Protein AF-0000000072581426 (afdb_homodimer)

InterPro domains:
  IPR003474 Gluconate transporter [PF02447] (9-463)
  IPR003474 Gluconate transporter [PTHR30354] (7-465)

Secondary structure (DSSP, 8-state):
--SHHHHHHHHHHHHHHHHHHHTS---HHHHHHHHHHHHHHHHT--SS-EE-TTS-EEE--HHHHHHHHHHHHIIIIIHHHHHHHHHHHHHHHHTHHHHHHHHHHHHH-SS-HHHHHHHHHHHHTTTS-HHHHHHHHHHHHHHHHHHH---HHHHHHHHHHHHHHHHHHSTTSHHHHHHHHHTT-TT-HHHHHHHHHHHHHHHHHHHHHHHHHHHTT---HHHHS---HHHHHHHHHHHHHSSSPPPHHHHHHHHHHHHHHHHHHHHHHHTT--SHHHHHHHHHTSHHHHHHHHHHHHHHHHHHTT-GGGHHHHHHHHHHHHHHHHHHHHHHHHHHHHHHHSTHHHHHHHH-HHHHHHTTHHHHHHHHHHHHHH--HHHHHHHHHHHHGGGHHHHT--SHHHHHHHHHHHHHHHHS---TT-HHHHHHHHHTT--HHHHIIIIIHHHHHHHHHHHHHHHHHHHHH-/--SHHHHHHHHHHHHHHHHHHHTS---HHHHHHHHHHHHHHHHT--SS-EE-TTS-EEE--HHHHHHHHHHHHIIIIIHHHHHHHHHHHHHHHHTHHHHHHHHHHHHH-SS-HHHHHHHHHHHHTTTS-HHHHHHHHHHHHHHHHHHH---HHHHHHHHHHHHHHHHHHSTTSHHHHHHHHHTT-TT-HHHHHHHHHHHHHHHHHHHHHHHHHHHTT---HHHHS-S-HHHHHHHHHHHHHSSSPPPHHHHHHHHHHHHHHHHHHHHHHHTT--SHHHHHHHHHTSHHHHHHHHHHHHHHHHHHTT-GGGHHHHHHHHHHHHHHHHHHHHHHHHHHHHHHHSTHHHHHHHH-HHHHHHTTHHHHHHHHHHHHHH--HHHHHHHHHHHHGGGHHHHT--SHHHHHHHHHHHHHHHHS---TT-HHHHHHHHHTT--HHHHIIIIIHHHHHHHHHHHHHHHHHHHHH-

Solvent-accessible surface area (backbone atoms only — not comparable to full-atom values): 43281 Å² total; per-residue (Å²): 88,67,61,68,65,38,50,51,51,48,52,48,47,52,50,49,43,52,42,36,37,45,73,66,45,39,45,61,44,59,41,37,45,49,48,31,53,54,48,28,51,61,36,56,45,39,70,55,65,38,58,46,100,85,66,47,73,75,42,70,6,47,66,58,45,41,20,50,16,34,11,49,41,33,36,65,41,38,61,38,42,47,32,25,43,38,35,17,47,49,31,59,74,46,35,23,48,56,39,49,41,52,53,44,41,66,69,61,32,77,83,43,53,48,60,32,41,14,53,35,23,27,59,49,6,26,49,24,55,41,64,61,42,47,65,69,42,42,44,55,52,51,35,48,22,50,73,64,64,47,47,52,52,14,35,47,44,14,25,49,48,18,10,48,47,21,30,37,33,20,56,50,22,55,28,31,44,40,20,31,42,49,57,68,33,57,91,40,49,60,57,39,36,52,51,23,55,57,50,38,49,64,24,52,51,54,34,44,55,46,18,57,55,47,19,76,72,49,82,37,68,63,62,67,54,64,79,48,77,58,39,58,44,42,37,49,45,55,59,60,68,36,89,36,74,52,54,58,66,59,46,44,40,34,63,48,46,21,54,51,30,27,49,47,10,51,51,24,56,74,69,61,34,69,54,77,67,27,34,52,37,35,49,41,14,34,62,54,51,12,33,46,50,11,33,54,42,40,50,50,45,28,55,71,35,72,39,56,90,44,46,35,57,51,50,50,53,31,32,24,61,41,22,46,55,54,50,34,36,13,24,15,30,19,34,16,48,39,47,56,72,28,54,56,45,59,45,42,60,73,66,32,67,64,56,32,65,43,34,59,52,48,48,16,49,52,4,24,52,39,6,56,56,49,26,35,44,46,59,12,21,19,46,37,23,9,64,41,36,57,39,27,68,52,35,69,33,75,49,70,70,46,40,42,48,41,42,49,19,19,28,17,12,23,40,22,38,41,42,93,66,10,63,60,41,50,53,54,22,60,77,52,49,42,50,72,68,55,30,51,68,40,53,19,44,43,25,33,51,29,12,53,46,27,38,54,50,52,51,55,52,38,67,75,72,99,87,65,62,69,65,39,50,51,49,51,52,49,46,52,51,48,44,50,42,35,36,46,72,66,45,39,44,63,45,58,40,36,46,50,48,31,54,53,49,27,50,63,35,56,43,39,70,56,65,38,57,48,102,85,65,48,74,76,41,70,5,46,65,58,44,42,21,50,17,36,10,49,41,33,36,67,40,37,60,39,43,49,31,25,43,38,36,17,48,50,31,58,75,46,35,22,48,55,37,49,40,53,53,44,41,66,68,60,31,76,83,44,52,47,59,33,41,15,53,36,23,27,60,50,7,26,50,25,56,40,63,60,43,48,64,68,44,41,43,54,51,51,35,49,22,52,72,62,65,46,48,51,53,15,35,48,45,13,24,49,47,18,11,49,46,22,31,37,33,20,55,49,22,55,29,30,44,40,20,29,41,50,56,67,34,58,90,42,51,61,56,38,35,52,50,22,56,57,50,39,50,64,24,52,52,54,34,45,56,47,18,58,55,48,21,77,73,50,84,36,70,64,64,68,52,64,79,48,75,58,39,56,44,42,36,49,43,55,59,59,69,36,88,38,74,51,54,57,66,57,46,44,40,32,63,49,46,22,54,52,30,27,48,48,11,50,52,25,57,75,66,63,33,69,54,76,68,29,34,51,38,35,48,42,15,33,62,54,50,12,32,48,51,11,33,55,43,40,49,51,44,29,54,71,35,73,38,56,90,44,45,37,57,51,51,50,51,31,33,23,62,41,20,47,57,53,48,33,37,13,24,14,29,18,34,17,46,38,47,54,72,27,53,56,44,58,44,40,61,73,66,33,66,63,57,32,66,42,34,59,52,47,47,17,51,52,3,24,50,39,5,56,57,50,26,36,42,46,58,11,20,20,47,36,24,10,63,41,37,57,39,27,69,53,36,67,33,74,49,70,69,45,40,42,49,42,42,49,18,18,28,16,11,22,39,23,37,40,43,93,66,9,64,62,40,50,53,54,23,60,76,53,50,42,50,71,69,55,30,51,69,40,53,19,44,44,26,33,51,29,11,52,46,29,38,52,49,51,52,57,52,39,68,76,74,98

Organism: Corynebacterium urealyticum (strain ATCC 43042 / DSM 7109) (NCBI:txid504474)

Radius of gyration: 28.59 Å; Cα contacts (8 Å, |Δi|>4): 1758; chains: 2; bounding box: 71×76×63 Å

pLDDT: mean 86.62, std 9.43, range [46.31, 98.06]

Structure (mmCIF, N/CA/C/O backbone):
data_AF-0000000072581426-model_v1
#
loop_
_entity.id
_entity.type
_entity.pdbx_description
1 polymer 'Gluconate permease'
#
loop_
_atom_site.group_PDB
_atom_site.id
_atom_site.type_symbol
_atom_site.label_atom_id
_atom_site.label_alt_id
_atom_site.label_comp_id
_atom_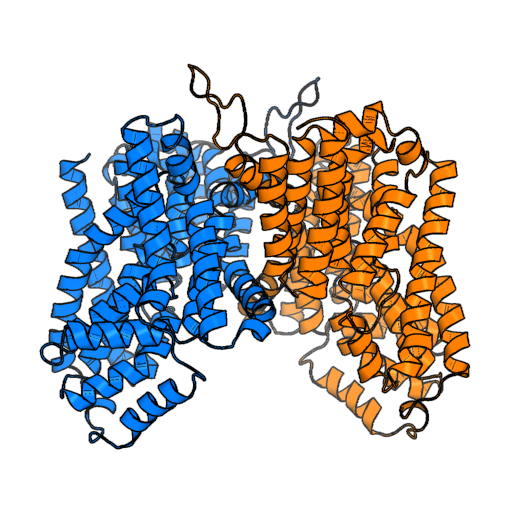site.label_asym_id
_atom_site.label_entity_id
_atom_site.label_seq_id
_atom_site.pdbx_PDB_ins_code
_atom_site.Cartn_x
_atom_site.Cartn_y
_atom_site.Cartn_z
_atom_site.occupancy
_atom_site.B_iso_or_equiv
_atom_site.auth_seq_id
_atom_site.auth_comp_id
_atom_site.auth_asym_id
_atom_site.auth_atom_id
_atom_site.pdbx_PDB_model_num
ATOM 1 N N . MET A 1 1 ? 25.109 -13.867 19 1 67.69 1 MET A N 1
ATOM 2 C CA . MET A 1 1 ? 24.844 -15.281 19.203 1 67.69 1 MET A CA 1
ATOM 3 C C . MET A 1 1 ? 25.125 -16.094 17.938 1 67.69 1 MET A C 1
ATOM 5 O O . MET A 1 1 ? 24.766 -15.672 16.844 1 67.69 1 MET A O 1
ATOM 9 N N . THR A 1 2 ? 26.047 -17.062 18.031 1 71.94 2 THR A N 1
ATOM 10 C CA . THR A 1 2 ? 26.406 -17.828 16.844 1 71.94 2 THR A CA 1
ATOM 11 C C . THR A 1 2 ? 26.25 -19.328 17.109 1 71.94 2 THR A C 1
ATOM 13 O O . THR A 1 2 ? 26.016 -19.734 18.25 1 71.94 2 THR A O 1
ATOM 16 N N . GLY A 1 3 ? 26.062 -20.031 16.031 1 74.56 3 GLY A N 1
ATOM 17 C CA . GLY A 1 3 ? 26.109 -21.484 16.156 1 74.56 3 GLY A CA 1
ATOM 18 C C . GLY A 1 3 ? 24.75 -22.094 16.438 1 74.56 3 GLY A C 1
ATOM 19 O O . GLY A 1 3 ? 23.734 -21.672 15.883 1 74.56 3 GLY A O 1
ATOM 20 N N . LEU A 1 4 ? 24.641 -23.125 17.281 1 78.44 4 LEU A N 1
ATOM 21 C CA . LEU A 1 4 ? 23.453 -23.922 17.562 1 78.44 4 LEU A CA 1
ATOM 22 C C . LEU A 1 4 ? 22.406 -23.094 18.312 1 78.44 4 LEU A C 1
ATOM 24 O O . LEU A 1 4 ? 21.219 -23.219 18.047 1 78.44 4 LEU A O 1
ATOM 28 N N . PRO A 1 5 ? 22.844 -22.297 19.203 1 83.38 5 PRO A N 1
ATOM 29 C CA . PRO A 1 5 ? 21.844 -21.453 19.875 1 83.38 5 PRO A CA 1
ATOM 30 C C . PRO A 1 5 ? 21.094 -20.547 18.891 1 83.38 5 PRO A C 1
ATOM 32 O O . PRO A 1 5 ? 19.891 -20.328 19.047 1 83.38 5 PRO A O 1
ATOM 35 N N . LEU A 1 6 ? 21.859 -20.062 17.969 1 85.19 6 LEU A N 1
ATOM 36 C CA . LEU A 1 6 ? 21.234 -19.188 16.969 1 85.19 6 LEU A CA 1
ATOM 37 C C . LEU A 1 6 ? 20.219 -19.969 16.141 1 85.19 6 LEU A C 1
ATOM 39 O O . LEU A 1 6 ? 19.172 -19.438 15.781 1 85.19 6 LEU A O 1
ATOM 43 N N . MET A 1 7 ? 20.516 -21.156 15.859 1 83.81 7 MET A N 1
ATOM 44 C CA . MET A 1 7 ? 19.578 -22 15.117 1 83.81 7 MET A CA 1
ATOM 45 C C . MET A 1 7 ? 18.328 -22.281 15.93 1 83.81 7 MET A C 1
ATOM 47 O O . MET A 1 7 ? 17.219 -22.328 15.375 1 83.81 7 MET A O 1
ATOM 51 N N . GLY A 1 8 ? 18.562 -22.5 17.172 1 86.56 8 GLY A N 1
ATOM 52 C CA . GLY A 1 8 ? 17.406 -22.656 18.047 1 86.56 8 GLY A CA 1
ATOM 53 C C . GLY A 1 8 ? 16.5 -21.438 18.062 1 86.56 8 GLY A C 1
ATOM 54 O O . GLY A 1 8 ? 15.281 -21.562 18.016 1 86.56 8 GLY A O 1
ATOM 55 N N . VAL A 1 9 ? 17.125 -20.328 18.094 1 89.19 9 VAL A N 1
ATOM 56 C CA . VAL A 1 9 ? 16.375 -19.078 18.094 1 89.19 9 VAL A CA 1
ATOM 57 C C . VAL A 1 9 ? 15.664 -18.922 16.75 1 89.19 9 VAL A C 1
ATOM 59 O O . VAL A 1 9 ? 14.539 -18.406 16.703 1 89.19 9 VAL A O 1
ATOM 62 N N . PHE A 1 10 ? 16.375 -19.312 15.758 1 87.19 10 PHE A N 1
ATOM 63 C CA . PHE A 1 10 ? 15.781 -19.234 14.43 1 87.19 10 PHE A CA 1
ATOM 64 C C . PHE A 1 10 ? 14.523 -20.094 14.344 1 87.19 10 PHE A C 1
ATOM 66 O O . PHE A 1 10 ? 13.484 -19.625 13.883 1 87.19 10 PHE A O 1
ATOM 73 N N . VAL A 1 11 ? 14.586 -21.266 14.781 1 87.38 11 VAL A N 1
ATOM 74 C CA . VAL A 1 11 ? 13.438 -22.172 14.781 1 87.38 11 VAL A CA 1
ATOM 75 C C . VAL A 1 11 ? 12.328 -21.594 15.664 1 87.38 11 VAL A C 1
ATOM 77 O O . VAL A 1 11 ? 11.156 -21.625 15.289 1 87.38 11 VAL A O 1
ATOM 80 N N . LEU A 1 12 ? 12.664 -21.094 16.781 1 91.44 12 LEU A N 1
ATOM 81 C CA . LEU A 1 12 ? 11.695 -20.484 17.688 1 91.44 12 LEU A CA 1
ATOM 82 C C . LEU A 1 12 ? 11.016 -19.281 17.047 1 91.44 12 LEU A C 1
ATOM 84 O O . LEU A 1 12 ? 9.836 -19.016 17.297 1 91.44 12 LEU A O 1
ATOM 88 N N . ALA A 1 13 ? 11.805 -18.562 16.297 1 90.88 13 ALA A N 1
ATOM 89 C CA . ALA A 1 13 ? 11.25 -17.391 15.609 1 90.88 13 ALA A CA 1
ATOM 90 C C . ALA A 1 13 ? 10.188 -17.812 14.594 1 90.88 13 ALA A C 1
ATOM 92 O O . ALA A 1 13 ? 9.141 -17.156 14.484 1 90.88 13 ALA A O 1
ATOM 93 N N . ILE A 1 14 ? 10.492 -18.828 13.898 1 86.56 14 ILE A N 1
ATOM 94 C CA . ILE A 1 14 ? 9.547 -19.328 12.898 1 86.56 14 ILE A CA 1
ATOM 95 C C . ILE A 1 14 ? 8.305 -19.859 13.602 1 86.56 14 ILE A C 1
ATOM 97 O O . ILE A 1 14 ? 7.18 -19.594 13.164 1 86.56 14 ILE A O 1
ATOM 101 N N . VAL A 1 15 ? 8.461 -20.578 14.641 1 90.38 15 VAL A N 1
ATOM 102 C CA . VAL A 1 15 ? 7.34 -21.109 15.406 1 90.38 15 VAL A CA 1
ATOM 103 C C . VAL A 1 15 ? 6.504 -19.969 15.969 1 90.38 15 VAL A C 1
ATOM 105 O O . VAL A 1 15 ? 5.273 -20.016 15.93 1 90.38 15 VAL A O 1
ATOM 108 N N . ALA A 1 16 ? 7.168 -19.016 16.5 1 92.56 16 ALA A N 1
ATOM 109 C CA . ALA A 1 16 ? 6.477 -17.844 17.031 1 92.56 16 ALA A CA 1
ATOM 110 C C . ALA A 1 16 ? 5.664 -17.141 15.938 1 92.56 16 ALA A C 1
ATOM 112 O O . ALA A 1 16 ? 4.547 -16.688 16.188 1 92.56 16 ALA A O 1
ATOM 113 N N . LEU A 1 17 ? 6.301 -17.047 14.805 1 90.38 17 LEU A N 1
ATOM 114 C CA . LEU A 1 17 ? 5.629 -16.422 13.672 1 90.38 17 LEU A CA 1
ATOM 115 C C . LEU A 1 17 ? 4.34 -17.172 13.328 1 90.38 17 LEU A C 1
ATOM 117 O O . LEU A 1 17 ? 3.289 -16.547 13.156 1 90.38 17 LEU A O 1
ATOM 121 N N . ILE A 1 18 ? 4.391 -18.453 13.281 1 87.12 18 ILE A N 1
ATOM 122 C CA . ILE A 1 18 ? 3.24 -19.281 12.953 1 87.12 18 ILE A CA 1
ATOM 123 C C . ILE A 1 18 ? 2.18 -19.156 14.047 1 87.12 18 ILE A C 1
ATOM 125 O O . ILE A 1 18 ? 0.992 -19 13.75 1 87.12 18 ILE A O 1
ATOM 129 N N . LEU A 1 19 ? 2.574 -19.109 15.266 1 90.69 19 LEU A N 1
ATOM 130 C CA . LEU A 1 19 ? 1.644 -19.031 16.391 1 90.69 19 LEU A CA 1
ATOM 131 C C . LEU A 1 19 ? 0.979 -17.656 16.438 1 90.69 19 LEU A C 1
ATOM 133 O O . LEU A 1 19 ? -0.209 -17.547 16.75 1 90.69 19 LEU A O 1
ATOM 137 N N . MET A 1 20 ? 1.736 -16.656 16.125 1 92.06 20 MET A N 1
ATOM 138 C CA . MET A 1 20 ? 1.192 -15.297 16.141 1 92.06 20 MET A CA 1
ATOM 139 C C . MET A 1 20 ? 0.088 -15.141 15.094 1 92.06 20 MET A C 1
ATOM 141 O O . MET A 1 20 ? -0.946 -14.531 15.367 1 92.06 20 MET A O 1
ATOM 145 N N . ILE A 1 21 ? 0.338 -15.711 13.977 1 86.38 21 ILE A N 1
ATOM 146 C CA . ILE A 1 21 ? -0.601 -15.555 12.867 1 86.38 21 ILE A CA 1
ATOM 147 C C . ILE A 1 21 ? -1.782 -16.5 13.062 1 86.38 21 ILE A C 1
ATOM 149 O O . ILE A 1 21 ? -2.939 -16.094 12.922 1 86.38 21 ILE A O 1
ATOM 153 N N . SER A 1 22 ? -1.59 -17.703 13.43 1 84.94 22 SER A N 1
ATOM 154 C CA . SER A 1 22 ? -2.617 -18.75 13.43 1 84.94 22 SER A CA 1
ATOM 155 C C . SER A 1 22 ? -3.377 -18.766 14.75 1 84.94 22 SER A C 1
ATOM 157 O O . SER A 1 22 ? -4.605 -18.891 14.766 1 84.94 22 SER A O 1
ATOM 159 N N . LYS A 1 23 ? -2.717 -18.672 15.875 1 87.38 23 LYS A N 1
ATOM 160 C CA . LYS A 1 23 ? -3.355 -18.812 17.188 1 87.38 23 LYS A CA 1
ATOM 161 C C . LYS A 1 23 ? -3.766 -17.453 17.75 1 87.38 23 LYS A C 1
ATOM 163 O O . LYS A 1 23 ? -4.902 -17.281 18.203 1 87.38 23 LYS A O 1
ATOM 168 N N . LEU A 1 24 ? -2.85 -16.562 17.641 1 89.94 24 LEU A N 1
ATOM 169 C CA . LEU A 1 24 ? -3.135 -15.25 18.219 1 89.94 24 LEU A CA 1
ATOM 170 C C . LEU A 1 24 ? -3.883 -14.367 17.219 1 89.94 24 LEU A C 1
ATOM 172 O O . LEU A 1 24 ? -4.395 -13.312 17.594 1 89.94 24 LEU A O 1
ATOM 176 N N . ARG A 1 25 ? -4.004 -14.766 16.031 1 89.5 25 ARG A N 1
ATOM 177 C CA . ARG A 1 25 ? -4.746 -14.086 14.969 1 89.5 25 ARG A CA 1
ATOM 178 C C . ARG A 1 25 ? -4.23 -12.672 14.758 1 89.5 25 ARG A C 1
ATOM 180 O O . ARG A 1 25 ? -5.02 -11.734 14.586 1 89.5 25 ARG A O 1
ATOM 187 N N . ILE A 1 26 ? -2.934 -12.539 14.922 1 92.38 26 ILE A N 1
ATOM 188 C CA . ILE A 1 26 ? -2.283 -11.281 14.586 1 92.38 26 ILE A CA 1
ATOM 189 C C . ILE A 1 26 ? -2.047 -11.203 13.078 1 92.38 26 ILE A C 1
ATOM 191 O O . ILE A 1 26 ? -1.703 -12.211 12.445 1 92.38 26 ILE A O 1
ATOM 195 N N . HIS A 1 27 ? -2.258 -10.039 12.562 1 92.44 27 HIS A N 1
ATOM 196 C CA . HIS A 1 27 ? -2.09 -9.852 11.125 1 92.44 27 HIS A CA 1
ATOM 197 C C . HIS A 1 27 ? -0.68 -10.219 10.68 1 92.44 27 HIS A C 1
ATOM 199 O O . HIS A 1 27 ? 0.296 -9.906 11.359 1 92.44 27 HIS A O 1
ATOM 205 N N . PRO A 1 28 ? -0.546 -10.93 9.516 1 89.06 28 PRO A N 1
ATOM 206 C CA . PRO A 1 28 ? 0.766 -11.375 9.039 1 89.06 28 PRO A CA 1
ATOM 207 C C . PRO A 1 28 ? 1.754 -10.219 8.875 1 89.06 28 PRO A C 1
ATOM 209 O O . PRO A 1 28 ? 2.943 -10.375 9.164 1 89.06 28 PRO A O 1
ATOM 212 N N . PHE A 1 29 ? 1.274 -9.086 8.422 1 94.12 29 PHE A N 1
ATOM 213 C CA . PHE A 1 29 ? 2.125 -7.918 8.234 1 94.12 29 PHE A CA 1
ATOM 214 C C . PHE A 1 29 ? 2.83 -7.543 9.531 1 94.12 29 PHE A C 1
ATOM 216 O O . PHE A 1 29 ? 4.051 -7.375 9.547 1 94.12 29 PHE A O 1
ATOM 223 N N . LEU A 1 30 ? 2.158 -7.402 10.578 1 95.38 30 LEU A N 1
ATOM 224 C CA . LEU A 1 30 ? 2.699 -7.027 11.883 1 95.38 30 LEU A CA 1
ATOM 225 C C . LEU A 1 30 ? 3.568 -8.141 12.453 1 95.38 30 LEU A C 1
ATOM 227 O O . LEU A 1 30 ? 4.605 -7.879 13.062 1 95.38 30 LEU A O 1
ATOM 231 N N . SER A 1 31 ? 3.1 -9.398 12.305 1 94 31 SER A N 1
ATOM 232 C CA . SER A 1 31 ? 3.834 -10.555 12.812 1 94 31 SER A CA 1
ATOM 233 C C . SER A 1 31 ? 5.219 -10.648 12.18 1 94 31 SER A C 1
ATOM 235 O O . SER A 1 31 ? 6.211 -10.875 12.875 1 94 31 SER A O 1
ATOM 237 N N . LEU A 1 32 ? 5.254 -10.477 10.883 1 91.44 32 LEU A N 1
ATOM 238 C CA . LEU A 1 32 ? 6.516 -10.555 10.156 1 91.44 32 LEU A CA 1
ATOM 239 C C . LEU A 1 32 ? 7.473 -9.461 10.602 1 91.44 32 LEU A C 1
ATOM 241 O O . LEU A 1 32 ? 8.664 -9.711 10.805 1 91.44 32 LEU A O 1
ATOM 245 N N . LEU A 1 33 ? 6.996 -8.242 10.758 1 94.69 33 LEU A N 1
ATOM 246 C CA . LEU A 1 33 ? 7.832 -7.121 11.18 1 94.69 33 LEU A CA 1
ATOM 247 C C . LEU A 1 33 ? 8.344 -7.328 12.602 1 94.69 33 LEU A C 1
ATOM 249 O O . LEU A 1 33 ? 9.516 -7.086 12.883 1 94.69 33 LEU A O 1
ATOM 253 N N . PHE A 1 34 ? 7.449 -7.75 13.461 1 95.75 34 PHE A N 1
ATOM 254 C CA . PHE A 1 34 ? 7.812 -7.949 14.859 1 95.75 34 PHE A CA 1
ATOM 255 C C . PHE A 1 34 ? 8.867 -9.039 15 1 95.75 34 PHE A C 1
ATOM 257 O O . PHE A 1 34 ? 9.867 -8.867 15.695 1 95.75 34 PHE A O 1
ATOM 264 N N . VAL A 1 35 ? 8.625 -10.141 14.391 1 94.12 35 VAL A N 1
ATOM 265 C CA . VAL A 1 35 ? 9.562 -11.258 14.469 1 94.12 35 VAL A CA 1
ATOM 266 C C . VAL A 1 35 ? 10.898 -10.859 13.852 1 94.12 35 VAL A C 1
ATOM 268 O O . VAL A 1 35 ? 11.961 -11.25 14.344 1 94.12 35 VAL A O 1
ATOM 271 N N . SER A 1 36 ? 10.867 -10.094 12.75 1 93.88 36 SER A N 1
ATOM 272 C CA . SER A 1 36 ? 12.102 -9.617 12.133 1 93.88 36 SER A CA 1
ATOM 273 C C . SER A 1 36 ? 12.898 -8.742 13.094 1 93.88 36 SER A C 1
ATOM 275 O O . SER A 1 36 ? 14.117 -8.875 13.195 1 93.88 36 SER A O 1
ATOM 277 N N . LEU A 1 37 ? 12.219 -7.848 13.766 1 95.12 37 LEU A N 1
ATOM 278 C CA . LEU A 1 37 ? 12.875 -6.953 14.719 1 95.12 37 LEU A CA 1
ATOM 279 C C . LEU A 1 37 ? 13.5 -7.742 15.859 1 95.12 37 LEU A C 1
ATOM 281 O O . LEU A 1 37 ? 14.68 -7.559 16.172 1 95.12 37 LEU A O 1
ATOM 285 N N . VAL A 1 38 ? 12.75 -8.648 16.516 1 95.38 38 VAL A N 1
ATOM 286 C CA . VAL A 1 38 ? 13.195 -9.398 17.688 1 95.38 38 VAL A CA 1
ATOM 287 C C . VAL A 1 38 ? 14.297 -10.375 17.281 1 95.38 38 VAL A C 1
ATOM 289 O O . VAL A 1 38 ? 15.32 -10.484 17.969 1 95.38 38 VAL A O 1
ATOM 292 N N . PHE A 1 39 ? 14.109 -11.055 16.203 1 93.06 39 PHE A N 1
ATOM 293 C CA . PHE A 1 39 ? 15.102 -12.016 15.734 1 93.06 39 PHE A CA 1
ATOM 294 C C . PHE A 1 39 ? 16.406 -11.312 15.367 1 93.06 39 PHE A C 1
ATOM 296 O O . PHE A 1 39 ? 17.5 -11.812 15.656 1 93.06 39 PHE A O 1
ATOM 303 N N . GLY A 1 40 ? 16.281 -10.211 14.641 1 93.31 40 GLY A N 1
ATOM 304 C CA . GLY A 1 40 ? 17.469 -9.445 14.297 1 93.31 40 GLY A CA 1
ATOM 305 C C . GLY A 1 40 ? 18.266 -8.992 15.5 1 93.31 40 GLY A C 1
ATOM 306 O O . GLY A 1 40 ? 19.484 -9.078 15.516 1 93.31 40 GLY A O 1
ATOM 307 N N . LEU A 1 41 ? 17.562 -8.555 16.516 1 93.19 41 LEU A N 1
ATOM 308 C CA . LEU A 1 41 ? 18.219 -8.094 17.734 1 93.19 41 LEU A CA 1
ATOM 309 C C . LEU A 1 41 ? 18.906 -9.25 18.453 1 93.19 41 LEU A C 1
ATOM 311 O O . LEU A 1 41 ? 20.062 -9.125 18.891 1 93.19 41 LEU A O 1
ATOM 315 N N . ILE A 1 42 ? 18.25 -10.383 18.516 1 92.88 42 ILE A N 1
ATOM 316 C CA . ILE A 1 42 ? 18.812 -11.547 19.188 1 92.88 42 ILE A CA 1
ATOM 317 C C . ILE A 1 42 ? 19.953 -12.117 18.344 1 92.88 42 ILE A C 1
ATOM 319 O O . ILE A 1 42 ? 20.938 -12.617 18.891 1 92.88 42 ILE A O 1
ATOM 323 N N . GLY A 1 43 ? 19.844 -11.961 17 1 90.75 43 GLY A N 1
ATOM 324 C CA . GLY A 1 43 ? 20.828 -12.492 16.078 1 90.75 43 GLY A CA 1
ATOM 325 C C . GLY A 1 43 ? 22.094 -11.656 15.992 1 90.75 43 GLY A C 1
ATOM 326 O O . GLY A 1 43 ? 23.062 -12.055 15.352 1 90.75 43 GLY A O 1
ATOM 327 N N . GLY A 1 44 ? 22.078 -10.453 16.562 1 89.25 44 GLY A N 1
ATOM 328 C CA . GLY A 1 44 ? 23.312 -9.688 16.656 1 89.25 44 GLY A CA 1
ATOM 329 C C . GLY A 1 44 ? 23.328 -8.461 15.758 1 89.25 44 GLY A C 1
ATOM 330 O O . GLY A 1 44 ? 24.344 -7.801 15.609 1 89.25 44 GLY A O 1
ATOM 331 N N . VAL A 1 45 ? 22.297 -8.164 15.109 1 90.94 45 VAL A N 1
ATOM 332 C CA . VAL A 1 45 ? 22.219 -6.934 14.328 1 90.94 45 VAL A CA 1
ATOM 333 C C . VAL A 1 45 ? 22.312 -5.723 15.25 1 90.94 45 VAL A C 1
ATOM 335 O O . VAL A 1 45 ? 21.609 -5.656 16.266 1 90.94 45 VAL A O 1
ATOM 338 N N . PRO A 1 46 ? 23.188 -4.832 14.906 1 90.62 46 PRO A N 1
ATOM 339 C CA . PRO A 1 46 ? 23.328 -3.674 15.789 1 90.62 46 PRO A CA 1
ATOM 340 C C . PRO A 1 46 ? 22.062 -2.828 15.883 1 90.62 46 PRO A C 1
ATOM 342 O O . PRO A 1 46 ? 21.266 -2.801 14.945 1 90.62 46 PRO A O 1
ATOM 345 N N . LEU A 1 47 ? 21.953 -2.115 17.016 1 89.44 47 LEU A N 1
ATOM 346 C CA . LEU A 1 47 ? 20.797 -1.263 17.25 1 89.44 47 LEU A CA 1
ATOM 347 C C . LEU A 1 47 ? 20.812 -0.056 16.312 1 89.44 47 LEU A C 1
ATOM 349 O O . LEU A 1 47 ? 19.781 0.308 15.742 1 89.44 47 LEU A O 1
ATOM 353 N N . LEU A 1 48 ? 22.016 0.521 16.25 1 87.12 48 LEU A N 1
ATOM 354 C CA . LEU A 1 48 ? 22.188 1.738 15.461 1 87.12 48 LEU A CA 1
ATOM 355 C C . LEU A 1 48 ? 23.188 1.527 14.336 1 87.12 48 LEU A C 1
ATOM 357 O O . LEU A 1 48 ? 24.031 0.628 14.406 1 87.12 48 LEU A O 1
ATOM 361 N N . ASP A 1 49 ? 22.984 2.363 13.305 1 84.5 49 ASP A N 1
ATOM 362 C CA . ASP A 1 49 ? 23.969 2.363 12.234 1 84.5 49 ASP A CA 1
ATOM 363 C C . ASP A 1 49 ? 25.359 2.746 12.758 1 84.5 49 ASP A C 1
ATOM 365 O O . ASP A 1 49 ? 25.484 3.625 13.609 1 84.5 49 ASP A O 1
ATOM 369 N N . ALA A 1 50 ? 26.328 2.037 12.336 1 80.06 50 ALA A N 1
ATOM 370 C CA . ALA A 1 50 ? 27.703 2.418 12.641 1 80.06 50 ALA A CA 1
ATOM 371 C C . ALA A 1 50 ? 28.344 3.141 11.461 1 80.06 50 ALA A C 1
ATOM 373 O O . ALA A 1 50 ? 28.391 2.613 10.344 1 80.06 50 ALA A O 1
ATOM 374 N N . LYS A 1 51 ? 28.672 4.391 11.711 1 73.62 51 LYS A N 1
ATOM 375 C CA . LYS A 1 51 ? 29.234 5.195 10.633 1 73.62 51 LYS A CA 1
ATOM 376 C C . LYS A 1 51 ? 30.734 5.371 10.812 1 73.62 51 LYS A C 1
ATOM 378 O O . LYS A 1 51 ? 31.234 5.395 11.945 1 73.62 51 LYS A O 1
ATOM 383 N N . ASP A 1 52 ? 31.406 5.391 9.688 1 67.06 52 ASP A N 1
ATOM 384 C CA . ASP A 1 52 ? 32.844 5.676 9.766 1 67.06 52 ASP A CA 1
ATOM 385 C C . ASP A 1 52 ? 33.094 7.18 9.867 1 67.06 52 ASP A C 1
ATOM 387 O O . ASP A 1 52 ? 32.156 7.969 9.945 1 67.06 52 ASP A O 1
ATOM 391 N N . ALA A 1 53 ? 34.5 7.523 9.883 1 64.56 53 ALA A N 1
ATOM 392 C CA . ALA A 1 53 ? 34.969 8.898 10.062 1 64.56 53 ALA A CA 1
ATOM 393 C C . ALA A 1 53 ? 34.406 9.805 8.961 1 64.56 53 ALA A C 1
ATOM 395 O O . ALA A 1 53 ? 34.219 11 9.172 1 64.56 53 ALA A O 1
ATOM 396 N N . ASP A 1 54 ? 34 9.188 7.859 1 61.78 54 ASP A N 1
ATOM 397 C CA . ASP A 1 54 ? 33.531 9.953 6.699 1 61.78 54 ASP A CA 1
ATOM 398 C C . ASP A 1 54 ? 32.031 9.977 6.617 1 61.78 54 ASP A C 1
ATOM 400 O O . ASP A 1 54 ? 31.453 10.57 5.699 1 61.78 54 ASP A O 1
ATOM 404 N N . GLY A 1 55 ? 31.344 9.273 7.625 1 65.75 55 GLY A N 1
ATOM 405 C CA . GLY A 1 55 ? 29.891 9.312 7.656 1 65.75 55 GLY A CA 1
ATOM 406 C C . GLY A 1 55 ? 29.25 8.164 6.895 1 65.75 55 GLY A C 1
ATOM 407 O O . GLY A 1 55 ? 28.031 8.125 6.727 1 65.75 55 GLY A O 1
ATOM 408 N N . GLU A 1 56 ? 30.062 7.336 6.336 1 68.31 56 GLU A N 1
ATOM 409 C CA . GLU A 1 56 ? 29.531 6.191 5.598 1 68.31 56 GLU A CA 1
ATOM 410 C C . GLU A 1 56 ? 29.141 5.059 6.547 1 68.31 56 GLU A C 1
ATOM 412 O O . GLU A 1 56 ? 29.844 4.797 7.527 1 68.31 56 GLU A O 1
ATOM 417 N N . VAL A 1 57 ? 28.062 4.484 6.285 1 72.44 57 VAL A N 1
ATOM 418 C CA . VAL A 1 57 ? 27.562 3.414 7.141 1 72.44 57 VAL A CA 1
ATOM 419 C C . VAL A 1 57 ? 28.406 2.16 6.957 1 72.44 57 VAL A C 1
ATOM 421 O O . VAL A 1 57 ? 28.531 1.646 5.844 1 72.44 57 VAL A O 1
ATOM 424 N N . ILE A 1 58 ? 29.094 1.717 7.934 1 71.56 58 ILE A N 1
ATOM 425 C CA . ILE A 1 58 ? 29.906 0.514 7.93 1 71.56 58 ILE A CA 1
ATOM 426 C C . ILE A 1 58 ? 29.047 -0.703 8.266 1 71.56 58 ILE A C 1
ATOM 428 O O . ILE A 1 58 ? 29.141 -1.738 7.598 1 71.56 58 ILE A O 1
ATOM 432 N N . THR A 1 59 ? 28.234 -0.54 9.352 1 82.69 59 THR A N 1
ATOM 433 C CA . THR A 1 59 ? 27.312 -1.597 9.742 1 82.69 59 THR A CA 1
ATOM 434 C C . THR A 1 59 ? 25.891 -1.056 9.859 1 82.69 59 THR A C 1
ATOM 436 O O . THR A 1 59 ? 25.656 -0.014 10.477 1 82.69 59 THR A O 1
ATOM 439 N N . THR A 1 60 ? 25.062 -1.799 9.297 1 88.81 60 THR A N 1
ATOM 440 C CA . THR A 1 60 ? 23.672 -1.35 9.227 1 88.81 60 THR A CA 1
ATOM 441 C C . THR A 1 60 ? 22.906 -1.746 10.484 1 88.81 60 THR A C 1
ATOM 443 O O . THR A 1 60 ? 22.953 -2.902 10.906 1 88.81 60 THR A O 1
ATOM 446 N N . GLY A 1 61 ? 22.312 -0.794 11.086 1 92 61 GLY A N 1
ATOM 447 C CA . GLY A 1 61 ? 21.469 -1.07 12.234 1 92 61 GLY A CA 1
ATOM 448 C C . GLY A 1 61 ? 20.156 -1.742 11.859 1 92 61 GLY A C 1
ATOM 449 O O . GLY A 1 61 ? 19.812 -1.824 10.68 1 92 61 GLY A O 1
ATOM 450 N N . ILE A 1 62 ? 19.422 -2.211 12.875 1 94.06 62 ILE A N 1
ATOM 451 C CA . ILE A 1 62 ? 18.219 -3.025 12.664 1 94.06 62 ILE A CA 1
ATOM 452 C C . ILE A 1 62 ? 17.141 -2.191 11.992 1 94.06 62 ILE A C 1
ATOM 454 O O . ILE A 1 62 ? 16.422 -2.688 11.125 1 94.06 62 ILE A O 1
ATOM 458 N N . THR A 1 63 ? 17 -0.929 12.422 1 89.81 63 THR A N 1
ATOM 459 C CA . THR A 1 63 ? 15.961 -0.09 11.844 1 89.81 63 THR A CA 1
ATOM 460 C C . THR A 1 63 ? 16.25 0.183 10.367 1 89.81 63 THR A C 1
ATOM 462 O O . THR A 1 63 ? 15.328 0.151 9.539 1 89.81 63 THR A O 1
ATOM 465 N N . SER A 1 64 ? 17.484 0.441 10.07 1 88.69 64 SER A N 1
ATOM 466 C CA . SER A 1 64 ? 17.891 0.652 8.68 1 88.69 64 SER A CA 1
ATOM 467 C C . SER A 1 64 ? 17.75 -0.629 7.863 1 88.69 64 SER A C 1
ATOM 469 O O . SER A 1 64 ? 17.344 -0.591 6.699 1 88.69 64 SER A O 1
ATOM 471 N N . LEU A 1 65 ? 18.078 -1.682 8.508 1 91.62 65 LEU A N 1
ATOM 472 C CA . LEU A 1 65 ? 17.953 -2.979 7.852 1 91.62 65 LEU A CA 1
ATOM 473 C C . LEU A 1 65 ? 16.5 -3.283 7.504 1 91.62 65 LEU A C 1
ATOM 475 O O . LEU A 1 65 ? 16.203 -3.787 6.418 1 91.62 65 LEU A O 1
ATOM 479 N N . ILE A 1 66 ? 15.648 -3 8.367 1 93.31 66 ILE A N 1
ATOM 480 C CA . ILE A 1 66 ? 14.227 -3.207 8.156 1 93.31 66 ILE A CA 1
ATOM 481 C C . ILE A 1 66 ? 13.734 -2.309 7.023 1 93.31 66 ILE A C 1
ATOM 483 O O . ILE A 1 66 ? 12.992 -2.754 6.145 1 93.31 66 ILE A O 1
ATOM 487 N N . GLY A 1 67 ? 14.18 -1.104 7.039 1 89.94 67 GLY A N 1
ATOM 488 C CA . GLY A 1 67 ? 13.82 -0.194 5.961 1 89.94 67 GLY A CA 1
ATOM 489 C C . GLY A 1 67 ? 14.305 -0.656 4.602 1 89.94 67 GLY A C 1
ATOM 490 O O . GLY A 1 67 ? 13.578 -0.564 3.611 1 89.94 67 GLY A O 1
ATOM 491 N N . GLU A 1 68 ? 15.523 -1.133 4.566 1 89.44 68 GLU A N 1
ATOM 492 C CA . GLU A 1 68 ? 16.109 -1.638 3.326 1 89.44 68 GLU A CA 1
ATOM 493 C C . GLU A 1 68 ? 15.344 -2.861 2.82 1 89.44 68 GLU A C 1
ATOM 495 O O . GLU A 1 68 ? 15.055 -2.969 1.627 1 89.44 68 GLU A O 1
ATOM 500 N N . GLY A 1 69 ? 15.117 -3.75 3.732 1 89.38 69 GLY A N 1
ATOM 501 C CA . GLY A 1 69 ? 14.344 -4.922 3.352 1 89.38 69 GLY A CA 1
ATOM 502 C C . GLY A 1 69 ? 12.945 -4.586 2.861 1 89.38 69 GLY A C 1
ATOM 503 O O . GLY A 1 69 ? 12.469 -5.164 1.884 1 89.38 69 GLY A O 1
ATOM 504 N N . PHE A 1 70 ? 12.32 -3.666 3.541 1 91.56 70 PHE A N 1
ATOM 505 C CA . PHE A 1 70 ? 10.961 -3.26 3.195 1 91.56 70 PHE A CA 1
ATOM 506 C C . PHE A 1 70 ? 10.93 -2.613 1.815 1 91.56 70 PHE A C 1
ATOM 508 O O . PHE A 1 70 ? 10.039 -2.904 1.014 1 91.56 70 PHE A O 1
ATOM 515 N N . SER A 1 71 ? 11.898 -1.787 1.503 1 89.75 71 SER A N 1
ATOM 516 C CA . SER A 1 71 ? 11.914 -1.021 0.261 1 89.75 71 SER A CA 1
ATOM 517 C C . SER A 1 71 ? 12.328 -1.891 -0.92 1 89.75 71 SER A C 1
ATOM 519 O O . SER A 1 71 ? 11.977 -1.603 -2.064 1 89.75 71 SER A O 1
ATOM 521 N N . SER A 1 72 ? 13.133 -2.9 -0.69 1 85.62 72 SER A N 1
ATOM 522 C CA . SER A 1 72 ? 13.664 -3.738 -1.762 1 85.62 72 SER A CA 1
ATOM 523 C C . SER A 1 72 ? 12.539 -4.363 -2.58 1 85.62 72 SER A C 1
ATOM 525 O O . SER A 1 72 ? 12.648 -4.492 -3.801 1 85.62 72 SER A O 1
ATOM 527 N N . THR A 1 73 ? 11.5 -4.758 -1.969 1 78.06 73 THR A N 1
ATOM 528 C CA . THR A 1 73 ? 10.344 -5.359 -2.629 1 78.06 73 THR A CA 1
ATOM 529 C C . THR A 1 73 ? 9.711 -4.375 -3.609 1 78.06 73 THR A C 1
ATOM 531 O O . THR A 1 73 ? 9.289 -4.762 -4.703 1 78.06 73 THR A O 1
ATOM 534 N N . PHE A 1 74 ? 9.703 -3.145 -3.252 1 86.19 74 PHE A N 1
ATOM 535 C CA . PHE A 1 74 ? 9.031 -2.135 -4.062 1 86.19 74 PHE A CA 1
ATOM 536 C C . PHE A 1 74 ? 9.898 -1.732 -5.254 1 86.19 74 PHE A C 1
ATOM 538 O O . PHE A 1 74 ? 9.375 -1.358 -6.305 1 86.19 74 PHE A O 1
ATOM 545 N N . LYS A 1 75 ? 11.164 -1.837 -5.016 1 82.69 75 LYS A N 1
ATOM 546 C CA . LYS A 1 75 ? 12.07 -1.542 -6.121 1 82.69 75 LYS A CA 1
ATOM 547 C C . LYS A 1 75 ? 11.922 -2.57 -7.238 1 82.69 75 LYS A C 1
ATOM 549 O O . LYS A 1 75 ? 11.898 -2.213 -8.422 1 82.69 75 LYS A O 1
ATOM 554 N N . SER A 1 76 ? 11.773 -3.768 -6.844 1 74 76 SER A N 1
ATOM 555 C CA . SER A 1 76 ? 11.828 -4.867 -7.805 1 74 76 SER A CA 1
ATOM 556 C C . SER A 1 76 ? 10.461 -5.133 -8.414 1 74 76 SER A C 1
ATOM 558 O O . SER A 1 76 ? 10.352 -5.379 -9.617 1 74 76 SER A O 1
ATOM 560 N N . PHE A 1 77 ? 9.391 -5.023 -7.578 1 78.19 77 PHE A N 1
ATOM 561 C CA . PHE A 1 77 ? 8.172 -5.582 -8.148 1 78.19 77 PHE A CA 1
ATOM 562 C C . PHE A 1 77 ? 6.945 -4.832 -7.637 1 78.19 77 PHE A C 1
ATOM 564 O O . PHE A 1 77 ? 5.812 -5.289 -7.816 1 78.19 77 PHE A O 1
ATOM 571 N N . GLY A 1 78 ? 7.156 -3.797 -6.957 1 86.25 78 GLY A N 1
ATOM 572 C CA . GLY A 1 78 ? 6.027 -3.055 -6.426 1 86.25 78 GLY A CA 1
ATOM 573 C C . GLY A 1 78 ? 5.016 -2.664 -7.488 1 86.25 78 GLY A C 1
ATOM 574 O O . GLY A 1 78 ? 3.84 -3.023 -7.395 1 86.25 78 GLY A O 1
ATOM 575 N N . LEU A 1 79 ? 5.531 -2.107 -8.516 1 91.06 79 LEU A N 1
ATOM 576 C CA . LEU A 1 79 ? 4.645 -1.61 -9.562 1 91.06 79 LEU A CA 1
ATOM 577 C C . LEU A 1 79 ? 4.039 -2.764 -10.352 1 91.06 79 LEU A C 1
ATOM 579 O O . LEU A 1 79 ? 2.908 -2.666 -10.836 1 91.06 79 LEU A O 1
ATOM 583 N N . VAL A 1 80 ? 4.77 -3.871 -10.422 1 86.38 80 VAL A N 1
ATOM 584 C CA . VAL A 1 80 ? 4.281 -5.051 -11.133 1 86.38 80 VAL A CA 1
ATOM 585 C C . VAL A 1 80 ? 3.047 -5.602 -10.422 1 86.38 80 VAL A C 1
ATOM 587 O O . VAL A 1 80 ? 2.043 -5.914 -11.07 1 86.38 80 VAL A O 1
ATOM 590 N N . ILE A 1 81 ? 3.092 -5.688 -9.125 1 85.44 81 ILE A N 1
ATOM 591 C CA . ILE A 1 81 ? 1.979 -6.191 -8.328 1 85.44 81 ILE A CA 1
ATOM 592 C C . ILE A 1 81 ? 0.793 -5.234 -8.438 1 85.44 81 ILE A C 1
ATOM 594 O O . ILE A 1 81 ? -0.354 -5.672 -8.555 1 85.44 81 ILE A O 1
ATOM 598 N N . ILE A 1 82 ? 1.068 -3.961 -8.406 1 90.88 82 ILE A N 1
ATOM 599 C CA . ILE A 1 82 ? 0.013 -2.955 -8.453 1 90.88 82 ILE A CA 1
ATOM 600 C C . ILE A 1 82 ? -0.723 -3.033 -9.789 1 90.88 82 ILE A C 1
ATOM 602 O O . ILE A 1 82 ? -1.953 -3.117 -9.82 1 90.88 82 ILE A O 1
ATOM 606 N N . PHE A 1 83 ? 0.001 -3.061 -10.898 1 91.75 83 PHE A N 1
ATOM 607 C CA . PHE A 1 83 ? -0.631 -3.107 -12.211 1 91.75 83 PHE A CA 1
ATOM 608 C C . PHE A 1 83 ? -1.367 -4.43 -12.414 1 91.75 83 PHE A C 1
ATOM 610 O O . PHE A 1 83 ? -2.445 -4.461 -13.008 1 91.75 83 PHE A O 1
ATOM 617 N N . GLY A 1 84 ? -0.762 -5.527 -11.977 1 85.62 84 GLY A N 1
ATOM 618 C CA . GLY A 1 84 ? -1.453 -6.805 -12.055 1 85.62 84 GLY A CA 1
ATOM 619 C C . GLY A 1 84 ? -2.801 -6.797 -11.359 1 85.62 84 GLY A C 1
ATOM 620 O O . GLY A 1 84 ? -3.791 -7.289 -11.898 1 85.62 84 GLY A O 1
ATOM 621 N N . THR A 1 85 ? -2.824 -6.223 -10.211 1 85.75 85 THR A N 1
ATOM 622 C CA . THR A 1 85 ? -4.055 -6.168 -9.43 1 85.75 85 THR A CA 1
ATOM 623 C C . THR A 1 85 ? -5.074 -5.246 -10.086 1 85.75 85 THR A C 1
ATOM 625 O O . THR A 1 85 ? -6.273 -5.543 -10.094 1 85.75 85 THR A O 1
ATOM 628 N N . LEU A 1 86 ? -4.613 -4.113 -10.594 1 92 86 LEU A N 1
ATOM 629 C CA . LEU A 1 86 ? -5.512 -3.18 -11.266 1 92 86 LEU A CA 1
ATOM 630 C C . LEU A 1 86 ? -6.148 -3.82 -12.492 1 92 86 LEU A C 1
ATOM 632 O O . LEU A 1 86 ? -7.336 -3.623 -12.758 1 92 86 LEU A O 1
ATOM 636 N N . ILE A 1 87 ? -5.34 -4.578 -13.242 1 90.62 87 ILE A N 1
ATOM 637 C CA . ILE A 1 87 ? -5.859 -5.297 -14.406 1 90.62 87 ILE A CA 1
ATOM 638 C C . ILE A 1 87 ? -6.969 -6.25 -13.961 1 90.62 87 ILE A C 1
ATOM 640 O O . ILE A 1 87 ? -8.062 -6.238 -14.531 1 90.62 87 ILE A O 1
ATOM 644 N N . GLY A 1 88 ? -6.68 -7.047 -12.969 1 84.94 88 GLY A N 1
ATOM 645 C CA . GLY A 1 88 ? -7.664 -7.992 -12.477 1 84.94 88 GLY A CA 1
ATOM 646 C C . GLY A 1 88 ? -8.953 -7.332 -12.016 1 84.94 88 GLY A C 1
ATOM 647 O O . GLY A 1 88 ? -10.039 -7.832 -12.297 1 84.94 88 GLY A O 1
ATOM 648 N N . TYR A 1 89 ? -8.797 -6.199 -11.344 1 87.62 89 TYR A N 1
ATOM 649 C CA . TYR A 1 89 ? -9.961 -5.492 -10.805 1 87.62 89 TYR A CA 1
ATOM 650 C C . TYR A 1 89 ? -10.836 -4.961 -11.93 1 87.62 89 TYR A C 1
ATOM 652 O O . TYR A 1 89 ? -12.062 -5.066 -11.875 1 87.62 89 TYR A O 1
ATOM 660 N N . VAL A 1 90 ? -10.289 -4.406 -12.961 1 90.31 90 VAL A N 1
ATOM 661 C CA . VAL A 1 90 ? -11.031 -3.852 -14.086 1 90.31 90 VAL A CA 1
ATOM 662 C C . VAL A 1 90 ? -11.727 -4.973 -14.852 1 90.31 90 VAL A C 1
ATOM 664 O O . VAL A 1 90 ? -12.875 -4.824 -15.273 1 90.31 90 VAL A O 1
ATOM 667 N N . LEU A 1 91 ? -11.031 -6.051 -15 1 85.81 91 LEU A N 1
ATOM 668 C CA . LEU A 1 91 ? -11.633 -7.184 -15.703 1 85.81 91 LEU A CA 1
ATOM 669 C C . LEU A 1 91 ? -12.852 -7.707 -14.945 1 85.81 91 LEU A C 1
ATOM 671 O O . LEU A 1 91 ? -13.844 -8.102 -15.555 1 85.81 91 LEU A O 1
ATOM 675 N N . GLU A 1 92 ? -12.711 -7.699 -13.695 1 82.31 92 GLU A N 1
ATOM 676 C CA . GLU A 1 92 ? -13.805 -8.164 -12.852 1 82.31 92 GLU A CA 1
ATOM 677 C C . GLU A 1 92 ? -15.008 -7.223 -12.938 1 82.31 92 GLU A C 1
ATOM 679 O O . GLU A 1 92 ? -16.141 -7.672 -13.125 1 82.31 92 GLU A O 1
ATOM 684 N N . LYS A 1 93 ? -14.758 -5.938 -12.891 1 85.38 93 LYS A N 1
ATOM 685 C CA . LYS A 1 93 ? -15.844 -4.965 -12.789 1 85.38 93 LYS A CA 1
ATOM 686 C C . LYS A 1 93 ? -16.484 -4.711 -14.148 1 85.38 93 LYS A C 1
ATOM 688 O O . LYS A 1 93 ? -17.656 -4.352 -14.234 1 85.38 93 LYS A O 1
ATOM 693 N N . THR A 1 94 ? -15.812 -4.934 -15.227 1 87.62 94 THR A N 1
ATOM 694 C CA . THR A 1 94 ? -16.328 -4.66 -16.562 1 87.62 94 THR A CA 1
ATOM 695 C C . THR A 1 94 ? -17.062 -5.879 -17.109 1 87.62 94 THR A C 1
ATOM 697 O O . THR A 1 94 ? -17.719 -5.797 -18.156 1 87.62 94 THR A O 1
ATOM 700 N N . GLY A 1 95 ? -16.969 -6.992 -16.422 1 82.56 95 GLY A N 1
ATOM 701 C CA . GLY A 1 95 ? -17.578 -8.203 -16.922 1 82.56 95 GLY A CA 1
ATOM 702 C C . GLY A 1 95 ? -16.703 -8.961 -17.906 1 82.56 95 GLY A C 1
ATOM 703 O O . GLY A 1 95 ? -17.109 -9.992 -18.438 1 82.56 95 GLY A O 1
ATOM 704 N N . ALA A 1 96 ? -15.562 -8.453 -18.125 1 83.12 96 ALA A N 1
ATOM 705 C CA . ALA A 1 96 ? -14.625 -9.117 -19.031 1 83.12 96 ALA A CA 1
ATOM 706 C C . ALA A 1 96 ? -14.297 -10.531 -18.547 1 83.12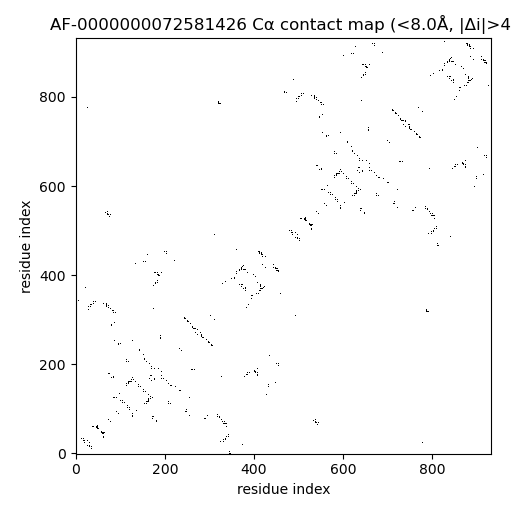 96 ALA A C 1
ATOM 708 O O . ALA A 1 96 ? -14.102 -11.438 -19.359 1 83.12 96 ALA A O 1
ATOM 709 N N . ALA A 1 97 ? -14.195 -10.703 -17.328 1 74.19 97 ALA A N 1
ATOM 710 C CA . ALA A 1 97 ? -13.945 -12.031 -16.781 1 74.19 97 ALA A CA 1
ATOM 711 C C . ALA A 1 97 ? -15.055 -13 -17.172 1 74.19 97 ALA A C 1
ATOM 713 O O . ALA A 1 97 ? -14.781 -14.156 -17.5 1 74.19 97 ALA A O 1
ATOM 714 N N . PHE A 1 98 ? -16.219 -12.523 -17.141 1 73.94 98 PHE A N 1
ATOM 715 C CA . PHE A 1 98 ? -17.391 -13.32 -17.531 1 73.94 98 PHE A CA 1
ATOM 716 C C . PHE A 1 98 ? -17.328 -13.648 -19.016 1 73.94 98 PHE A C 1
ATOM 718 O O . PHE A 1 98 ? -17.641 -14.766 -19.422 1 73.94 98 PHE A O 1
ATOM 725 N N . GLN A 1 99 ? -17 -12.656 -19.781 1 79.75 99 GLN A N 1
ATOM 726 C CA . GLN A 1 99 ? -16.906 -12.852 -21.219 1 79.75 99 GLN A CA 1
ATOM 727 C C . GLN A 1 99 ? -15.859 -13.906 -21.562 1 79.75 99 GLN A C 1
ATOM 729 O O . GLN A 1 99 ? -16.047 -14.688 -22.5 1 79.75 99 GLN A O 1
ATOM 734 N N . LEU A 1 100 ? -14.805 -13.844 -20.891 1 77.75 100 LEU A N 1
ATOM 735 C CA . LEU A 1 100 ? -13.75 -14.828 -21.109 1 77.75 100 LEU A CA 1
ATOM 736 C C . LEU A 1 100 ? -14.242 -16.234 -20.781 1 77.75 100 LEU A C 1
ATOM 738 O O . LEU A 1 100 ? -13.938 -17.188 -21.5 1 77.75 100 LEU A O 1
ATOM 742 N N . ALA A 1 101 ? -14.977 -16.344 -19.734 1 72.75 101 ALA A N 1
ATOM 743 C CA . ALA A 1 101 ? -15.547 -17.625 -19.328 1 72.75 101 ALA A CA 1
ATOM 744 C C . ALA A 1 101 ? -16.516 -18.156 -20.391 1 72.75 101 ALA A C 1
ATOM 746 O O . ALA A 1 101 ? -16.484 -19.344 -20.719 1 72.75 101 ALA A O 1
ATOM 747 N N . ASP A 1 102 ? -17.297 -17.25 -20.844 1 72.62 102 ASP A N 1
ATOM 748 C CA . ASP A 1 102 ? -18.297 -17.609 -21.844 1 72.62 102 ASP A CA 1
ATOM 749 C C . ASP A 1 102 ? -17.641 -18.078 -23.141 1 72.62 102 ASP A C 1
ATOM 751 O O . ASP A 1 102 ? -18.094 -19.047 -23.766 1 72.62 102 ASP A O 1
ATOM 755 N N . ALA A 1 103 ? -16.641 -17.422 -23.547 1 76.81 103 ALA A N 1
ATOM 756 C CA . ALA A 1 103 ? -15.898 -17.781 -24.75 1 76.81 103 ALA A CA 1
ATOM 757 C C . ALA A 1 103 ? -15.289 -19.172 -24.609 1 76.81 103 ALA A C 1
ATOM 759 O O . ALA A 1 103 ? -15.258 -19.953 -25.562 1 76.81 103 ALA A O 1
ATOM 760 N N . LEU A 1 104 ? -14.844 -19.5 -23.453 1 73.81 104 LEU A N 1
ATOM 761 C CA . LEU A 1 104 ? -14.211 -20.797 -23.219 1 73.81 104 LEU A CA 1
ATOM 762 C C . LEU A 1 104 ? -15.234 -21.922 -23.25 1 73.81 104 LEU A C 1
ATOM 764 O O . LEU A 1 104 ? -14.938 -23.031 -23.703 1 73.81 104 LEU A O 1
ATOM 768 N N . VAL A 1 105 ? -16.375 -21.641 -22.703 1 71.44 105 VAL A N 1
ATOM 769 C CA . VAL A 1 105 ? -17.453 -22.625 -22.75 1 71.44 105 VAL A CA 1
ATOM 770 C C . VAL A 1 105 ? -17.797 -22.953 -24.203 1 71.44 105 VAL A C 1
ATOM 772 O O . VAL A 1 105 ? -18.078 -24.109 -24.531 1 71.44 105 VAL A O 1
ATOM 775 N N . ARG A 1 106 ? -17.766 -21.969 -25 1 73.25 106 ARG A N 1
ATOM 776 C CA . ARG A 1 106 ? -18.078 -22.172 -26.422 1 73.25 106 ARG A CA 1
ATOM 777 C C . ARG A 1 106 ? -17.016 -23.016 -27.109 1 73.25 106 ARG A C 1
ATOM 779 O O . ARG A 1 106 ? -17.312 -23.766 -28.031 1 73.25 106 ARG A O 1
ATOM 786 N N . LEU A 1 107 ? -15.828 -22.812 -26.594 1 75.75 107 LEU A N 1
ATOM 787 C CA . LEU A 1 107 ? -14.711 -23.516 -27.219 1 75.75 107 LEU A CA 1
ATOM 788 C C . LEU A 1 107 ? -14.656 -24.969 -26.766 1 75.75 107 LEU A C 1
ATOM 790 O O . LEU A 1 107 ? -14.398 -25.859 -27.578 1 75.75 107 LEU A O 1
ATOM 794 N N . ILE A 1 108 ? -14.719 -25.234 -25.5 1 72.44 108 ILE A N 1
ATOM 795 C CA . ILE A 1 108 ? -14.555 -26.578 -24.938 1 72.44 108 ILE A CA 1
ATOM 796 C C . ILE A 1 108 ? -15.859 -27.359 -25.078 1 72.44 108 ILE A C 1
ATOM 798 O O . ILE A 1 108 ? -15.852 -28.578 -25.234 1 72.44 108 ILE A O 1
ATOM 802 N N . GLY A 1 109 ? -16.875 -26.641 -25.266 1 61.72 109 GLY A N 1
ATOM 803 C CA . GLY A 1 109 ? -18.156 -27.25 -25.578 1 61.72 109 GLY A CA 1
ATOM 804 C C . GLY A 1 109 ? -18.875 -27.797 -24.359 1 61.72 109 GLY A C 1
ATOM 805 O O . GLY A 1 109 ? -18.391 -27.656 -23.234 1 61.72 109 GLY A O 1
ATOM 806 N N . LYS A 1 110 ? -20.031 -28.266 -24.516 1 67.38 110 LYS A N 1
ATOM 807 C CA . LYS A 1 110 ? -20.984 -28.812 -23.547 1 67.38 110 LYS A CA 1
ATOM 808 C C . LYS A 1 110 ? -20.672 -30.281 -23.266 1 67.38 110 LYS A C 1
ATOM 810 O O . LYS A 1 110 ? -21.188 -30.859 -22.297 1 67.38 110 LYS A O 1
ATOM 815 N N . ARG A 1 111 ? -19.641 -30.828 -23.922 1 78.38 111 ARG A N 1
ATOM 816 C CA . ARG A 1 111 ? -19.406 -32.25 -23.828 1 78.38 111 ARG A CA 1
ATOM 817 C C . ARG A 1 111 ? -18.609 -32.594 -22.562 1 78.38 111 ARG A C 1
ATOM 819 O O . ARG A 1 111 ? -18.828 -33.656 -21.953 1 78.38 111 ARG A O 1
ATOM 826 N N . HIS A 1 112 ? -17.766 -31.828 -22.125 1 87.31 112 HIS A N 1
ATOM 827 C CA . HIS A 1 112 ? -16.984 -32.031 -20.906 1 87.31 112 HIS A CA 1
ATOM 828 C C . HIS A 1 112 ? -17.109 -30.828 -19.969 1 87.31 112 HIS A C 1
ATOM 830 O O . HIS A 1 112 ? -16.141 -30.094 -19.75 1 87.31 112 HIS A O 1
ATOM 836 N N . PRO A 1 113 ? -18.234 -30.766 -19.359 1 85.62 113 PRO A N 1
ATOM 837 C CA . PRO A 1 113 ? -18.547 -29.562 -18.578 1 85.62 113 PRO A CA 1
ATOM 838 C C . PRO A 1 113 ? -17.609 -29.375 -17.391 1 85.62 113 PRO A C 1
ATOM 840 O O . PRO A 1 113 ? -17.234 -28.25 -17.062 1 85.62 113 PRO A O 1
ATOM 843 N N . VAL A 1 114 ? -17.203 -30.453 -16.781 1 92.25 114 VAL A N 1
ATOM 844 C CA . VAL A 1 114 ? -16.312 -30.375 -15.625 1 92.25 114 VAL A CA 1
ATOM 845 C C . VAL A 1 114 ? -14.953 -29.828 -16.062 1 92.25 114 VAL A C 1
ATOM 847 O O . VAL A 1 114 ? -14.383 -28.969 -15.383 1 92.25 114 VAL A O 1
ATOM 850 N N . LEU A 1 115 ? -14.477 -30.297 -17.156 1 91.56 115 LEU A N 1
ATOM 851 C CA . LEU A 1 115 ? -13.203 -29.812 -17.703 1 91.56 115 LEU A CA 1
ATOM 852 C C . LEU A 1 115 ? -13.32 -28.344 -18.125 1 91.56 115 LEU A C 1
ATOM 854 O O . LEU A 1 115 ? -12.391 -27.562 -17.922 1 91.56 115 LEU A O 1
ATOM 858 N N . ALA A 1 116 ? -14.414 -28.047 -18.672 1 88 116 ALA A N 1
ATOM 859 C CA . ALA A 1 116 ? -14.633 -26.688 -19.156 1 88 116 ALA A CA 1
ATOM 860 C C . ALA A 1 116 ? -14.57 -25.688 -18 1 88 116 ALA A C 1
ATOM 862 O O . ALA A 1 116 ? -13.898 -24.656 -18.094 1 88 116 ALA A O 1
ATOM 863 N N . ILE A 1 117 ? -15.234 -26.031 -16.969 1 89.44 117 ILE A N 1
ATOM 864 C CA . ILE A 1 117 ? -15.312 -25.094 -15.852 1 89.44 117 ILE A CA 1
ATOM 865 C C . ILE A 1 117 ? -13.945 -25.016 -15.164 1 89.44 117 ILE A C 1
ATOM 867 O O . ILE A 1 117 ? -13.57 -23.953 -14.648 1 89.44 117 ILE A O 1
ATOM 871 N N . GLN A 1 118 ? -13.219 -26.094 -15.102 1 94.44 118 GLN A N 1
ATOM 872 C CA . GLN A 1 118 ? -11.883 -26.094 -14.516 1 94.44 118 GLN A CA 1
ATOM 873 C C . GLN A 1 118 ? -10.945 -25.172 -15.297 1 94.44 118 GLN A C 1
ATOM 875 O O . GLN A 1 118 ? -10.234 -24.344 -14.703 1 94.44 118 GLN A O 1
ATOM 880 N N . LEU A 1 119 ? -10.961 -25.312 -16.562 1 91.69 119 LEU A N 1
ATOM 881 C CA . LEU A 1 119 ? -10.078 -24.516 -17.406 1 91.69 119 LEU A CA 1
ATOM 882 C C . LEU A 1 119 ? -10.492 -23.047 -17.406 1 91.69 119 LEU A C 1
ATOM 884 O O . LEU A 1 119 ? -9.648 -22.156 -17.484 1 91.69 119 LEU A O 1
ATOM 888 N N . MET A 1 120 ? -11.727 -22.891 -17.234 1 87.56 120 MET A N 1
ATOM 889 C CA . MET A 1 120 ? -12.219 -21.531 -17.078 1 87.56 120 MET A CA 1
ATOM 890 C C . MET A 1 120 ? -11.648 -20.875 -15.82 1 87.56 120 MET A C 1
ATOM 892 O O . MET A 1 120 ? -11.211 -19.734 -15.852 1 87.56 120 MET A O 1
ATOM 896 N N . GLY A 1 121 ? -11.773 -21.609 -14.812 1 91 121 GLY A N 1
ATOM 897 C CA . GLY A 1 121 ? -11.195 -21.109 -13.578 1 91 121 GLY A CA 1
ATOM 898 C C . GLY A 1 121 ? -9.711 -20.812 -13.688 1 91 121 GLY A C 1
ATOM 899 O O . GLY A 1 121 ? -9.25 -19.766 -13.234 1 91 121 GLY A O 1
ATOM 900 N N . TRP A 1 122 ? -9.031 -21.703 -14.352 1 93.12 122 TRP A N 1
ATOM 901 C CA . TRP A 1 122 ? -7.582 -21.562 -14.5 1 93.12 122 TRP A CA 1
ATOM 902 C C . TRP A 1 122 ? -7.23 -20.297 -15.273 1 93.12 122 TRP A C 1
ATOM 904 O O . TRP A 1 122 ? -6.309 -19.578 -14.906 1 93.12 122 TRP A O 1
ATOM 914 N N . ILE A 1 123 ? -7.922 -19.953 -16.266 1 87.12 123 ILE A N 1
ATOM 915 C CA . ILE A 1 123 ? -7.633 -18.828 -17.125 1 87.12 123 ILE A CA 1
ATOM 916 C C . ILE A 1 123 ? -8.055 -17.531 -16.438 1 87.12 123 ILE A C 1
ATOM 918 O O . ILE A 1 123 ? -7.309 -16.547 -16.422 1 87.12 123 ILE A O 1
ATOM 922 N N . VAL A 1 124 ? -9.18 -17.531 -15.836 1 82.56 124 VAL A N 1
ATOM 923 C CA . VAL A 1 124 ? -9.766 -16.328 -15.258 1 82.56 124 VAL A CA 1
ATOM 924 C C . VAL A 1 124 ? -8.961 -15.891 -14.039 1 82.56 124 VAL A C 1
ATOM 926 O O . VAL A 1 124 ? -8.844 -14.695 -13.758 1 82.56 124 VAL A O 1
ATOM 929 N N . CYS A 1 125 ? -8.336 -16.844 -13.438 1 88.69 125 CYS A N 1
ATOM 930 C CA . CYS A 1 125 ? -7.66 -16.516 -12.188 1 88.69 125 CYS A CA 1
ATOM 931 C C . CYS A 1 125 ? -6.266 -15.961 -12.445 1 88.69 125 CYS A C 1
ATOM 933 O O . CYS A 1 125 ? -5.633 -15.414 -11.539 1 88.69 125 CYS A O 1
ATOM 935 N N . ILE A 1 126 ? -5.84 -15.953 -13.57 1 82.56 126 ILE A N 1
ATOM 936 C CA . ILE A 1 126 ? -4.535 -15.375 -13.891 1 82.56 126 ILE A CA 1
ATOM 937 C C . ILE A 1 126 ? -4.531 -13.891 -13.555 1 82.56 126 ILE A C 1
ATOM 939 O O . ILE A 1 126 ? -3.611 -13.398 -12.891 1 82.56 126 ILE A O 1
ATOM 943 N N . PRO A 1 127 ? -5.57 -13.289 -13.891 1 76.31 127 PRO A N 1
ATOM 944 C CA . PRO A 1 127 ? -5.625 -11.867 -13.539 1 76.31 127 PRO A CA 1
ATOM 945 C C . PRO A 1 127 ? -6.445 -11.602 -12.281 1 76.31 127 PRO A C 1
ATOM 947 O O . PRO A 1 127 ? -6.227 -10.602 -11.594 1 76.31 127 PRO A O 1
ATOM 950 N N . VAL A 1 128 ? -7.406 -12.445 -11.992 1 75.06 128 VAL A N 1
ATOM 951 C CA . VAL A 1 128 ? -8.367 -12.227 -10.922 1 75.06 128 VAL A CA 1
ATOM 952 C C . VAL A 1 128 ? -8.055 -13.148 -9.742 1 75.06 128 VAL A C 1
ATOM 954 O O . VAL A 1 128 ? -7.574 -14.266 -9.938 1 75.06 128 VAL A O 1
ATOM 957 N N . PHE A 1 129 ? -8.391 -12.688 -8.578 1 78.81 129 PHE A N 1
ATOM 958 C CA . PHE A 1 129 ? -8.125 -13.492 -7.391 1 78.81 129 PHE A CA 1
ATOM 959 C C . PHE A 1 129 ? -9.07 -14.688 -7.324 1 78.81 129 PHE A C 1
ATOM 961 O O . PHE A 1 129 ? -10.211 -14.609 -7.797 1 78.81 129 PHE A O 1
ATOM 968 N N . SER A 1 130 ? -8.594 -15.672 -6.688 1 87.69 130 SER A N 1
ATOM 969 C CA . SER A 1 130 ? -9.289 -16.953 -6.699 1 87.69 130 SER A CA 1
ATOM 970 C C . SER A 1 130 ? -10.664 -16.828 -6.051 1 87.69 130 SER A C 1
ATOM 972 O O . SER A 1 130 ? -11.656 -17.344 -6.578 1 87.69 130 SER A O 1
ATOM 974 N N . ASP A 1 131 ? -10.852 -16.172 -4.922 1 83.88 131 ASP A N 1
ATOM 975 C CA . ASP A 1 131 ? -12.133 -16.047 -4.23 1 83.88 131 ASP A CA 1
ATOM 976 C C . ASP A 1 131 ? -13.141 -15.266 -5.082 1 83.88 131 ASP A C 1
ATOM 978 O O . ASP A 1 131 ? -14.273 -15.703 -5.254 1 83.88 131 ASP A O 1
ATOM 982 N N . SER A 1 132 ? -12.695 -14.203 -5.617 1 80.19 132 SER A N 1
ATOM 983 C CA . SER A 1 132 ? -13.57 -13.406 -6.469 1 80.19 132 SER A CA 1
ATOM 984 C C . SER A 1 132 ? -13.93 -14.156 -7.746 1 80.19 132 SER A C 1
ATOM 986 O O . SER A 1 132 ? -15.055 -14.047 -8.242 1 80.19 132 SER A O 1
ATOM 988 N N . GLY A 1 133 ? -12.906 -14.852 -8.227 1 85.81 133 GLY A N 1
ATOM 989 C CA . GLY A 1 133 ? -13.156 -15.641 -9.422 1 85.81 133 GLY A CA 1
ATOM 990 C C . GLY A 1 133 ? -14.258 -16.672 -9.227 1 85.81 133 GLY A C 1
ATOM 991 O O . GLY A 1 133 ? -15.102 -16.859 -10.102 1 85.81 133 GLY A O 1
ATOM 992 N N . PHE A 1 134 ? -14.281 -17.281 -8.062 1 89.88 134 PHE A N 1
ATOM 993 C CA . PHE A 1 134 ? -15.297 -18.281 -7.789 1 89.88 134 PHE A CA 1
ATOM 994 C C . PHE A 1 134 ? -16.688 -17.656 -7.727 1 89.88 134 PHE A C 1
ATOM 996 O O . PHE A 1 134 ? -17.641 -18.203 -8.273 1 89.88 134 PHE A O 1
ATOM 1003 N N . VAL A 1 135 ? -16.797 -16.578 -7.094 1 80.69 135 VAL A N 1
ATOM 1004 C CA . VAL A 1 135 ? -18.078 -15.883 -6.93 1 80.69 135 VAL A CA 1
ATOM 1005 C C . VAL A 1 135 ? -18.594 -15.438 -8.289 1 80.69 135 VAL A C 1
ATOM 1007 O O . VAL A 1 135 ? -19.797 -15.57 -8.578 1 80.69 135 VAL A O 1
ATOM 1010 N N . ILE A 1 136 ? -17.688 -14.977 -9.109 1 76.94 136 ILE A N 1
ATOM 1011 C CA . ILE A 1 136 ? -18.062 -14.445 -10.414 1 76.94 136 ILE A CA 1
ATOM 1012 C C . ILE A 1 136 ? -18.5 -15.586 -11.328 1 76.94 136 ILE A C 1
ATOM 1014 O O . ILE A 1 136 ? -19.422 -15.422 -12.125 1 76.94 136 ILE A O 1
ATOM 1018 N N . LEU A 1 137 ? -17.891 -16.734 -11.172 1 84.62 137 LEU A N 1
ATOM 1019 C CA . LEU A 1 137 ? -18.125 -17.828 -12.117 1 84.62 137 LEU A CA 1
ATOM 1020 C C . LEU A 1 137 ? -19.156 -18.812 -11.586 1 84.62 137 LEU A C 1
ATOM 1022 O O . LEU A 1 137 ? -19.578 -19.719 -12.297 1 84.62 137 LEU A O 1
ATOM 1026 N N . ASN A 1 138 ? -19.578 -18.562 -10.367 1 83.69 138 ASN A N 1
ATOM 1027 C CA . ASN A 1 138 ? -20.516 -19.484 -9.734 1 83.69 138 ASN A CA 1
ATOM 1028 C C . ASN A 1 138 ? -21.828 -19.578 -10.516 1 83.69 138 ASN A C 1
ATOM 1030 O O . ASN A 1 138 ? -22.359 -20.656 -10.703 1 83.69 138 ASN A O 1
ATOM 1034 N N . PRO A 1 139 ? -22.406 -18.484 -10.883 1 75.06 139 PRO A N 1
ATOM 1035 C CA . PRO A 1 139 ? -23.641 -18.594 -11.68 1 75.06 139 PRO A CA 1
ATOM 1036 C C . PRO A 1 139 ? -23.422 -19.359 -12.992 1 75.06 139 PRO A C 1
ATOM 1038 O O . PRO A 1 139 ? -24.328 -20.062 -13.445 1 75.06 139 PRO A O 1
ATOM 1041 N N . VAL A 1 140 ? -22.266 -19.172 -13.602 1 77.06 140 VAL A N 1
ATOM 1042 C CA . VAL A 1 140 ? -21.938 -19.891 -14.828 1 77.06 140 VAL A CA 1
ATOM 1043 C C . VAL A 1 140 ? -21.844 -21.375 -14.539 1 77.06 140 VAL A C 1
ATOM 1045 O O . VAL A 1 140 ? -22.359 -22.203 -15.297 1 77.06 140 VAL A O 1
ATOM 1048 N N . ARG A 1 141 ? -21.141 -21.656 -13.484 1 85.38 141 ARG A N 1
ATOM 1049 C CA . ARG A 1 141 ? -21 -23.047 -13.047 1 85.38 141 ARG A CA 1
ATOM 1050 C C . ARG A 1 141 ? -22.359 -23.703 -12.836 1 85.38 141 ARG A C 1
ATOM 1052 O O . ARG A 1 141 ? -22.594 -24.828 -13.289 1 85.38 141 ARG A O 1
ATOM 1059 N N . ARG A 1 142 ? -23.234 -23.047 -12.195 1 82.44 142 ARG A N 1
ATOM 1060 C CA . ARG A 1 142 ? -24.562 -23.578 -11.906 1 82.44 142 ARG A CA 1
ATOM 1061 C C . ARG A 1 142 ? -25.375 -23.766 -13.188 1 82.44 142 ARG A C 1
ATOM 1063 O O . ARG A 1 142 ? -26.062 -24.766 -13.344 1 82.44 142 ARG A O 1
ATOM 1070 N N . ALA A 1 143 ? -25.328 -22.828 -13.977 1 74.31 143 ALA A N 1
ATOM 1071 C CA . ALA A 1 143 ? -26.031 -22.906 -15.25 1 74.31 143 ALA A CA 1
ATOM 1072 C C . ALA A 1 143 ? -25.531 -24.094 -16.078 1 74.31 143 ALA A C 1
ATOM 1074 O O . ALA A 1 143 ? -26.312 -24.812 -16.703 1 74.31 143 ALA A O 1
ATOM 1075 N N . LEU A 1 144 ? -24.266 -24.234 -16.109 1 79.31 144 LEU A N 1
ATOM 1076 C CA . LEU A 1 144 ? -23.672 -25.328 -16.875 1 79.31 144 LEU A CA 1
ATOM 1077 C C . LEU A 1 144 ? -24.047 -26.672 -16.281 1 79.31 144 LEU A C 1
ATOM 1079 O O . LEU A 1 144 ? -24.266 -27.641 -17 1 79.31 144 LEU A O 1
ATOM 1083 N N . ALA A 1 145 ? -23.969 -26.719 -14.984 1 83.44 145 ALA A N 1
ATOM 1084 C CA . ALA A 1 145 ? -24.359 -27.953 -14.312 1 83.44 145 ALA A CA 1
ATOM 1085 C C . ALA A 1 145 ? -25.797 -28.328 -14.656 1 83.44 145 ALA A C 1
ATOM 1087 O O . ALA A 1 145 ? -26.094 -29.5 -14.883 1 83.44 145 ALA A O 1
ATOM 1088 N N . GLN A 1 146 ? -26.609 -27.438 -14.68 1 76.38 146 GLN A N 1
ATOM 1089 C CA . GLN A 1 146 ? -28.016 -27.688 -14.969 1 76.38 146 GLN A CA 1
ATOM 1090 C C . GLN A 1 146 ? -28.219 -28.094 -16.422 1 76.38 146 GLN A C 1
ATOM 1092 O O . GLN A 1 146 ? -29.016 -28.984 -16.719 1 76.38 146 GLN A O 1
ATOM 1097 N N . ARG A 1 147 ? -27.531 -27.469 -17.219 1 73.5 147 ARG A N 1
ATOM 1098 C CA . ARG A 1 147 ? -27.719 -27.703 -18.656 1 73.5 147 ARG A CA 1
ATOM 1099 C C . ARG A 1 147 ? -27.125 -29.047 -19.062 1 73.5 147 ARG A C 1
ATOM 1101 O O . ARG A 1 147 ? -27.609 -29.688 -19.984 1 73.5 147 ARG A O 1
ATOM 1108 N N . THR A 1 148 ? -26.125 -29.391 -18.453 1 79.62 148 THR A N 1
ATOM 1109 C CA . THR A 1 148 ? -25.406 -30.594 -18.906 1 79.62 148 THR A CA 1
ATOM 1110 C C . THR A 1 148 ? -25.734 -31.781 -18.016 1 79.62 148 THR A C 1
ATOM 1112 O O . THR A 1 148 ? -25.469 -32.938 -18.375 1 79.62 148 THR A O 1
ATOM 1115 N N . GLY A 1 149 ? -26.25 -31.453 -16.859 1 79.62 149 GLY A N 1
ATOM 1116 C CA . GLY A 1 149 ? -26.547 -32.531 -15.906 1 79.62 149 GLY A CA 1
ATOM 1117 C C . GLY A 1 149 ? -25.328 -33 -15.164 1 79.62 149 GLY A C 1
ATOM 1118 O O . GLY A 1 149 ? -25.375 -34.062 -14.5 1 79.62 149 GLY A O 1
ATOM 1119 N N . ALA A 1 150 ? -24.312 -32.281 -15.289 1 87.19 150 ALA A N 1
ATOM 1120 C CA . ALA A 1 150 ? -23.078 -32.656 -14.594 1 87.19 150 ALA A CA 1
ATOM 1121 C C . ALA A 1 150 ? -23.219 -32.438 -13.094 1 87.19 150 ALA A C 1
ATOM 1123 O O . ALA A 1 150 ? -24.031 -31.625 -12.648 1 87.19 150 ALA A O 1
ATOM 1124 N N . SER A 1 151 ? -22.438 -33.156 -12.305 1 91.44 151 SER A N 1
ATOM 1125 C CA . SER A 1 151 ? -22.469 -33.062 -10.844 1 91.44 151 SER A CA 1
ATOM 1126 C C . SER A 1 151 ? -22.078 -31.656 -10.398 1 91.44 151 SER A C 1
ATOM 1128 O O . SER A 1 151 ? -21 -31.156 -10.75 1 91.44 151 SER A O 1
ATOM 1130 N N . PRO A 1 152 ? -22.969 -31.078 -9.594 1 90.69 152 PRO A N 1
ATOM 1131 C CA . PRO A 1 152 ? -22.641 -29.75 -9.094 1 90.69 152 PRO A CA 1
ATOM 1132 C C . PRO A 1 152 ? -21.375 -29.75 -8.219 1 90.69 152 PRO A C 1
ATOM 1134 O O . PRO A 1 152 ? -20.609 -28.781 -8.25 1 90.69 152 PRO A O 1
ATOM 1137 N N . VAL A 1 153 ? -21.219 -30.797 -7.547 1 94.19 153 VAL A N 1
ATOM 1138 C CA . VAL A 1 153 ? -20.062 -30.906 -6.672 1 94.19 153 VAL A CA 1
ATOM 1139 C C . VAL A 1 153 ? -18.781 -31.031 -7.508 1 94.19 153 VAL A C 1
ATOM 1141 O O . VAL A 1 153 ? -17.781 -30.375 -7.234 1 94.19 153 VAL A O 1
ATOM 1144 N N . ALA A 1 154 ? -18.859 -31.859 -8.492 1 95.31 154 ALA A N 1
ATOM 1145 C CA . ALA A 1 154 ? -17.703 -32 -9.383 1 95.31 154 ALA A CA 1
ATOM 1146 C C . ALA A 1 154 ? -17.328 -30.672 -10.023 1 95.31 154 ALA A C 1
ATOM 1148 O O . ALA A 1 154 ? -16.141 -30.344 -10.133 1 95.31 154 ALA A O 1
ATOM 1149 N N . MET A 1 155 ? -18.312 -29.984 -10.367 1 93.19 155 MET A N 1
ATOM 1150 C CA . MET A 1 155 ? -18.094 -28.703 -11.031 1 93.19 155 MET A CA 1
ATOM 1151 C C . MET A 1 155 ? -17.516 -27.672 -10.055 1 93.19 155 MET A C 1
ATOM 1153 O O . MET A 1 155 ? -16.641 -26.875 -10.43 1 93.19 155 MET A O 1
ATOM 1157 N N . ALA A 1 156 ? -17.984 -27.688 -8.898 1 94.62 156 ALA A N 1
ATOM 1158 C CA . ALA A 1 156 ? -17.5 -26.75 -7.887 1 94.62 156 ALA A CA 1
ATOM 1159 C C . ALA A 1 156 ? -16.047 -27.016 -7.551 1 94.62 156 ALA A C 1
ATOM 1161 O O . ALA A 1 156 ? -15.242 -26.094 -7.457 1 94.62 156 ALA A O 1
ATOM 1162 N N . ILE A 1 157 ? -15.711 -28.266 -7.367 1 96.62 157 ILE A N 1
ATOM 1163 C CA . ILE A 1 157 ? -14.352 -28.656 -7.004 1 96.62 157 ILE A CA 1
ATOM 1164 C C . ILE A 1 157 ? -13.406 -28.406 -8.18 1 96.62 157 ILE A C 1
ATOM 1166 O O . ILE A 1 157 ? -12.281 -27.938 -7.992 1 96.62 157 ILE A O 1
ATOM 1170 N N . ALA A 1 158 ? -13.875 -28.672 -9.328 1 96.06 158 ALA A N 1
ATOM 1171 C CA . ALA A 1 158 ? -13.086 -28.438 -10.531 1 96.06 158 ALA A CA 1
ATOM 1172 C C . ALA A 1 158 ? -12.828 -26.938 -10.727 1 96.06 158 ALA A C 1
ATOM 1174 O O . ALA A 1 158 ? -11.719 -26.531 -11.078 1 96.06 158 ALA A O 1
ATOM 1175 N N . LEU A 1 159 ? -13.852 -26.172 -10.523 1 94.31 159 LEU A N 1
ATOM 1176 C CA . LEU A 1 159 ? -13.711 -24.734 -10.633 1 94.31 159 LEU A CA 1
ATOM 1177 C C . LEU A 1 159 ? -12.711 -24.203 -9.602 1 94.31 159 LEU A C 1
ATOM 1179 O O . LEU A 1 159 ? -11.82 -23.422 -9.945 1 94.31 159 LEU A O 1
ATOM 1183 N N . SER A 1 160 ? -12.844 -24.641 -8.438 1 96.12 160 SER A N 1
ATOM 1184 C CA . SER A 1 160 ? -11.938 -24.25 -7.367 1 96.12 160 SER A CA 1
ATOM 1185 C C . SER A 1 160 ? -10.5 -24.641 -7.691 1 96.12 160 SER A C 1
ATOM 1187 O O . SER A 1 160 ? -9.578 -23.859 -7.484 1 96.12 160 SER A O 1
ATOM 1189 N N . ALA A 1 161 ? -10.359 -25.844 -8.156 1 96.94 161 ALA A N 1
ATOM 1190 C CA . ALA A 1 161 ? -9.023 -26.344 -8.477 1 96.94 161 ALA A CA 1
ATOM 1191 C C . ALA A 1 161 ? -8.383 -25.531 -9.594 1 96.94 161 ALA A C 1
ATOM 1193 O O . ALA A 1 161 ? -7.188 -25.234 -9.539 1 96.94 161 ALA A O 1
ATOM 1194 N N . GLY A 1 162 ? -9.125 -25.266 -10.594 1 95.62 162 GLY A N 1
ATOM 1195 C CA . GLY A 1 162 ? -8.609 -24.422 -11.664 1 95.62 162 GLY A CA 1
ATOM 1196 C C . GLY A 1 162 ? -8.18 -23.047 -11.195 1 95.62 162 GLY A C 1
ATOM 1197 O O . GLY A 1 162 ? -7.078 -22.594 -11.516 1 95.62 162 GLY A O 1
ATOM 1198 N N . LEU A 1 163 ? -9.047 -22.453 -10.445 1 93.62 163 LEU A N 1
ATOM 1199 C CA . LEU A 1 163 ? -8.773 -21.125 -9.906 1 93.62 163 LEU A CA 1
ATOM 1200 C C . LEU A 1 163 ? -7.523 -21.125 -9.031 1 93.62 163 LEU A C 1
ATOM 1202 O O . LEU A 1 163 ? -6.629 -20.297 -9.203 1 93.62 163 LEU A O 1
ATOM 1206 N N . PHE A 1 164 ? -7.445 -22.047 -8.211 1 94.75 164 PHE A N 1
ATOM 1207 C CA . PHE A 1 164 ? -6.383 -22.109 -7.211 1 94.75 164 PHE A CA 1
ATOM 1208 C C . PHE A 1 164 ? -5.039 -22.391 -7.871 1 94.75 164 PHE A C 1
ATOM 1210 O O . PHE A 1 164 ? -4.004 -21.906 -7.41 1 94.75 164 PHE A O 1
ATOM 1217 N N . THR A 1 165 ? -5.082 -23.172 -8.898 1 96.06 165 THR A N 1
ATOM 1218 C CA . THR A 1 165 ? -3.857 -23.531 -9.602 1 96.06 165 THR A CA 1
ATOM 1219 C C . THR A 1 165 ? -3.189 -22.281 -10.188 1 96.06 165 THR A C 1
ATOM 1221 O O . THR A 1 165 ? -2.012 -22.031 -9.93 1 96.06 165 THR A O 1
ATOM 1224 N N . SER A 1 166 ? -3.895 -21.547 -10.938 1 94 166 SER A N 1
ATOM 1225 C CA . SER A 1 166 ? -3.291 -20.375 -11.555 1 94 166 SER A CA 1
ATOM 1226 C C . SER A 1 166 ? -3.012 -19.297 -10.516 1 94 166 SER A C 1
ATOM 1228 O O . SER A 1 166 ? -2.059 -18.531 -10.664 1 94 166 SER A O 1
ATOM 1230 N N . HIS A 1 167 ? -3.752 -19.266 -9.492 1 92.44 167 HIS A N 1
ATOM 1231 C CA . HIS A 1 167 ? -3.559 -18.312 -8.406 1 92.44 167 HIS A CA 1
ATOM 1232 C C . HIS A 1 167 ? -2.172 -18.453 -7.789 1 92.44 167 HIS A C 1
ATOM 1234 O O . HIS A 1 167 ? -1.536 -17.469 -7.438 1 92.44 167 HIS A O 1
ATOM 1240 N N . VAL A 1 168 ? -1.72 -19.656 -7.691 1 95.31 168 VAL A N 1
ATOM 1241 C CA . VAL A 1 168 ? -0.502 -19.859 -6.914 1 95.31 168 VAL A CA 1
ATOM 1242 C C . VAL A 1 168 ? 0.691 -20.016 -7.855 1 95.31 168 VAL A C 1
ATOM 1244 O O . VAL A 1 168 ? 1.837 -19.797 -7.457 1 95.31 168 VAL A O 1
ATOM 1247 N N . PHE A 1 169 ? 0.442 -20.297 -9.148 1 96.06 169 PHE A N 1
ATOM 1248 C CA . PHE A 1 169 ? 1.577 -20.656 -9.984 1 96.06 169 PHE A CA 1
ATOM 1249 C C . PHE A 1 169 ? 1.879 -19.562 -11 1 96.06 169 PHE A C 1
ATOM 1251 O O . PHE A 1 169 ? 3.012 -19.438 -11.469 1 96.06 169 PHE A O 1
ATOM 1258 N N . ILE A 1 170 ? 0.899 -18.75 -11.305 1 92.56 170 ILE A N 1
ATOM 1259 C CA . ILE A 1 170 ? 1.078 -17.984 -12.531 1 92.56 170 ILE A CA 1
ATOM 1260 C C . ILE A 1 170 ? 0.954 -16.5 -12.227 1 92.56 170 ILE A C 1
ATOM 1262 O O . ILE A 1 170 ? -0.138 -16 -11.93 1 92.56 170 ILE A O 1
ATOM 1266 N N . PRO A 1 171 ? 2.049 -15.742 -12.383 1 87.38 171 PRO A N 1
ATOM 1267 C CA . PRO A 1 171 ? 1.916 -14.281 -12.406 1 87.38 171 PRO A CA 1
ATOM 1268 C C . PRO A 1 171 ? 0.934 -13.797 -13.469 1 87.38 171 PRO A C 1
ATOM 1270 O O . PRO A 1 171 ? 0.723 -14.469 -14.477 1 87.38 171 PRO A O 1
ATOM 1273 N N . PRO A 1 172 ? 0.178 -12.68 -13.18 1 82.56 172 PRO A N 1
ATOM 1274 C CA . PRO A 1 172 ? 0.593 -11.602 -12.273 1 82.56 172 PRO A CA 1
ATOM 1275 C C . PRO A 1 172 ? -0.088 -11.688 -10.914 1 82.56 172 PRO A C 1
ATOM 1277 O O . PRO A 1 172 ? -0.201 -10.672 -10.211 1 82.56 172 PRO A O 1
ATOM 1280 N N . THR A 1 173 ? -0.631 -12.852 -10.555 1 85.94 173 THR A N 1
ATOM 1281 C CA . THR A 1 173 ? -1.134 -12.984 -9.188 1 85.94 173 THR A CA 1
ATOM 1282 C C . THR A 1 173 ? -0.045 -12.633 -8.172 1 85.94 173 THR A C 1
ATOM 1284 O O . THR A 1 173 ? 1.123 -12.977 -8.367 1 85.94 173 THR A O 1
ATOM 1287 N N . PRO A 1 174 ? -0.344 -12.047 -7.156 1 83.69 174 PRO A N 1
ATOM 1288 C CA . PRO A 1 174 ? 0.644 -11.461 -6.246 1 83.69 174 PRO A CA 1
ATOM 1289 C C . PRO A 1 174 ? 1.551 -12.516 -5.609 1 83.69 174 PRO A C 1
ATOM 1291 O O . PRO A 1 174 ? 2.748 -12.273 -5.43 1 83.69 174 PRO A O 1
ATOM 1294 N N . GLY A 1 175 ? 1.051 -13.672 -5.246 1 89.5 175 GLY A N 1
ATOM 1295 C CA . GLY A 1 175 ? 1.845 -14.695 -4.59 1 89.5 175 GLY A CA 1
ATOM 1296 C C . GLY A 1 175 ? 3.086 -15.078 -5.371 1 89.5 175 GLY A C 1
ATOM 1297 O O . GLY A 1 175 ? 4.207 -14.906 -4.891 1 89.5 175 GLY A O 1
ATOM 1298 N N . PRO A 1 176 ? 2.834 -15.477 -6.59 1 91.62 176 PRO A N 1
ATOM 1299 C CA . PRO A 1 176 ? 3.975 -15.867 -7.422 1 91.62 176 PRO A CA 1
ATOM 1300 C C . PRO A 1 176 ? 4.922 -14.711 -7.711 1 91.62 176 PRO A C 1
ATOM 1302 O O . PRO A 1 176 ? 6.141 -14.891 -7.738 1 91.62 176 PRO A O 1
ATOM 1305 N N . ILE A 1 177 ? 4.367 -13.57 -7.914 1 87.62 177 ILE A N 1
ATOM 1306 C CA . ILE A 1 177 ? 5.219 -12.406 -8.164 1 87.62 177 ILE A CA 1
ATOM 1307 C C . ILE A 1 177 ? 6.078 -12.125 -6.938 1 87.62 177 ILE A C 1
ATOM 1309 O O . ILE A 1 177 ? 7.281 -11.867 -7.059 1 87.62 177 ILE A O 1
ATOM 1313 N N . ALA A 1 178 ? 5.477 -12.18 -5.852 1 87.75 178 ALA A N 1
ATOM 1314 C CA . ALA A 1 178 ? 6.184 -11.914 -4.602 1 87.75 178 ALA A CA 1
ATOM 1315 C C . ALA A 1 178 ? 7.289 -12.938 -4.363 1 87.75 178 ALA A C 1
ATOM 1317 O O . ALA A 1 178 ? 8.398 -12.578 -3.969 1 87.75 178 ALA A O 1
ATOM 1318 N N . SER A 1 179 ? 6.969 -14.172 -4.57 1 93.06 179 SER A N 1
ATOM 1319 C CA . SER A 1 179 ? 7.961 -15.234 -4.387 1 93.06 179 SER A CA 1
ATOM 1320 C C . SER A 1 179 ? 9.125 -15.07 -5.355 1 93.06 179 SER A C 1
ATOM 1322 O O . SER A 1 179 ? 10.289 -15.195 -4.965 1 93.06 179 SER A O 1
ATOM 1324 N N . ALA A 1 180 ? 8.766 -14.805 -6.582 1 91.94 180 ALA A N 1
ATOM 1325 C CA . ALA A 1 180 ? 9.789 -14.602 -7.598 1 91.94 180 ALA A CA 1
ATOM 1326 C C . ALA A 1 180 ? 10.68 -13.406 -7.246 1 91.94 180 ALA A C 1
ATOM 1328 O O . ALA A 1 180 ? 11.906 -13.477 -7.402 1 91.94 180 ALA A O 1
ATOM 1329 N N . SER A 1 181 ? 10.094 -12.453 -6.762 1 86.12 181 SER A N 1
ATOM 1330 C CA . SER A 1 181 ? 10.828 -11.242 -6.391 1 86.12 181 SER A CA 1
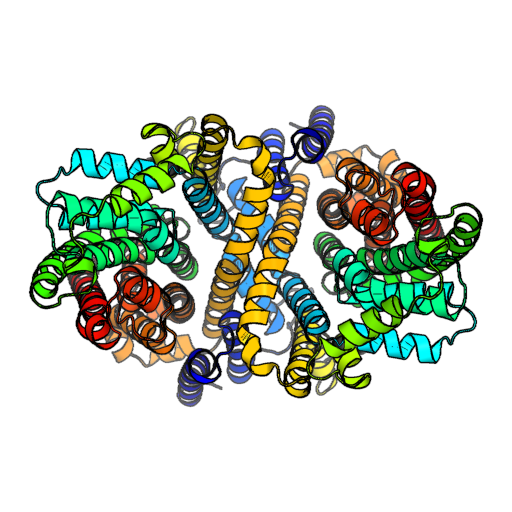ATOM 1331 C C . SER A 1 181 ? 11.758 -11.5 -5.211 1 86.12 181 SER A C 1
ATOM 1333 O O . SER A 1 181 ? 12.938 -11.141 -5.258 1 86.12 181 SER A O 1
ATOM 1335 N N . ASN A 1 182 ? 11.227 -12.031 -4.215 1 88.06 182 ASN A N 1
ATOM 1336 C CA . ASN A 1 182 ? 12.016 -12.289 -3.018 1 88.06 182 ASN A CA 1
ATOM 1337 C C . ASN A 1 182 ? 13.219 -13.188 -3.32 1 88.06 182 ASN A C 1
ATOM 1339 O O . ASN A 1 182 ? 14.273 -13.055 -2.701 1 88.06 182 ASN A O 1
ATOM 1343 N N . LEU A 1 183 ? 13.031 -14.062 -4.324 1 93.19 183 LEU A N 1
ATOM 1344 C CA . LEU A 1 183 ? 14.086 -15.031 -4.598 1 93.19 183 LEU A CA 1
ATOM 1345 C C . LEU A 1 183 ? 15.008 -14.531 -5.703 1 93.19 183 LEU A C 1
ATOM 1347 O O . LEU A 1 183 ? 15.906 -15.258 -6.148 1 93.19 183 LEU A O 1
ATOM 1351 N N . GLY A 1 184 ? 14.719 -13.336 -6.223 1 87.25 184 GLY A N 1
ATOM 1352 C CA . GLY A 1 184 ? 15.656 -12.688 -7.129 1 87.25 184 GLY A CA 1
ATOM 1353 C C . GLY A 1 184 ? 15.359 -12.961 -8.594 1 87.25 184 GLY A C 1
ATOM 1354 O O . GLY A 1 184 ? 16.266 -12.914 -9.43 1 87.25 184 GLY A O 1
ATOM 1355 N N . LEU A 1 185 ? 14.156 -13.289 -8.898 1 87.75 185 LEU A N 1
ATOM 1356 C CA . LEU A 1 185 ? 13.797 -13.57 -10.281 1 87.75 185 LEU A CA 1
ATOM 1357 C C . LEU A 1 185 ? 12.977 -12.43 -10.875 1 87.75 185 LEU A C 1
ATOM 1359 O O . LEU A 1 185 ? 12.07 -12.664 -11.68 1 87.75 185 LEU A O 1
ATOM 1363 N N . GLU A 1 186 ? 13.234 -11.289 -10.461 1 77.88 186 GLU A N 1
ATOM 1364 C CA . GLU A 1 186 ? 12.469 -10.133 -10.906 1 77.88 186 GLU A CA 1
ATOM 1365 C C . GLU A 1 186 ? 12.586 -9.938 -12.414 1 77.88 186 GLU A C 1
ATOM 1367 O O . GLU A 1 186 ? 11.625 -9.508 -13.062 1 77.88 186 GLU A O 1
ATOM 1372 N N . ASP A 1 187 ? 13.742 -10.273 -12.992 1 75.44 187 ASP A N 1
ATOM 1373 C CA . ASP A 1 187 ? 13.969 -10.062 -14.414 1 75.44 187 ASP A CA 1
ATOM 1374 C C . ASP A 1 187 ? 13.633 -11.312 -15.219 1 75.44 187 ASP A C 1
ATOM 1376 O O . ASP A 1 187 ? 13.766 -11.328 -16.453 1 75.44 187 ASP A O 1
ATOM 1380 N N . ASN A 1 188 ? 13.164 -12.312 -14.516 1 85.88 188 ASN A N 1
ATOM 1381 C CA . ASN A 1 188 ? 12.883 -13.578 -15.18 1 85.88 188 ASN A CA 1
ATOM 1382 C C . ASN A 1 188 ? 11.438 -14.023 -14.945 1 85.88 188 ASN A C 1
ATOM 1384 O O . ASN A 1 188 ? 11.188 -15.203 -14.672 1 85.88 188 ASN A O 1
ATOM 1388 N N . LEU A 1 189 ? 10.578 -13.078 -15.016 1 86.5 189 LEU A N 1
ATOM 1389 C CA . LEU A 1 189 ? 9.188 -13.391 -14.727 1 86.5 189 LEU A CA 1
ATOM 1390 C C . LEU A 1 189 ? 8.602 -14.32 -15.789 1 86.5 189 LEU A C 1
ATOM 1392 O O . LEU A 1 189 ? 7.719 -15.125 -15.492 1 86.5 189 LEU A O 1
ATOM 1396 N N . LEU A 1 190 ? 9.102 -14.18 -17.016 1 88.38 190 LEU A N 1
ATOM 1397 C CA . LEU A 1 190 ? 8.625 -15.07 -18.078 1 88.38 190 LEU A CA 1
ATOM 1398 C C . LEU A 1 190 ? 8.953 -16.516 -17.75 1 88.38 190 LEU A C 1
ATOM 1400 O O . LEU A 1 190 ? 8.148 -17.422 -18.031 1 88.38 190 LEU A O 1
ATOM 1404 N N . LEU A 1 191 ? 10.125 -16.703 -17.219 1 90.94 191 LEU A N 1
ATOM 1405 C CA . LEU A 1 191 ? 10.516 -18.047 -16.781 1 90.94 191 LEU A CA 1
ATOM 1406 C C . LEU A 1 191 ? 9.547 -18.594 -15.734 1 90.94 191 LEU A C 1
ATOM 1408 O O . LEU A 1 191 ? 9.141 -19.75 -15.797 1 90.94 191 LEU A O 1
ATOM 1412 N N . VAL A 1 192 ? 9.172 -17.75 -14.836 1 93.31 192 VAL A N 1
ATOM 1413 C CA . VAL A 1 192 ? 8.266 -18.141 -13.766 1 93.31 192 VAL A CA 1
ATOM 1414 C C . VAL A 1 192 ? 6.891 -18.469 -14.344 1 93.31 192 VAL A C 1
ATOM 1416 O O . VAL A 1 192 ? 6.254 -19.453 -13.938 1 93.31 192 VAL A O 1
ATOM 1419 N N . ILE A 1 193 ? 6.426 -17.656 -15.258 1 92.75 193 ILE A N 1
ATOM 1420 C CA . ILE A 1 193 ? 5.145 -17.891 -15.914 1 92.75 193 ILE A CA 1
ATOM 1421 C C . ILE A 1 193 ? 5.191 -19.234 -16.656 1 92.75 193 ILE A C 1
ATOM 1423 O O . ILE A 1 193 ? 4.27 -20.047 -16.547 1 92.75 193 ILE A O 1
ATOM 1427 N N . GLY A 1 194 ? 6.281 -19.438 -17.406 1 93.81 194 GLY A N 1
ATOM 1428 C CA . GLY A 1 194 ? 6.43 -20.672 -18.156 1 93.81 194 GLY A CA 1
ATOM 1429 C C . GLY A 1 194 ? 6.449 -21.922 -17.281 1 93.81 194 GLY A C 1
ATOM 1430 O O . GLY A 1 194 ? 5.766 -22.906 -17.562 1 93.81 194 GLY A O 1
ATOM 1431 N N . LEU A 1 195 ? 7.215 -21.875 -16.219 1 95.31 195 LEU A N 1
ATOM 1432 C CA . LEU A 1 195 ? 7.285 -22.984 -15.281 1 95.31 195 LEU A CA 1
ATOM 1433 C C . LEU A 1 195 ? 5.934 -23.203 -14.609 1 95.31 195 LEU A C 1
ATOM 1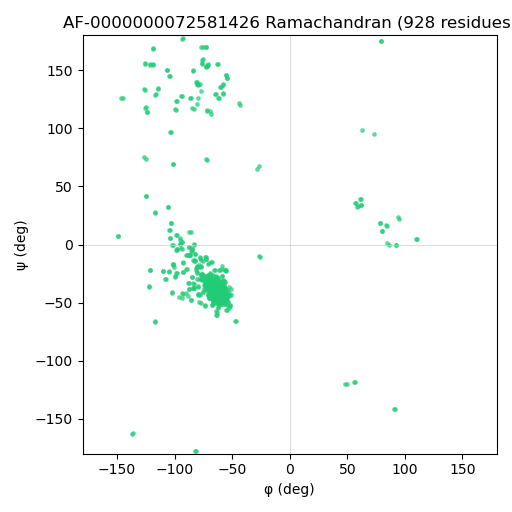435 O O . LEU A 1 195 ? 5.527 -24.344 -14.391 1 95.31 195 LEU A O 1
ATOM 1439 N N . GLY A 1 196 ? 5.305 -22.078 -14.25 1 96.31 196 GLY A N 1
ATOM 1440 C CA . GLY A 1 196 ? 3.992 -22.188 -13.633 1 96.31 196 GLY A CA 1
ATOM 1441 C C . GLY A 1 196 ? 2.971 -22.875 -14.523 1 96.31 196 GLY A C 1
ATOM 1442 O O . GLY A 1 196 ? 2.168 -23.672 -14.055 1 96.31 196 GLY A O 1
ATOM 1443 N N . MET A 1 197 ? 3.006 -22.531 -15.781 1 95.56 197 MET A N 1
ATOM 1444 C CA . MET A 1 197 ? 2.109 -23.172 -16.75 1 95.56 197 MET A CA 1
ATOM 1445 C C . MET A 1 197 ? 2.416 -24.656 -16.875 1 95.56 197 MET A C 1
ATOM 1447 O O . MET A 1 197 ? 1.502 -25.469 -16.938 1 95.56 197 MET A O 1
ATOM 1451 N N . LEU A 1 198 ? 3.656 -24.922 -16.891 1 96.38 198 LEU A N 1
ATOM 1452 C CA . LEU A 1 198 ? 4.074 -26.312 -17.031 1 96.38 198 LEU A CA 1
ATOM 1453 C C . LEU A 1 198 ? 3.641 -27.141 -15.828 1 96.38 198 LEU A C 1
ATOM 1455 O O . LEU A 1 198 ? 3.094 -28.234 -15.984 1 96.38 198 LEU A O 1
ATOM 1459 N N . VAL A 1 199 ? 3.881 -26.672 -14.656 1 97.38 199 VAL A N 1
ATOM 1460 C CA . VAL A 1 199 ? 3.561 -27.406 -13.438 1 97.38 199 VAL A CA 1
ATOM 1461 C C . VAL A 1 199 ? 2.047 -27.484 -13.266 1 97.38 199 VAL A C 1
ATOM 1463 O O . VAL A 1 199 ? 1.54 -28.406 -12.617 1 97.38 199 VAL A O 1
ATOM 1466 N N . SER A 1 200 ? 1.358 -26.547 -13.844 1 97.44 200 SER A N 1
ATOM 1467 C CA . SER A 1 200 ? -0.098 -26.531 -13.758 1 97.44 200 SER A CA 1
ATOM 1468 C C . SER A 1 200 ? -0.705 -27.75 -14.422 1 97.44 200 SER A C 1
ATOM 1470 O O . SER A 1 200 ? -1.777 -28.219 -14.031 1 97.44 200 SER A O 1
ATOM 1472 N N . ILE A 1 201 ? -0.094 -28.328 -15.391 1 97.25 201 ILE A N 1
ATOM 1473 C CA . ILE A 1 201 ? -0.662 -29.359 -16.234 1 97.25 201 ILE A CA 1
ATOM 1474 C C . ILE A 1 201 ? -0.978 -30.594 -15.406 1 97.25 201 ILE A C 1
ATOM 1476 O O . ILE A 1 201 ? -2.137 -31.016 -15.305 1 97.25 201 ILE A O 1
ATOM 1480 N N . PRO A 1 202 ? 0.051 -31.219 -14.758 1 97.75 202 PRO A N 1
ATOM 1481 C CA . PRO A 1 202 ? -0.296 -32.375 -13.953 1 97.75 202 PRO A CA 1
ATOM 1482 C C . PRO A 1 202 ? -1.255 -32.062 -12.812 1 97.75 202 PRO A C 1
ATOM 1484 O O . PRO A 1 202 ? -2.07 -32.906 -12.422 1 97.75 202 PRO A O 1
ATOM 1487 N N . VAL A 1 203 ? -1.193 -30.875 -12.258 1 97.94 203 VAL A N 1
ATOM 1488 C CA . VAL A 1 203 ? -2.057 -30.453 -11.164 1 97.94 203 VAL A CA 1
ATOM 1489 C C . VAL A 1 203 ? -3.508 -30.422 -11.633 1 97.94 203 VAL A C 1
ATOM 1491 O O . VAL A 1 203 ? -4.406 -30.906 -10.938 1 97.94 203 VAL A O 1
ATOM 1494 N N . LEU A 1 204 ? -3.715 -29.844 -12.828 1 97.69 204 LEU A N 1
ATOM 1495 C CA . LEU A 1 204 ? -5.059 -29.766 -13.391 1 97.69 204 LEU A CA 1
ATOM 1496 C C . LEU A 1 204 ? -5.586 -31.156 -13.734 1 97.69 204 LEU A C 1
ATOM 1498 O O . LEU A 1 204 ? -6.773 -31.422 -13.555 1 97.69 204 LEU A O 1
ATOM 1502 N N . ILE A 1 205 ? -4.73 -32.031 -14.188 1 97.75 205 ILE A N 1
ATOM 1503 C CA . ILE A 1 205 ? -5.137 -33.375 -14.578 1 97.75 205 ILE A CA 1
ATOM 1504 C C . ILE A 1 205 ? -5.602 -34.156 -13.352 1 97.75 205 ILE A C 1
ATOM 1506 O O . ILE A 1 205 ? -6.699 -34.719 -13.336 1 97.75 205 ILE A O 1
ATOM 1510 N N . VAL A 1 206 ? -4.777 -34.125 -12.312 1 97.94 206 VAL A N 1
ATOM 1511 C CA . VAL A 1 206 ? -5.109 -34.875 -11.109 1 97.94 206 VAL A CA 1
ATOM 1512 C C . VAL A 1 206 ? -6.367 -34.281 -10.469 1 97.94 206 VAL A C 1
ATOM 1514 O O . VAL A 1 206 ? -7.223 -35.031 -9.984 1 97.94 206 VAL A O 1
ATOM 1517 N N . SER A 1 207 ? -6.465 -32.969 -10.445 1 97.75 207 SER A N 1
ATOM 1518 C CA . SER A 1 207 ? -7.625 -32.344 -9.828 1 97.75 207 SER A CA 1
ATOM 1519 C C . SER A 1 207 ? -8.891 -32.625 -10.633 1 97.75 207 SER A C 1
ATOM 1521 O O . SER A 1 207 ? -9.984 -32.75 -10.062 1 97.75 207 SER A O 1
ATOM 1523 N N . TYR A 1 208 ? -8.75 -32.719 -11.961 1 96.5 208 TYR A N 1
ATOM 1524 C CA . TYR A 1 208 ? -9.898 -33.062 -12.805 1 96.5 208 TYR A CA 1
ATOM 1525 C C . TYR A 1 208 ? -10.438 -34.438 -12.461 1 96.5 208 TYR A C 1
ATOM 1527 O O . TYR A 1 208 ? -11.641 -34.594 -12.219 1 96.5 208 TYR A O 1
ATOM 1535 N N . PHE A 1 209 ? -9.547 -35.406 -12.43 1 97.56 209 PHE A N 1
ATOM 1536 C CA . PHE A 1 209 ? -9.977 -36.781 -12.172 1 97.56 209 PHE A CA 1
ATOM 1537 C C . PHE A 1 209 ? -10.531 -36.906 -10.766 1 97.56 209 PHE A C 1
ATOM 1539 O O . PHE A 1 209 ? -11.5 -37.656 -10.539 1 97.56 209 PHE A O 1
ATOM 1546 N N . PHE A 1 210 ? -9.953 -36.219 -9.852 1 98 210 PHE A N 1
ATOM 1547 C CA . PHE A 1 210 ? -10.484 -36.281 -8.492 1 98 210 PHE A CA 1
ATOM 1548 C C . PHE A 1 210 ? -11.859 -35.625 -8.43 1 98 210 PHE A C 1
ATOM 1550 O O . PHE A 1 210 ? -12.742 -36.094 -7.723 1 98 210 PHE A O 1
ATOM 1557 N N . SER A 1 211 ? -11.984 -34.469 -9.094 1 97.31 211 SER A N 1
ATOM 1558 C CA . SER A 1 211 ? -13.273 -33.781 -9.094 1 97.31 211 SER A CA 1
ATOM 1559 C C . SER A 1 211 ? -14.383 -34.688 -9.625 1 97.31 211 SER A C 1
ATOM 1561 O O . SER A 1 211 ? -15.477 -34.719 -9.055 1 97.31 211 SER A O 1
ATOM 1563 N N . VAL A 1 212 ? -14.086 -35.406 -10.719 1 95.31 212 VAL A N 1
ATOM 1564 C CA . VAL A 1 212 ? -15.07 -36.312 -11.312 1 95.31 212 VAL A CA 1
ATOM 1565 C C . VAL A 1 212 ? -15.367 -37.438 -10.344 1 95.31 212 VAL A C 1
ATOM 1567 O O . VAL A 1 212 ? -16.516 -37.844 -10.188 1 95.31 212 VAL A O 1
ATOM 1570 N N . TYR A 1 213 ? -14.352 -37.938 -9.688 1 96.88 213 TYR A N 1
ATOM 1571 C CA . TYR A 1 213 ? -14.484 -39.062 -8.742 1 96.88 213 TYR A CA 1
ATOM 1572 C C . TYR A 1 213 ? -15.344 -38.656 -7.547 1 96.88 213 TYR A C 1
ATOM 1574 O O . TYR A 1 213 ? -16.297 -39.344 -7.195 1 96.88 213 TYR A O 1
ATOM 1582 N N . ILE A 1 214 ? -15.039 -37.5 -6.953 1 96.25 214 ILE A N 1
ATOM 1583 C CA . ILE A 1 214 ? -15.703 -37.094 -5.715 1 96.25 214 ILE A CA 1
ATOM 1584 C C . ILE A 1 214 ? -17.109 -36.625 -6.023 1 96.25 214 ILE A C 1
ATOM 1586 O O . ILE A 1 214 ? -18 -36.688 -5.168 1 96.25 214 ILE A O 1
ATOM 1590 N N . GLY A 1 215 ? -17.25 -36.062 -7.238 1 94.69 215 GLY A N 1
ATOM 1591 C CA . GLY A 1 215 ? -18.562 -35.594 -7.664 1 94.69 215 GLY A CA 1
ATOM 1592 C C . GLY A 1 215 ? -19.609 -36.688 -7.672 1 94.69 215 GLY A C 1
ATOM 1593 O O . GLY A 1 215 ? -20.797 -36.438 -7.477 1 94.69 215 GLY A O 1
ATOM 1594 N N . LYS A 1 216 ? -19.203 -37.906 -7.848 1 93.25 216 LYS A N 1
ATOM 1595 C CA . LYS A 1 216 ? -20.109 -39.062 -7.871 1 93.25 216 LYS A CA 1
ATOM 1596 C C . LYS A 1 216 ? -20.438 -39.531 -6.457 1 93.25 216 LYS A C 1
ATOM 1598 O O . LYS A 1 216 ? -21.438 -40.219 -6.246 1 93.25 216 LYS A O 1
ATOM 1603 N N . LYS A 1 217 ? -19.703 -39.062 -5.508 1 94.38 217 LYS A N 1
ATOM 1604 C CA . LYS A 1 217 ? -19.812 -39.594 -4.156 1 94.38 217 LYS A CA 1
ATOM 1605 C C . LYS A 1 217 ? -20.562 -38.625 -3.24 1 94.38 217 LYS A C 1
ATOM 1607 O O . LYS A 1 217 ? -21.078 -39.031 -2.201 1 94.38 217 LYS A O 1
ATOM 1612 N N . ILE A 1 218 ? -20.547 -37.406 -3.59 1 93.88 218 ILE A N 1
ATOM 1613 C CA . ILE A 1 218 ? -21.141 -36.406 -2.723 1 93.88 218 ILE A CA 1
ATOM 1614 C C . ILE A 1 218 ? -22.328 -35.75 -3.426 1 93.88 218 ILE A C 1
ATOM 1616 O O . ILE A 1 218 ? -22.234 -35.375 -4.598 1 93.88 218 ILE A O 1
ATOM 1620 N N . THR A 1 219 ? -23.469 -35.688 -2.754 1 89.5 219 THR A N 1
ATOM 1621 C CA . THR A 1 219 ? -24.656 -35 -3.242 1 89.5 219 THR A CA 1
ATOM 1622 C C . THR A 1 219 ? -24.984 -33.812 -2.35 1 89.5 219 THR A C 1
ATOM 1624 O O . THR A 1 219 ? -24.875 -33.906 -1.123 1 89.5 219 THR A O 1
ATOM 1627 N N . THR A 1 220 ? -25.25 -32.75 -3.004 1 88.56 220 THR A N 1
ATOM 1628 C CA . THR A 1 220 ? -25.625 -31.531 -2.291 1 88.56 220 THR A CA 1
ATOM 1629 C C . THR A 1 220 ? -27.031 -31.078 -2.676 1 88.56 220 THR A C 1
ATOM 1631 O O . THR A 1 220 ? -27.625 -31.625 -3.605 1 88.56 220 THR A O 1
ATOM 1634 N N . PRO A 1 221 ? -27.562 -30.094 -1.896 1 77.69 221 PRO A N 1
ATOM 1635 C CA . PRO A 1 221 ? -28.875 -29.578 -2.264 1 77.69 221 PRO A CA 1
ATOM 1636 C C . PRO A 1 221 ? -28.922 -29.047 -3.693 1 77.69 221 PRO A C 1
ATOM 1638 O O . PRO A 1 221 ? -30 -29 -4.301 1 77.69 221 PRO A O 1
ATOM 1641 N N . GLU A 1 222 ? -27.875 -28.719 -4.219 1 80.12 222 GLU A N 1
ATOM 1642 C CA . GLU A 1 222 ? -27.812 -28.234 -5.594 1 80.12 222 GLU A CA 1
ATOM 1643 C C . GLU A 1 222 ? -28.062 -29.359 -6.594 1 80.12 222 GLU A C 1
ATOM 1645 O O . GLU A 1 222 ? -28.5 -29.109 -7.723 1 80.12 222 GLU A O 1
ATOM 1650 N N . SER A 1 223 ? -27.75 -30.438 -6.168 1 71.75 223 SER A N 1
ATOM 1651 C CA . SER A 1 223 ? -27.906 -31.609 -7.035 1 71.75 223 SER A CA 1
ATOM 1652 C C . SER A 1 223 ? -29.375 -31.953 -7.23 1 71.75 223 SER A C 1
ATOM 1654 O O . SER A 1 223 ? -29.75 -32.562 -8.227 1 71.75 223 SER A O 1
ATOM 1656 N N . GLU A 1 224 ? -30.109 -31.531 -6.215 1 62.34 224 GLU A N 1
ATOM 1657 C CA . GLU A 1 224 ? -31.516 -31.922 -6.223 1 62.34 224 GLU A CA 1
ATOM 1658 C C . GLU A 1 224 ? -32.375 -30.859 -6.883 1 62.34 224 GLU A C 1
ATOM 1660 O O . GLU A 1 224 ? -33.594 -31.062 -7.086 1 62.34 224 GLU A O 1
ATOM 1665 N N . VAL A 1 225 ? -31.797 -29.703 -7.008 1 54.84 225 VAL A N 1
ATOM 1666 C CA . VAL A 1 225 ? -32.625 -28.625 -7.531 1 54.84 225 VAL A CA 1
ATOM 1667 C C . VAL A 1 225 ? -32.969 -28.891 -9 1 54.84 225 VAL A C 1
ATOM 1669 O O . VAL A 1 225 ? -32.062 -29.234 -9.789 1 54.84 225 VAL A O 1
ATOM 1672 N N . ILE A 1 226 ? -34.188 -29.156 -9.305 1 49.03 226 ILE A N 1
ATOM 1673 C CA . ILE A 1 226 ? -34.781 -29.219 -10.641 1 49.03 226 ILE A CA 1
ATOM 1674 C C . ILE A 1 226 ? -34.281 -28.047 -11.484 1 49.03 226 ILE A C 1
ATOM 1676 O O . ILE A 1 226 ? -34.156 -26.938 -10.984 1 49.03 226 ILE A O 1
ATOM 1680 N N . PRO A 1 227 ? -33.594 -28.328 -12.633 1 50.44 227 PRO A N 1
ATOM 1681 C CA . PRO A 1 227 ? -33.125 -27.297 -13.555 1 50.44 227 PRO A CA 1
ATOM 1682 C C . PRO A 1 227 ? -34 -26.047 -13.531 1 50.44 227 PRO A C 1
ATOM 1684 O O . PRO A 1 227 ? -35.219 -26.141 -13.828 1 50.44 227 PRO A O 1
ATOM 1687 N N . ASP A 1 228 ? -34.094 -25.328 -12.508 1 46.31 228 ASP A N 1
ATOM 1688 C CA . ASP A 1 228 ? -35.094 -24.266 -12.359 1 46.31 228 ASP A CA 1
ATOM 1689 C C . ASP A 1 228 ? -34.688 -23.016 -13.125 1 46.31 228 ASP A C 1
ATOM 1691 O O . ASP A 1 228 ? -33.5 -22.781 -13.352 1 46.31 228 ASP A O 1
ATOM 1695 N N . GLN A 1 229 ? -35.625 -22.312 -13.836 1 51.22 229 GLN A N 1
ATOM 1696 C CA . GLN A 1 229 ? -35.719 -20.969 -14.391 1 51.22 229 GLN A CA 1
ATOM 1697 C C . GLN A 1 229 ? -34.844 -19.984 -13.594 1 51.22 229 GLN A C 1
ATOM 1699 O O . GLN A 1 229 ? -34.344 -19 -14.148 1 51.22 229 GLN A O 1
ATOM 1704 N N . ASP A 1 230 ? -34.344 -20.422 -12.5 1 52.69 230 ASP A N 1
ATOM 1705 C CA . ASP A 1 230 ? -33.688 -19.469 -11.602 1 52.69 230 ASP A CA 1
ATOM 1706 C C . ASP A 1 230 ? -32.219 -19.312 -11.945 1 52.69 230 ASP A C 1
ATOM 1708 O O . ASP A 1 230 ? -31.672 -18.219 -11.875 1 52.69 230 ASP A O 1
ATOM 1712 N N . VAL A 1 231 ? -31.562 -20.406 -12.43 1 55.97 231 VAL A N 1
ATOM 1713 C CA . VAL A 1 231 ? -30.141 -20.312 -12.75 1 55.97 231 VAL A CA 1
ATOM 1714 C C . VAL A 1 231 ? -29.953 -19.5 -14.031 1 55.97 231 VAL A C 1
ATOM 1716 O O . VAL A 1 231 ? -29.062 -18.656 -14.117 1 55.97 231 VAL A O 1
ATOM 1719 N N . GLU A 1 232 ? -30.688 -19.969 -15 1 57 232 GLU A N 1
ATOM 1720 C CA . GLU A 1 232 ? -30.656 -19.156 -16.219 1 57 232 GLU A CA 1
ATOM 1721 C C . GLU A 1 232 ? -30.953 -17.703 -15.898 1 57 232 GLU A C 1
ATOM 1723 O O . GLU A 1 232 ? -30.344 -16.797 -16.469 1 57 232 GLU A O 1
ATOM 1728 N N . ALA A 1 233 ? -31.859 -17.641 -15 1 57.34 233 ALA A N 1
ATOM 1729 C CA . ALA A 1 233 ? -32.219 -16.281 -14.602 1 57.34 233 ALA A CA 1
ATOM 1730 C C . ALA A 1 233 ? -31.031 -15.586 -13.914 1 57.34 233 ALA A C 1
ATOM 1732 O O . ALA A 1 233 ? -30.75 -14.414 -14.172 1 57.34 233 ALA A O 1
ATOM 1733 N N . ALA A 1 234 ? -30.375 -16.375 -13.188 1 58.12 234 ALA A N 1
ATOM 1734 C CA . ALA A 1 234 ? -29.234 -15.812 -12.477 1 58.12 234 ALA A CA 1
ATOM 1735 C C . ALA A 1 234 ? -28.094 -15.484 -13.445 1 58.12 234 ALA A C 1
ATOM 1737 O O . ALA A 1 234 ? -27.422 -14.469 -13.297 1 58.12 234 ALA A O 1
ATOM 1738 N N . TYR A 1 235 ? -27.875 -16.422 -14.367 1 64.38 235 TYR A N 1
ATOM 1739 C CA . TYR A 1 235 ? -26.891 -16.156 -15.414 1 64.38 235 TYR A CA 1
ATOM 1740 C C . TYR A 1 235 ? -27.266 -14.906 -16.203 1 64.38 235 TYR A C 1
ATOM 1742 O O . TYR A 1 235 ? -26.422 -14.039 -16.438 1 64.38 235 TYR A O 1
ATOM 1750 N N . GLU A 1 236 ? -28.484 -14.891 -16.547 1 66.25 236 GLU A N 1
ATOM 1751 C CA . GLU A 1 236 ? -28.984 -13.734 -17.297 1 66.25 236 GLU A CA 1
ATOM 1752 C C . GLU A 1 236 ? -28.953 -12.477 -16.438 1 66.25 236 GLU A C 1
ATOM 1754 O O . GLU A 1 236 ? -28.672 -11.383 -16.938 1 66.25 236 GLU A O 1
ATOM 1759 N N . GLU A 1 237 ? -29.219 -12.711 -15.273 1 62.91 237 GLU A N 1
ATOM 1760 C CA . GLU A 1 237 ? -29.188 -11.578 -14.359 1 62.91 237 GLU A CA 1
ATOM 1761 C C . GLU A 1 237 ? -27.766 -11.031 -14.203 1 62.91 237 GLU A C 1
ATOM 1763 O O . GLU A 1 237 ? -27.562 -9.82 -14.172 1 62.91 237 GLU A O 1
ATOM 1768 N N . LEU A 1 238 ? -26.906 -11.961 -14.07 1 62.09 238 LEU A N 1
ATOM 1769 C CA . LEU A 1 238 ? -25.516 -11.531 -13.969 1 62.09 238 LEU A CA 1
ATOM 1770 C C . LEU A 1 238 ? -25.078 -10.828 -15.25 1 62.09 238 LEU A C 1
ATOM 1772 O O . LEU A 1 238 ? -24.438 -9.766 -15.195 1 62.09 238 LEU A O 1
ATOM 1776 N N . ARG A 1 239 ? -25.391 -11.438 -16.312 1 69.5 239 ARG A N 1
ATOM 1777 C CA . ARG A 1 239 ? -25.078 -10.836 -17.609 1 69.5 239 ARG A CA 1
ATOM 1778 C C . ARG A 1 239 ? -25.719 -9.453 -17.734 1 69.5 239 ARG A C 1
ATOM 1780 O O . ARG A 1 239 ? -25.078 -8.516 -18.234 1 69.5 239 ARG A O 1
ATOM 1787 N N . ASN A 1 240 ? -26.891 -9.352 -17.219 1 67.81 240 ASN A N 1
ATOM 1788 C CA . ASN A 1 240 ? -27.625 -8.102 -17.328 1 67.81 240 ASN A CA 1
ATOM 1789 C C . ASN A 1 240 ? -27.156 -7.07 -16.328 1 67.81 240 ASN A C 1
ATOM 1791 O O . ASN A 1 240 ? -27.438 -5.879 -16.453 1 67.81 240 ASN A O 1
ATOM 1795 N N . SER A 1 241 ? -26.484 -7.621 -15.359 1 68.5 241 SER A N 1
ATOM 1796 C CA . SER A 1 241 ? -25.984 -6.676 -14.359 1 68.5 241 SER A CA 1
ATOM 1797 C C . SER A 1 241 ? -24.859 -5.824 -14.922 1 68.5 241 SER A C 1
ATOM 1799 O O . SER A 1 241 ? -24.562 -4.75 -14.391 1 68.5 241 SER A O 1
ATOM 1801 N N . TYR A 1 242 ? -24.422 -6.375 -15.969 1 72.62 242 TYR A N 1
ATOM 1802 C CA . TYR A 1 242 ? -23.406 -5.578 -16.641 1 72.62 242 TYR A CA 1
ATOM 1803 C C . TYR A 1 242 ? -24.016 -4.703 -17.719 1 72.62 242 TYR A C 1
ATOM 1805 O O . TYR A 1 242 ? -24.922 -5.129 -18.438 1 72.62 242 TYR A O 1
ATOM 1813 N N . THR A 1 243 ? -23.781 -3.469 -17.75 1 66.5 243 THR A N 1
ATOM 1814 C CA . THR A 1 243 ? -24.344 -2.549 -18.734 1 66.5 243 THR A CA 1
ATOM 1815 C C . THR A 1 243 ? -24.094 -3.037 -20.156 1 66.5 243 THR A C 1
ATOM 1817 O O . THR A 1 243 ? -25 -3.08 -20.984 1 66.5 243 THR A O 1
ATOM 1820 N N . ARG A 1 244 ? -22.875 -3.301 -20.547 1 79.5 244 ARG A N 1
ATOM 1821 C CA . ARG A 1 244 ? -22.422 -3.83 -21.828 1 79.5 244 ARG A CA 1
ATOM 1822 C C . ARG A 1 244 ? -21.219 -4.746 -21.656 1 79.5 244 ARG A C 1
ATOM 1824 O O . ARG A 1 244 ? -20.266 -4.387 -20.969 1 79.5 244 ARG A O 1
ATOM 1831 N N . LEU A 1 245 ? -21.391 -5.957 -22.203 1 83.44 245 LEU A N 1
ATOM 1832 C CA . LEU A 1 245 ? -20.25 -6.871 -22.125 1 83.44 245 LEU A CA 1
ATOM 1833 C C . LEU A 1 245 ? -19.234 -6.543 -23.203 1 83.44 245 LEU A C 1
ATOM 1835 O O . LEU A 1 245 ? -19.594 -6.199 -24.328 1 83.44 245 LEU A O 1
ATOM 1839 N N . PRO A 1 246 ? -18 -6.586 -22.828 1 89.06 246 PRO A N 1
ATOM 1840 C CA . PRO A 1 246 ? -16.969 -6.312 -23.828 1 89.06 246 PRO A CA 1
ATOM 1841 C C . PRO A 1 246 ? -16.734 -7.484 -24.766 1 89.06 246 PRO A C 1
ATOM 1843 O O . PRO A 1 246 ? -17.328 -8.555 -24.594 1 89.06 246 PRO A O 1
ATOM 1846 N N . SER A 1 247 ? -15.953 -7.207 -25.812 1 87.75 247 SER A N 1
ATOM 1847 C CA . SER A 1 247 ? -15.586 -8.258 -26.766 1 87.75 247 SER A CA 1
ATOM 1848 C C . SER A 1 247 ? -14.57 -9.219 -26.156 1 87.75 247 SER A C 1
ATOM 1850 O O . SER A 1 247 ? -13.859 -8.867 -25.219 1 87.75 247 SER A O 1
ATOM 1852 N N . THR A 1 248 ? -14.578 -10.422 -26.641 1 85.31 248 THR A N 1
ATOM 1853 C CA . THR A 1 248 ? -13.641 -11.43 -26.172 1 85.31 248 THR A CA 1
ATOM 1854 C C . THR A 1 248 ? -12.203 -10.977 -26.406 1 85.31 248 THR A C 1
ATOM 1856 O O . THR A 1 248 ? -11.328 -11.172 -25.562 1 85.31 248 THR A O 1
ATOM 1859 N N . LEU A 1 249 ? -11.961 -10.398 -27.453 1 87.75 249 LEU A N 1
ATOM 1860 C CA . LEU A 1 249 ? -10.617 -9.945 -27.797 1 87.75 249 LEU A CA 1
ATOM 1861 C C . LEU A 1 249 ? -10.133 -8.883 -26.828 1 87.75 249 LEU A C 1
ATOM 1863 O O . LEU A 1 249 ? -9.008 -8.961 -26.312 1 87.75 249 LEU A O 1
ATOM 1867 N N . THR A 1 250 ? -10.977 -7.961 -26.562 1 89.31 250 THR A N 1
ATOM 1868 C CA . THR A 1 250 ? -10.594 -6.879 -25.672 1 89.31 250 THR A CA 1
ATOM 1869 C C . THR A 1 250 ? -10.469 -7.387 -24.234 1 89.31 250 THR A C 1
ATOM 1871 O O . THR A 1 250 ? -9.734 -6.812 -23.422 1 89.31 250 THR A O 1
ATOM 1874 N N . SER A 1 251 ? -11.211 -8.445 -23.969 1 87.69 251 SER A N 1
ATOM 1875 C CA . SER A 1 251 ? -11.156 -9.016 -22.641 1 87.69 251 SER A CA 1
ATOM 1876 C C . SER A 1 251 ? -9.859 -9.797 -22.422 1 87.69 251 SER A C 1
ATOM 1878 O O . SER A 1 251 ? -9.367 -9.875 -21.297 1 87.69 251 SER A O 1
ATOM 1880 N N . VAL A 1 252 ? -9.273 -10.305 -23.438 1 87.12 252 VAL A N 1
ATOM 1881 C CA . VAL A 1 252 ? -8.094 -11.156 -23.328 1 87.12 252 VAL A CA 1
ATOM 1882 C C . VAL A 1 252 ? -6.828 -10.312 -23.453 1 87.12 252 VAL A C 1
ATOM 1884 O O . VAL A 1 252 ? -5.781 -10.672 -22.906 1 87.12 252 VAL A O 1
ATOM 1887 N N . LEU A 1 253 ? -6.883 -9.25 -24.031 1 91.06 253 LEU A N 1
ATOM 1888 C CA . LEU A 1 253 ? -5.723 -8.461 -24.406 1 91.06 253 LEU A CA 1
ATOM 1889 C C . LEU A 1 253 ? -4.945 -8.008 -23.172 1 91.06 253 LEU A C 1
ATOM 1891 O O . LEU A 1 253 ? -3.713 -8.055 -23.156 1 91.06 253 LEU A O 1
ATOM 1895 N N . PRO A 1 254 ? -5.645 -7.547 -22.156 1 90.81 254 PRO A N 1
ATOM 1896 C CA . PRO A 1 254 ? -4.895 -7.082 -20.984 1 90.81 254 PRO A CA 1
ATOM 1897 C C . PRO A 1 254 ? -4.055 -8.18 -20.344 1 90.81 254 PRO A C 1
ATOM 1899 O O . PRO A 1 254 ? -3.07 -7.891 -19.656 1 90.81 254 PRO A O 1
ATOM 1902 N N . ILE A 1 255 ? -4.383 -9.398 -20.562 1 85.69 255 ILE A N 1
ATOM 1903 C CA . ILE A 1 255 ? -3.688 -10.539 -19.969 1 85.69 255 ILE A CA 1
ATOM 1904 C C . ILE A 1 255 ? -2.602 -11.031 -20.906 1 85.69 255 ILE A C 1
ATOM 1906 O O . ILE A 1 255 ? -1.459 -11.25 -20.5 1 85.69 255 ILE A O 1
ATOM 1910 N N . ILE A 1 256 ? -2.838 -11.125 -22.172 1 88.75 256 ILE A N 1
ATOM 1911 C CA . ILE A 1 256 ? -1.966 -11.766 -23.156 1 88.75 256 ILE A CA 1
ATOM 1912 C C . ILE A 1 256 ? -0.891 -10.781 -23.609 1 88.75 256 ILE A C 1
ATOM 1914 O O . ILE A 1 256 ? 0.25 -11.172 -23.859 1 88.75 256 ILE A O 1
ATOM 1918 N N . ALA A 1 257 ? -1.284 -9.57 -23.734 1 92.38 257 ALA A N 1
ATOM 1919 C CA . ALA A 1 257 ? -0.347 -8.57 -24.234 1 92.38 257 ALA A CA 1
ATOM 1920 C C . ALA A 1 257 ? 0.911 -8.516 -23.375 1 92.38 257 ALA A C 1
ATOM 1922 O O . ALA A 1 257 ? 2.029 -8.562 -23.891 1 92.38 257 ALA A O 1
ATOM 1923 N N . PRO A 1 258 ? 0.797 -8.422 -22.062 1 89.81 258 PRO A N 1
ATOM 1924 C CA . PRO A 1 258 ? 2.01 -8.414 -21.234 1 89.81 258 PRO A CA 1
ATOM 1925 C C . PRO A 1 258 ? 2.861 -9.664 -21.422 1 89.81 258 PRO A C 1
ATOM 1927 O O . PRO A 1 258 ? 4.094 -9.586 -21.438 1 89.81 258 PRO A O 1
ATOM 1930 N N . ILE A 1 259 ? 2.238 -10.766 -21.547 1 84.94 259 ILE A N 1
ATOM 1931 C CA . ILE A 1 259 ? 2.953 -12.023 -21.719 1 84.94 259 ILE A CA 1
ATOM 1932 C C . ILE A 1 259 ? 3.732 -12 -23.031 1 84.94 259 ILE A C 1
ATOM 1934 O O . ILE A 1 259 ? 4.906 -12.375 -23.062 1 84.94 259 ILE A O 1
ATOM 1938 N N . ILE A 1 260 ? 3.121 -11.531 -24.094 1 91.12 260 ILE A N 1
ATOM 1939 C CA . ILE A 1 260 ? 3.756 -11.445 -25.406 1 91.12 260 ILE A CA 1
ATOM 1940 C C . ILE A 1 260 ? 4.914 -10.453 -25.359 1 91.12 260 ILE A C 1
ATOM 1942 O O . ILE A 1 260 ? 5.984 -10.703 -25.922 1 91.12 260 ILE A O 1
ATOM 1946 N N . LEU A 1 261 ? 4.676 -9.359 -24.734 1 91.25 261 LEU A N 1
ATOM 1947 C CA . LEU A 1 261 ? 5.723 -8.344 -24.625 1 91.25 261 LEU A CA 1
ATOM 1948 C C . LEU A 1 261 ? 6.914 -8.875 -23.844 1 91.25 261 LEU A C 1
ATOM 1950 O O . LEU A 1 261 ? 8.062 -8.688 -24.25 1 91.25 261 LEU A O 1
ATOM 1954 N N . MET A 1 262 ? 6.656 -9.531 -22.75 1 85.94 262 MET A N 1
ATOM 1955 C CA . MET A 1 262 ? 7.73 -10.102 -21.938 1 85.94 262 MET A CA 1
ATOM 1956 C C . MET A 1 262 ? 8.484 -11.18 -22.719 1 85.94 262 MET A C 1
ATOM 1958 O O . MET A 1 262 ? 9.703 -11.273 -22.641 1 85.94 262 MET A O 1
ATOM 1962 N N . ALA A 1 263 ? 7.793 -11.953 -23.422 1 86.44 263 ALA A N 1
ATOM 1963 C CA . ALA A 1 263 ? 8.414 -12.977 -24.266 1 86.44 263 ALA A CA 1
ATOM 1964 C C . ALA A 1 263 ? 9.289 -12.344 -25.344 1 86.44 263 ALA A C 1
ATOM 1966 O O . ALA A 1 263 ? 10.406 -12.812 -25.594 1 86.44 263 ALA A O 1
ATOM 1967 N N . GLY A 1 264 ? 8.734 -11.422 -25.984 1 88 264 GLY A N 1
ATOM 1968 C CA . GLY A 1 264 ? 9.523 -10.711 -26.984 1 88 264 GLY A CA 1
ATOM 1969 C C . GLY A 1 264 ? 10.797 -10.102 -26.406 1 88 264 GLY A C 1
ATOM 1970 O O . GLY A 1 264 ? 11.859 -10.18 -27.031 1 88 264 GLY A O 1
ATOM 1971 N N . GLY A 1 265 ? 10.688 -9.445 -25.25 1 86.88 265 GLY A N 1
ATOM 1972 C CA . GLY A 1 265 ? 11.859 -8.898 -24.578 1 86.88 265 GLY A CA 1
ATOM 1973 C C . GLY A 1 265 ? 12.898 -9.945 -24.25 1 86.88 265 GLY A C 1
ATOM 1974 O O . GLY A 1 265 ? 14.102 -9.719 -24.422 1 86.88 265 GLY A O 1
ATOM 1975 N N . SER A 1 266 ? 12.438 -11.039 -23.797 1 79.75 266 SER A N 1
ATOM 1976 C CA . SER A 1 266 ? 13.336 -12.133 -23.453 1 79.75 266 SER A CA 1
ATOM 1977 C C . SER A 1 266 ? 14.047 -12.68 -24.688 1 79.75 266 SER A C 1
ATOM 1979 O O . SER A 1 266 ? 15.242 -12.984 -24.641 1 79.75 266 SER A O 1
ATOM 1981 N N . ILE A 1 267 ? 13.32 -12.82 -25.719 1 82.56 267 ILE A N 1
ATOM 1982 C CA . ILE A 1 267 ? 13.891 -13.312 -26.969 1 82.56 267 ILE A CA 1
ATOM 1983 C C . ILE A 1 267 ? 14.914 -12.312 -27.5 1 82.56 267 ILE A C 1
ATOM 1985 O O . ILE A 1 267 ? 16 -12.703 -27.938 1 82.56 267 ILE A O 1
ATOM 1989 N N . ALA A 1 268 ? 14.547 -11.109 -27.422 1 85.94 268 ALA A N 1
ATOM 1990 C CA . ALA A 1 268 ? 15.461 -10.07 -27.891 1 85.94 268 ALA A CA 1
ATOM 1991 C C . ALA A 1 268 ? 16.734 -10.047 -27.062 1 85.94 268 ALA A C 1
ATOM 1993 O O . ALA A 1 268 ? 17.828 -9.844 -27.594 1 85.94 268 ALA A O 1
ATOM 1994 N N . ASN A 1 269 ? 16.625 -10.211 -25.812 1 80.06 269 ASN A N 1
ATOM 1995 C CA . ASN A 1 269 ? 17.797 -10.25 -24.938 1 80.06 269 ASN A CA 1
ATOM 1996 C C . ASN A 1 269 ? 18.672 -11.469 -25.219 1 80.06 269 ASN A C 1
ATOM 1998 O O . ASN A 1 269 ? 19.891 -11.391 -25.141 1 80.06 269 ASN A O 1
ATOM 2002 N N . MET A 1 270 ? 18.047 -12.508 -25.484 1 76.88 270 MET A N 1
ATOM 2003 C CA . MET A 1 270 ? 18.766 -13.758 -25.734 1 76.88 270 MET A CA 1
ATOM 2004 C C . MET A 1 270 ? 19.578 -13.656 -27.016 1 76.88 270 MET A C 1
ATOM 2006 O O . MET A 1 270 ? 20.703 -14.164 -27.078 1 76.88 270 MET A O 1
ATOM 2010 N N . PHE A 1 271 ? 18.984 -12.914 -27.906 1 80.88 271 PHE A N 1
ATOM 2011 C CA . PHE A 1 271 ? 19.672 -12.781 -29.188 1 80.88 271 PHE A CA 1
ATOM 2012 C C . PHE A 1 271 ? 20.516 -11.508 -29.219 1 80.88 271 PHE A C 1
ATOM 2014 O O . PHE A 1 271 ? 21.062 -11.141 -30.266 1 80.88 271 PHE A O 1
ATOM 2021 N N . LYS A 1 272 ? 20.594 -10.781 -28.078 1 79.62 272 LYS A N 1
ATOM 2022 C CA . LYS A 1 272 ? 21.406 -9.578 -27.891 1 79.62 272 LYS A CA 1
ATOM 2023 C C . LYS A 1 272 ? 21.031 -8.5 -28.891 1 79.62 272 LYS A C 1
ATOM 2025 O O . LYS A 1 272 ? 21.906 -7.855 -29.484 1 79.62 272 LYS A O 1
ATOM 2030 N N . TRP A 1 273 ? 19.719 -8.547 -29.203 1 78.81 273 TRP A N 1
ATOM 2031 C CA . TRP A 1 273 ? 19.219 -7.461 -30.031 1 78.81 273 TRP A CA 1
ATOM 2032 C C . TRP A 1 273 ? 19.125 -6.168 -29.234 1 78.81 273 TRP A C 1
ATOM 2034 O O . TRP A 1 273 ? 18.047 -5.797 -28.766 1 78.81 273 TRP A O 1
ATOM 2044 N N . THR A 1 274 ? 20.172 -5.547 -28.938 1 71.31 274 THR A N 1
ATOM 2045 C CA . THR A 1 274 ? 20.125 -4.441 -28 1 71.31 274 THR A CA 1
ATOM 2046 C C . THR A 1 274 ? 20.234 -3.102 -28.719 1 71.31 274 THR A C 1
ATOM 2048 O O . THR A 1 274 ? 20.484 -2.07 -28.094 1 71.31 274 THR A O 1
ATOM 2051 N N . GLU A 1 275 ? 20.078 -3.164 -30.062 1 79.69 275 GLU A N 1
ATOM 2052 C CA . GLU A 1 275 ? 20.125 -1.912 -30.812 1 79.69 275 GLU A CA 1
ATOM 2053 C C . GLU A 1 275 ? 18.844 -1.686 -31.594 1 79.69 275 GLU A C 1
ATOM 2055 O O . GLU A 1 275 ? 18.062 -2.617 -31.812 1 79.69 275 GLU A O 1
ATOM 2060 N N . GLY A 1 276 ? 18.562 -0.446 -31.859 1 82.31 276 GLY A N 1
ATOM 2061 C CA . GLY A 1 276 ? 17.422 -0.054 -32.688 1 82.31 276 GLY A CA 1
ATOM 2062 C C . GLY A 1 276 ? 16.109 -0.586 -32.156 1 82.31 276 GLY A C 1
ATOM 2063 O O . GLY A 1 276 ? 15.742 -0.337 -31 1 82.31 276 GLY A O 1
ATOM 2064 N N . LEU A 1 277 ? 15.492 -1.394 -32.969 1 85.62 277 LEU A N 1
ATOM 2065 C CA . LEU A 1 277 ? 14.18 -1.947 -32.656 1 85.62 277 LEU A CA 1
ATOM 2066 C C . LEU A 1 277 ? 14.273 -2.969 -31.531 1 85.62 277 LEU A C 1
ATOM 2068 O O . LEU A 1 277 ? 13.328 -3.125 -30.75 1 85.62 277 LEU A O 1
ATOM 2072 N N . GLY A 1 278 ? 15.43 -3.678 -31.562 1 85.62 278 GLY A N 1
ATOM 2073 C CA . GLY A 1 278 ? 15.641 -4.645 -30.484 1 85.62 278 GLY A CA 1
ATOM 2074 C C . GLY A 1 278 ? 15.648 -4.016 -29.109 1 85.62 278 GLY A C 1
ATOM 2075 O O . GLY A 1 278 ? 15.125 -4.598 -28.156 1 85.62 278 GLY A O 1
ATOM 2076 N N . ARG A 1 279 ? 16.156 -2.801 -29.125 1 87.94 279 ARG A N 1
ATOM 2077 C CA . ARG A 1 279 ? 16.203 -2.061 -27.859 1 87.94 279 ARG A CA 1
ATOM 2078 C C . ARG A 1 279 ? 14.805 -1.729 -27.375 1 87.94 279 ARG A C 1
ATOM 2080 O O . ARG A 1 279 ? 14.531 -1.79 -26.172 1 87.94 279 ARG A O 1
ATOM 2087 N N . LEU A 1 280 ? 13.984 -1.416 -28.234 1 91.31 280 LEU A N 1
ATOM 2088 C CA . LEU A 1 280 ? 12.602 -1.082 -27.891 1 91.31 280 LEU A CA 1
ATOM 2089 C C . LEU A 1 280 ? 11.844 -2.318 -27.422 1 91.31 280 LEU A C 1
ATOM 2091 O O . LEU A 1 280 ? 11.016 -2.232 -26.516 1 91.31 280 LEU A O 1
ATOM 2095 N N . ILE A 1 281 ? 12.141 -3.398 -28.047 1 90.12 281 ILE A N 1
ATOM 2096 C CA . ILE A 1 281 ? 11.477 -4.645 -27.703 1 90.12 281 ILE A CA 1
ATOM 2097 C C . ILE A 1 281 ? 11.891 -5.078 -26.297 1 90.12 281 ILE A C 1
ATOM 2099 O O . ILE A 1 281 ? 11.055 -5.527 -25.516 1 90.12 281 ILE A O 1
ATOM 2103 N N . VAL A 1 282 ? 13.133 -4.898 -26.062 1 87.12 282 VAL A N 1
ATOM 2104 C CA . VAL A 1 282 ? 13.633 -5.238 -24.734 1 87.12 282 VAL A CA 1
ATOM 2105 C C . VAL A 1 282 ? 13.016 -4.305 -23.688 1 87.12 282 VAL A C 1
ATOM 2107 O O . VAL A 1 282 ? 12.633 -4.738 -22.609 1 87.12 282 VAL A O 1
ATOM 2110 N N . PHE A 1 283 ? 12.883 -3.039 -24.047 1 91.06 283 PHE A N 1
ATOM 2111 C CA . PHE A 1 283 ? 12.305 -2.027 -23.172 1 91.06 283 PHE A CA 1
ATOM 2112 C C . PHE A 1 283 ? 10.844 -2.346 -22.859 1 91.06 283 PHE A C 1
ATOM 2114 O O . PHE A 1 283 ? 10.43 -2.34 -21.703 1 91.06 283 PHE A O 1
ATOM 2121 N N . LEU A 1 284 ? 10.172 -2.748 -23.875 1 91.44 284 LEU A N 1
ATOM 2122 C CA . LEU A 1 284 ? 8.75 -3.037 -23.734 1 91.44 284 LEU A CA 1
ATOM 2123 C C . LEU A 1 284 ? 8.539 -4.379 -23.047 1 91.44 284 LEU A C 1
ATOM 2125 O O . LEU A 1 284 ? 7.453 -4.648 -22.516 1 91.44 284 LEU A O 1
ATOM 2129 N N . GLY A 1 285 ? 9.57 -5.172 -23.078 1 87.31 285 GLY A N 1
ATOM 2130 C CA . GLY A 1 285 ? 9.484 -6.488 -22.453 1 87.31 285 GLY A CA 1
ATOM 2131 C C . GLY A 1 285 ? 9.711 -6.465 -20.953 1 87.31 285 GLY A C 1
ATOM 2132 O O . GLY A 1 285 ? 9.477 -7.461 -20.281 1 87.31 285 GLY A O 1
ATOM 2133 N N . ASN A 1 286 ? 10.125 -5.27 -20.453 1 87.81 286 ASN A N 1
ATOM 2134 C CA . ASN A 1 286 ? 10.227 -5.113 -19 1 87.81 286 ASN A CA 1
ATOM 2135 C C . ASN A 1 286 ? 8.898 -5.391 -18.312 1 87.81 286 ASN A C 1
ATOM 2137 O O . ASN A 1 286 ? 7.855 -4.895 -18.734 1 87.81 286 ASN A O 1
ATOM 2141 N N . PRO A 1 287 ? 8.977 -6.223 -17.312 1 85 287 PRO A N 1
ATOM 2142 C CA . PRO A 1 287 ? 7.723 -6.633 -16.672 1 85 287 PRO A CA 1
ATOM 2143 C C . PRO A 1 287 ? 6.871 -5.445 -16.219 1 85 287 PRO A C 1
ATOM 2145 O O . PRO A 1 287 ? 5.648 -5.469 -16.375 1 85 287 PRO A O 1
ATOM 2148 N N . MET A 1 288 ? 7.469 -4.469 -15.633 1 88.25 288 MET A N 1
ATOM 2149 C CA . MET A 1 288 ? 6.73 -3.299 -15.164 1 88.25 288 MET A CA 1
ATOM 2150 C C . MET A 1 288 ? 6.02 -2.607 -16.328 1 88.25 288 MET A C 1
ATOM 2152 O O . MET A 1 288 ? 4.828 -2.307 -16.234 1 88.25 288 MET A O 1
ATOM 2156 N N . LEU A 1 289 ? 6.695 -2.4 -17.406 1 91.56 289 LEU A N 1
ATOM 2157 C CA . LEU A 1 289 ? 6.121 -1.728 -18.562 1 91.56 289 LEU A CA 1
ATOM 2158 C C . LEU A 1 289 ? 5.086 -2.611 -19.25 1 91.56 289 LEU A C 1
ATOM 2160 O O . LEU A 1 289 ? 4.055 -2.119 -19.719 1 91.56 289 LEU A O 1
ATOM 2164 N N . ALA A 1 290 ? 5.457 -3.863 -19.375 1 90.06 290 ALA A N 1
ATOM 2165 C CA . ALA A 1 290 ? 4.531 -4.809 -19.984 1 90.06 290 ALA A CA 1
ATOM 2166 C C . ALA A 1 290 ? 3.182 -4.801 -19.281 1 90.06 290 ALA A C 1
ATOM 2168 O O . ALA A 1 290 ? 2.133 -4.758 -19.922 1 90.06 290 ALA A O 1
ATOM 2169 N N . LEU A 1 291 ? 3.232 -4.816 -18.016 1 88.94 291 LEU A N 1
ATOM 2170 C CA . LEU A 1 291 ? 1.984 -4.84 -17.266 1 88.94 291 LEU A CA 1
ATOM 2171 C C . LEU A 1 291 ? 1.303 -3.477 -17.297 1 88.94 291 LEU A C 1
ATOM 2173 O O . LEU A 1 291 ? 0.072 -3.393 -17.266 1 88.94 291 LEU A O 1
ATOM 2177 N N . ALA A 1 292 ? 2.09 -2.402 -17.297 1 93.88 292 ALA A N 1
ATOM 2178 C CA . ALA A 1 292 ? 1.5 -1.078 -17.484 1 93.88 292 ALA A CA 1
ATOM 2179 C C . ALA A 1 292 ? 0.714 -1.001 -18.781 1 93.88 292 ALA A C 1
ATOM 2181 O O . ALA A 1 292 ? -0.38 -0.433 -18.828 1 93.88 292 ALA A O 1
ATOM 2182 N N . ILE A 1 293 ? 1.303 -1.564 -19.812 1 94.75 293 ILE A N 1
ATOM 2183 C CA . ILE A 1 293 ? 0.625 -1.606 -21.109 1 94.75 293 ILE A CA 1
ATOM 2184 C C . ILE A 1 293 ? -0.625 -2.477 -21 1 94.75 293 ILE A C 1
ATOM 2186 O O . ILE A 1 293 ? -1.673 -2.137 -21.562 1 94.75 293 ILE A O 1
ATOM 2190 N N . GLY A 1 294 ? -0.427 -3.629 -20.328 1 92.88 294 GLY A N 1
ATOM 2191 C CA . GLY A 1 294 ? -1.611 -4.43 -20.062 1 92.88 294 GLY A CA 1
ATOM 2192 C C . GLY A 1 294 ? -2.729 -3.646 -19.406 1 92.88 294 GLY A C 1
ATOM 2193 O O . GLY A 1 294 ? -3.895 -3.783 -19.781 1 92.88 294 GLY A O 1
ATOM 2194 N N . PHE A 1 295 ? -2.441 -2.797 -18.422 1 94 295 PHE A N 1
ATOM 2195 C CA . PHE A 1 295 ? -3.424 -1.979 -17.719 1 94 295 PHE A CA 1
ATOM 2196 C C . PHE A 1 295 ? -4.039 -0.945 -18.656 1 94 295 PHE A C 1
ATOM 2198 O O . PHE A 1 295 ? -5.238 -0.667 -18.578 1 94 295 PHE A O 1
ATOM 2205 N N . LEU A 1 296 ? -3.248 -0.363 -19.547 1 95.38 296 LEU A N 1
ATOM 2206 C CA . LEU A 1 296 ? -3.771 0.589 -20.516 1 95.38 296 LEU A CA 1
ATOM 2207 C C . LEU A 1 296 ? -4.797 -0.075 -21.422 1 95.38 296 LEU A C 1
ATOM 2209 O O . LE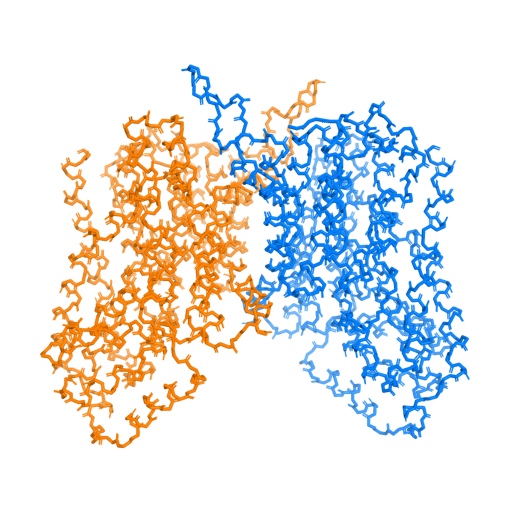U A 1 296 ? -5.801 0.542 -21.797 1 95.38 296 LEU A O 1
ATOM 2213 N N . LEU A 1 297 ? -4.512 -1.272 -21.766 1 94.12 297 LEU A N 1
ATOM 2214 C CA . LEU A 1 297 ? -5.465 -2.018 -22.578 1 94.12 297 LEU A CA 1
ATOM 2215 C C . LEU A 1 297 ? -6.738 -2.312 -21.797 1 94.12 297 LEU A C 1
ATOM 2217 O O . LEU A 1 297 ? -7.828 -2.359 -22.375 1 94.12 297 LEU A O 1
ATOM 2221 N N . ALA A 1 298 ? -6.578 -2.504 -20.5 1 92.31 298 ALA A N 1
ATOM 2222 C CA . ALA A 1 298 ? -7.75 -2.699 -19.656 1 92.31 298 ALA A CA 1
ATOM 2223 C C . ALA A 1 298 ? -8.609 -1.438 -19.609 1 92.31 298 ALA A C 1
ATOM 2225 O O . ALA A 1 298 ? -9.828 -1.516 -19.484 1 92.31 298 ALA A O 1
ATOM 2226 N N . VAL A 1 299 ? -7.957 -0.288 -19.719 1 93.19 299 VAL A N 1
ATOM 2227 C CA . VAL A 1 299 ? -8.688 0.976 -19.734 1 93.19 299 VAL A CA 1
ATOM 2228 C C . VAL A 1 299 ? -9.57 1.056 -20.969 1 93.19 299 VAL A C 1
ATOM 2230 O O . VAL A 1 299 ? -10.664 1.622 -20.922 1 93.19 299 VAL A O 1
ATOM 2233 N N . ILE A 1 300 ? -9.094 0.466 -22.062 1 92.25 300 ILE A N 1
ATOM 2234 C CA . ILE A 1 300 ? -9.898 0.422 -23.281 1 92.25 300 ILE A CA 1
ATOM 2235 C C . ILE A 1 300 ? -11.188 -0.354 -23.016 1 92.25 300 ILE A C 1
ATOM 2237 O O . ILE A 1 300 ? -12.242 -0.012 -23.547 1 92.25 300 ILE A O 1
ATOM 2241 N N . LEU A 1 301 ? -11.133 -1.314 -22.188 1 90.38 301 LEU A N 1
ATOM 2242 C CA . LEU A 1 301 ? -12.32 -2.07 -21.797 1 90.38 301 LEU A CA 1
ATOM 2243 C C . LEU A 1 301 ? -13.328 -1.171 -21.078 1 90.38 301 LEU A C 1
ATOM 2245 O O . LEU A 1 301 ? -14.539 -1.326 -21.266 1 90.38 301 LEU A O 1
ATOM 2249 N N . LEU A 1 302 ? -12.805 -0.293 -20.312 1 91.56 302 LEU A N 1
ATOM 2250 C CA . LEU A 1 302 ? -13.68 0.647 -19.625 1 91.56 302 LEU A CA 1
ATOM 2251 C C . LEU A 1 302 ? -14.414 1.537 -20.625 1 91.56 302 LEU A C 1
ATOM 2253 O O . LEU A 1 302 ? -15.594 1.834 -20.453 1 91.56 302 LEU A O 1
ATOM 2257 N N . ALA A 1 303 ? -13.672 1.913 -21.609 1 90.94 303 ALA A N 1
ATOM 2258 C CA . ALA A 1 303 ? -14.281 2.734 -22.656 1 90.94 303 ALA A CA 1
ATOM 2259 C C . ALA A 1 303 ? -15.344 1.952 -23.422 1 90.94 303 ALA A C 1
ATOM 2261 O O . ALA A 1 303 ? -16.438 2.467 -23.688 1 90.94 303 ALA A O 1
ATOM 2262 N N . GLU A 1 304 ? -15.047 0.753 -23.703 1 90.62 304 GLU A N 1
ATOM 2263 C CA . GLU A 1 304 ? -15.953 -0.099 -24.469 1 90.62 304 GLU A CA 1
ATOM 2264 C C . GLU A 1 304 ? -17.234 -0.385 -23.672 1 90.62 304 GLU A C 1
ATOM 2266 O O . GLU A 1 304 ? -18.312 -0.522 -24.266 1 90.62 304 GLU A O 1
ATOM 2271 N N . THR A 1 305 ? -17.125 -0.459 -22.359 1 91.06 305 THR A N 1
ATOM 2272 C CA . THR A 1 305 ? -18.266 -0.811 -21.531 1 91.06 305 THR A CA 1
ATOM 2273 C C . THR A 1 305 ? -18.922 0.442 -20.953 1 91.06 305 THR A C 1
ATOM 2275 O O . THR A 1 305 ? -19.781 0.352 -20.062 1 91.06 305 THR A O 1
ATOM 2278 N N . HIS A 1 306 ? -18.5 1.659 -21.391 1 90.62 306 HIS A N 1
ATOM 2279 C CA . HIS A 1 306 ? -19.047 2.955 -21 1 90.62 306 HIS A CA 1
ATOM 2280 C C . HIS A 1 306 ? -18.906 3.186 -19.5 1 90.62 306 HIS A C 1
ATOM 2282 O O . HIS A 1 306 ? -19.859 3.611 -18.844 1 90.62 306 HIS A O 1
ATOM 2288 N N . MET A 1 307 ? -17.734 2.742 -19.016 1 91.56 307 MET A N 1
ATOM 2289 C CA . MET A 1 307 ? -17.5 2.9 -17.594 1 91.56 307 MET A CA 1
ATOM 2290 C C . MET A 1 307 ? -16.312 3.824 -17.328 1 91.56 307 MET A C 1
ATOM 2292 O O . MET A 1 307 ? -15.695 3.758 -16.266 1 91.56 307 MET A O 1
ATOM 2296 N N . MET A 1 308 ? -16.062 4.695 -18.203 1 91.19 308 MET A N 1
ATOM 2297 C CA . MET A 1 308 ? -14.914 5.594 -18.062 1 91.19 308 MET A CA 1
ATOM 2298 C C . MET A 1 308 ? -15.109 6.547 -16.891 1 91.19 308 MET A C 1
ATOM 2300 O O . MET A 1 308 ? -14.141 6.988 -16.281 1 91.19 308 MET A O 1
ATOM 2304 N N . ASP A 1 309 ? -16.312 6.824 -16.578 1 90.25 309 ASP A N 1
ATOM 2305 C CA . ASP A 1 309 ? -16.625 7.727 -15.469 1 90.25 309 ASP A CA 1
ATOM 2306 C C . ASP A 1 309 ? -16.234 7.105 -14.133 1 90.25 309 ASP A C 1
ATOM 2308 O O . ASP A 1 309 ? -16.109 7.816 -13.133 1 90.25 309 ASP A O 1
ATOM 2312 N N . ARG A 1 310 ? -16 5.84 -14.148 1 92 310 ARG A N 1
ATOM 2313 C CA . ARG A 1 310 ? -15.672 5.133 -12.922 1 92 310 ARG A CA 1
ATOM 2314 C C . ARG A 1 310 ? -14.18 4.824 -12.852 1 92 310 ARG A C 1
ATOM 2316 O O . ARG A 1 310 ? -13.703 4.223 -11.883 1 92 310 ARG A O 1
ATOM 2323 N N . PHE A 1 311 ? -13.508 5.336 -13.82 1 94 311 PHE A N 1
ATOM 2324 C CA . PHE A 1 311 ? -12.086 5.023 -13.945 1 94 311 PHE A CA 1
ATOM 2325 C C . PHE A 1 311 ? -11.328 5.434 -12.688 1 94 311 PHE A C 1
ATOM 2327 O O . PHE A 1 311 ? -10.555 4.645 -12.133 1 94 311 PHE A O 1
ATOM 2334 N N . HIS A 1 312 ? -11.508 6.582 -12.18 1 91.69 312 HIS A N 1
ATOM 2335 C CA . HIS A 1 312 ? -10.844 7.086 -10.977 1 91.69 312 HIS A CA 1
ATOM 2336 C C . HIS A 1 312 ? -11.164 6.215 -9.766 1 91.69 312 HIS A C 1
ATOM 2338 O O . HIS A 1 312 ? -10.266 5.824 -9.023 1 91.69 312 HIS A O 1
ATOM 2344 N N . ARG A 1 313 ? -12.367 5.914 -9.609 1 91.31 313 ARG A N 1
ATOM 2345 C CA . ARG A 1 313 ? -12.828 5.113 -8.477 1 91.31 313 ARG A CA 1
ATOM 2346 C C . ARG A 1 313 ? -12.273 3.695 -8.555 1 91.31 313 ARG A C 1
ATOM 2348 O O . ARG A 1 313 ? -11.883 3.121 -7.535 1 91.31 313 ARG A O 1
ATOM 2355 N N . PHE A 1 314 ? -12.281 3.137 -9.75 1 92.06 314 PHE A N 1
ATOM 2356 C CA . PHE A 1 314 ? -11.742 1.791 -9.922 1 92.06 314 PHE A CA 1
ATOM 2357 C C . PHE A 1 314 ? -10.266 1.743 -9.555 1 92.06 314 PHE A C 1
ATOM 2359 O O . PHE A 1 314 ? -9.805 0.79 -8.922 1 92.06 314 PHE A O 1
ATOM 2366 N N . THR A 1 315 ? -9.609 2.76 -9.945 1 94.44 315 THR A N 1
ATOM 2367 C CA . THR A 1 315 ? -8.188 2.822 -9.609 1 94.44 315 THR A CA 1
ATOM 2368 C C . THR A 1 315 ? -8 2.949 -8.094 1 94.44 315 THR A C 1
ATOM 2370 O O . THR A 1 315 ? -7.164 2.262 -7.512 1 94.44 315 THR A O 1
ATOM 2373 N N . GLU A 1 316 ? -8.703 3.766 -7.496 1 91.44 316 GLU A N 1
ATOM 2374 C CA . GLU A 1 316 ? -8.648 3.955 -6.047 1 91.44 316 GLU A CA 1
ATOM 2375 C C . GLU A 1 316 ? -8.93 2.652 -5.309 1 91.44 316 GLU A C 1
ATOM 2377 O O . GLU A 1 316 ? -8.195 2.277 -4.395 1 91.44 316 GLU A O 1
ATOM 2382 N N . GLU A 1 317 ? -9.953 1.98 -5.699 1 91.31 317 GLU A N 1
ATOM 2383 C CA . GLU A 1 317 ? -10.336 0.723 -5.062 1 91.31 317 GLU A CA 1
ATOM 2384 C C . GLU A 1 317 ? -9.281 -0.357 -5.301 1 91.31 317 GLU A C 1
ATOM 2386 O O . GLU A 1 317 ? -8.992 -1.158 -4.41 1 91.31 317 GLU A O 1
ATOM 2391 N N . GLY A 1 318 ? -8.828 -0.387 -6.531 1 91.06 318 GLY A N 1
ATOM 2392 C CA . GLY A 1 318 ? -7.75 -1.32 -6.82 1 91.06 318 GLY A CA 1
ATOM 2393 C C . GLY A 1 318 ? -6.535 -1.118 -5.934 1 91.06 318 GLY A C 1
ATOM 2394 O O . GLY A 1 318 ? -5.938 -2.088 -5.457 1 91.06 318 GLY A O 1
ATOM 2395 N N . LEU A 1 319 ? -6.176 0.111 -5.699 1 92.69 319 LEU A N 1
ATOM 2396 C CA . LEU A 1 319 ? -5.031 0.431 -4.855 1 92.69 319 LEU A CA 1
ATOM 2397 C C . LEU A 1 319 ? -5.309 0.064 -3.4 1 92.69 319 LEU A C 1
ATOM 2399 O O . LEU A 1 319 ? -4.395 -0.323 -2.67 1 92.69 319 LEU A O 1
ATOM 2403 N N . ARG A 1 320 ? -6.488 0.15 -2.965 1 92 320 ARG A N 1
ATOM 2404 C CA . ARG A 1 320 ? -6.879 -0.267 -1.622 1 92 320 ARG A CA 1
ATOM 2405 C C . ARG A 1 320 ? -6.73 -1.775 -1.452 1 92 320 ARG A C 1
ATOM 2407 O O . ARG A 1 320 ? -6.336 -2.25 -0.385 1 92 320 ARG A O 1
ATOM 2414 N N . ILE A 1 321 ? -6.992 -2.477 -2.529 1 86.88 321 ILE A N 1
ATOM 2415 C CA . ILE A 1 321 ? -6.934 -3.936 -2.502 1 86.88 321 ILE A CA 1
ATOM 2416 C C . ILE A 1 321 ? -5.48 -4.395 -2.459 1 86.88 321 ILE A C 1
ATOM 2418 O O . ILE A 1 321 ? -5.145 -5.352 -1.761 1 86.88 321 ILE A O 1
ATOM 2422 N N . VAL A 1 322 ? -4.672 -3.721 -3.139 1 89.12 322 VAL A N 1
ATOM 2423 C CA . VAL A 1 322 ? -3.283 -4.145 -3.279 1 89.12 322 VAL A CA 1
ATOM 2424 C C . VAL A 1 322 ? -2.51 -3.816 -2.006 1 89.12 322 VAL A C 1
ATOM 2426 O O . VAL A 1 322 ? -1.526 -4.484 -1.679 1 89.12 322 VAL A O 1
ATOM 2429 N N . GLY A 1 323 ? -2.914 -2.834 -1.247 1 91.62 323 GLY A N 1
ATOM 2430 C CA . GLY A 1 323 ? -2.203 -2.357 -0.071 1 91.62 323 GLY A CA 1
ATOM 2431 C C . GLY A 1 323 ? -1.757 -3.475 0.852 1 91.62 323 GLY A C 1
ATOM 2432 O O . GLY A 1 323 ? -0.562 -3.752 0.967 1 91.62 323 GLY A O 1
ATOM 2433 N N . PRO A 1 324 ? -2.688 -4.176 1.448 1 89.25 324 PRO A N 1
ATOM 2434 C CA . PRO A 1 324 ? -2.32 -5.246 2.379 1 89.25 324 PRO A CA 1
ATOM 2435 C C . PRO A 1 324 ? -1.429 -6.309 1.735 1 89.25 324 PRO A C 1
ATOM 2437 O O . PRO A 1 324 ? -0.499 -6.809 2.375 1 89.25 324 PRO A O 1
ATOM 2440 N N . ILE A 1 325 ? -1.646 -6.629 0.458 1 82 325 ILE A N 1
ATOM 2441 C CA . ILE A 1 325 ? -0.929 -7.688 -0.243 1 82 325 ILE A CA 1
ATOM 2442 C C . ILE A 1 325 ? 0.543 -7.309 -0.384 1 82 325 ILE A C 1
ATOM 2444 O O . ILE A 1 325 ? 1.429 -8.086 -0.025 1 82 325 ILE A O 1
ATOM 2448 N N . ILE A 1 326 ? 0.763 -6.148 -0.859 1 88.38 326 ILE A N 1
ATOM 2449 C CA . ILE A 1 326 ? 2.135 -5.746 -1.148 1 88.38 326 ILE A CA 1
ATOM 2450 C C . ILE A 1 326 ? 2.875 -5.457 0.156 1 88.38 326 ILE A C 1
ATOM 2452 O O . ILE A 1 326 ? 4.082 -5.68 0.253 1 88.38 326 ILE A O 1
ATOM 2456 N N . PHE A 1 327 ? 2.18 -4.996 1.196 1 91.81 327 PHE A N 1
ATOM 2457 C CA . PHE A 1 327 ? 2.83 -4.715 2.471 1 91.81 327 PHE A CA 1
ATOM 2458 C C . PHE A 1 327 ? 3.264 -6.004 3.154 1 91.81 327 PHE A C 1
ATOM 2460 O O . PHE A 1 327 ? 4.34 -6.066 3.756 1 91.81 327 PHE A O 1
ATOM 2467 N N . ILE A 1 328 ? 2.439 -7.047 3.074 1 88.31 328 ILE A N 1
ATOM 2468 C CA . ILE A 1 328 ? 2.832 -8.344 3.613 1 88.31 328 ILE A CA 1
ATOM 2469 C C . ILE A 1 328 ? 4.043 -8.875 2.85 1 88.31 328 ILE A C 1
ATOM 2471 O O . ILE A 1 328 ? 4.969 -9.43 3.447 1 88.31 328 ILE A O 1
ATOM 2475 N N . THR A 1 329 ? 4.004 -8.688 1.52 1 84.75 329 THR A N 1
ATOM 2476 C CA . THR A 1 329 ? 5.117 -9.125 0.682 1 84.75 329 THR A CA 1
ATOM 2477 C C . THR A 1 329 ? 6.406 -8.414 1.08 1 84.75 329 THR A C 1
ATOM 2479 O O . THR A 1 329 ? 7.457 -9.039 1.204 1 84.75 329 THR A O 1
ATOM 2482 N N . ALA A 1 330 ? 6.285 -7.133 1.236 1 90.31 330 ALA A N 1
ATOM 2483 C CA . ALA A 1 330 ? 7.441 -6.34 1.641 1 90.31 330 ALA A CA 1
ATOM 2484 C C . ALA A 1 330 ? 7.957 -6.777 3.01 1 90.31 330 ALA A C 1
ATOM 2486 O O . ALA A 1 330 ? 9.164 -6.805 3.246 1 90.31 330 ALA A O 1
ATOM 2487 N N . ALA A 1 331 ? 7.059 -7.07 3.951 1 92.12 331 ALA A N 1
ATOM 2488 C CA . ALA A 1 331 ? 7.449 -7.543 5.277 1 92.12 331 ALA A CA 1
ATOM 2489 C C . ALA A 1 331 ? 8.195 -8.875 5.188 1 92.12 331 ALA A C 1
ATOM 2491 O O . ALA A 1 331 ? 9.102 -9.141 5.98 1 92.12 331 ALA A O 1
ATOM 2492 N N . GLY A 1 332 ? 7.773 -9.75 4.266 1 85.62 332 GLY A N 1
ATOM 2493 C CA . GLY A 1 332 ? 8.531 -10.961 4 1 85.62 332 GLY A CA 1
ATOM 2494 C C . GLY A 1 332 ? 9.961 -10.68 3.562 1 85.62 332 GLY A C 1
ATOM 2495 O O . GLY A 1 332 ? 10.883 -11.398 3.959 1 85.62 332 GLY A O 1
ATOM 2496 N N . GLY A 1 333 ? 10.125 -9.711 2.707 1 86.38 333 GLY A N 1
ATOM 2497 C CA . GLY A 1 333 ? 11.453 -9.281 2.307 1 86.38 333 GLY A CA 1
ATOM 2498 C C . GLY A 1 333 ? 12.305 -8.812 3.471 1 86.38 333 GLY A C 1
ATOM 2499 O O . GLY A 1 333 ? 13.516 -9.047 3.494 1 86.38 333 GLY A O 1
ATOM 2500 N N . VAL A 1 334 ? 11.672 -8.117 4.426 1 92.5 334 VAL A N 1
ATOM 2501 C CA . VAL A 1 334 ? 12.375 -7.664 5.621 1 92.5 334 VAL A CA 1
ATOM 2502 C C . VAL A 1 334 ? 12.938 -8.867 6.379 1 92.5 334 VAL A C 1
ATOM 2504 O O . VAL A 1 334 ? 14.102 -8.867 6.777 1 92.5 334 VAL A O 1
ATOM 2507 N N . LEU A 1 335 ? 12.086 -9.836 6.586 1 90.25 335 LEU A N 1
ATOM 2508 C CA . LEU A 1 335 ? 12.523 -11.031 7.305 1 90.25 335 LEU A CA 1
ATOM 2509 C C . LEU A 1 335 ? 13.695 -11.695 6.586 1 90.25 335 LEU A C 1
ATOM 2511 O O . LEU A 1 335 ? 14.672 -12.086 7.223 1 90.25 335 LEU A O 1
ATOM 2515 N N . GLY A 1 336 ? 13.617 -11.852 5.297 1 86.62 336 GLY A N 1
ATOM 2516 C CA . GLY A 1 336 ? 14.711 -12.406 4.52 1 86.62 336 GLY A CA 1
ATOM 2517 C C . GLY A 1 336 ? 16 -11.641 4.68 1 86.62 336 GLY A C 1
ATOM 2518 O O . GLY A 1 336 ? 17.078 -12.242 4.844 1 86.62 336 GLY A O 1
ATOM 2519 N N . LYS A 1 337 ? 15.938 -10.336 4.605 1 88.75 337 LYS A N 1
ATOM 2520 C CA . LYS A 1 337 ? 17.109 -9.484 4.742 1 88.75 337 LYS A CA 1
ATOM 2521 C C . LYS A 1 337 ? 17.734 -9.609 6.133 1 88.75 337 LYS A C 1
ATOM 2523 O O . LYS A 1 337 ? 18.953 -9.609 6.281 1 88.75 337 LYS A O 1
ATOM 2528 N N . VAL A 1 338 ? 16.891 -9.688 7.141 1 91.75 338 VAL A N 1
ATOM 2529 C CA . VAL A 1 338 ? 17.359 -9.797 8.516 1 91.75 338 VAL A CA 1
ATOM 2530 C C . VAL A 1 338 ? 18.031 -11.148 8.719 1 91.75 338 VAL A C 1
ATOM 2532 O O . VAL A 1 338 ? 19.094 -11.227 9.344 1 91.75 338 VAL A O 1
ATOM 2535 N N . ILE A 1 339 ? 17.469 -12.203 8.219 1 87.81 339 ILE A N 1
ATOM 2536 C CA . ILE A 1 339 ? 18.062 -13.523 8.328 1 87.81 339 ILE A CA 1
ATOM 2537 C C . ILE A 1 339 ? 19.438 -13.523 7.645 1 87.81 339 ILE A C 1
ATOM 2539 O O . ILE A 1 339 ? 20.406 -14.055 8.188 1 87.81 339 ILE A O 1
ATOM 2543 N N . ALA A 1 340 ? 19.531 -12.883 6.496 1 86.56 340 ALA A N 1
ATOM 2544 C CA . ALA A 1 340 ? 20.766 -12.844 5.707 1 86.56 340 ALA A CA 1
ATOM 2545 C C . ALA A 1 340 ? 21.875 -12.117 6.457 1 86.56 340 ALA A C 1
ATOM 2547 O O . ALA A 1 340 ? 23.047 -12.391 6.242 1 86.56 340 ALA A O 1
ATOM 2548 N N . GLU A 1 341 ? 21.453 -11.234 7.293 1 87.88 341 GLU A N 1
ATOM 2549 C CA . GLU A 1 341 ? 22.438 -10.43 8.016 1 87.88 341 GLU A CA 1
ATOM 2550 C C . GLU A 1 341 ? 22.875 -11.125 9.297 1 87.88 341 GLU A C 1
ATOM 2552 O O . GLU A 1 341 ? 23.828 -10.68 9.953 1 87.88 341 GLU A O 1
ATOM 2557 N N . THR A 1 342 ? 22.25 -12.18 9.672 1 87.56 342 THR A N 1
ATOM 2558 C CA . THR A 1 342 ? 22.656 -12.969 10.828 1 87.56 342 THR A CA 1
ATOM 2559 C C . THR A 1 342 ? 23.578 -14.109 10.406 1 87.56 342 THR A C 1
ATOM 2561 O O . THR A 1 342 ? 23.812 -14.32 9.211 1 87.56 342 THR A O 1
ATOM 2564 N N . ASP A 1 343 ? 24.031 -14.805 11.398 1 82.56 343 ASP A N 1
ATOM 2565 C CA . ASP A 1 343 ? 24.969 -15.891 11.109 1 82.56 343 ASP A CA 1
ATOM 2566 C C . ASP A 1 343 ? 24.219 -17.172 10.766 1 82.56 343 ASP A C 1
ATOM 2568 O O . ASP A 1 343 ? 24.812 -18.25 10.711 1 82.56 343 ASP A O 1
ATOM 2572 N N . VAL A 1 344 ? 23 -17.078 10.57 1 81.19 344 VAL A N 1
ATOM 2573 C CA . VAL A 1 344 ? 22.172 -18.266 10.32 1 81.19 344 VAL A CA 1
ATOM 2574 C C . VAL A 1 344 ? 22.594 -18.922 9.016 1 81.19 344 VAL A C 1
ATOM 2576 O O . VAL A 1 344 ? 22.781 -20.141 8.969 1 81.19 344 VAL A O 1
ATOM 2579 N N . VAL A 1 345 ? 22.766 -18.188 8.023 1 76.5 345 VAL A N 1
ATOM 2580 C CA . VAL A 1 345 ? 23.094 -18.719 6.703 1 76.5 345 VAL A CA 1
ATOM 2581 C C . VAL A 1 345 ? 24.453 -19.406 6.738 1 76.5 345 VAL A C 1
ATOM 2583 O O . VAL A 1 345 ? 24.625 -20.5 6.199 1 76.5 345 VAL A O 1
ATOM 2586 N N . ASP A 1 346 ? 25.375 -18.703 7.305 1 79 346 ASP A N 1
ATOM 2587 C CA . ASP A 1 346 ? 26.719 -19.25 7.418 1 79 346 ASP A CA 1
ATOM 2588 C C . ASP A 1 346 ? 26.703 -20.562 8.211 1 79 346 ASP A C 1
ATOM 2590 O O . ASP A 1 346 ? 27.406 -21.516 7.855 1 79 346 ASP A O 1
ATOM 2594 N N . PHE A 1 347 ? 26 -20.5 9.25 1 78.88 347 PHE A N 1
ATOM 2595 C CA . PHE A 1 347 ? 25.938 -21.688 10.086 1 78.88 347 PHE A CA 1
ATOM 2596 C C . PHE A 1 347 ? 25.328 -22.859 9.312 1 78.88 347 PHE A C 1
ATOM 2598 O O . PHE A 1 347 ? 25.844 -23.984 9.367 1 78.88 347 PHE A O 1
ATOM 2605 N N . ILE A 1 348 ? 24.281 -22.578 8.633 1 75.56 348 ILE A N 1
ATOM 2606 C CA . ILE A 1 348 ? 23.625 -23.641 7.883 1 75.56 348 ILE A CA 1
ATOM 2607 C C . ILE A 1 348 ? 24.531 -24.125 6.758 1 75.56 348 ILE A C 1
ATOM 2609 O O . ILE A 1 348 ? 24.656 -25.328 6.516 1 75.56 348 ILE A O 1
ATOM 2613 N N . SER A 1 349 ? 25.156 -23.25 6.105 1 73.19 349 SER A N 1
ATOM 2614 C CA . SER A 1 349 ? 26.062 -23.578 5.008 1 73.19 349 SER A CA 1
ATOM 2615 C C . SER A 1 349 ? 27.203 -24.469 5.484 1 73.19 349 SER A C 1
ATOM 2617 O O . SER A 1 349 ? 27.656 -25.344 4.75 1 73.19 349 SER A O 1
ATOM 2619 N N . ASN A 1 350 ? 27.594 -24.25 6.652 1 76.38 350 ASN A N 1
ATOM 2620 C CA . ASN A 1 350 ? 28.766 -24.953 7.16 1 76.38 350 ASN A CA 1
ATOM 2621 C C . ASN A 1 350 ? 28.391 -26.281 7.805 1 76.38 350 ASN A C 1
ATOM 2623 O O . ASN A 1 350 ? 29.25 -27.141 8.023 1 76.38 350 ASN A O 1
ATOM 2627 N N . ASN A 1 351 ? 27.156 -26.453 8.211 1 67.81 351 ASN A N 1
ATOM 2628 C CA . ASN A 1 351 ? 26.812 -27.641 9 1 67.81 351 ASN A CA 1
ATOM 2629 C C . ASN A 1 351 ? 25.734 -28.469 8.328 1 67.81 351 ASN A C 1
ATOM 2631 O O . ASN A 1 351 ? 25.281 -29.469 8.883 1 67.81 351 ASN A O 1
ATOM 2635 N N . ALA A 1 352 ? 25 -27.844 7.477 1 59.38 352 ALA A N 1
ATOM 2636 C CA . ALA A 1 352 ? 23.75 -28.516 7.145 1 59.38 352 ALA A CA 1
ATOM 2637 C C . ALA A 1 352 ? 23.859 -29.234 5.797 1 59.38 352 ALA A C 1
ATOM 2639 O O . ALA A 1 352 ? 23.25 -28.797 4.812 1 59.38 352 ALA A O 1
ATOM 2640 N N . THR A 1 353 ? 24.688 -30.266 5.91 1 63.06 353 THR A N 1
ATOM 2641 C CA . THR A 1 353 ? 24.688 -31.172 4.773 1 63.06 353 THR A CA 1
ATOM 2642 C C . THR A 1 353 ? 23.281 -31.734 4.527 1 63.06 353 THR A C 1
ATOM 2644 O O . THR A 1 353 ? 22.859 -31.875 3.377 1 63.06 353 THR A O 1
ATOM 2647 N N . GLU A 1 354 ? 22.531 -31.875 5.621 1 61.59 354 GLU A N 1
ATOM 2648 C CA . GLU A 1 354 ? 21.203 -32.469 5.5 1 61.59 354 GLU A CA 1
ATOM 2649 C C . GLU A 1 354 ? 20.203 -31.5 4.871 1 61.59 354 GLU A C 1
ATOM 2651 O O . GLU A 1 354 ? 19.359 -31.906 4.074 1 61.59 354 GLU A O 1
ATOM 2656 N N . LEU A 1 355 ? 20.312 -30.281 5.211 1 63.91 355 LEU A N 1
ATOM 2657 C CA . LEU A 1 355 ? 19.391 -29.312 4.598 1 63.91 355 LEU A CA 1
ATOM 2658 C C . LEU A 1 355 ? 19.641 -29.219 3.098 1 63.91 355 LEU A C 1
ATOM 2660 O O . LEU A 1 355 ? 18.703 -29.078 2.318 1 63.91 355 LEU A O 1
ATOM 2664 N N . ALA A 1 356 ? 20.906 -29.281 2.875 1 65.38 356 ALA A N 1
ATOM 2665 C CA . ALA A 1 356 ? 21.25 -29.328 1.459 1 65.38 356 ALA A CA 1
ATOM 2666 C C . ALA A 1 356 ? 20.594 -30.5 0.754 1 65.38 356 ALA A C 1
ATOM 2668 O O . ALA A 1 356 ? 20.203 -30.391 -0.412 1 65.38 356 ALA A O 1
ATOM 2669 N N . GLY A 1 357 ? 20.453 -31.469 1.528 1 72.62 357 GLY A N 1
ATOM 2670 C CA . GLY A 1 357 ? 19.828 -32.656 0.979 1 72.62 357 GLY A CA 1
ATOM 2671 C C . GLY A 1 357 ? 18.344 -32.5 0.746 1 72.62 357 GLY A C 1
ATOM 2672 O O . GLY A 1 357 ? 17.781 -33.156 -0.145 1 72.62 357 GLY A O 1
ATOM 2673 N N . LEU A 1 358 ? 17.703 -31.672 1.516 1 79.69 358 LEU A N 1
ATOM 2674 C CA . LEU A 1 358 ? 16.266 -31.453 1.344 1 79.69 358 LEU A CA 1
ATOM 2675 C C . LEU A 1 358 ? 15.977 -30.734 0.029 1 79.69 358 LEU A C 1
ATOM 2677 O O . LEU A 1 358 ? 14.922 -30.938 -0.578 1 79.69 358 LEU A O 1
ATOM 2681 N N . GLY A 1 359 ? 16.938 -29.953 -0.375 1 86.12 359 GLY A N 1
ATOM 2682 C CA . GLY A 1 359 ? 16.781 -29.266 -1.647 1 86.12 359 GLY A CA 1
ATOM 2683 C C . GLY A 1 359 ? 15.453 -28.547 -1.79 1 86.12 359 GLY A C 1
ATOM 2684 O O . GLY A 1 359 ? 15.055 -27.781 -0.911 1 86.12 359 GLY A O 1
ATOM 2685 N N . LEU A 1 360 ? 14.703 -28.922 -2.764 1 92.81 360 LEU A N 1
ATOM 2686 C CA . LEU A 1 360 ? 13.453 -28.25 -3.117 1 92.81 360 LEU A CA 1
ATOM 2687 C C . LEU A 1 360 ? 12.344 -28.641 -2.148 1 92.81 360 LEU A C 1
ATOM 2689 O O . LEU A 1 360 ? 11.305 -27.969 -2.084 1 92.81 360 LEU A O 1
ATOM 2693 N N . PHE A 1 361 ? 12.508 -29.625 -1.357 1 92.62 361 PHE A N 1
ATOM 2694 C CA . PHE A 1 361 ? 11.484 -30.062 -0.42 1 92.62 361 PHE A CA 1
ATOM 2695 C C . PHE A 1 361 ? 11.398 -29.125 0.777 1 92.62 361 PHE A C 1
ATOM 2697 O O . PHE A 1 361 ? 10.352 -29 1.41 1 92.62 361 PHE A O 1
ATOM 2704 N N . PHE A 1 362 ? 12.5 -28.469 1.031 1 91 362 PHE A N 1
ATOM 2705 C CA . PHE A 1 362 ? 12.5 -27.547 2.162 1 91 362 PHE A CA 1
ATOM 2706 C C . PHE A 1 362 ? 11.516 -26.406 1.935 1 91 362 PHE A C 1
ATOM 2708 O O . PHE A 1 362 ? 10.602 -26.188 2.74 1 91 362 PHE A O 1
ATOM 2715 N N . PRO A 1 363 ? 11.688 -25.656 0.806 1 94.62 363 PRO A N 1
ATOM 2716 C CA . PRO A 1 363 ? 10.703 -24.594 0.579 1 94.62 363 PRO A CA 1
ATOM 2717 C C . PRO A 1 363 ? 9.273 -25.109 0.502 1 94.62 363 PRO A C 1
ATOM 2719 O O . PRO A 1 363 ? 8.336 -24.453 0.954 1 94.62 363 PRO A O 1
ATOM 2722 N N . PHE A 1 364 ? 9.07 -26.266 0.003 1 96.31 364 PHE A N 1
ATOM 2723 C CA . PHE A 1 364 ? 7.746 -26.875 -0.079 1 96.31 364 PHE A CA 1
ATOM 2724 C C . PHE A 1 364 ? 7.168 -27.094 1.312 1 96.31 364 PHE A C 1
ATOM 2726 O O . PHE A 1 364 ? 6.027 -26.719 1.586 1 96.31 364 PHE A O 1
ATOM 2733 N N . LEU A 1 365 ? 7.918 -27.672 2.158 1 92.5 365 LEU A N 1
ATOM 2734 C CA . LEU A 1 365 ? 7.449 -28.047 3.49 1 92.5 365 LEU A CA 1
ATOM 2735 C C . LEU A 1 365 ? 7.16 -26.812 4.328 1 92.5 365 LEU A C 1
ATOM 2737 O O . LEU A 1 365 ? 6.172 -26.766 5.066 1 92.5 365 LEU A O 1
ATOM 2741 N N . VAL A 1 366 ? 7.992 -25.844 4.195 1 90.75 366 VAL A N 1
ATOM 2742 C CA . VAL A 1 366 ? 7.793 -24.609 4.945 1 90.75 366 VAL A CA 1
ATOM 2743 C C . VAL A 1 366 ? 6.504 -23.938 4.488 1 90.75 366 VAL A C 1
ATOM 2745 O O . VAL A 1 366 ? 5.695 -23.516 5.316 1 90.75 366 VAL A O 1
ATOM 2748 N N . ALA A 1 367 ? 6.348 -23.844 3.193 1 95.25 367 ALA A N 1
ATOM 2749 C CA . ALA A 1 367 ? 5.145 -23.219 2.648 1 95.25 367 ALA A CA 1
ATOM 2750 C C . ALA A 1 367 ? 3.895 -24 3.053 1 95.25 367 ALA A C 1
ATOM 2752 O O . ALA A 1 367 ? 2.865 -23.406 3.383 1 95.25 367 ALA A O 1
ATOM 2753 N N . ALA A 1 368 ? 4.012 -25.297 3.018 1 94.44 368 ALA A N 1
ATOM 2754 C CA . ALA A 1 368 ? 2.887 -26.156 3.393 1 94.44 368 ALA A CA 1
ATOM 2755 C C . ALA A 1 368 ? 2.508 -25.953 4.855 1 94.44 368 ALA A C 1
ATOM 2757 O O . ALA A 1 368 ? 1.325 -25.953 5.207 1 94.44 368 ALA A O 1
ATOM 2758 N N . LEU A 1 369 ? 3.477 -25.828 5.633 1 89.75 369 LEU A N 1
ATOM 2759 C CA . LEU A 1 369 ? 3.246 -25.609 7.059 1 89.75 369 LEU A CA 1
ATOM 2760 C C . LEU A 1 369 ? 2.523 -24.281 7.297 1 89.75 369 LEU A C 1
ATOM 2762 O O . LEU A 1 369 ? 1.564 -24.234 8.07 1 89.75 369 LEU A O 1
ATOM 2766 N N . PHE A 1 370 ? 2.955 -23.281 6.648 1 88.81 370 PHE A N 1
ATOM 2767 C CA . PHE A 1 370 ? 2.33 -21.969 6.797 1 88.81 370 PHE A CA 1
ATOM 2768 C C . PHE A 1 370 ? 0.905 -21.984 6.258 1 88.81 370 PHE A C 1
ATOM 2770 O O . PHE A 1 370 ? -0.004 -21.422 6.875 1 88.81 370 PHE A O 1
ATOM 2777 N N . LYS A 1 371 ? 0.756 -22.594 5.133 1 92.94 371 LYS A N 1
ATOM 2778 C CA . LYS A 1 371 ? -0.568 -22.672 4.523 1 92.94 371 LYS A CA 1
ATOM 2779 C C . LYS A 1 371 ? -1.549 -23.406 5.422 1 92.94 371 LYS A C 1
ATOM 2781 O O . LYS A 1 371 ? -2.672 -22.953 5.641 1 92.94 371 LYS A O 1
ATOM 2786 N N . THR A 1 372 ? -1.133 -24.5 5.938 1 88.88 372 THR A N 1
ATOM 2787 C CA . THR A 1 372 ? -1.989 -25.312 6.789 1 88.88 372 THR A CA 1
ATOM 2788 C C . THR A 1 372 ? -2.32 -24.578 8.086 1 88.88 372 THR A C 1
ATOM 2790 O O . THR A 1 372 ? -3.447 -24.656 8.578 1 88.88 372 THR A O 1
ATOM 2793 N N . ALA A 1 373 ? -1.432 -23.859 8.508 1 83.62 373 ALA A N 1
ATOM 2794 C CA . ALA A 1 373 ? -1.598 -23.203 9.805 1 83.62 373 ALA A CA 1
ATOM 2795 C C . ALA A 1 373 ? -2.402 -21.922 9.664 1 83.62 373 ALA A C 1
ATOM 2797 O O . ALA A 1 373 ? -3.201 -21.578 10.539 1 83.62 373 ALA A O 1
ATOM 2798 N N . GLN A 1 374 ? -2.186 -21.203 8.594 1 81.25 374 GLN A N 1
ATOM 2799 C CA . GLN A 1 374 ? -2.725 -19.844 8.523 1 81.25 374 GLN A CA 1
ATOM 2800 C C . GLN A 1 374 ? -3.895 -19.781 7.543 1 81.25 374 GLN A C 1
ATOM 2802 O O . GLN A 1 374 ? -4.773 -18.922 7.68 1 81.25 374 GLN A O 1
ATOM 2807 N N . GLY A 1 375 ? -3.877 -20.641 6.535 1 85.38 375 GLY A N 1
ATOM 2808 C CA . GLY A 1 375 ? -5.016 -20.75 5.641 1 85.38 375 GLY A CA 1
ATOM 2809 C C . GLY A 1 375 ? -4.992 -19.719 4.516 1 85.38 375 GLY A C 1
ATOM 2810 O O . GLY A 1 375 ? -6.031 -19.406 3.938 1 85.38 375 GLY A O 1
ATOM 2811 N N . SER A 1 376 ? -3.846 -19.078 4.266 1 87.75 376 SER A N 1
ATOM 2812 C CA . SER A 1 376 ? -3.68 -18.141 3.158 1 87.75 376 SER A CA 1
ATOM 2813 C C . SER A 1 376 ? -2.504 -18.531 2.271 1 87.75 376 SER A C 1
ATOM 2815 O O . SER A 1 376 ? -1.354 -18.516 2.711 1 87.75 376 SER A O 1
ATOM 2817 N N . ALA A 1 377 ? -2.83 -18.812 1.018 1 92.81 377 ALA A N 1
ATOM 2818 C CA . ALA A 1 377 ? -1.788 -19.234 0.08 1 92.81 377 ALA A CA 1
ATOM 2819 C C . ALA A 1 377 ? -0.809 -18.094 -0.189 1 92.81 377 ALA A C 1
ATOM 2821 O O . ALA A 1 377 ? 0.406 -18.312 -0.221 1 92.81 377 ALA A O 1
ATOM 2822 N N . THR A 1 378 ? -1.286 -16.938 -0.289 1 88.25 378 THR A N 1
ATOM 2823 C CA . THR A 1 378 ? -0.444 -15.789 -0.581 1 88.25 378 THR A CA 1
ATOM 2824 C C . THR A 1 378 ? 0.52 -15.516 0.571 1 88.25 378 THR A C 1
ATOM 2826 O O . THR A 1 378 ? 1.717 -15.32 0.351 1 88.25 378 THR A O 1
ATOM 2829 N N . VAL A 1 379 ? 0.013 -15.523 1.734 1 87.25 379 VAL A N 1
ATOM 2830 C CA . VAL A 1 379 ? 0.849 -15.266 2.902 1 87.25 379 VAL A CA 1
ATOM 2831 C C . VAL A 1 379 ? 1.897 -16.375 3.039 1 87.25 379 VAL A C 1
ATOM 2833 O O . VAL A 1 379 ? 3.057 -16.094 3.357 1 87.25 379 VAL A O 1
ATOM 2836 N N . ALA A 1 380 ? 1.479 -17.578 2.797 1 92.56 380 ALA A N 1
ATOM 2837 C CA . ALA A 1 380 ? 2.404 -18.719 2.869 1 92.56 380 ALA A CA 1
ATOM 2838 C C . ALA A 1 380 ? 3.549 -18.547 1.87 1 92.56 380 ALA A C 1
ATOM 2840 O O . ALA A 1 380 ? 4.711 -18.781 2.207 1 92.56 380 ALA A O 1
ATOM 2841 N N . MET A 1 381 ? 3.215 -18.172 0.721 1 94.69 381 MET A N 1
ATOM 2842 C CA . MET A 1 381 ? 4.219 -18 -0.328 1 94.69 381 MET A CA 1
ATOM 2843 C C . MET A 1 381 ? 5.172 -16.859 0.001 1 94.69 381 MET A C 1
ATOM 2845 O O . MET A 1 381 ? 6.391 -17.016 -0.105 1 94.69 381 MET A O 1
ATOM 2849 N N . VAL A 1 382 ? 4.672 -15.781 0.44 1 89.5 382 VAL A N 1
ATOM 2850 C CA . VAL A 1 382 ? 5.465 -14.594 0.71 1 89.5 382 VAL A CA 1
ATOM 2851 C C . VAL A 1 382 ? 6.398 -14.852 1.892 1 89.5 382 VAL A C 1
ATOM 2853 O O . VAL A 1 382 ? 7.594 -14.555 1.821 1 89.5 382 VAL A O 1
ATOM 2856 N N . THR A 1 383 ? 5.871 -15.398 2.934 1 88.06 383 THR A N 1
ATOM 2857 C CA . THR A 1 383 ? 6.664 -15.656 4.133 1 88.06 383 THR A CA 1
ATOM 2858 C C . THR A 1 383 ? 7.754 -16.688 3.848 1 88.06 383 THR A C 1
ATOM 2860 O O . THR A 1 383 ? 8.914 -16.484 4.227 1 88.06 383 THR A O 1
ATOM 2863 N N . THR A 1 384 ? 7.359 -17.688 3.152 1 93.5 384 THR A N 1
ATOM 2864 C CA . THR A 1 384 ? 8.32 -18.75 2.855 1 93.5 384 THR A CA 1
ATOM 2865 C C . THR A 1 384 ? 9.422 -18.234 1.939 1 93.5 384 THR A C 1
ATOM 2867 O O . THR A 1 384 ? 10.602 -18.562 2.129 1 93.5 384 THR A O 1
ATOM 2870 N N . SER A 1 385 ? 9.039 -17.484 0.96 1 94.44 385 SER A N 1
ATOM 2871 C CA . SER A 1 385 ? 10.047 -16.969 0.04 1 94.44 385 SER A CA 1
ATOM 2872 C C . SER A 1 385 ? 11.031 -16.047 0.759 1 94.44 385 SER A C 1
ATOM 2874 O O . SER A 1 385 ? 12.227 -16.031 0.434 1 94.44 385 SER A O 1
ATOM 2876 N N . GLY A 1 386 ? 10.57 -15.312 1.694 1 89.44 386 GLY A N 1
ATOM 2877 C CA . GLY A 1 386 ? 11.461 -14.5 2.506 1 89.44 386 GLY A CA 1
ATOM 2878 C C . GLY A 1 386 ? 12.461 -15.32 3.297 1 89.44 386 GLY A C 1
ATOM 2879 O O . GLY A 1 386 ? 13.625 -14.922 3.432 1 89.44 386 GLY A O 1
ATOM 2880 N N . ILE A 1 387 ? 12.016 -16.438 3.814 1 87.75 387 ILE A N 1
ATOM 2881 C CA . ILE A 1 387 ? 12.844 -17.328 4.629 1 87.75 387 ILE A CA 1
ATOM 2882 C C . ILE A 1 387 ? 13.844 -18.062 3.734 1 87.75 387 ILE A C 1
ATOM 2884 O O . ILE A 1 387 ? 15 -18.25 4.113 1 87.75 387 ILE A O 1
ATOM 2888 N N . VAL A 1 388 ? 13.461 -18.391 2.537 1 91.75 388 VAL A N 1
ATOM 2889 C CA . VAL A 1 388 ? 14.234 -19.25 1.66 1 91.75 388 VAL A CA 1
ATOM 2890 C C . VAL A 1 388 ? 15.273 -18.438 0.899 1 91.75 388 VAL A C 1
ATOM 2892 O O . VAL A 1 388 ? 16.344 -18.938 0.568 1 91.75 388 VAL A O 1
ATOM 2895 N N . ALA A 1 389 ? 14.984 -17.219 0.689 1 91.38 389 ALA A N 1
ATOM 2896 C CA . ALA A 1 389 ? 15.805 -16.359 -0.159 1 91.38 389 ALA A CA 1
ATOM 2897 C C . ALA A 1 389 ? 17.266 -16.406 0.26 1 91.38 389 ALA A C 1
ATOM 2899 O O . ALA A 1 389 ? 18.141 -16.703 -0.555 1 91.38 389 ALA A O 1
ATOM 2900 N N . PRO A 1 390 ? 17.609 -16.172 1.521 1 88.56 390 PRO A N 1
ATOM 2901 C CA . PRO A 1 390 ? 19.016 -16.188 1.925 1 88.56 390 PRO A CA 1
ATOM 2902 C C . PRO A 1 390 ? 19.594 -17.609 1.979 1 88.56 390 PRO A C 1
ATOM 2904 O O . PRO A 1 390 ? 20.812 -17.781 2.076 1 88.56 390 PRO A O 1
ATOM 2907 N N . LEU A 1 391 ? 18.766 -18.641 1.877 1 88 391 LEU A N 1
ATOM 2908 C CA . LEU A 1 391 ? 19.203 -20.016 2.018 1 88 391 LEU A CA 1
ATOM 2909 C C . LEU A 1 391 ? 19.422 -20.656 0.651 1 88 391 LEU A C 1
ATOM 2911 O O . LEU A 1 391 ? 19.875 -21.812 0.563 1 88 391 LEU A O 1
ATOM 2915 N N . LEU A 1 392 ? 19.125 -19.969 -0.402 1 90.31 392 LEU A N 1
ATOM 2916 C CA . LEU A 1 392 ? 19.188 -20.531 -1.751 1 90.31 392 LEU A CA 1
ATOM 2917 C C . LEU A 1 392 ? 20.562 -21.125 -2.041 1 90.31 392 LEU A C 1
ATOM 2919 O O . LEU A 1 392 ? 20.656 -22.25 -2.531 1 90.31 392 LEU A O 1
ATOM 2923 N N . PRO A 1 393 ? 21.656 -20.406 -1.755 1 84.81 393 PRO A N 1
ATOM 2924 C CA . PRO A 1 393 ? 22.969 -20.984 -2.055 1 84.81 393 PRO A CA 1
ATOM 2925 C C . PRO A 1 393 ? 23.234 -22.281 -1.285 1 84.81 393 PRO A C 1
ATOM 2927 O O . PRO A 1 393 ? 23.844 -23.219 -1.824 1 84.81 393 PRO A O 1
ATOM 2930 N N . VAL A 1 394 ? 22.766 -22.297 -0.089 1 83.81 394 VAL A N 1
ATOM 2931 C CA . VAL A 1 394 ? 22.984 -23.469 0.752 1 83.81 394 VAL A CA 1
ATOM 2932 C C . VAL A 1 394 ? 22.172 -24.656 0.218 1 83.81 394 VAL A C 1
ATOM 2934 O O . VAL A 1 394 ? 22.594 -25.812 0.338 1 83.81 394 VAL A O 1
ATOM 2937 N N . LEU A 1 395 ? 21.047 -24.312 -0.417 1 87.06 395 LEU A N 1
ATOM 2938 C CA . LEU A 1 395 ? 20.188 -25.359 -0.966 1 87.06 395 LEU A CA 1
ATOM 2939 C C . LEU A 1 395 ? 20.656 -25.781 -2.355 1 87.06 395 LEU A C 1
ATOM 2941 O O . LEU A 1 395 ? 20.078 -26.688 -2.957 1 87.06 395 LEU A O 1
ATOM 2945 N N . GLY A 1 396 ? 21.641 -25.109 -2.801 1 82.69 396 GLY A N 1
ATOM 2946 C CA . GLY A 1 396 ? 22.203 -25.438 -4.098 1 82.69 396 GLY A CA 1
ATOM 2947 C C . GLY A 1 396 ? 21.391 -24.906 -5.258 1 82.69 396 GLY A C 1
ATOM 2948 O O . GLY A 1 396 ? 21.406 -25.469 -6.355 1 82.69 396 GLY A O 1
ATOM 2949 N N . LEU A 1 397 ? 20.594 -24 -4.992 1 89.44 397 LEU A N 1
ATOM 2950 C CA . LEU A 1 397 ? 19.734 -23.391 -6.004 1 89.44 397 LEU A CA 1
ATOM 2951 C C . LEU A 1 397 ? 20.25 -22.031 -6.426 1 89.44 397 LEU A C 1
ATOM 2953 O O . LEU A 1 397 ? 19.922 -21.016 -5.805 1 89.44 397 LEU A O 1
ATOM 2957 N N . GLU A 1 398 ? 21 -21.984 -7.551 1 87.88 398 GLU A N 1
ATOM 2958 C CA . GLU A 1 398 ? 21.719 -20.766 -7.871 1 87.88 398 GLU A CA 1
ATOM 2959 C C . GLU A 1 398 ? 21.312 -20.219 -9.242 1 87.88 398 GLU A C 1
ATOM 2961 O O . GLU A 1 398 ? 21.172 -19 -9.422 1 87.88 398 GLU A O 1
ATOM 2966 N N . THR A 1 399 ? 21.062 -21.125 -10.18 1 91.38 399 THR A N 1
ATOM 2967 C CA . THR A 1 399 ? 20.703 -20.672 -11.516 1 91.38 399 THR A CA 1
ATOM 2968 C C . THR A 1 399 ? 19.25 -20.188 -11.555 1 91.38 399 THR A C 1
ATOM 2970 O O . THR A 1 399 ? 18.422 -20.625 -10.742 1 91.38 399 THR A O 1
ATOM 2973 N N . PRO A 1 400 ? 18.906 -19.328 -12.469 1 92.12 400 PRO A N 1
ATOM 2974 C CA . PRO A 1 400 ? 17.531 -18.859 -12.578 1 92.12 400 PRO A CA 1
ATOM 2975 C C . PRO A 1 400 ? 16.516 -19.984 -12.695 1 92.12 400 PRO A C 1
ATOM 2977 O O . PRO A 1 400 ? 15.438 -19.922 -12.109 1 92.12 400 PRO A O 1
ATOM 2980 N N . LEU A 1 401 ? 16.906 -20.953 -13.438 1 93.62 401 LEU A N 1
ATOM 2981 C CA . LEU A 1 401 ? 16.016 -22.094 -13.602 1 93.62 401 LEU A CA 1
ATOM 2982 C C . LEU A 1 401 ? 15.828 -22.828 -12.281 1 93.62 401 LEU A C 1
ATOM 2984 O O . LEU A 1 401 ? 14.711 -23.234 -11.938 1 93.62 401 LEU A O 1
ATOM 2988 N N . GLN A 1 402 ? 16.906 -22.984 -11.508 1 93.69 402 GLN A N 1
ATOM 2989 C CA . GLN A 1 402 ? 16.844 -23.656 -10.211 1 93.69 402 GLN A CA 1
ATOM 2990 C C . GLN A 1 402 ? 16.031 -22.828 -9.211 1 93.69 402 GLN A C 1
ATOM 2992 O O . GLN A 1 402 ? 15.234 -23.375 -8.453 1 93.69 402 GLN A O 1
ATOM 2997 N N . VAL A 1 403 ? 16.234 -21.578 -9.227 1 95 403 VAL A N 1
ATOM 2998 C CA . VAL A 1 403 ? 15.492 -20.688 -8.352 1 95 403 VAL A CA 1
ATOM 2999 C C . VAL A 1 403 ? 14.016 -20.672 -8.758 1 95 403 VAL A C 1
ATOM 3001 O O . VAL A 1 403 ? 13.133 -20.578 -7.902 1 95 403 VAL A O 1
ATOM 3004 N N . GLY A 1 404 ? 13.805 -20.719 -10.102 1 96.06 404 GLY A N 1
ATOM 3005 C CA . GLY A 1 404 ? 12.438 -20.844 -10.578 1 96.06 404 GLY A CA 1
ATOM 3006 C C . GLY A 1 404 ? 11.727 -22.078 -10.039 1 96.06 404 GLY A C 1
ATOM 3007 O O . GLY A 1 404 ? 10.547 -22.016 -9.695 1 96.06 404 GLY A O 1
ATOM 3008 N N . LEU A 1 405 ? 12.438 -23.156 -9.938 1 96.12 405 LEU A N 1
ATOM 3009 C CA . LEU A 1 405 ? 11.875 -24.375 -9.375 1 96.12 405 LEU A CA 1
ATOM 3010 C C . LEU A 1 405 ? 11.578 -24.203 -7.887 1 96.12 405 LEU A C 1
ATOM 3012 O O . LEU A 1 405 ? 10.617 -24.781 -7.371 1 96.12 405 LEU A O 1
ATOM 3016 N N . ALA A 1 406 ? 12.398 -23.453 -7.246 1 95.81 406 ALA A N 1
ATOM 3017 C CA . ALA A 1 406 ? 12.133 -23.141 -5.844 1 95.81 406 ALA A CA 1
ATOM 3018 C C . ALA A 1 406 ? 10.82 -22.375 -5.688 1 95.81 406 ALA A C 1
ATOM 3020 O O . ALA A 1 406 ? 10.047 -22.641 -4.762 1 95.81 406 ALA A O 1
ATOM 3021 N N . VAL A 1 407 ? 10.602 -21.453 -6.586 1 96.75 407 VAL A N 1
ATOM 3022 C CA . VAL A 1 407 ? 9.344 -20.703 -6.582 1 96.75 407 VAL A CA 1
ATOM 3023 C C . VAL A 1 407 ? 8.18 -21.672 -6.754 1 96.75 407 VAL A C 1
ATOM 3025 O O . VAL A 1 407 ? 7.164 -21.562 -6.055 1 96.75 407 VAL A O 1
ATOM 3028 N N . MET A 1 408 ? 8.367 -22.625 -7.656 1 97.69 408 MET A N 1
ATOM 3029 C CA . MET A 1 408 ? 7.312 -23.609 -7.906 1 97.69 408 MET A CA 1
ATOM 3030 C C . MET A 1 408 ? 7.102 -24.5 -6.688 1 97.69 408 MET A C 1
ATOM 3032 O O . MET A 1 408 ? 5.969 -24.891 -6.383 1 97.69 408 MET A O 1
ATOM 3036 N N . ALA A 1 409 ? 8.156 -24.828 -6.031 1 97.31 409 ALA A N 1
ATOM 3037 C CA . ALA A 1 409 ? 8.047 -25.641 -4.82 1 97.31 409 ALA A CA 1
ATOM 3038 C C . ALA A 1 409 ? 7.277 -24.891 -3.732 1 97.31 409 ALA A C 1
ATOM 3040 O O . ALA A 1 409 ? 6.453 -25.484 -3.029 1 97.31 409 ALA A O 1
ATOM 3041 N N . ILE A 1 410 ? 7.586 -23.672 -3.586 1 97.19 410 ILE A N 1
ATOM 3042 C CA . ILE A 1 410 ? 6.875 -22.812 -2.633 1 97.19 410 ILE A CA 1
ATOM 3043 C C . ILE A 1 410 ? 5.395 -22.766 -3 1 97.19 410 ILE A C 1
ATOM 3045 O O . ILE A 1 410 ? 4.527 -22.922 -2.133 1 97.19 410 ILE A O 1
ATOM 3049 N N . SER A 1 411 ? 5.137 -22.531 -4.25 1 97.69 411 SER A N 1
ATOM 3050 C CA . SER A 1 411 ? 3.764 -22.5 -4.742 1 97.69 411 SER A CA 1
ATOM 3051 C C . SER A 1 411 ? 3.041 -23.812 -4.457 1 97.69 411 SER A C 1
ATOM 3053 O O . SER A 1 411 ? 1.887 -23.812 -4.023 1 97.69 411 SER A O 1
ATOM 3055 N N . ALA A 1 412 ? 3.732 -24.875 -4.727 1 97.62 412 ALA A N 1
ATOM 3056 C CA . ALA A 1 412 ? 3.164 -26.203 -4.477 1 97.62 412 ALA A CA 1
ATOM 3057 C C . ALA A 1 412 ? 2.785 -26.375 -3.008 1 97.62 412 ALA A C 1
ATOM 3059 O O . ALA A 1 412 ? 1.717 -26.891 -2.691 1 97.62 412 ALA A O 1
ATOM 3060 N N . GLY A 1 413 ? 3.629 -25.953 -2.182 1 96.44 413 GLY A N 1
ATOM 3061 C CA . GLY A 1 413 ? 3.338 -26.016 -0.759 1 96.44 413 GLY A CA 1
ATOM 3062 C C . GLY A 1 413 ? 2.139 -25.172 -0.36 1 96.44 413 GLY A C 1
ATOM 3063 O O . GLY A 1 413 ? 1.366 -25.562 0.518 1 96.44 413 GLY A O 1
ATOM 3064 N N . SER A 1 414 ? 2.012 -24.062 -1.011 1 95.38 414 SER A N 1
ATOM 3065 C CA . SER A 1 414 ? 0.93 -23.156 -0.678 1 95.38 414 SER A CA 1
ATOM 3066 C C . SER A 1 414 ? -0.417 -23.688 -1.156 1 95.38 414 SER A C 1
ATOM 3068 O O . SER A 1 414 ? -1.468 -23.203 -0.728 1 95.38 414 SER A O 1
ATOM 3070 N N . LEU A 1 415 ? -0.327 -24.703 -1.992 1 93.38 415 LEU A N 1
ATOM 3071 C CA . LEU A 1 415 ? -1.539 -25.344 -2.482 1 93.38 415 LEU A CA 1
ATOM 3072 C C . LEU A 1 415 ? -2.07 -26.344 -1.463 1 93.38 415 LEU A C 1
ATOM 3074 O O . LEU A 1 415 ? -3.248 -26.719 -1.504 1 93.38 415 LEU A O 1
ATOM 3078 N N . THR A 1 416 ? -1.062 -26.703 -0.588 1 85.31 416 THR A N 1
ATOM 3079 C CA . THR A 1 416 ? -1.41 -27.875 0.215 1 85.31 416 THR A CA 1
ATOM 3080 C C . THR A 1 416 ? -2.318 -27.484 1.376 1 85.31 416 THR A C 1
ATOM 3082 O O . THR A 1 416 ? -1.985 -26.594 2.154 1 85.31 416 THR A O 1
ATOM 3085 N N . VAL A 1 417 ? -3.33 -28.062 1.486 1 81.31 417 VAL A N 1
ATOM 3086 C CA . VAL A 1 417 ? -4.477 -28.422 2.312 1 81.31 417 VAL A CA 1
ATOM 3087 C C . VAL A 1 417 ? -5.27 -27.172 2.68 1 81.31 417 VAL A C 1
ATOM 3089 O O . VAL A 1 417 ? -4.809 -26.344 3.467 1 81.31 417 VAL A O 1
ATOM 3092 N N . SER A 1 418 ? -6.27 -26.875 2.039 1 88.31 418 SER A N 1
ATOM 3093 C CA . SER A 1 418 ? -7.258 -25.844 2.348 1 88.31 418 SER A CA 1
ATOM 3094 C C . SER A 1 418 ? -8.32 -26.359 3.305 1 88.31 418 SER A C 1
ATOM 3096 O O . SER A 1 418 ? -8.992 -27.359 3.008 1 88.31 418 SER A O 1
ATOM 3098 N N . HIS A 1 419 ? -8.43 -25.797 4.492 1 89.5 419 HIS A N 1
ATOM 3099 C CA . HIS A 1 419 ? -9.406 -26.219 5.484 1 89.5 419 HIS A CA 1
ATOM 3100 C C . HIS A 1 419 ? -10.07 -25.016 6.152 1 89.5 419 HIS A C 1
ATOM 3102 O O . HIS A 1 419 ? -10.117 -23.922 5.578 1 89.5 419 HIS A O 1
ATOM 3108 N N . ALA A 1 420 ? -10.688 -25.25 7.27 1 83.69 420 ALA A N 1
ATOM 3109 C CA . ALA A 1 420 ? -11.625 -24.312 7.883 1 83.69 420 ALA A CA 1
ATOM 3110 C C . ALA A 1 420 ? -10.984 -22.953 8.086 1 83.69 420 ALA A C 1
ATOM 3112 O O . ALA A 1 420 ? -11.68 -21.922 8.117 1 83.69 420 ALA A O 1
ATOM 3113 N N . ASN A 1 421 ? -9.703 -22.859 8.156 1 83.5 421 ASN A N 1
ATOM 3114 C CA . ASN A 1 421 ? -9.062 -21.578 8.391 1 83.5 421 ASN A CA 1
ATOM 3115 C C . ASN A 1 421 ? -8.812 -20.828 7.078 1 83.5 421 ASN A C 1
ATOM 3117 O O . ASN A 1 421 ? -8.328 -19.703 7.09 1 83.5 421 ASN A O 1
ATOM 3121 N N . ASP A 1 422 ? -9.133 -21.406 6 1 86.25 422 ASP A N 1
ATOM 3122 C CA . ASP A 1 422 ? -8.938 -20.844 4.664 1 86.25 422 ASP A CA 1
ATOM 3123 C C . ASP A 1 422 ? -10.219 -20.203 4.141 1 86.25 422 ASP A C 1
ATOM 3125 O O . ASP A 1 422 ? -11.266 -20.859 4.078 1 86.25 422 ASP A O 1
ATOM 3129 N N . SER A 1 423 ? -10.117 -18.969 3.801 1 84.25 423 SER A N 1
ATOM 3130 C CA . SER A 1 423 ? -11.289 -18.281 3.273 1 84.25 423 SER A CA 1
ATOM 3131 C C . SER A 1 423 ? -11.805 -18.953 2.008 1 84.25 423 SER A C 1
ATOM 3133 O O . SER A 1 423 ? -13.016 -19.016 1.783 1 84.25 423 SER A O 1
ATOM 3135 N N . HIS A 1 424 ? -10.859 -19.422 1.174 1 88.94 424 HIS A N 1
ATOM 3136 C CA . HIS A 1 424 ? -11.258 -20.078 -0.07 1 88.94 424 HIS A CA 1
ATOM 3137 C C . HIS A 1 424 ? -12.055 -21.344 0.204 1 88.94 424 HIS A C 1
ATOM 3139 O O . HIS A 1 424 ? -12.969 -21.688 -0.556 1 88.94 424 HIS A O 1
ATOM 3145 N N . PHE A 1 425 ? -11.781 -22.047 1.267 1 90.94 425 PHE A N 1
ATOM 3146 C CA . PHE A 1 425 ? -12.523 -23.219 1.704 1 90.94 425 PHE A CA 1
ATOM 3147 C C . PHE A 1 425 ? -13.992 -22.875 1.925 1 90.94 425 PHE A C 1
ATOM 3149 O O . PHE A 1 425 ? -14.883 -23.594 1.459 1 90.94 425 PHE A O 1
ATOM 3156 N N . TRP A 1 426 ? -14.297 -21.812 2.477 1 86.19 426 TRP A N 1
ATOM 3157 C CA . TRP A 1 426 ? -15.664 -21.422 2.811 1 86.19 426 TRP A CA 1
ATOM 3158 C C . TRP A 1 426 ? -16.391 -20.875 1.583 1 86.19 426 TRP A C 1
ATOM 3160 O O . TRP A 1 426 ? -17.609 -21.062 1.441 1 86.19 426 TRP A O 1
ATOM 3170 N N . VAL A 1 427 ? -15.633 -20.172 0.763 1 88.81 427 VAL A N 1
ATOM 3171 C CA . VAL A 1 427 ? -16.234 -19.703 -0.476 1 88.81 427 VAL A CA 1
ATOM 3172 C C . VAL A 1 427 ? -16.766 -20.891 -1.278 1 88.81 427 VAL A C 1
ATOM 3174 O O . VAL A 1 427 ? -17.922 -20.891 -1.703 1 88.81 427 VAL A O 1
ATOM 3177 N N . VAL A 1 428 ? -15.953 -21.859 -1.427 1 92.44 428 VAL A N 1
ATOM 3178 C CA . VAL A 1 428 ? -16.328 -23.047 -2.197 1 92.44 428 VAL A CA 1
ATOM 3179 C C . VAL A 1 428 ? -17.453 -23.797 -1.485 1 92.44 428 VAL A C 1
ATOM 3181 O O . VAL A 1 428 ? -18.438 -24.172 -2.111 1 92.44 428 VAL A O 1
ATOM 3184 N N . THR A 1 429 ? -17.344 -23.969 -0.195 1 90 429 THR A N 1
ATOM 3185 C CA . THR A 1 429 ? -18.312 -24.734 0.606 1 90 429 THR A CA 1
ATOM 3186 C C . THR A 1 429 ? -19.672 -24.062 0.587 1 90 429 THR A C 1
ATOM 3188 O O . THR A 1 429 ? -20.688 -24.703 0.313 1 90 429 THR A O 1
ATOM 3191 N N . ASN A 1 430 ? -19.719 -22.797 0.756 1 87.19 430 ASN A N 1
ATOM 3192 C CA . ASN A 1 430 ? -20.969 -22.078 0.877 1 87.19 430 ASN A CA 1
ATOM 3193 C C . ASN A 1 430 ? -21.672 -21.922 -0.473 1 87.19 430 ASN A C 1
ATOM 3195 O O . ASN A 1 430 ? -22.875 -22.141 -0.58 1 87.19 430 ASN A O 1
ATOM 3199 N N . PHE A 1 431 ? -20.969 -21.656 -1.43 1 86.25 431 PHE A N 1
ATOM 3200 C CA . PHE A 1 431 ? -21.578 -21.406 -2.729 1 86.25 431 PHE A CA 1
ATOM 3201 C C . PHE A 1 431 ? -22 -22.719 -3.375 1 86.25 431 PHE A C 1
ATOM 3203 O O . PHE A 1 431 ? -22.922 -22.75 -4.203 1 86.25 431 PHE A O 1
ATOM 3210 N N . SER A 1 432 ? -21.391 -23.797 -3.041 1 89.94 432 SER A N 1
ATOM 3211 C CA . SER A 1 432 ? -21.766 -25.094 -3.59 1 89.94 432 SER A CA 1
ATOM 3212 C C . SER A 1 432 ? -22.734 -25.812 -2.672 1 89.94 432 SER A C 1
ATOM 3214 O O . SER A 1 432 ? -23.141 -26.953 -2.953 1 89.94 432 SER A O 1
ATOM 3216 N N . LYS A 1 433 ? -23.016 -25.188 -1.547 1 86.88 433 LYS A N 1
ATOM 3217 C CA . LYS A 1 433 ? -23.969 -25.719 -0.572 1 86.88 433 LYS A CA 1
ATOM 3218 C C . LYS A 1 433 ? -23.5 -27.062 -0.031 1 86.88 433 LYS A C 1
ATOM 3220 O O . LYS A 1 433 ? -24.312 -27.984 0.123 1 86.88 433 LYS A O 1
ATOM 3225 N N . MET A 1 434 ? -22.25 -27.219 0.087 1 91.06 434 MET A N 1
ATOM 3226 C CA . MET A 1 434 ? -21.688 -28.391 0.744 1 91.06 434 MET A CA 1
ATOM 3227 C C . MET A 1 434 ? -21.656 -28.203 2.258 1 91.06 434 MET A C 1
ATOM 3229 O O . MET A 1 434 ? -21.531 -27.078 2.744 1 91.06 434 MET A O 1
ATOM 3233 N N . THR A 1 435 ? -21.766 -29.266 2.988 1 89.31 435 THR A N 1
ATOM 3234 C CA . THR A 1 435 ? -21.469 -29.234 4.414 1 89.31 435 THR A CA 1
ATOM 3235 C C . THR A 1 435 ? -19.969 -29.203 4.648 1 89.31 435 THR A C 1
ATOM 3237 O O . THR A 1 435 ? -19.188 -29.562 3.762 1 89.31 435 THR A O 1
ATOM 3240 N N . PRO A 1 436 ? -19.562 -28.734 5.828 1 90.56 436 PRO A N 1
ATOM 3241 C CA . PRO A 1 436 ? -18.125 -28.734 6.121 1 90.56 436 PRO A CA 1
ATOM 3242 C C . PRO A 1 436 ? -17.5 -30.125 5.988 1 90.56 436 PRO A C 1
ATOM 3244 O O . PRO A 1 436 ? -16.375 -30.25 5.5 1 90.56 436 PRO A O 1
ATOM 3247 N N . GLN A 1 437 ? -18.25 -31.125 6.398 1 90.62 437 GLN A N 1
ATOM 3248 C CA . GLN A 1 437 ? -17.734 -32.469 6.309 1 90.62 437 GLN A CA 1
ATOM 3249 C C . GLN A 1 437 ? -17.531 -32.906 4.852 1 90.62 437 GLN A C 1
ATOM 3251 O O . GLN A 1 437 ? -16.547 -33.562 4.52 1 90.62 437 GLN A O 1
ATOM 3256 N N . GLN A 1 438 ? -18.453 -32.562 4.07 1 92.94 438 GLN A N 1
ATOM 3257 C CA . GLN A 1 438 ? -18.359 -32.844 2.643 1 92.94 438 GLN A CA 1
ATOM 3258 C C . GLN A 1 438 ? -17.203 -32.062 2.016 1 92.94 438 GLN A C 1
ATOM 3260 O O . GLN A 1 438 ? -16.5 -32.594 1.145 1 92.94 438 GLN A O 1
ATOM 3265 N N . ALA A 1 439 ? -17.016 -30.859 2.451 1 93.75 439 ALA A N 1
ATOM 3266 C CA . ALA A 1 439 ? -15.945 -30.016 1.924 1 93.75 439 ALA A CA 1
ATOM 3267 C C . ALA A 1 439 ? -14.578 -30.578 2.322 1 93.75 439 ALA A C 1
ATOM 3269 O O . ALA A 1 439 ? -13.625 -30.5 1.547 1 93.75 439 ALA A O 1
ATOM 3270 N N . TYR A 1 440 ? -14.469 -31.109 3.541 1 93.94 440 TYR A N 1
ATOM 3271 C CA . TYR A 1 440 ? -13.211 -31.719 3.975 1 93.94 440 TYR A CA 1
ATOM 3272 C C . TYR A 1 440 ? -12.852 -32.906 3.096 1 93.94 440 TYR A C 1
ATOM 3274 O O . TYR A 1 440 ? -11.672 -33.125 2.781 1 93.94 440 TYR A O 1
ATOM 3282 N N . ARG A 1 441 ? -13.805 -33.594 2.637 1 94.81 441 ARG A N 1
ATOM 3283 C CA . ARG A 1 441 ? -13.602 -34.781 1.821 1 94.81 441 ARG A CA 1
ATOM 3284 C C . ARG A 1 441 ? -13.383 -34.406 0.358 1 94.81 441 ARG A C 1
ATOM 3286 O O . ARG A 1 441 ? -12.938 -35.25 -0.438 1 94.81 441 ARG A O 1
ATOM 3293 N N . SER A 1 442 ? -13.672 -33.25 0.023 1 95.81 442 SER A N 1
ATOM 3294 C CA . SER A 1 442 ? -13.57 -32.844 -1.376 1 95.81 442 SER A CA 1
ATOM 3295 C C . SER A 1 442 ? -12.539 -31.734 -1.56 1 95.81 442 SER A C 1
ATOM 3297 O O . SER A 1 442 ? -11.406 -32 -1.977 1 95.81 442 SER A O 1
ATOM 3299 N N . GLN A 1 443 ? -12.836 -30.531 -0.982 1 95.06 443 GLN A N 1
ATOM 3300 C CA . GLN A 1 443 ? -11.992 -29.359 -1.171 1 95.06 443 GLN A CA 1
ATOM 3301 C C . GLN A 1 443 ? -10.625 -29.562 -0.511 1 95.06 443 GLN A C 1
ATOM 3303 O O . GLN A 1 443 ? -9.594 -29.25 -1.108 1 95.06 443 GLN A O 1
ATOM 3308 N N . THR A 1 444 ? -10.625 -30.031 0.707 1 95.25 444 THR A N 1
ATOM 3309 C CA . THR A 1 444 ? -9.375 -30.234 1.431 1 95.25 444 THR A CA 1
ATOM 3310 C C . THR A 1 444 ? -8.531 -31.328 0.761 1 95.25 444 THR A C 1
ATOM 3312 O O . THR A 1 444 ? -7.324 -31.156 0.586 1 95.25 444 THR A O 1
ATOM 3315 N N . VAL A 1 445 ? -9.156 -32.344 0.353 1 96.19 445 VAL A N 1
ATOM 3316 C CA . VAL A 1 445 ? -8.453 -33.469 -0.247 1 96.19 445 VAL A CA 1
ATOM 3317 C C . VAL A 1 445 ? -7.898 -33.062 -1.612 1 96.19 445 VAL A C 1
ATOM 3319 O O . VAL A 1 445 ? -6.75 -33.375 -1.94 1 96.19 445 VAL A O 1
ATOM 3322 N N . VAL A 1 446 ? -8.703 -32.375 -2.379 1 97.19 446 VAL A N 1
ATOM 3323 C CA . VAL A 1 446 ? -8.242 -32.031 -3.719 1 97.19 446 VAL A CA 1
ATOM 3324 C C . VAL A 1 446 ? -7.035 -31.094 -3.627 1 97.19 446 VAL A C 1
ATOM 3326 O O . VAL A 1 446 ? -6.086 -31.234 -4.402 1 97.19 446 VAL A O 1
ATOM 3329 N N . THR A 1 447 ? -7.062 -30.125 -2.74 1 96.69 447 THR A N 1
ATOM 3330 C CA . THR A 1 447 ? -5.941 -29.203 -2.615 1 96.69 447 THR A CA 1
ATOM 3331 C C . THR A 1 447 ? -4.691 -29.922 -2.127 1 96.69 447 THR A C 1
ATOM 3333 O O . THR A 1 447 ? -3.574 -29.578 -2.52 1 96.69 447 THR A O 1
ATOM 3336 N N . GLY A 1 448 ? -4.902 -30.906 -1.215 1 96.25 448 GLY A N 1
ATOM 3337 C CA . GLY A 1 448 ? -3.783 -31.75 -0.826 1 96.25 448 GLY A CA 1
ATOM 3338 C C . GLY A 1 448 ? -3.176 -32.5 -1.99 1 96.25 448 GLY A C 1
ATOM 3339 O O . GLY A 1 448 ? -1.953 -32.562 -2.141 1 96.25 448 GLY A O 1
ATOM 3340 N N . LEU A 1 449 ? -4.023 -33.094 -2.775 1 97.31 449 LEU A N 1
ATOM 3341 C CA . LEU A 1 449 ? -3.57 -33.844 -3.947 1 97.31 449 LEU A CA 1
ATOM 3342 C C . LEU A 1 449 ? -2.852 -32.938 -4.93 1 97.31 449 LEU A C 1
ATOM 3344 O O . LEU A 1 449 ? -1.842 -33.312 -5.523 1 97.31 449 LEU A O 1
ATOM 3348 N N . MET A 1 450 ? -3.408 -31.781 -5.102 1 97.75 450 MET A N 1
ATOM 3349 C CA . MET A 1 450 ? -2.814 -30.797 -6.004 1 97.75 450 MET A CA 1
ATOM 3350 C C . MET A 1 450 ? -1.412 -30.422 -5.547 1 97.75 450 MET A C 1
ATOM 3352 O O . MET A 1 450 ? -0.476 -30.391 -6.348 1 97.75 450 MET A O 1
ATOM 3356 N N . GLY A 1 451 ? -1.279 -30.109 -4.277 1 97.75 451 GLY A N 1
ATOM 3357 C CA . GLY A 1 451 ? 0.014 -29.719 -3.732 1 97.75 451 GLY A CA 1
ATOM 3358 C C . GLY A 1 451 ? 1.064 -30.812 -3.873 1 97.75 451 GLY A C 1
ATOM 3359 O O . GLY A 1 451 ? 2.186 -30.547 -4.309 1 97.75 451 GLY A O 1
ATOM 3360 N N . VAL A 1 452 ? 0.688 -32.031 -3.537 1 97.06 452 VAL A N 1
ATOM 3361 C CA . VAL A 1 452 ? 1.616 -33.156 -3.598 1 97.06 452 VAL A CA 1
ATOM 3362 C C . VAL A 1 452 ? 1.996 -33.438 -5.051 1 97.06 452 VAL A C 1
ATOM 3364 O O . VAL A 1 452 ? 3.162 -33.719 -5.352 1 97.06 452 VAL A O 1
ATOM 3367 N N . THR A 1 453 ? 1.003 -33.406 -5.914 1 97.75 453 THR A N 1
ATOM 3368 C CA . THR A 1 453 ? 1.258 -33.625 -7.332 1 97.75 453 THR A CA 1
ATOM 3369 C C . THR A 1 453 ? 2.221 -32.594 -7.887 1 97.75 453 THR A C 1
ATOM 3371 O O . THR A 1 453 ? 3.143 -32.906 -8.633 1 97.75 453 THR A O 1
ATOM 3374 N N . ALA A 1 454 ? 1.926 -31.375 -7.551 1 98.06 454 ALA A N 1
ATOM 3375 C CA . ALA A 1 454 ? 2.793 -30.297 -8.008 1 98.06 454 ALA A CA 1
ATOM 3376 C C . ALA A 1 454 ? 4.227 -30.5 -7.531 1 98.06 454 ALA A C 1
ATOM 3378 O O . ALA A 1 454 ? 5.176 -30.359 -8.305 1 98.06 454 ALA A O 1
ATOM 3379 N N . MET A 1 455 ? 4.391 -30.844 -6.262 1 97.56 455 MET A N 1
ATOM 3380 C CA . MET A 1 455 ? 5.727 -31.016 -5.699 1 97.56 455 MET A CA 1
ATOM 3381 C C . MET A 1 455 ? 6.449 -32.188 -6.355 1 97.56 455 MET A C 1
ATOM 3383 O O . MET A 1 455 ? 7.648 -32.094 -6.625 1 97.56 455 MET A O 1
ATOM 3387 N N . LEU A 1 456 ? 5.742 -33.281 -6.559 1 97.19 456 LEU A N 1
ATOM 3388 C CA . LEU A 1 456 ? 6.336 -34.438 -7.211 1 97.19 456 LEU A CA 1
ATOM 3389 C C . LEU A 1 456 ? 6.801 -34.094 -8.625 1 97.19 456 LEU A C 1
ATOM 3391 O O . LEU A 1 456 ? 7.875 -34.5 -9.047 1 97.19 456 LEU A O 1
ATOM 3395 N N . PHE A 1 457 ? 5.992 -33.344 -9.281 1 97.25 457 PHE A N 1
ATOM 3396 C CA . PHE A 1 457 ? 6.363 -32.969 -10.633 1 97.25 457 PHE A CA 1
ATOM 3397 C C . PHE A 1 457 ? 7.574 -32.031 -10.609 1 97.25 457 PHE A C 1
ATOM 3399 O O . PHE A 1 457 ? 8.477 -32.156 -11.438 1 97.25 457 PHE A O 1
ATOM 3406 N N . VAL A 1 458 ? 7.574 -31.078 -9.719 1 97.06 458 VAL A N 1
ATOM 3407 C CA . VAL A 1 458 ? 8.703 -30.172 -9.578 1 97.06 458 VAL A CA 1
ATOM 3408 C C . VAL A 1 458 ? 9.969 -30.969 -9.258 1 97.06 458 VAL A C 1
ATOM 3410 O O . VAL A 1 458 ? 11.047 -30.656 -9.789 1 97.06 458 VAL A O 1
ATOM 3413 N N . TRP A 1 459 ? 9.852 -31.938 -8.414 1 95 459 TRP A N 1
ATOM 3414 C CA . TRP A 1 459 ? 10.984 -32.781 -8.062 1 95 459 TRP A CA 1
ATOM 3415 C C . TRP A 1 459 ? 11.508 -33.531 -9.281 1 95 459 TRP A C 1
ATOM 3417 O O . TRP A 1 459 ? 12.719 -33.625 -9.5 1 95 459 TRP A O 1
ATOM 3427 N N . VAL A 1 460 ? 10.625 -34.094 -10.07 1 95.56 460 VAL A N 1
ATOM 3428 C CA . VAL A 1 460 ? 11.008 -34.812 -11.273 1 95.56 460 VAL A CA 1
ATOM 3429 C C . VAL A 1 460 ? 11.719 -33.875 -12.242 1 95.56 460 VAL A C 1
ATOM 3431 O O . VAL A 1 460 ? 12.727 -34.25 -12.844 1 95.56 460 VAL A O 1
ATOM 3434 N N . LEU A 1 461 ? 11.172 -32.688 -12.383 1 94.44 461 LEU A N 1
ATOM 3435 C CA . LEU A 1 461 ? 11.805 -31.703 -13.258 1 94.44 461 LEU A CA 1
ATOM 3436 C C . LEU A 1 461 ? 13.211 -31.375 -12.773 1 94.44 461 LEU A C 1
ATOM 3438 O O . LEU A 1 461 ? 14.109 -31.141 -13.594 1 94.44 461 LEU A O 1
ATOM 3442 N N . SER A 1 462 ? 13.352 -31.281 -11.508 1 93.06 462 SER A N 1
ATOM 3443 C CA . SER A 1 462 ? 14.633 -30.906 -10.93 1 93.06 462 SER A CA 1
ATOM 3444 C C . SER A 1 462 ? 15.695 -31.969 -11.203 1 93.06 462 SER A C 1
ATOM 3446 O O . SER A 1 462 ? 16.891 -31.656 -11.266 1 93.06 462 SER A O 1
ATOM 3448 N N . LEU A 1 463 ? 15.336 -33.219 -11.352 1 90.31 463 LEU A N 1
ATOM 3449 C CA . LEU A 1 463 ? 16.281 -34.281 -11.641 1 90.31 463 LEU A CA 1
ATOM 3450 C C . LEU A 1 463 ? 16.906 -34.094 -13.016 1 90.31 463 LEU A C 1
ATOM 3452 O O . LEU A 1 463 ? 18.016 -34.562 -13.266 1 90.31 463 LEU A O 1
ATOM 3456 N N . PHE A 1 464 ? 16.219 -33.344 -13.852 1 87.56 464 PHE A N 1
ATOM 3457 C CA . PHE A 1 464 ? 16.719 -33.125 -15.203 1 87.56 464 PHE A CA 1
ATOM 3458 C C . PHE A 1 464 ? 17.453 -31.797 -15.305 1 87.56 464 PHE A C 1
ATOM 3460 O O . PHE A 1 464 ? 18.25 -31.594 -16.234 1 87.56 464 PHE A O 1
ATOM 3467 N N . ILE A 1 465 ? 17.141 -30.906 -14.453 1 78.19 465 ILE A N 1
ATOM 3468 C CA . ILE A 1 465 ? 17.656 -29.547 -14.562 1 78.19 465 ILE A CA 1
ATOM 3469 C C . ILE A 1 465 ? 18.797 -29.359 -13.57 1 78.19 465 ILE A C 1
ATOM 3471 O O . ILE A 1 465 ? 19.75 -28.609 -13.836 1 78.19 465 ILE A O 1
ATOM 3475 N N . VAL A 1 466 ? 18.656 -29.859 -12.375 1 67.25 466 VAL A N 1
ATOM 3476 C CA . VAL A 1 466 ? 19.656 -29.672 -11.336 1 67.25 466 VAL A CA 1
ATOM 3477 C C . VAL A 1 466 ? 20.656 -30.828 -11.383 1 67.25 466 VAL A C 1
ATOM 3479 O O . VAL A 1 466 ? 20.266 -32 -11.539 1 67.25 466 VAL A O 1
ATOM 3482 N N . MET B 1 1 ? 17.75 16.422 -24.734 1 67.94 1 MET B N 1
ATOM 3483 C CA . MET B 1 1 ? 17.25 17.781 -24.875 1 67.94 1 MET B CA 1
ATOM 3484 C C . MET B 1 1 ? 17.719 18.656 -23.719 1 67.94 1 MET B C 1
ATOM 3486 O O . MET B 1 1 ? 17.672 18.219 -22.562 1 67.94 1 MET B O 1
ATOM 3490 N N . THR B 1 2 ? 18.453 19.734 -24 1 71.56 2 THR B N 1
ATOM 3491 C CA . THR B 1 2 ? 18.984 20.578 -22.938 1 71.56 2 THR B CA 1
ATOM 3492 C C . THR B 1 2 ? 18.562 22.031 -23.156 1 71.56 2 THR B C 1
ATOM 3494 O O . THR B 1 2 ? 18.016 22.375 -24.188 1 71.56 2 THR B O 1
ATOM 3497 N N . GLY B 1 3 ? 18.547 22.734 -22.062 1 74.25 3 GLY B N 1
ATOM 3498 C CA . GLY B 1 3 ? 18.375 24.172 -22.188 1 74.25 3 GLY B CA 1
ATOM 3499 C C . GLY B 1 3 ? 16.922 24.609 -22.125 1 74.25 3 GLY B C 1
ATOM 3500 O O . GLY B 1 3 ? 16.141 24.062 -21.328 1 74.25 3 GLY B O 1
ATOM 3501 N N . LEU B 1 4 ? 16.469 25.578 -22.891 1 78 4 LEU B N 1
ATOM 3502 C CA . LEU B 1 4 ? 15.156 26.203 -22.875 1 78 4 LEU B CA 1
ATOM 3503 C C . LEU B 1 4 ? 14.086 25.234 -23.344 1 78 4 LEU B C 1
ATOM 3505 O O . LEU B 1 4 ? 12.984 25.203 -22.797 1 78 4 LEU B O 1
ATOM 3509 N N . PRO B 1 5 ? 14.391 24.484 -24.328 1 83.06 5 PRO B N 1
ATOM 3510 C CA . PRO B 1 5 ? 13.375 23.516 -24.734 1 83.06 5 PRO B CA 1
ATOM 3511 C C . PRO B 1 5 ? 13.016 22.531 -23.625 1 83.06 5 PRO B C 1
ATOM 3513 O O . PRO B 1 5 ? 11.852 22.156 -23.484 1 83.06 5 PRO B O 1
ATOM 3516 N N . LEU B 1 6 ? 14.039 22.172 -22.922 1 84.94 6 LEU B N 1
ATOM 3517 C CA . LEU B 1 6 ? 13.781 21.25 -21.812 1 84.94 6 LEU B CA 1
ATOM 3518 C C . LEU B 1 6 ? 12.914 21.906 -20.75 1 84.94 6 LEU B C 1
ATOM 3520 O O . LEU B 1 6 ? 12.055 21.25 -20.156 1 84.94 6 LEU B O 1
ATOM 3524 N N . MET B 1 7 ? 13.109 23.125 -20.531 1 83.56 7 MET B N 1
ATOM 3525 C CA . MET B 1 7 ? 12.297 23.859 -19.578 1 83.56 7 MET B CA 1
ATOM 3526 C C . MET B 1 7 ? 10.852 23.953 -20.047 1 83.56 7 MET B C 1
ATOM 3528 O O . MET B 1 7 ? 9.922 23.875 -19.25 1 83.56 7 MET B O 1
ATOM 3532 N N . GLY B 1 8 ? 10.734 24.188 -21.312 1 86.31 8 GLY B N 1
ATOM 3533 C CA . GLY B 1 8 ? 9.398 24.172 -21.875 1 86.31 8 GLY B CA 1
ATOM 3534 C C . GLY B 1 8 ? 8.688 22.844 -21.688 1 86.31 8 GLY B C 1
ATOM 3535 O O . GLY B 1 8 ? 7.504 22.812 -21.328 1 86.31 8 GLY B O 1
ATOM 3536 N N . VAL B 1 9 ? 9.422 21.828 -21.891 1 88.94 9 VAL B N 1
ATOM 3537 C CA . VAL B 1 9 ? 8.867 20.5 -21.719 1 88.94 9 VAL B CA 1
ATOM 3538 C C . VAL B 1 9 ? 8.523 20.266 -20.25 1 88.94 9 VAL B C 1
ATOM 3540 O O . VAL B 1 9 ? 7.523 19.609 -19.938 1 88.94 9 VAL B O 1
ATOM 3543 N N . PHE B 1 10 ? 9.398 20.766 -19.453 1 87.06 10 PHE B N 1
ATOM 3544 C CA . PHE B 1 10 ? 9.164 20.625 -18.016 1 87.06 10 PHE B CA 1
ATOM 3545 C C . PHE B 1 10 ? 7.863 21.312 -17.609 1 87.06 10 PHE B C 1
ATOM 3547 O O . PHE B 1 10 ? 7.039 20.719 -16.922 1 87.06 10 PHE B O 1
ATOM 3554 N N . VAL B 1 11 ? 7.664 22.484 -18.031 1 87.25 11 VAL B N 1
ATOM 3555 C CA . VAL B 1 11 ? 6.445 23.234 -17.75 1 87.25 11 VAL B CA 1
ATOM 3556 C C . VAL B 1 11 ? 5.238 22.5 -18.344 1 87.25 11 VAL B C 1
ATOM 3558 O O . VAL B 1 11 ? 4.199 22.391 -17.688 1 87.25 11 VAL B O 1
ATOM 3561 N N . LEU B 1 12 ? 5.359 22.016 -19.516 1 91.38 12 LEU B N 1
ATOM 3562 C CA . LEU B 1 12 ? 4.281 21.281 -20.172 1 91.38 12 LEU B CA 1
ATOM 3563 C C . LEU B 1 12 ? 3.941 20.016 -19.391 1 91.38 12 LEU B C 1
ATOM 3565 O O . LEU B 1 12 ? 2.781 19.594 -19.359 1 91.38 12 LEU B O 1
ATOM 3569 N N . ALA B 1 13 ? 4.969 19.422 -18.859 1 90.88 13 ALA B N 1
ATOM 3570 C CA . ALA B 1 13 ? 4.75 18.203 -18.094 1 90.88 13 ALA B CA 1
ATOM 3571 C C . ALA B 1 13 ? 3.922 18.484 -16.844 1 90.88 13 ALA B C 1
ATOM 3573 O O . ALA B 1 13 ? 3.031 17.719 -16.484 1 90.88 13 ALA B O 1
ATOM 3574 N N . ILE B 1 14 ? 4.258 19.547 -16.219 1 86.56 14 ILE B N 1
ATOM 3575 C CA . ILE B 1 14 ? 3.527 19.938 -15.016 1 86.56 14 ILE B CA 1
ATOM 3576 C C . ILE B 1 14 ? 2.088 20.297 -15.383 1 86.56 14 ILE B C 1
ATOM 3578 O O . ILE B 1 14 ? 1.148 19.891 -14.695 1 86.56 14 ILE B O 1
ATOM 3582 N N . VAL B 1 15 ? 1.903 21.016 -16.422 1 90.38 15 VAL B N 1
ATOM 3583 C CA . VAL B 1 15 ? 0.57 21.391 -16.875 1 90.38 15 VAL B CA 1
ATOM 3584 C C . VAL B 1 15 ? -0.222 20.141 -17.234 1 90.38 15 VAL B C 1
ATOM 3586 O O . VAL B 1 15 ? -1.401 20.016 -16.906 1 90.38 15 VAL B O 1
ATOM 3589 N N . ALA B 1 16 ? 0.414 19.266 -17.922 1 92.5 16 ALA B N 1
ATOM 3590 C CA . ALA B 1 16 ? -0.231 18 -18.281 1 92.5 16 ALA B CA 1
ATOM 3591 C C . ALA B 1 16 ? -0.656 17.234 -17.047 1 92.5 16 ALA B C 1
ATOM 3593 O O . ALA B 1 16 ? -1.729 16.625 -17.016 1 92.5 16 ALA B O 1
ATOM 3594 N N . LEU B 1 17 ? 0.235 17.25 -16.109 1 90.44 17 LEU B N 1
ATOM 3595 C CA . LEU B 1 17 ? -0.055 16.562 -14.859 1 90.44 17 LEU B CA 1
ATOM 3596 C C . LEU B 1 17 ? -1.306 17.125 -14.203 1 90.44 17 LEU B C 1
ATOM 3598 O O . LEU B 1 17 ? -2.195 16.375 -13.789 1 90.44 17 LEU B O 1
ATOM 3602 N N . ILE B 1 18 ? -1.407 18.406 -14.148 1 87.19 18 ILE B N 1
ATOM 3603 C CA . ILE B 1 18 ? -2.543 19.094 -13.531 1 87.19 18 ILE B CA 1
ATOM 3604 C C . ILE B 1 18 ? -3.811 18.812 -14.336 1 87.19 18 ILE B C 1
ATOM 3606 O O . ILE B 1 18 ? -4.859 18.516 -13.758 1 87.19 18 ILE B O 1
ATOM 3610 N N . LEU B 1 19 ? -3.723 18.797 -15.617 1 90.69 19 LEU B N 1
ATOM 3611 C CA . LEU B 1 19 ? -4.883 18.578 -16.469 1 90.69 19 LEU B CA 1
ATOM 3612 C C . LEU B 1 19 ? -5.355 17.125 -16.391 1 90.69 19 LEU B C 1
ATOM 3614 O O . LEU B 1 19 ? -6.562 16.859 -16.406 1 90.69 19 LEU B O 1
ATOM 3618 N N . MET B 1 20 ? -4.426 16.234 -16.281 1 92.12 20 MET B N 1
ATOM 3619 C CA . MET B 1 20 ? -4.777 14.82 -16.172 1 92.12 20 MET B CA 1
ATOM 3620 C C . MET B 1 20 ? -5.566 14.547 -14.906 1 92.12 20 MET B C 1
ATOM 3622 O O . MET B 1 20 ? -6.547 13.797 -14.922 1 92.12 20 MET B O 1
ATOM 3626 N N . ILE B 1 21 ? -5.129 15.164 -13.875 1 86.56 21 ILE B N 1
ATOM 3627 C CA . ILE B 1 21 ? -5.746 14.906 -12.57 1 86.56 21 ILE B CA 1
ATOM 3628 C C . ILE B 1 21 ? -7.047 15.695 -12.453 1 86.56 21 ILE B C 1
ATOM 3630 O O . ILE B 1 21 ? -8.078 15.141 -12.055 1 86.56 21 ILE B O 1
ATOM 3634 N N . SER B 1 22 ? -7.102 16.906 -12.852 1 85 22 SER B N 1
ATOM 3635 C CA . SER B 1 22 ? -8.219 17.812 -12.578 1 85 22 SER B CA 1
ATOM 3636 C C . SER B 1 22 ? -9.273 17.719 -13.68 1 85 22 SER B C 1
ATOM 3638 O O . SER B 1 22 ? -10.477 17.688 -13.391 1 85 22 SER B O 1
ATOM 3640 N N . LYS B 1 23 ? -8.898 17.656 -14.922 1 87.69 23 LYS B N 1
ATOM 3641 C CA . LYS B 1 23 ? -9.852 17.703 -16.031 1 87.69 23 LYS B CA 1
ATOM 3642 C C . LYS B 1 23 ? -10.211 16.312 -16.5 1 87.69 23 LYS B C 1
ATOM 3644 O O . LYS B 1 23 ? -11.383 15.977 -16.672 1 87.69 23 LYS B O 1
ATOM 3649 N N . LEU B 1 24 ? -9.195 15.531 -16.625 1 90.12 24 LEU B N 1
ATOM 3650 C CA . LEU B 1 24 ? -9.438 14.188 -17.141 1 90.12 24 LEU B CA 1
ATOM 3651 C C . LEU B 1 24 ? -9.805 13.227 -16.016 1 90.12 24 LEU B C 1
ATOM 3653 O O . LEU B 1 24 ? -10.242 12.102 -16.266 1 90.12 24 LEU B O 1
ATOM 3657 N N . ARG B 1 25 ? -9.688 13.625 -14.82 1 89.69 25 ARG B N 1
ATOM 3658 C CA . ARG B 1 25 ? -10.055 12.875 -13.625 1 89.69 25 ARG B CA 1
ATOM 3659 C C . ARG B 1 25 ? -9.328 11.539 -13.57 1 89.69 25 ARG B C 1
ATOM 3661 O O . ARG B 1 25 ? -9.914 10.516 -13.219 1 89.69 25 ARG B O 1
ATOM 3668 N N . ILE B 1 26 ? -8.094 11.586 -14.039 1 92.5 26 ILE B N 1
ATOM 3669 C CA . ILE B 1 26 ? -7.219 10.43 -13.891 1 92.5 26 ILE B CA 1
ATOM 3670 C C . ILE B 1 26 ? -6.617 10.414 -12.484 1 92.5 26 ILE B C 1
ATOM 3672 O O . ILE B 1 26 ? -6.262 11.461 -11.945 1 92.5 26 ILE B O 1
ATOM 3676 N N . HIS B 1 27 ? -6.551 9.234 -11.953 1 92.56 27 HIS B N 1
ATOM 3677 C CA . HIS B 1 27 ? -6.02 9.094 -10.602 1 92.56 27 HIS B CA 1
ATOM 3678 C C . HIS B 1 27 ? -4.602 9.648 -10.508 1 92.56 27 HIS B C 1
ATOM 3680 O O . HIS B 1 27 ? -3.789 9.445 -11.414 1 92.56 27 HIS B O 1
ATOM 3686 N N . PRO B 1 28 ? -4.281 10.398 -9.406 1 89.25 28 PRO B N 1
ATOM 3687 C CA . PRO B 1 28 ? -2.961 11.008 -9.25 1 89.25 28 PRO B CA 1
ATOM 3688 C C . PRO B 1 28 ? -1.824 9.992 -9.344 1 89.25 28 PRO B C 1
ATOM 3690 O O . PRO B 1 28 ? -0.768 10.297 -9.906 1 89.25 28 PRO B O 1
ATOM 3693 N N . PHE B 1 29 ? -2.023 8.812 -8.805 1 94.19 29 PHE B N 1
ATOM 3694 C CA . PHE B 1 29 ? -1.01 7.762 -8.844 1 94.19 29 PHE B CA 1
ATOM 3695 C C . PHE B 1 29 ? -0.599 7.461 -10.281 1 94.19 29 PHE B C 1
ATOM 3697 O O . PHE B 1 29 ? 0.591 7.449 -10.602 1 94.19 29 PHE B O 1
ATOM 3704 N N . LEU B 1 30 ? -1.492 7.223 -11.141 1 95.5 30 LEU B N 1
ATOM 3705 C CA . LEU B 1 30 ? -1.241 6.898 -12.539 1 95.5 30 LEU B CA 1
ATOM 3706 C C . LEU B 1 30 ? -0.685 8.109 -13.289 1 95.5 30 LEU B C 1
ATOM 3708 O O . LEU B 1 30 ? 0.195 7.965 -14.141 1 95.5 30 LEU B O 1
ATOM 3712 N N . SER B 1 31 ? -1.256 9.297 -13.016 1 94.12 31 SER B N 1
ATOM 3713 C CA . SER B 1 31 ? -0.82 10.523 -13.664 1 94.12 31 SER B CA 1
ATOM 3714 C C . SER B 1 31 ? 0.654 10.805 -13.391 1 94.12 31 SER B C 1
ATOM 3716 O O . SER B 1 31 ? 1.407 11.148 -14.305 1 94.12 31 SER B O 1
ATOM 3718 N N . LEU B 1 32 ? 1.02 10.656 -12.141 1 91.5 32 LEU B N 1
ATOM 3719 C CA . LEU B 1 32 ? 2.398 10.906 -11.742 1 91.5 32 LEU B CA 1
ATOM 3720 C C . LEU B 1 32 ? 3.352 9.93 -12.422 1 91.5 32 LEU B C 1
ATOM 3722 O O . LEU B 1 32 ? 4.41 10.328 -12.914 1 91.5 32 LEU B O 1
ATOM 3726 N N . LEU B 1 33 ? 3.008 8.664 -12.484 1 94.69 33 LEU B N 1
ATOM 3727 C CA . LEU B 1 33 ? 3.85 7.652 -13.109 1 94.69 33 LEU B CA 1
ATOM 3728 C C . LEU B 1 33 ? 3.969 7.898 -14.609 1 94.69 33 LEU B C 1
ATOM 3730 O O . LEU B 1 33 ? 5.062 7.801 -15.18 1 94.69 33 LEU B O 1
ATOM 3734 N N . PHE B 1 34 ? 2.85 8.188 -15.227 1 95.75 34 PHE B N 1
ATOM 3735 C CA . PHE B 1 34 ? 2.832 8.406 -16.672 1 95.75 34 PHE B CA 1
ATOM 3736 C C . PHE B 1 34 ? 3.672 9.625 -17.031 1 95.75 34 PHE B C 1
ATOM 3738 O O . PHE B 1 34 ? 4.484 9.562 -17.969 1 95.75 34 PHE B O 1
ATOM 3745 N N . VAL B 1 35 ? 3.449 10.688 -16.375 1 94.19 35 VAL B N 1
ATOM 3746 C CA . VAL B 1 35 ? 4.184 11.914 -16.656 1 94.19 35 VAL B CA 1
ATOM 3747 C C . VAL B 1 35 ? 5.672 11.703 -16.406 1 94.19 35 VAL B C 1
ATOM 3749 O O . VAL B 1 35 ? 6.52 12.219 -17.125 1 94.19 35 VAL B O 1
ATOM 3752 N N . SER B 1 36 ? 6.008 10.953 -15.336 1 93.88 36 SER B N 1
ATOM 3753 C CA . SER B 1 36 ? 7.406 10.648 -15.047 1 93.88 36 SER B CA 1
ATOM 3754 C C . SER B 1 36 ? 8.047 9.867 -16.188 1 93.88 36 SER B C 1
ATOM 3756 O O . SER B 1 36 ? 9.18 10.148 -16.578 1 93.88 36 SER B O 1
ATOM 3758 N N . LEU B 1 37 ? 7.348 8.891 -16.688 1 95.12 37 LEU B N 1
ATOM 3759 C CA . LEU B 1 37 ? 7.852 8.07 -17.781 1 95.12 37 LEU B CA 1
ATOM 3760 C C . LEU B 1 37 ? 8.07 8.906 -19.031 1 95.12 37 LEU B C 1
ATOM 3762 O O . LEU B 1 37 ? 9.148 8.867 -19.625 1 95.12 37 LEU B O 1
ATOM 3766 N N . VAL B 1 38 ? 7.082 9.711 -19.469 1 95.31 38 VAL B N 1
ATOM 3767 C CA . VAL B 1 38 ? 7.129 10.492 -20.703 1 95.31 38 VAL B CA 1
ATOM 3768 C C . VAL B 1 38 ? 8.164 11.602 -20.562 1 95.31 38 VAL B C 1
ATOM 3770 O O . VAL B 1 38 ? 8.969 11.828 -21.469 1 95.31 38 VAL B O 1
ATOM 3773 N N . PHE B 1 39 ? 8.164 12.273 -19.453 1 93.06 39 PHE B N 1
ATOM 3774 C CA . PHE B 1 39 ? 9.109 13.352 -19.234 1 93.06 39 PHE B CA 1
ATOM 3775 C C . PHE B 1 39 ? 10.539 12.828 -19.203 1 93.06 39 PHE B C 1
ATOM 3777 O O . PHE B 1 39 ? 11.445 13.461 -19.75 1 93.06 39 PHE B O 1
ATOM 3784 N N . GLY B 1 40 ? 10.734 11.727 -18.5 1 93.31 40 GLY B N 1
ATOM 3785 C CA . GLY B 1 40 ? 12.055 11.125 -18.469 1 93.31 40 GLY B CA 1
ATOM 3786 C C . GLY B 1 40 ? 12.586 10.758 -19.844 1 93.31 40 GLY B C 1
ATOM 3787 O O . GLY B 1 40 ? 13.75 11 -20.141 1 93.31 40 GLY B O 1
ATOM 3788 N N . LEU B 1 41 ? 11.727 10.227 -20.656 1 93.12 41 LEU B N 1
ATOM 3789 C CA . LEU B 1 41 ? 12.117 9.828 -22 1 93.12 41 LEU B CA 1
ATOM 3790 C C . LEU B 1 41 ? 12.461 11.055 -22.844 1 93.12 41 LEU B C 1
ATOM 3792 O O . LEU B 1 41 ? 13.469 11.07 -23.547 1 93.12 41 LEU B O 1
ATOM 3796 N N . ILE B 1 42 ? 11.656 12.078 -22.734 1 92.81 42 ILE B N 1
ATOM 3797 C CA . ILE B 1 42 ? 11.883 13.305 -23.5 1 92.81 42 ILE B CA 1
ATOM 3798 C C . ILE B 1 42 ? 13.117 14.023 -22.953 1 92.81 42 ILE B C 1
ATOM 3800 O O . ILE B 1 42 ? 13.867 14.633 -23.719 1 92.81 42 ILE B O 1
ATOM 3804 N N . GLY B 1 43 ? 13.359 13.875 -21.641 1 90.69 43 GLY B N 1
ATOM 3805 C CA . GLY B 1 43 ? 14.469 14.547 -20.969 1 90.69 43 GLY B CA 1
ATOM 3806 C C . GLY B 1 43 ? 15.805 13.875 -21.219 1 90.69 43 GLY B C 1
ATOM 3807 O O . GLY B 1 43 ? 16.844 14.398 -20.828 1 90.69 43 GLY B O 1
ATOM 3808 N N . GLY B 1 44 ? 15.812 12.688 -21.797 1 89.19 44 GLY B N 1
ATOM 3809 C CA . GLY B 1 44 ? 17.062 12.078 -22.188 1 89.19 44 GLY B CA 1
ATOM 3810 C C . GLY B 1 44 ? 17.453 10.875 -21.344 1 89.19 44 GLY B C 1
ATOM 3811 O O . GLY B 1 44 ? 18.547 10.344 -21.469 1 89.19 44 GLY B O 1
ATOM 3812 N N . VAL B 1 45 ? 16.656 10.453 -20.469 1 90.94 45 VAL B N 1
ATOM 3813 C CA . VAL B 1 45 ? 16.938 9.242 -19.703 1 90.94 45 VAL B CA 1
ATOM 3814 C C . VAL B 1 45 ? 16.938 8.031 -20.641 1 90.94 45 VAL B C 1
ATOM 3816 O O . VAL B 1 45 ? 16.031 7.863 -21.453 1 90.94 45 VAL B O 1
ATOM 3819 N N . PRO B 1 46 ? 17.984 7.27 -20.531 1 90.62 46 PRO B N 1
ATOM 3820 C CA . PRO B 1 46 ? 18.062 6.129 -21.438 1 90.62 46 PRO B CA 1
ATOM 3821 C C . PRO B 1 46 ? 16.922 5.129 -21.234 1 90.62 46 PRO B C 1
ATOM 3823 O O . PRO B 1 46 ? 16.391 5.02 -20.125 1 90.62 46 PRO B O 1
ATOM 3826 N N . LEU B 1 47 ? 16.641 4.375 -22.312 1 89.38 47 LEU B N 1
ATOM 3827 C CA . LEU B 1 47 ? 15.578 3.377 -22.266 1 89.38 47 LEU B CA 1
ATOM 3828 C C . LEU B 1 47 ? 15.977 2.197 -21.375 1 89.38 47 LEU B C 1
ATOM 3830 O O . LEU B 1 47 ? 15.172 1.715 -20.578 1 89.38 47 LEU B O 1
ATOM 3834 N N . LEU B 1 48 ? 17.219 1.779 -21.625 1 87.12 48 LEU B N 1
ATOM 3835 C CA . LEU B 1 48 ? 17.719 0.606 -20.906 1 87.12 48 LEU B CA 1
ATOM 3836 C C . LEU B 1 48 ? 18.938 0.963 -20.062 1 87.12 48 LEU B C 1
ATOM 3838 O O . LEU B 1 48 ? 19.625 1.959 -20.328 1 87.12 48 LEU B O 1
ATOM 3842 N N . ASP B 1 49 ? 19.109 0.131 -19.031 1 84.62 49 ASP B N 1
ATOM 3843 C CA . ASP B 1 49 ? 20.312 0.275 -18.234 1 84.62 49 ASP B CA 1
ATOM 3844 C C . ASP B 1 49 ? 21.562 0.058 -19.078 1 84.62 49 ASP B C 1
ATOM 3846 O O . ASP B 1 49 ? 21.594 -0.813 -19.953 1 84.62 49 ASP B O 1
ATOM 3850 N N . ALA B 1 50 ? 22.516 0.9 -18.906 1 80.06 50 ALA B N 1
ATOM 3851 C CA . ALA B 1 50 ? 23.812 0.689 -19.547 1 80.06 50 ALA B CA 1
ATOM 3852 C C . ALA B 1 50 ? 24.812 0.076 -18.562 1 80.06 50 ALA B C 1
ATOM 3854 O O . ALA B 1 50 ? 25.047 0.626 -17.484 1 80.06 50 ALA B O 1
ATOM 3855 N N . LYS B 1 51 ? 25.203 -1.141 -18.906 1 73.81 51 LYS B N 1
ATOM 3856 C CA . LYS B 1 51 ? 26.125 -1.846 -18 1 73.81 51 LYS B CA 1
ATOM 3857 C C . LYS B 1 51 ? 27.547 -1.845 -18.547 1 73.81 51 LYS B C 1
ATOM 3859 O O . LYS B 1 51 ? 27.734 -1.835 -19.766 1 73.81 51 LYS B O 1
ATOM 3864 N N . ASP B 1 52 ? 28.469 -1.764 -17.625 1 67.19 52 ASP B N 1
ATOM 3865 C CA . ASP B 1 52 ? 29.859 -1.874 -18.062 1 67.19 52 ASP B CA 1
ATOM 3866 C C . ASP B 1 52 ? 30.266 -3.336 -18.234 1 67.19 52 ASP B C 1
ATOM 3868 O O . ASP B 1 52 ? 29.438 -4.238 -18.094 1 67.19 52 ASP B O 1
ATOM 3872 N N . ALA B 1 53 ? 31.656 -3.498 -18.625 1 64.38 53 ALA B N 1
ATOM 3873 C CA . ALA B 1 53 ? 32.219 -4.812 -18.922 1 64.38 53 ALA B CA 1
ATOM 3874 C C . ALA B 1 53 ? 32.094 -5.75 -17.719 1 64.38 53 ALA B C 1
ATOM 3876 O O . ALA B 1 53 ? 31.969 -6.969 -17.891 1 64.38 53 ALA B O 1
ATOM 3877 N N . ASP B 1 54 ? 31.875 -5.176 -16.547 1 62.22 54 ASP B N 1
ATOM 3878 C CA . ASP B 1 54 ? 31.812 -5.961 -15.32 1 62.22 54 ASP B CA 1
ATOM 3879 C C . ASP B 1 54 ? 30.375 -6.168 -14.859 1 62.22 54 ASP B C 1
ATOM 3881 O O . ASP B 1 54 ? 30.125 -6.805 -13.836 1 62.22 54 ASP B O 1
ATOM 3885 N N . GLY B 1 55 ? 29.375 -5.586 -15.656 1 65.88 55 GLY B N 1
ATOM 3886 C CA . GLY B 1 55 ? 27.984 -5.797 -15.328 1 65.88 55 GLY B CA 1
ATOM 3887 C C . GLY B 1 55 ? 27.406 -4.719 -14.422 1 65.88 55 GLY B C 1
ATOM 3888 O O . GLY B 1 55 ? 26.281 -4.832 -13.953 1 65.88 55 GLY B O 1
ATOM 3889 N N . GLU B 1 56 ? 28.219 -3.785 -14.062 1 68.75 56 GLU B N 1
ATOM 3890 C CA . GLU B 1 56 ? 27.75 -2.701 -13.203 1 68.75 56 GLU B CA 1
ATOM 3891 C C . GLU B 1 56 ? 27 -1.644 -14.016 1 68.75 56 GLU B C 1
ATOM 3893 O O . GLU B 1 56 ? 27.406 -1.32 -15.133 1 68.75 56 GLU B O 1
ATOM 3898 N N . VAL B 1 57 ? 25.969 -1.194 -13.492 1 72.31 57 VAL B N 1
ATOM 3899 C CA . VAL B 1 57 ? 25.141 -0.214 -14.18 1 72.31 57 VAL B CA 1
ATOM 3900 C C . VAL B 1 57 ? 25.844 1.141 -14.203 1 72.31 57 VAL B C 1
ATOM 3902 O O . VAL B 1 57 ? 26.172 1.692 -13.148 1 72.31 57 VAL B O 1
ATOM 3905 N N . ILE B 1 58 ? 26.203 1.643 -15.312 1 71.38 58 ILE B N 1
ATOM 3906 C CA . ILE B 1 58 ? 26.844 2.938 -15.5 1 71.38 58 ILE B CA 1
ATOM 3907 C C . ILE B 1 58 ? 25.781 4.031 -15.594 1 71.38 58 ILE B C 1
ATOM 3909 O O . ILE B 1 58 ? 25.922 5.086 -14.961 1 71.38 58 ILE B O 1
ATOM 3913 N N . THR B 1 59 ? 24.75 3.742 -16.453 1 82.75 59 THR B N 1
ATOM 3914 C CA . THR B 1 59 ? 23.625 4.668 -16.594 1 82.75 59 THR B CA 1
ATOM 3915 C C . THR B 1 59 ? 22.297 3.953 -16.359 1 82.75 59 THR B C 1
ATOM 3917 O O . THR B 1 59 ? 22.062 2.885 -16.922 1 82.75 59 THR B O 1
ATOM 3920 N N . THR B 1 60 ? 21.562 4.598 -15.594 1 88.88 60 THR B N 1
ATOM 3921 C CA . THR B 1 60 ? 20.297 3.98 -15.188 1 88.88 60 THR B CA 1
ATOM 3922 C C . THR B 1 60 ? 19.203 4.254 -16.219 1 88.88 60 THR B C 1
ATOM 3924 O O . THR B 1 60 ? 19.016 5.398 -16.641 1 88.88 60 THR B O 1
ATOM 3927 N N . GLY B 1 61 ? 18.609 3.223 -16.656 1 92.06 61 GLY B N 1
ATOM 3928 C CA . GLY B 1 61 ? 17.469 3.367 -17.562 1 92.06 61 GLY B CA 1
ATOM 3929 C C . GLY B 1 61 ? 16.219 3.869 -16.875 1 92.06 61 GLY B C 1
ATOM 3930 O O . GLY B 1 61 ? 16.172 3.93 -15.641 1 92.06 61 GLY B O 1
ATOM 3931 N N . ILE B 1 62 ? 15.203 4.23 -17.656 1 94.06 62 ILE B N 1
ATOM 3932 C CA . ILE B 1 62 ? 14 4.887 -17.156 1 94.06 62 ILE B CA 1
ATOM 3933 C C . ILE B 1 62 ? 13.234 3.932 -16.25 1 94.06 62 ILE B C 1
ATOM 3935 O O . ILE B 1 62 ? 12.688 4.344 -15.219 1 94.06 62 ILE B O 1
ATOM 3939 N N . THR B 1 63 ? 13.156 2.656 -16.656 1 89.94 63 THR B N 1
ATOM 3940 C CA . THR B 1 63 ? 12.398 1.701 -15.852 1 89.94 63 THR B CA 1
ATOM 3941 C C . THR B 1 63 ? 13.07 1.492 -14.492 1 89.94 63 THR B C 1
ATOM 3943 O O . THR B 1 63 ? 12.391 1.415 -13.469 1 89.94 63 THR B O 1
ATOM 3946 N N . SER B 1 64 ? 14.383 1.398 -14.516 1 88.75 64 SER B N 1
ATOM 3947 C CA . SER B 1 64 ? 15.133 1.264 -13.266 1 88.75 64 SER B CA 1
ATOM 3948 C C . SER B 1 64 ? 15.031 2.529 -12.422 1 88.75 64 SER B C 1
ATOM 3950 O O . SER B 1 64 ? 14.93 2.457 -11.195 1 88.75 64 SER B O 1
ATOM 3952 N N . LEU B 1 65 ? 15.039 3.609 -13.109 1 91.62 65 LEU B N 1
ATOM 3953 C CA . LEU B 1 65 ? 14.922 4.891 -12.422 1 91.62 65 LEU B CA 1
ATOM 3954 C C . LEU B 1 65 ? 13.57 5.012 -11.727 1 91.62 65 LEU B C 1
ATOM 3956 O O . LEU B 1 65 ? 13.484 5.492 -10.594 1 91.62 65 LEU B O 1
ATOM 3960 N N . ILE B 1 66 ? 12.578 4.602 -12.367 1 93.31 66 ILE B N 1
ATOM 3961 C CA . ILE B 1 66 ? 11.227 4.621 -11.812 1 93.31 66 ILE B CA 1
ATOM 3962 C C . ILE B 1 66 ? 11.148 3.688 -10.602 1 93.31 66 ILE B C 1
ATOM 3964 O O . ILE B 1 66 ? 10.594 4.051 -9.562 1 93.31 66 ILE B O 1
ATOM 3968 N N . GLY B 1 67 ? 11.734 2.557 -10.742 1 90 67 GLY B N 1
ATOM 3969 C CA . GLY B 1 67 ? 11.766 1.625 -9.625 1 90 67 GLY B CA 1
ATOM 3970 C C . GLY B 1 67 ? 12.508 2.168 -8.422 1 90 67 GLY B C 1
ATOM 3971 O O . GLY B 1 67 ? 12.062 1.997 -7.281 1 90 67 GLY B O 1
ATOM 3972 N N . GLU B 1 68 ? 13.633 2.797 -8.68 1 89.44 68 GLU B N 1
ATOM 3973 C CA . GLU B 1 68 ? 14.422 3.391 -7.609 1 89.44 68 GLU B CA 1
ATOM 3974 C C . GLU B 1 68 ? 13.664 4.512 -6.914 1 89.44 68 GLU B C 1
ATOM 3976 O O . GLU B 1 68 ? 13.656 4.602 -5.684 1 89.44 68 GLU B O 1
ATOM 3981 N N . GLY B 1 69 ? 13.094 5.355 -7.719 1 89.38 69 GLY B N 1
ATOM 3982 C CA . GLY B 1 69 ? 12.297 6.426 -7.145 1 89.38 69 GLY B CA 1
ATOM 3983 C C . GLY B 1 69 ? 11.117 5.918 -6.336 1 89.38 69 GLY B C 1
ATOM 3984 O O . GLY B 1 69 ? 10.82 6.449 -5.262 1 89.38 69 GLY B O 1
ATOM 3985 N N . PHE B 1 70 ? 10.469 4.914 -6.859 1 91.56 70 PHE B N 1
ATOM 3986 C CA . PHE B 1 70 ? 9.297 4.344 -6.203 1 91.56 70 PHE B CA 1
ATOM 3987 C C . PHE B 1 70 ? 9.68 3.717 -4.863 1 91.56 70 PHE B C 1
ATOM 3989 O O . PHE B 1 70 ? 8.984 3.904 -3.865 1 91.56 70 PHE B O 1
ATOM 3996 N N . SER B 1 71 ? 10.797 3.029 -4.809 1 89.75 71 SER B N 1
ATOM 3997 C CA . SER B 1 71 ? 11.211 2.287 -3.623 1 89.75 71 SER B CA 1
ATOM 3998 C C . SER B 1 71 ? 11.781 3.217 -2.561 1 89.75 71 SER B C 1
ATOM 4000 O O . SER B 1 71 ? 11.758 2.9 -1.37 1 89.75 71 SER B O 1
ATOM 4002 N N . SER B 1 72 ? 12.375 4.316 -2.965 1 85.69 72 SER B N 1
ATOM 4003 C CA . SER B 1 72 ? 13.039 5.227 -2.037 1 85.69 72 SER B CA 1
ATOM 4004 C C . SER B 1 72 ? 12.086 5.715 -0.958 1 85.69 72 SER B C 1
ATOM 4006 O O . SER B 1 72 ? 12.469 5.875 0.2 1 85.69 72 SER B O 1
ATOM 4008 N N . THR B 1 73 ? 10.883 5.957 -1.291 1 78.19 73 THR B N 1
ATOM 4009 C CA . THR B 1 73 ? 9.852 6.414 -0.359 1 78.19 73 THR B CA 1
ATOM 4010 C C . THR B 1 73 ? 9.609 5.375 0.731 1 78.19 73 THR B C 1
ATOM 4012 O O . THR B 1 73 ? 9.422 5.727 1.897 1 78.19 73 THR B O 1
ATOM 4015 N N . PHE B 1 74 ? 9.688 4.148 0.367 1 86.12 74 PHE B N 1
ATOM 4016 C CA . PHE B 1 74 ? 9.367 3.074 1.301 1 86.12 74 PHE B CA 1
ATOM 4017 C C . PHE B 1 74 ? 10.539 2.801 2.234 1 86.12 74 PHE B C 1
ATOM 4019 O O . PHE B 1 74 ? 10.344 2.375 3.375 1 86.12 74 PHE B O 1
ATOM 4026 N N . LYS B 1 75 ? 11.688 3.066 1.69 1 82.81 75 LYS B N 1
ATOM 4027 C CA . LYS B 1 75 ? 12.867 2.908 2.537 1 82.81 75 LYS B CA 1
ATOM 4028 C C . LYS B 1 75 ? 12.867 3.926 3.674 1 82.81 75 LYS B C 1
ATOM 4030 O O . LYS B 1 75 ? 13.172 3.586 4.82 1 82.81 75 LYS B O 1
ATOM 4035 N N . SER B 1 76 ? 12.484 5.094 3.354 1 74.19 76 SER B N 1
ATOM 4036 C CA . SER B 1 76 ? 12.633 6.207 4.285 1 74.19 76 SER B CA 1
ATOM 4037 C C . SER B 1 76 ? 11.43 6.312 5.219 1 74.19 76 SER B C 1
ATOM 4039 O O . SER B 1 76 ? 11.586 6.566 6.414 1 74.19 76 SER B O 1
ATOM 4041 N N . PHE B 1 77 ? 10.203 6.051 4.664 1 78.44 77 PHE B N 1
ATOM 4042 C CA . PHE B 1 77 ? 9.102 6.465 5.523 1 78.44 77 PHE B CA 1
ATOM 4043 C C . PHE B 1 77 ? 7.891 5.562 5.316 1 78.44 77 PHE B C 1
ATOM 4045 O O . PHE B 1 77 ? 6.789 5.883 5.77 1 78.44 77 PHE B O 1
ATOM 4052 N N . GLY B 1 78 ? 8.055 4.555 4.578 1 86.31 78 GLY B N 1
ATOM 4053 C CA . GLY B 1 78 ? 6.922 3.672 4.328 1 86.31 78 GLY B CA 1
ATOM 4054 C C . GLY B 1 78 ? 6.262 3.172 5.602 1 86.31 78 GLY B C 1
ATOM 4055 O O . GLY B 1 78 ? 5.066 3.375 5.805 1 86.31 78 GLY B O 1
ATOM 4056 N N . LEU B 1 79 ? 7.082 2.695 6.457 1 91.12 79 LEU B N 1
ATOM 4057 C CA . LEU B 1 79 ? 6.551 2.107 7.684 1 91.12 79 LEU B CA 1
ATOM 4058 C C . LEU B 1 79 ? 6.016 3.188 8.617 1 91.12 79 LEU B C 1
ATOM 4060 O O . LEU B 1 79 ? 5.055 2.953 9.359 1 91.12 79 LEU B O 1
ATOM 4064 N N . VAL B 1 80 ? 6.594 4.383 8.531 1 86.38 80 VAL B N 1
ATOM 4065 C CA . VAL B 1 80 ? 6.148 5.5 9.352 1 86.38 80 VAL B CA 1
ATOM 4066 C C . VAL B 1 80 ? 4.719 5.883 8.977 1 86.38 80 VAL B C 1
ATOM 4068 O O . VAL B 1 80 ? 3.871 6.074 9.852 1 86.38 80 VAL B O 1
ATOM 4071 N N . ILE B 1 81 ? 4.434 5.949 7.707 1 85.56 81 ILE B N 1
ATOM 4072 C CA . ILE B 1 81 ? 3.104 6.293 7.215 1 85.56 81 ILE B CA 1
ATOM 4073 C C . ILE B 1 81 ? 2.111 5.199 7.594 1 85.56 81 ILE B C 1
ATOM 4075 O O . ILE B 1 81 ? 0.981 5.484 7.996 1 85.56 81 ILE B O 1
ATOM 4079 N N . ILE B 1 82 ? 2.533 3.969 7.477 1 90.94 82 ILE B N 1
ATOM 4080 C CA . ILE B 1 82 ? 1.657 2.838 7.762 1 90.94 82 ILE B CA 1
ATOM 4081 C C . ILE B 1 82 ? 1.266 2.844 9.234 1 90.94 82 ILE B C 1
ATOM 4083 O O . ILE B 1 82 ? 0.081 2.773 9.57 1 90.94 82 ILE B O 1
ATOM 4087 N N . PHE B 1 83 ? 2.229 2.979 10.141 1 91.81 83 PHE B N 1
ATOM 4088 C CA . PHE B 1 83 ? 1.937 2.967 11.57 1 91.81 83 PHE B CA 1
ATOM 4089 C C . PHE B 1 83 ? 1.111 4.184 11.961 1 91.81 83 PHE B C 1
ATOM 4091 O O . PHE B 1 83 ? 0.217 4.09 12.805 1 91.81 83 PHE B O 1
ATOM 4098 N N . GLY B 1 84 ? 1.442 5.348 11.414 1 85.69 84 GLY B N 1
ATOM 4099 C CA . GLY B 1 84 ? 0.635 6.527 11.68 1 85.69 84 GLY B CA 1
ATOM 4100 C C . GLY B 1 84 ? -0.829 6.34 11.328 1 85.69 84 GLY B C 1
ATOM 4101 O O . GLY B 1 84 ? -1.712 6.711 12.109 1 85.69 84 GLY B O 1
ATOM 4102 N N . THR B 1 85 ? -1.057 5.754 10.219 1 85.75 85 THR B N 1
ATOM 4103 C CA . THR B 1 85 ? -2.422 5.535 9.75 1 85.75 85 THR B CA 1
ATOM 4104 C C . THR B 1 85 ? -3.129 4.496 10.617 1 85.75 85 THR B C 1
ATOM 4106 O O . THR B 1 85 ? -4.316 4.637 10.922 1 85.75 85 THR B O 1
ATOM 4109 N N . LEU B 1 86 ? -2.418 3.439 10.984 1 92.06 86 LEU B N 1
ATOM 4110 C CA . LEU B 1 86 ? -3.002 2.408 11.836 1 92.06 86 LEU B CA 1
ATOM 4111 C C . LEU B 1 86 ? -3.396 2.98 13.188 1 92.06 86 LEU B C 1
ATOM 4113 O O . LEU B 1 86 ? -4.449 2.639 13.734 1 92.06 86 LEU B O 1
ATOM 4117 N N . ILE B 1 87 ? -2.529 3.846 13.734 1 90.56 87 ILE B N 1
ATOM 4118 C CA . ILE B 1 87 ? -2.838 4.512 15 1 90.56 87 ILE B CA 1
ATOM 4119 C C . ILE B 1 87 ? -4.133 5.309 14.852 1 90.56 87 ILE B C 1
ATOM 4121 O O . ILE B 1 87 ? -5.047 5.172 15.672 1 90.56 87 ILE B O 1
ATOM 4125 N N . GLY B 1 88 ? -4.203 6.117 13.836 1 84.94 88 GLY B N 1
ATOM 4126 C CA . GLY B 1 88 ? -5.391 6.922 13.609 1 84.94 88 GLY B CA 1
ATOM 4127 C C . GLY B 1 88 ? -6.652 6.098 13.469 1 84.94 88 GLY B C 1
ATOM 4128 O O . GLY B 1 88 ? -7.703 6.453 14.008 1 84.94 88 GLY B O 1
ATOM 4129 N N . TYR B 1 89 ? -6.527 4.984 12.758 1 87.69 89 TYR B N 1
ATOM 4130 C CA . TYR B 1 89 ? -7.68 4.125 12.516 1 87.69 89 TYR B CA 1
ATOM 4131 C C . TYR B 1 89 ? -8.188 3.504 13.812 1 87.69 89 TYR B C 1
ATOM 4133 O O . TYR B 1 89 ? -9.391 3.455 14.055 1 87.69 89 TYR B O 1
ATOM 4141 N N . VAL B 1 90 ? -7.328 3.039 14.664 1 90.25 90 VAL B N 1
ATOM 4142 C CA . VAL B 1 90 ? -7.699 2.412 15.922 1 90.25 90 VAL B CA 1
ATOM 4143 C C . VAL B 1 90 ? -8.328 3.451 16.859 1 90.25 90 VAL B C 1
ATOM 4145 O O . VAL B 1 90 ? -9.305 3.162 17.547 1 90.25 90 VAL B O 1
ATOM 4148 N N . LEU B 1 91 ? -7.766 4.609 16.844 1 85.69 91 LEU B N 1
ATOM 4149 C CA . LEU B 1 91 ? -8.312 5.668 17.688 1 85.69 91 LEU B CA 1
ATOM 4150 C C . LEU B 1 91 ? -9.734 6.02 17.266 1 85.69 91 LEU B C 1
ATOM 4152 O O . LEU B 1 91 ? -10.594 6.297 18.109 1 85.69 91 LEU B O 1
ATOM 4156 N N . GLU B 1 92 ? -9.898 6.012 16.016 1 82.25 92 GLU B N 1
ATOM 4157 C CA . GLU B 1 92 ? -11.219 6.316 15.469 1 82.25 92 GLU B CA 1
ATOM 4158 C C . GLU B 1 92 ? -12.234 5.234 15.836 1 82.25 92 GLU B C 1
ATOM 4160 O O . GLU B 1 92 ? -13.336 5.539 16.297 1 82.25 92 GLU B O 1
ATOM 4165 N N . LYS B 1 93 ? -11.852 3.99 15.711 1 85.38 93 LYS B N 1
ATOM 4166 C CA . LYS B 1 93 ? -12.789 2.885 15.859 1 85.38 93 LYS B CA 1
ATOM 4167 C C . LYS B 1 93 ? -13.039 2.574 17.328 1 85.38 93 LYS B C 1
ATOM 4169 O O . LYS B 1 93 ? -14.109 2.074 17.703 1 85.38 93 LYS B O 1
ATOM 4174 N N . THR B 1 94 ? -12.156 2.893 18.219 1 87.5 94 THR B N 1
ATOM 4175 C CA . THR B 1 94 ? -12.297 2.582 19.641 1 87.5 94 THR B CA 1
ATOM 4176 C C . THR B 1 94 ? -13.023 3.707 20.359 1 87.5 94 THR B C 1
ATOM 4178 O O . THR B 1 94 ? -13.391 3.561 21.531 1 87.5 94 THR B O 1
ATOM 4181 N N . GLY B 1 95 ? -13.234 4.816 19.688 1 82.19 95 GLY B N 1
ATOM 4182 C CA . GLY B 1 95 ? -13.867 5.949 20.344 1 82.19 95 GLY B CA 1
ATOM 4183 C C . GLY B 1 95 ? -12.875 6.828 21.078 1 82.19 95 GLY B C 1
ATOM 4184 O O . GLY B 1 95 ? -13.273 7.809 21.719 1 82.19 95 GLY B O 1
ATOM 4185 N N . ALA B 1 96 ? -11.656 6.477 21.031 1 83.12 96 ALA B N 1
ATOM 4186 C CA . ALA B 1 96 ? -10.617 7.266 21.688 1 83.12 96 ALA B CA 1
ATOM 4187 C C . ALA B 1 96 ? -10.602 8.695 21.156 1 83.12 96 ALA B C 1
ATOM 4189 O O . ALA B 1 96 ? -10.336 9.641 21.922 1 83.12 96 ALA B O 1
ATOM 4190 N N . ALA B 1 97 ? -10.828 8.867 19.953 1 74.06 97 ALA B N 1
ATOM 4191 C CA . ALA B 1 97 ? -10.891 10.203 19.375 1 74.06 97 ALA B CA 1
ATOM 4192 C C . ALA B 1 97 ? -11.984 11.039 20.047 1 74.06 97 ALA B C 1
ATOM 4194 O O . ALA B 1 97 ? -11.789 12.227 20.312 1 74.06 97 ALA B O 1
ATOM 4195 N N . PHE B 1 98 ? -13.055 10.406 20.297 1 74.06 98 PHE B N 1
ATOM 4196 C CA . PHE B 1 98 ? -14.164 11.055 20.984 1 74.06 98 PHE B CA 1
ATOM 4197 C C . PHE B 1 98 ? -13.789 11.406 22.422 1 74.06 98 PHE B C 1
ATOM 4199 O O . PHE B 1 98 ? -14.141 12.484 22.906 1 74.06 98 PHE B O 1
ATOM 4206 N N . GLN B 1 99 ? -13.164 10.484 23.047 1 79.62 99 GLN B N 1
ATOM 4207 C CA . GLN B 1 99 ? -12.742 10.711 24.422 1 79.62 99 GLN B CA 1
ATOM 4208 C C . GLN B 1 99 ? -11.781 11.891 24.531 1 79.62 99 GLN B C 1
ATOM 4210 O O . GLN B 1 99 ? -11.836 12.656 25.5 1 79.62 99 GLN B O 1
ATOM 4215 N N . LEU B 1 100 ? -10.93 11.953 23.609 1 77.69 100 LEU B N 1
ATOM 4216 C CA . LEU B 1 100 ? -9.992 13.07 23.578 1 77.69 100 LEU B CA 1
ATOM 4217 C C . LEU B 1 100 ? -10.727 14.391 23.406 1 77.69 100 LEU B C 1
ATOM 4219 O O . LEU B 1 100 ? -10.375 15.383 24.047 1 77.69 100 LEU B O 1
ATOM 4223 N N . ALA B 1 101 ? -11.703 14.406 22.578 1 72.94 101 ALA B N 1
ATOM 4224 C CA . ALA B 1 101 ? -12.516 15.602 22.344 1 72.94 101 ALA B CA 1
ATOM 4225 C C . ALA B 1 101 ? -13.25 16.016 23.609 1 72.94 101 ALA B C 1
ATOM 4227 O O . ALA B 1 101 ? -13.289 17.203 23.953 1 72.94 101 ALA B O 1
ATOM 4228 N N . ASP B 1 102 ? -13.781 15.016 24.234 1 72.75 102 ASP B N 1
ATOM 4229 C CA . ASP B 1 102 ? -14.539 15.266 25.453 1 72.75 102 ASP B CA 1
ATOM 4230 C C . ASP B 1 102 ? -13.641 15.836 26.547 1 72.75 102 ASP B C 1
ATOM 4232 O O . ASP B 1 102 ? -14.047 16.75 27.281 1 72.75 102 ASP B O 1
ATOM 4236 N N . ALA B 1 103 ? -12.5 15.297 26.688 1 76.88 103 ALA B N 1
ATOM 4237 C CA . ALA B 1 103 ? -11.539 15.781 27.688 1 76.88 103 ALA B CA 1
ATOM 4238 C C . ALA B 1 103 ? -11.164 17.234 27.422 1 76.88 103 ALA B C 1
ATOM 4240 O O . ALA B 1 103 ? -10.984 18.016 28.359 1 76.88 103 ALA B O 1
ATOM 4241 N N . LEU B 1 104 ? -11.055 17.594 26.188 1 73.88 104 LEU B N 1
ATOM 4242 C CA . LEU B 1 104 ? -10.664 18.953 25.828 1 73.88 104 LEU B CA 1
ATOM 4243 C C . LEU B 1 104 ? -11.781 19.938 26.125 1 73.88 104 LEU B C 1
ATOM 4245 O O . LEU B 1 104 ? -11.523 21.094 26.5 1 73.88 104 LEU B O 1
ATOM 4249 N N . VAL B 1 105 ? -12.977 19.516 25.891 1 71.44 105 VAL B N 1
ATOM 4250 C CA . VAL B 1 105 ? -14.125 20.344 26.203 1 71.44 105 VAL B CA 1
ATOM 4251 C C . VAL B 1 105 ? -14.141 20.656 27.703 1 71.44 105 VAL B C 1
ATOM 4253 O O . VAL B 1 105 ? -14.477 21.766 28.109 1 71.44 105 VAL B O 1
ATOM 4256 N N . ARG B 1 106 ? -13.781 19.688 28.453 1 73.25 106 ARG B N 1
ATOM 4257 C CA . ARG B 1 106 ? -13.766 19.875 29.906 1 73.25 106 ARG B CA 1
ATOM 4258 C C . ARG B 1 106 ? -12.672 20.859 30.312 1 73.25 106 ARG B C 1
ATOM 4260 O O . ARG B 1 106 ? -12.828 21.594 31.297 1 73.25 106 ARG B O 1
ATOM 4267 N N . LEU B 1 107 ? -11.641 20.797 29.547 1 75.75 107 LEU B N 1
ATOM 4268 C CA . LEU B 1 107 ? -10.5 21.641 29.875 1 75.75 107 LEU B CA 1
ATOM 4269 C C . LEU B 1 107 ? -10.742 23.094 29.453 1 75.75 107 LEU B C 1
ATOM 4271 O O . LEU B 1 107 ? -10.406 24.016 30.188 1 75.75 107 LEU B O 1
ATOM 4275 N N . ILE B 1 108 ? -11.156 23.328 28.234 1 72.25 108 ILE B N 1
ATOM 4276 C CA . ILE B 1 108 ? -11.305 24.672 27.688 1 72.25 108 ILE B CA 1
ATOM 4277 C C . ILE B 1 108 ? -12.617 25.281 28.156 1 72.25 108 ILE B C 1
ATOM 4279 O O . ILE B 1 108 ? -12.727 26.5 28.328 1 72.25 108 ILE B O 1
ATOM 4283 N N . GLY B 1 109 ? -13.461 24.438 28.578 1 61.53 109 GLY B N 1
ATOM 4284 C CA . GLY B 1 109 ? -14.695 24.891 29.203 1 61.53 109 GLY B CA 1
ATOM 4285 C C . GLY B 1 109 ? -15.742 25.328 28.188 1 61.53 109 GLY B C 1
ATOM 4286 O O . GLY B 1 109 ? -15.539 25.219 26.984 1 61.53 109 GLY B O 1
ATOM 4287 N N . LYS B 1 110 ? -16.891 25.656 28.641 1 67.38 110 LYS B N 1
ATOM 4288 C CA . LYS B 1 110 ? -18.094 26.078 27.938 1 67.38 110 LYS B CA 1
ATOM 4289 C C . LYS B 1 110 ? -18.062 27.562 27.609 1 67.38 110 LYS B C 1
ATOM 4291 O O . LYS B 1 110 ? -18.859 28.047 26.812 1 67.38 110 LYS B O 1
ATOM 4296 N N . ARG B 1 111 ? -16.953 28.219 28 1 78.06 111 ARG B N 1
ATOM 4297 C CA . ARG B 1 111 ? -16.938 29.672 27.859 1 78.06 111 ARG B CA 1
ATOM 4298 C C . ARG B 1 111 ? -16.531 30.094 26.453 1 78.06 111 ARG B C 1
ATOM 4300 O O . ARG B 1 111 ? -17.016 31.094 25.938 1 78.06 111 ARG B O 1
ATOM 4307 N N . HIS B 1 112 ? -15.727 29.438 25.812 1 87.25 112 HIS B N 1
ATOM 4308 C CA . HIS B 1 112 ? -15.297 29.703 24.453 1 87.25 112 HIS B CA 1
ATOM 4309 C C . HIS B 1 112 ? -15.5 28.484 23.547 1 87.25 112 HIS B C 1
ATOM 4311 O O . HIS B 1 112 ? -14.531 27.875 23.094 1 87.25 112 HIS B O 1
ATOM 4317 N N . PRO B 1 113 ? -16.719 28.266 23.234 1 85.62 113 PRO B N 1
ATOM 4318 C CA . PRO B 1 113 ? -17.062 27.031 22.531 1 85.62 113 PRO B CA 1
ATOM 4319 C C . PRO B 1 113 ? -16.422 26.938 21.141 1 85.62 113 PRO B C 1
ATOM 4321 O O . PRO B 1 113 ? -16 25.859 20.719 1 85.62 113 PRO B O 1
ATOM 4324 N N . VAL B 1 114 ? -16.312 28.062 20.484 1 92.12 114 VAL B N 1
ATOM 4325 C CA . VAL B 1 114 ? -15.742 28.062 19.141 1 92.12 114 VAL B CA 1
ATOM 4326 C C . VAL B 1 114 ? -14.258 27.719 19.219 1 92.12 114 VAL B C 1
ATOM 4328 O O . VAL B 1 114 ? -13.758 26.922 18.406 1 92.12 114 VAL B O 1
ATOM 4331 N N . LEU B 1 115 ? -13.586 28.25 20.172 1 91.44 115 LEU B N 1
ATOM 4332 C CA . LEU B 1 115 ? -12.172 27.938 20.375 1 91.44 115 LEU B CA 1
ATOM 4333 C C . LEU B 1 115 ? -11.992 26.469 20.797 1 91.44 115 LEU B C 1
ATOM 4335 O O . LEU B 1 115 ? -11.047 25.812 20.359 1 91.44 115 LEU B O 1
ATOM 4339 N N . ALA B 1 116 ? -12.867 26.047 21.594 1 87.94 116 ALA B N 1
ATOM 4340 C CA . ALA B 1 116 ? -12.789 24.672 22.078 1 87.94 116 ALA B CA 1
ATOM 4341 C C . ALA B 1 116 ? -12.891 23.672 20.922 1 87.94 116 ALA B C 1
ATOM 4343 O O . ALA B 1 116 ? -12.094 22.734 20.844 1 87.94 116 ALA B O 1
ATOM 4344 N N . ILE B 1 117 ? -13.828 23.906 20.094 1 89.38 117 ILE B N 1
ATOM 4345 C CA . ILE B 1 117 ? -14.055 22.969 19.016 1 89.38 117 ILE B CA 1
ATOM 4346 C C . ILE B 1 117 ? -12.898 23.047 18.016 1 89.38 117 ILE B C 1
ATOM 4348 O O . ILE B 1 117 ? -12.531 22.047 17.406 1 89.38 117 ILE B O 1
ATOM 4352 N N . GLN B 1 118 ? -12.352 24.203 17.797 1 94.38 118 GLN B N 1
ATOM 4353 C CA . GLN B 1 118 ? -11.211 24.359 16.906 1 94.38 118 GLN B CA 1
ATOM 4354 C C . GLN B 1 118 ? -10 23.578 17.406 1 94.38 118 GLN B C 1
ATOM 4356 O O . GLN B 1 118 ? -9.359 22.859 16.641 1 94.38 118 GLN B O 1
ATOM 4361 N N . LEU B 1 119 ? -9.727 23.734 18.641 1 91.69 119 LEU B N 1
ATOM 4362 C CA . LEU B 1 119 ? -8.57 23.078 19.234 1 91.69 119 LEU B CA 1
ATOM 4363 C C . LEU B 1 119 ? -8.789 21.562 19.297 1 91.69 119 LEU B C 1
ATOM 4365 O O . LEU B 1 119 ? -7.84 20.781 19.172 1 91.69 119 LEU B O 1
ATOM 4369 N N . MET B 1 120 ? -9.992 21.25 19.438 1 87.44 120 MET B N 1
ATOM 4370 C CA . MET B 1 120 ? -10.328 19.828 19.391 1 87.44 120 MET B CA 1
ATOM 4371 C C . MET B 1 120 ? -10.008 19.25 18.016 1 87.44 120 MET B C 1
ATOM 4373 O O . MET B 1 120 ? -9.43 18.156 17.922 1 87.44 120 MET B O 1
ATOM 4377 N N . GLY B 1 121 ? -10.469 19.938 17.078 1 90.94 121 GLY B N 1
ATOM 4378 C CA . GLY B 1 121 ? -10.148 19.5 15.727 1 90.94 121 GLY B CA 1
ATOM 4379 C C . GLY B 1 121 ? -8.656 19.391 15.469 1 90.94 121 GLY B C 1
ATOM 4380 O O . GLY B 1 121 ? -8.188 18.406 14.898 1 90.94 121 GLY B O 1
ATOM 4381 N N . TRP B 1 122 ? -7.953 20.375 15.961 1 93.12 122 TRP B N 1
ATOM 4382 C CA . TRP B 1 122 ? -6.508 20.422 15.75 1 93.12 122 TRP B CA 1
ATOM 4383 C C . TRP B 1 122 ? -5.82 19.234 16.406 1 93.12 122 TRP B C 1
ATOM 4385 O O . TRP B 1 122 ? -4.934 18.625 15.805 1 93.12 122 TRP B O 1
ATOM 4395 N N . ILE B 1 123 ? -6.203 18.812 17.516 1 87.06 123 ILE B N 1
ATOM 4396 C CA . ILE B 1 123 ? -5.57 17.734 18.266 1 87.06 123 ILE B CA 1
ATOM 4397 C C . ILE B 1 123 ? -5.984 16.391 17.688 1 87.06 123 ILE B C 1
ATOM 4399 O O . ILE B 1 123 ? -5.141 15.516 17.484 1 87.06 123 ILE B O 1
ATOM 4403 N N . VAL B 1 124 ? -7.203 16.25 17.375 1 82.44 124 VAL B N 1
ATOM 4404 C CA . VAL B 1 124 ? -7.762 14.969 16.938 1 82.44 124 VAL B CA 1
ATOM 4405 C C . VAL B 1 124 ? -7.23 14.617 15.547 1 82.44 124 VAL B C 1
ATOM 4407 O O . VAL B 1 124 ? -7.027 13.445 15.234 1 82.44 124 VAL B O 1
ATOM 4410 N N . CYS B 1 125 ? -6.891 15.625 14.82 1 88.56 125 CYS B N 1
ATOM 4411 C CA . CYS B 1 125 ? -6.508 15.367 13.438 1 88.56 125 CYS B CA 1
ATOM 4412 C C . CYS B 1 125 ? -5.035 15 13.344 1 88.56 125 CYS B C 1
ATOM 4414 O O . CYS B 1 125 ? -4.574 14.531 12.297 1 88.56 125 CYS B O 1
ATOM 4416 N N . ILE B 1 126 ? -4.348 15.062 14.328 1 82.25 126 ILE B N 1
ATOM 4417 C CA . ILE B 1 126 ? -2.943 14.672 14.312 1 82.25 126 ILE B CA 1
ATOM 4418 C C . ILE B 1 126 ? -2.822 13.195 13.953 1 82.25 126 ILE B C 1
ATOM 4420 O O . ILE B 1 126 ? -2.039 12.828 13.078 1 82.25 126 ILE B O 1
ATOM 4424 N N . PRO B 1 127 ? -3.658 12.477 14.516 1 76.12 127 PRO B N 1
ATOM 4425 C CA . PRO B 1 127 ? -3.615 11.055 14.164 1 76.12 127 PRO B CA 1
ATOM 4426 C C . PRO B 1 127 ? -4.676 10.664 13.141 1 76.12 127 PRO B C 1
ATOM 4428 O O . PRO B 1 127 ? -4.508 9.688 12.406 1 76.12 127 PRO B O 1
ATOM 4431 N N . VAL B 1 128 ? -5.773 11.375 13.109 1 75.06 128 VAL B N 1
ATOM 4432 C CA . VAL B 1 128 ? -6.938 11.023 12.305 1 75.06 128 VAL B CA 1
ATOM 4433 C C . VAL B 1 128 ? -7.039 11.961 11.102 1 75.06 128 VAL B C 1
ATOM 4435 O O . VAL B 1 128 ? -6.672 13.133 11.188 1 75.06 128 VAL B O 1
ATOM 4438 N N . PHE B 1 129 ? -7.586 11.438 10.047 1 78.31 129 PHE B N 1
ATOM 4439 C CA . PHE B 1 129 ? -7.73 12.25 8.844 1 78.31 129 PHE B CA 1
ATOM 4440 C C . PHE B 1 129 ? -8.805 13.312 9.031 1 78.31 129 PHE B C 1
ATOM 4442 O O . PHE B 1 129 ? -9.773 13.102 9.766 1 78.31 129 PHE B O 1
ATOM 4449 N N . SER B 1 130 ? -8.641 14.344 8.312 1 87.38 130 SER B N 1
ATOM 4450 C CA . SER B 1 130 ? -9.469 15.523 8.523 1 87.38 130 SER B CA 1
ATOM 4451 C C . SER B 1 130 ? -10.938 15.227 8.227 1 87.38 130 SER B C 1
ATOM 4453 O O . SER B 1 130 ? -11.82 15.617 8.992 1 87.38 130 SER B O 1
ATOM 4455 N N . ASP B 1 131 ? -11.297 14.516 7.164 1 83.44 131 ASP B N 1
ATOM 4456 C CA . ASP B 1 131 ? -12.68 14.227 6.805 1 83.44 131 ASP B CA 1
ATOM 4457 C C . ASP B 1 131 ? -13.352 13.344 7.859 1 83.44 131 ASP B C 1
ATOM 4459 O O . ASP B 1 131 ? -14.461 13.633 8.312 1 83.44 131 ASP B O 1
ATOM 4463 N N . SER B 1 132 ? -12.656 12.359 8.25 1 80 132 SER B N 1
ATOM 4464 C CA . SER B 1 132 ? -13.188 11.461 9.273 1 80 132 SER B CA 1
ATOM 4465 C C . SER B 1 132 ? -13.32 12.18 10.617 1 80 132 SER B C 1
ATOM 4467 O O . SER B 1 132 ? -14.266 11.938 11.367 1 80 132 SER B O 1
ATOM 4469 N N . GLY B 1 133 ? -12.305 13.008 10.844 1 85.62 133 GLY B N 1
ATOM 4470 C CA . GLY B 1 133 ? -12.359 13.773 12.07 1 85.62 133 GLY B CA 1
ATOM 4471 C C . GLY B 1 133 ? -13.594 14.656 12.172 1 85.62 133 GLY B C 1
ATOM 4472 O O . GLY B 1 133 ? -14.219 14.742 13.234 1 85.62 133 GLY B O 1
ATOM 4473 N N . PHE B 1 134 ? -13.977 15.234 11.062 1 89.75 134 PHE B N 1
ATOM 4474 C CA . PHE B 1 134 ? -15.148 16.094 11.062 1 89.75 134 PHE B CA 1
ATOM 4475 C C . PHE B 1 134 ? -16.422 15.297 11.328 1 89.75 134 PHE B C 1
ATOM 4477 O O . PHE B 1 134 ? -17.281 15.727 12.102 1 89.75 134 PHE B O 1
ATOM 4484 N N . VAL B 1 135 ? -16.547 14.188 10.719 1 80.62 135 VAL B N 1
ATOM 4485 C CA . VAL B 1 135 ? -17.719 13.336 10.859 1 80.62 135 VAL B CA 1
ATOM 4486 C C . VAL B 1 135 ? -17.844 12.844 12.305 1 80.62 135 VAL B C 1
ATOM 4488 O O . VAL B 1 135 ? -18.922 12.828 12.875 1 80.62 135 VAL B O 1
ATOM 4491 N N . ILE B 1 136 ? -16.703 12.523 12.867 1 76.88 136 ILE B N 1
ATOM 4492 C CA . ILE B 1 136 ? -16.672 11.969 14.211 1 76.88 136 ILE B CA 1
ATOM 4493 C C . ILE B 1 136 ? -17.016 13.055 15.234 1 76.88 136 ILE B C 1
ATOM 4495 O O . ILE B 1 136 ? -17.688 12.781 16.234 1 76.88 136 ILE B O 1
ATOM 4499 N N . LEU B 1 137 ? -16.625 14.281 14.953 1 84.62 137 LEU B N 1
ATOM 4500 C CA . LEU B 1 137 ? -16.734 15.336 15.953 1 84.62 137 LEU B CA 1
ATOM 4501 C C . LEU B 1 137 ? -18 16.172 15.703 1 84.62 137 LEU B C 1
ATOM 4503 O O . LEU B 1 137 ? -18.344 17.031 16.516 1 84.62 137 LEU B O 1
ATOM 4507 N N . ASN B 1 138 ? -18.672 15.852 14.617 1 83.69 138 ASN B N 1
ATOM 4508 C CA . ASN B 1 138 ? -19.844 16.641 14.258 1 83.69 138 ASN B CA 1
ATOM 4509 C C . ASN B 1 138 ? -20.922 16.578 15.336 1 83.69 138 ASN B C 1
ATOM 4511 O O . ASN B 1 138 ? -21.531 17.594 15.672 1 83.69 138 ASN B O 1
ATOM 4515 N N . PRO B 1 139 ? -21.266 15.422 15.82 1 75.31 139 PRO B N 1
ATOM 4516 C CA . PRO B 1 139 ? -22.25 15.383 16.891 1 75.31 139 PRO B CA 1
ATOM 4517 C C . PRO B 1 139 ? -21.828 16.188 18.125 1 75.31 139 PRO B C 1
ATOM 4519 O O . PRO B 1 139 ? -22.672 16.781 18.797 1 75.31 139 PRO B O 1
ATOM 4522 N N . VAL B 1 140 ? -20.547 16.156 18.422 1 77.25 140 VAL B N 1
ATOM 4523 C CA . VAL B 1 140 ? -20.016 16.922 19.547 1 77.25 140 VAL B CA 1
ATOM 4524 C C . VAL B 1 140 ? -20.188 18.422 19.266 1 77.25 140 VAL B C 1
ATOM 4526 O O . VAL B 1 140 ? -20.594 19.172 20.141 1 77.25 140 VAL B O 1
ATOM 4529 N N . ARG B 1 141 ? -19.812 18.781 18.078 1 85.38 141 ARG B N 1
ATOM 4530 C CA . ARG B 1 141 ? -19.953 20.156 17.656 1 85.38 141 ARG B CA 1
ATOM 4531 C C . ARG B 1 141 ? -21.391 20.641 17.797 1 85.38 141 ARG B C 1
ATOM 4533 O O . ARG B 1 141 ? -21.641 21.734 18.297 1 85.38 141 ARG B O 1
ATOM 4540 N N . ARG B 1 142 ? -22.312 19.875 17.375 1 82.62 142 ARG B N 1
ATOM 4541 C CA . ARG B 1 142 ? -23.719 20.219 17.422 1 82.62 142 ARG B CA 1
ATOM 4542 C C . ARG B 1 142 ? -24.219 20.328 18.859 1 82.62 142 ARG B C 1
ATOM 4544 O O . ARG B 1 142 ? -24.969 21.234 19.203 1 82.62 142 ARG B O 1
ATOM 4551 N N . ALA B 1 143 ? -23.844 19.406 19.609 1 74.69 143 ALA B N 1
ATOM 4552 C CA . ALA B 1 143 ? -24.234 19.406 21.016 1 74.69 143 ALA B CA 1
ATOM 4553 C C . ALA B 1 143 ? -23.688 20.656 21.719 1 74.69 143 ALA B C 1
ATOM 4555 O O . ALA B 1 143 ? -24.391 21.266 22.531 1 74.69 143 ALA B O 1
ATOM 4556 N N . LEU B 1 144 ? -22.5 20.969 21.453 1 79.62 144 LEU B N 1
ATOM 4557 C CA . LEU B 1 144 ? -21.875 22.125 22.047 1 79.62 144 LEU B CA 1
ATOM 4558 C C . LEU B 1 144 ? -22.547 23.422 21.594 1 79.62 144 LEU B C 1
ATOM 4560 O O . LEU B 1 144 ? -22.703 24.359 22.375 1 79.62 144 LEU B O 1
ATOM 4564 N N . ALA B 1 145 ? -22.797 23.438 20.328 1 83.44 145 ALA B N 1
ATOM 4565 C CA . ALA B 1 145 ? -23.5 24.609 19.797 1 83.44 145 ALA B CA 1
ATOM 4566 C C . ALA B 1 145 ? -24.844 24.812 20.484 1 83.44 145 ALA B C 1
ATOM 4568 O O . ALA B 1 145 ? -25.219 25.938 20.797 1 83.44 145 ALA B O 1
ATOM 4569 N N . GLN B 1 146 ? -25.5 23.828 20.688 1 76.69 146 GLN B N 1
ATOM 4570 C CA . GLN B 1 146 ? -26.812 23.891 21.328 1 76.69 146 GLN B CA 1
ATOM 4571 C C . GLN B 1 146 ? -26.703 24.297 22.797 1 76.69 146 GLN B C 1
ATOM 4573 O O . GLN B 1 146 ? -27.516 25.078 23.281 1 76.69 146 GLN B O 1
ATOM 4578 N N . ARG B 1 147 ? -25.766 23.781 23.391 1 73.81 147 ARG B N 1
ATOM 4579 C CA . ARG B 1 147 ? -25.625 24.016 24.812 1 73.81 147 ARG B CA 1
ATOM 4580 C C . ARG B 1 147 ? -25.125 25.422 25.094 1 73.81 147 ARG B C 1
ATOM 4582 O O . ARG B 1 147 ? -25.453 26.016 26.125 1 73.81 147 ARG B O 1
ATOM 4589 N N . THR B 1 148 ? -24.344 25.891 24.266 1 79.88 148 THR B N 1
ATOM 4590 C CA . THR B 1 148 ? -23.703 27.172 24.531 1 79.88 148 THR B CA 1
ATOM 4591 C C . THR B 1 148 ? -24.391 28.297 23.781 1 79.88 148 THR B C 1
ATOM 4593 O O . THR B 1 148 ? -24.203 29.469 24.094 1 79.88 148 THR B O 1
ATOM 4596 N N . GLY B 1 149 ? -25.125 27.891 22.781 1 79.81 149 GLY B N 1
ATOM 4597 C CA . GLY B 1 149 ? -25.797 28.891 21.969 1 79.81 149 GLY B CA 1
ATOM 4598 C C . GLY B 1 149 ? -24.859 29.531 20.953 1 79.81 149 GLY B C 1
ATOM 4599 O O . GLY B 1 149 ? -25.203 30.547 20.344 1 79.81 149 GLY B O 1
ATOM 4600 N N . ALA B 1 150 ? -23.75 28.953 20.812 1 87.31 150 ALA B N 1
ATOM 4601 C CA . ALA B 1 150 ? -22.781 29.469 19.844 1 87.31 150 ALA B CA 1
ATOM 4602 C C . ALA B 1 150 ? -23.25 29.219 18.406 1 87.31 150 ALA B C 1
ATOM 4604 O O . ALA B 1 150 ? -24.031 28.297 18.172 1 87.31 150 ALA B O 1
ATOM 4605 N N . SER B 1 151 ? -22.797 30.031 17.469 1 91.38 151 SER B N 1
ATOM 4606 C CA . SER B 1 151 ? -23.172 29.891 16.062 1 91.38 151 SER B CA 1
ATOM 4607 C C . SER B 1 151 ? -22.719 28.547 15.508 1 91.38 151 SER B C 1
ATOM 4609 O O . SER B 1 151 ? -21.547 28.188 15.578 1 91.38 151 SER B O 1
ATOM 4611 N N . PRO B 1 152 ? -23.703 27.844 14.938 1 90.69 152 PRO B N 1
ATOM 4612 C CA . PRO B 1 152 ? -23.344 26.547 14.336 1 90.69 152 PRO B CA 1
ATOM 4613 C C . PRO B 1 152 ? -22.344 26.703 13.188 1 90.69 152 PRO B C 1
ATOM 4615 O O . PRO B 1 152 ? -21.469 25.844 13.008 1 90.69 152 PRO B O 1
ATOM 4618 N N . VAL B 1 153 ? -22.484 27.75 12.523 1 94.19 153 VAL B N 1
ATOM 4619 C CA . VAL B 1 153 ? -21.594 28 11.391 1 94.19 153 VAL B CA 1
ATOM 4620 C C . VAL B 1 153 ? -20.188 28.297 11.891 1 94.19 153 VAL B C 1
ATOM 4622 O O . VAL B 1 153 ? -19.203 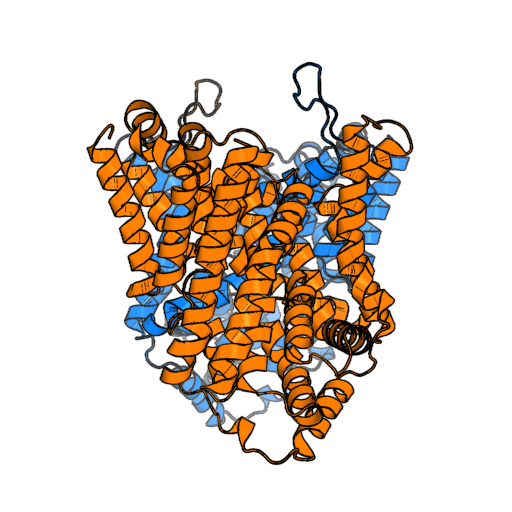27.766 11.367 1 94.19 153 VAL B O 1
ATOM 4625 N N . ALA B 1 154 ? -20.109 29.125 12.875 1 95.25 154 ALA B N 1
ATOM 4626 C CA . ALA B 1 154 ? -18.812 29.422 13.461 1 95.25 154 ALA B CA 1
ATOM 4627 C C . ALA B 1 154 ? -18.125 28.156 13.969 1 95.25 154 ALA B C 1
ATOM 4629 O O . ALA B 1 154 ? -16.922 27.984 13.781 1 95.25 154 ALA B O 1
ATOM 4630 N N . MET B 1 155 ? -18.891 27.344 14.523 1 93.06 155 MET B N 1
ATOM 4631 C CA . MET B 1 155 ? -18.359 26.109 15.086 1 93.06 155 MET B CA 1
ATOM 4632 C C . MET B 1 155 ? -17.906 25.156 13.984 1 93.06 155 MET B C 1
ATOM 4634 O O . MET B 1 155 ? -16.891 24.484 14.125 1 93.06 155 MET B O 1
ATOM 4638 N N . ALA B 1 156 ? -18.656 25.109 12.977 1 94.56 156 ALA B N 1
ATOM 4639 C CA . ALA B 1 156 ? -18.312 24.219 11.867 1 94.56 156 ALA B CA 1
ATOM 4640 C C . ALA B 1 156 ? -17.016 24.672 11.188 1 94.56 156 ALA B C 1
ATOM 4642 O O . ALA B 1 156 ? -16.156 23.844 10.883 1 94.56 156 ALA B O 1
ATOM 4643 N N . ILE B 1 157 ? -16.906 25.938 10.945 1 96.56 157 ILE B N 1
ATOM 4644 C CA . ILE B 1 157 ? -15.742 26.5 10.266 1 96.56 157 ILE B CA 1
ATOM 4645 C C . ILE B 1 157 ? -14.516 26.391 11.172 1 96.56 157 ILE B C 1
ATOM 4647 O O . ILE B 1 157 ? -13.414 26.062 10.711 1 96.56 157 ILE B O 1
ATOM 4651 N N . ALA B 1 158 ? -14.727 26.609 12.414 1 96 158 ALA B N 1
ATOM 4652 C CA . ALA B 1 158 ? -13.633 26.484 13.375 1 96 158 ALA B CA 1
ATOM 4653 C C . ALA B 1 158 ? -13.156 25.047 13.477 1 96 158 ALA B C 1
ATOM 4655 O O . ALA B 1 158 ? -11.945 24.781 13.539 1 96 158 ALA B O 1
ATOM 4656 N N . LEU B 1 159 ? -14.094 24.141 13.516 1 94.31 159 LEU B N 1
ATOM 4657 C CA . LEU B 1 159 ? -13.742 22.734 13.555 1 94.31 159 LEU B CA 1
ATOM 4658 C C . LEU B 1 159 ? -12.961 22.328 12.305 1 94.31 159 LEU B C 1
ATOM 4660 O O . LEU B 1 159 ? -11.93 21.672 12.398 1 94.31 159 LEU B O 1
ATOM 4664 N N . SER B 1 160 ? -13.438 22.734 11.219 1 96 160 SER B N 1
ATOM 4665 C CA . SER B 1 160 ? -12.781 22.438 9.953 1 96 160 SER B CA 1
ATOM 4666 C C . SER B 1 160 ? -11.367 23.016 9.914 1 96 160 SER B C 1
ATOM 4668 O O . SER B 1 160 ? -10.43 22.344 9.477 1 96 160 SER B O 1
ATOM 4670 N N . ALA B 1 161 ? -11.266 24.234 10.352 1 96.81 161 ALA B N 1
ATOM 4671 C CA . ALA B 1 161 ? -9.969 24.906 10.352 1 96.81 161 ALA B CA 1
ATOM 4672 C C . ALA B 1 161 ? -8.977 24.188 11.258 1 96.81 161 ALA B C 1
ATOM 4674 O O . ALA B 1 161 ? -7.805 24.047 10.906 1 96.81 161 ALA B O 1
ATOM 4675 N N . GLY B 1 162 ? -9.414 23.844 12.398 1 95.5 162 GLY B N 1
ATOM 4676 C CA . GLY B 1 162 ? -8.555 23.094 13.305 1 95.5 162 GLY B CA 1
ATOM 4677 C C . GLY B 1 162 ? -8.078 21.766 12.719 1 95.5 162 GLY B C 1
ATOM 4678 O O . GLY B 1 162 ? -6.887 21.469 12.75 1 95.5 162 GLY B O 1
ATOM 4679 N N . LEU B 1 163 ? -9.016 21.062 12.18 1 93.56 163 LEU B N 1
ATOM 4680 C CA . LEU B 1 163 ? -8.719 19.766 11.57 1 93.56 163 LEU B CA 1
ATOM 4681 C C . LEU B 1 163 ? -7.734 19.922 10.414 1 93.56 163 LEU B C 1
ATOM 4683 O O . LEU B 1 163 ? -6.73 19.219 10.352 1 93.56 163 LEU B O 1
ATOM 4687 N N . PHE B 1 164 ? -7.977 20.828 9.617 1 94.69 164 PHE B N 1
ATOM 4688 C CA . PHE B 1 164 ? -7.207 21.016 8.391 1 94.69 164 PHE B CA 1
ATOM 4689 C C . PHE B 1 164 ? -5.789 21.469 8.703 1 94.69 164 PHE B C 1
ATOM 4691 O O . PHE B 1 164 ? -4.844 21.125 7.996 1 94.69 164 PHE B O 1
ATOM 4698 N N . THR B 1 165 ? -5.68 22.25 9.734 1 96 165 THR B N 1
ATOM 4699 C CA . THR B 1 165 ? -4.375 22.781 10.125 1 96 165 THR B CA 1
ATOM 4700 C C . THR B 1 165 ? -3.432 21.641 10.508 1 96 165 THR B C 1
ATOM 4702 O O . THR B 1 165 ? -2.33 21.531 9.969 1 96 165 THR B O 1
ATOM 4705 N N . SER B 1 166 ? -3.836 20.828 11.391 1 93.94 166 SER B N 1
ATOM 4706 C CA . SER B 1 166 ? -2.959 19.75 11.828 1 93.94 166 SER B CA 1
ATOM 4707 C C . SER B 1 166 ? -2.807 18.688 10.734 1 93.94 166 SER B C 1
ATOM 4709 O O . SER B 1 166 ? -1.764 18.047 10.633 1 93.94 166 SER B O 1
ATOM 4711 N N . HIS B 1 167 ? -3.762 18.562 9.914 1 92.38 167 HIS B N 1
ATOM 4712 C CA . HIS B 1 167 ? -3.717 17.625 8.805 1 92.38 167 HIS B CA 1
ATOM 4713 C C . HIS B 1 167 ? -2.551 17.938 7.867 1 92.38 167 HIS B C 1
ATOM 4715 O O . HIS B 1 167 ? -1.901 17.031 7.355 1 92.38 167 HIS B O 1
ATOM 4721 N N . VAL B 1 168 ? -2.291 19.188 7.684 1 95.25 168 VAL B N 1
ATOM 4722 C CA . VAL B 1 168 ? -1.332 19.531 6.641 1 95.25 168 VAL B CA 1
ATOM 4723 C C . VAL B 1 168 ? 0.024 19.844 7.27 1 95.25 168 VAL B C 1
ATOM 4725 O O . VAL B 1 168 ? 1.059 19.766 6.602 1 95.25 168 VAL B O 1
ATOM 4728 N N . PHE B 1 169 ? 0.063 20.109 8.586 1 96 169 PHE B N 1
ATOM 4729 C CA . PHE B 1 169 ? 1.311 20.641 9.133 1 96 169 PHE B CA 1
ATOM 4730 C C . PHE B 1 169 ? 1.984 19.594 10.031 1 96 169 PHE B C 1
ATOM 4732 O O . PHE B 1 169 ? 3.203 19.625 10.211 1 96 169 PHE B O 1
ATOM 4739 N N . ILE B 1 170 ? 1.223 18.672 10.539 1 92.5 170 ILE B N 1
ATOM 4740 C CA . ILE B 1 170 ? 1.789 17.953 11.672 1 92.5 170 ILE B CA 1
ATOM 4741 C C . ILE B 1 170 ? 1.784 16.453 11.383 1 92.5 170 ILE B C 1
ATOM 4743 O O . ILE B 1 170 ? 0.724 15.828 11.344 1 92.5 170 ILE B O 1
ATOM 4747 N N . PRO B 1 171 ? 2.971 15.852 11.258 1 87.31 171 PRO B N 1
ATOM 4748 C CA . PRO B 1 171 ? 3.033 14.391 11.281 1 87.31 171 PRO B CA 1
ATOM 4749 C C . PRO B 1 171 ? 2.406 13.797 12.539 1 87.31 171 PRO B C 1
ATOM 4751 O O . PRO B 1 171 ? 2.359 14.453 13.578 1 87.31 171 PRO B O 1
ATOM 4754 N N . PRO B 1 172 ? 1.756 12.602 12.422 1 82.56 172 PRO B N 1
ATOM 4755 C CA . PRO B 1 172 ? 2.072 11.57 11.422 1 82.56 172 PRO B CA 1
ATOM 4756 C C . PRO B 1 172 ? 1.075 11.547 10.266 1 82.56 172 PRO B C 1
ATOM 4758 O O . PRO B 1 172 ? 0.924 10.516 9.602 1 82.56 172 PRO B O 1
ATOM 4761 N N . THR B 1 173 ? 0.319 12.625 10.078 1 85.94 173 THR B N 1
ATOM 4762 C CA . THR B 1 173 ? -0.511 12.664 8.875 1 85.94 173 THR B CA 1
ATOM 4763 C C . THR B 1 173 ? 0.334 12.445 7.625 1 85.94 173 THR B C 1
ATOM 4765 O O . THR B 1 173 ? 1.462 12.938 7.535 1 85.94 173 THR B O 1
ATOM 4768 N N . PRO B 1 174 ? -0.131 11.812 6.699 1 83.75 174 PRO B N 1
ATOM 4769 C CA . PRO B 1 174 ? 0.671 11.344 5.566 1 83.75 174 PRO B CA 1
ATOM 4770 C C . PRO B 1 174 ? 1.255 12.492 4.746 1 83.75 174 PRO B C 1
ATOM 4772 O O . PRO B 1 174 ? 2.395 12.406 4.281 1 83.75 174 PRO B O 1
ATOM 4775 N N . GLY B 1 175 ? 0.542 13.562 4.535 1 89.62 175 GLY B N 1
ATOM 4776 C CA . GLY B 1 175 ? 1.015 14.68 3.725 1 89.62 175 GLY B CA 1
ATOM 4777 C C . GLY B 1 175 ? 2.35 15.227 4.191 1 89.62 175 GLY B C 1
ATOM 4778 O O . GLY B 1 175 ? 3.334 15.195 3.451 1 89.62 175 GLY B O 1
ATOM 4779 N N . PRO B 1 176 ? 2.357 15.609 5.441 1 91.62 176 PRO B N 1
ATOM 4780 C CA . PRO B 1 176 ? 3.605 16.156 5.977 1 91.62 176 PRO B CA 1
ATOM 4781 C C . PRO B 1 176 ? 4.734 15.133 6.008 1 91.62 176 PRO B C 1
ATOM 4783 O O . PRO B 1 176 ? 5.891 15.477 5.742 1 91.62 176 PRO B O 1
ATOM 4786 N N . ILE B 1 177 ? 4.395 13.93 6.32 1 87.75 177 ILE B N 1
ATOM 4787 C CA . ILE B 1 177 ? 5.426 12.898 6.34 1 87.75 177 ILE B CA 1
ATOM 4788 C C . ILE B 1 177 ? 5.992 12.703 4.938 1 87.75 177 ILE B C 1
ATOM 4790 O O . ILE B 1 177 ? 7.207 12.602 4.758 1 87.75 177 ILE B O 1
ATOM 4794 N N . ALA B 1 178 ? 5.137 12.656 4.027 1 87.81 178 ALA B N 1
ATOM 4795 C CA . ALA B 1 178 ? 5.551 12.453 2.641 1 87.81 178 ALA B CA 1
ATOM 4796 C C . ALA B 1 178 ? 6.422 13.609 2.16 1 87.81 178 ALA B C 1
ATOM 4798 O O . ALA B 1 178 ? 7.441 13.391 1.498 1 87.81 178 ALA B O 1
ATOM 4799 N N . SER B 1 179 ? 6.004 14.805 2.461 1 93.06 179 SER B N 1
ATOM 4800 C CA . SER B 1 179 ? 6.777 15.977 2.061 1 93.06 179 SER B CA 1
ATOM 4801 C C . SER B 1 179 ? 8.156 15.984 2.715 1 93.06 179 SER B C 1
ATOM 4803 O O . SER B 1 179 ? 9.156 16.25 2.057 1 93.06 179 SER B O 1
ATOM 4805 N N . ALA B 1 180 ? 8.141 15.688 3.979 1 91.94 180 ALA B N 1
ATOM 4806 C CA . ALA B 1 180 ? 9.398 15.633 4.715 1 91.94 180 ALA B CA 1
ATOM 4807 C C . ALA B 1 180 ? 10.328 14.562 4.137 1 91.94 180 ALA B C 1
ATOM 4809 O O . ALA B 1 180 ? 11.531 14.781 3.992 1 91.94 180 ALA B O 1
ATOM 4810 N N . SER B 1 181 ? 9.766 13.531 3.803 1 86.19 181 SER B N 1
ATOM 4811 C CA . SER B 1 181 ? 10.539 12.414 3.248 1 86.19 181 SER B CA 1
ATOM 4812 C C . SER B 1 181 ? 11.109 12.773 1.881 1 86.19 181 SER B C 1
ATOM 4814 O O . SER B 1 181 ? 12.305 12.57 1.632 1 86.19 181 SER B O 1
ATOM 4816 N N . ASN B 1 182 ? 10.289 13.219 1.044 1 88 182 ASN B N 1
ATOM 4817 C CA . ASN B 1 182 ? 10.727 13.57 -0.304 1 88 182 ASN B CA 1
ATOM 4818 C C . ASN B 1 182 ? 11.844 14.609 -0.282 1 88 182 ASN B C 1
ATOM 4820 O O . ASN B 1 182 ? 12.727 14.602 -1.142 1 88 182 ASN B O 1
ATOM 4824 N N . LEU B 1 183 ? 11.789 15.469 0.755 1 93.12 183 LEU B N 1
ATOM 4825 C CA . LEU B 1 183 ? 12.75 16.562 0.784 1 93.12 183 LEU B CA 1
ATOM 4826 C C . LEU B 1 183 ? 13.969 16.203 1.625 1 93.12 183 LEU B C 1
ATOM 4828 O O . LEU B 1 183 ? 14.844 17.047 1.859 1 93.12 183 LEU B O 1
ATOM 4832 N N . GLY B 1 184 ? 13.969 14.977 2.182 1 87.12 184 GLY B N 1
ATOM 4833 C CA . GLY B 1 184 ? 15.172 14.469 2.818 1 87.12 184 GLY B CA 1
ATOM 4834 C C . GLY B 1 184 ? 15.203 14.711 4.316 1 87.12 184 GLY B C 1
ATOM 4835 O O . GLY B 1 184 ? 16.281 14.789 4.914 1 87.12 184 GLY B O 1
ATOM 4836 N N . LEU B 1 185 ? 14.086 14.898 4.91 1 87.5 185 LEU B N 1
ATOM 4837 C CA . LEU B 1 185 ? 14.031 15.156 6.344 1 87.5 185 LEU B CA 1
ATOM 4838 C C . LEU B 1 185 ? 13.531 13.93 7.098 1 87.5 185 LEU B C 1
ATOM 4840 O O . LEU B 1 185 ? 12.828 14.055 8.102 1 87.5 185 LEU B O 1
ATOM 4844 N N . GLU B 1 186 ? 13.828 12.82 6.613 1 77.94 186 GLU B N 1
ATOM 4845 C CA . GLU B 1 186 ? 13.344 11.578 7.215 1 77.94 186 GLU B CA 1
ATOM 4846 C C . GLU B 1 186 ? 13.844 11.422 8.648 1 77.94 186 GLU B C 1
ATOM 4848 O O . GLU B 1 186 ? 13.148 10.875 9.5 1 77.94 186 GLU B O 1
ATOM 4853 N N . ASP B 1 187 ? 15.055 11.914 8.922 1 75.5 187 ASP B N 1
ATOM 4854 C CA . ASP B 1 187 ? 15.648 11.75 10.242 1 75.5 187 ASP B CA 1
ATOM 4855 C C . ASP B 1 187 ? 15.359 12.961 11.125 1 75.5 187 ASP B C 1
ATOM 4857 O O . ASP B 1 187 ? 15.789 13.008 12.281 1 75.5 187 ASP B O 1
ATOM 4861 N N . ASN B 1 188 ? 14.609 13.891 10.586 1 85.88 188 ASN B N 1
ATOM 4862 C CA . ASN B 1 188 ? 14.336 15.117 11.32 1 85.88 188 ASN B CA 1
ATOM 4863 C C . ASN B 1 188 ? 12.836 15.375 11.453 1 85.88 188 ASN B C 1
ATOM 4865 O O . ASN B 1 188 ? 12.375 16.5 11.266 1 85.88 188 ASN B O 1
ATOM 4869 N N . LEU B 1 189 ? 12.148 14.328 11.719 1 86.44 189 LEU B N 1
ATOM 4870 C CA . LEU B 1 189 ? 10.695 14.453 11.773 1 86.44 189 LEU B CA 1
ATOM 4871 C C . LEU B 1 189 ? 10.273 15.312 12.961 1 86.44 189 LEU B C 1
ATOM 4873 O O . LEU B 1 189 ? 9.25 16 12.906 1 86.44 189 LEU B O 1
ATOM 4877 N N . LEU B 1 190 ? 11.062 15.258 14.031 1 88.19 190 LEU B N 1
ATOM 4878 C CA . LEU B 1 190 ? 10.758 16.094 15.188 1 88.19 190 LEU B CA 1
ATOM 4879 C C . LEU B 1 190 ? 10.805 17.578 14.812 1 88.19 190 LEU B C 1
ATOM 4881 O O . LEU B 1 190 ? 9.992 18.359 15.297 1 88.19 190 LEU B O 1
ATOM 4885 N N . LEU B 1 191 ? 11.781 17.906 14.008 1 90.81 191 LEU B N 1
ATOM 4886 C CA . LEU B 1 191 ? 11.883 19.266 13.523 1 90.81 191 LEU B CA 1
ATOM 4887 C C . LEU B 1 191 ? 10.633 19.672 12.75 1 90.81 191 LEU B C 1
ATOM 4889 O O . LEU B 1 191 ? 10.102 20.766 12.93 1 90.81 191 LEU B O 1
ATOM 4893 N N . VAL B 1 192 ? 10.164 18.781 11.953 1 93.25 192 VAL B N 1
ATOM 4894 C CA . VAL B 1 192 ? 8.977 19.031 11.141 1 93.25 192 VAL B CA 1
ATOM 4895 C C . VAL B 1 192 ? 7.754 19.188 12.039 1 93.25 192 VAL B C 1
ATOM 4897 O O . VAL B 1 192 ? 6.922 20.078 11.812 1 93.25 192 VAL B O 1
ATOM 4900 N N . ILE B 1 193 ? 7.625 18.344 13.016 1 92.69 193 ILE B N 1
ATOM 4901 C CA . ILE B 1 193 ? 6.523 18.422 13.969 1 92.69 193 ILE B CA 1
ATOM 4902 C C . ILE B 1 193 ? 6.578 19.75 14.711 1 92.69 193 ILE B C 1
ATOM 4904 O O . ILE B 1 193 ? 5.562 20.438 14.836 1 92.69 193 ILE B O 1
ATOM 4908 N N . GLY B 1 194 ? 7.781 20.109 15.164 1 93.75 194 GLY B N 1
ATOM 4909 C CA . GLY B 1 194 ? 7.949 21.375 15.883 1 93.75 194 GLY B CA 1
ATOM 4910 C C . GLY B 1 194 ? 7.602 22.594 15.047 1 93.75 194 GLY B C 1
ATOM 4911 O O . GLY B 1 194 ? 6.891 23.484 15.508 1 93.75 194 GLY B O 1
ATOM 4912 N N . LEU B 1 195 ? 8.086 22.625 13.836 1 95.31 195 LEU B N 1
ATOM 4913 C CA . LEU B 1 195 ? 7.785 23.719 12.922 1 95.31 195 LEU B CA 1
ATOM 4914 C C . LEU B 1 195 ? 6.297 23.766 12.602 1 95.31 195 LEU B C 1
ATOM 4916 O O . LEU B 1 195 ? 5.711 24.844 12.508 1 95.31 195 LEU B O 1
ATOM 4920 N N . GLY B 1 196 ? 5.746 22.562 12.383 1 96.31 196 GLY B N 1
ATOM 4921 C CA . GLY B 1 196 ? 4.32 22.5 12.109 1 96.31 196 GLY B CA 1
ATOM 4922 C C . GLY B 1 196 ? 3.469 23.062 13.234 1 96.31 196 GLY B C 1
ATOM 4923 O O . GLY B 1 196 ? 2.482 23.75 12.984 1 96.31 196 GLY B O 1
ATOM 4924 N N . MET B 1 197 ? 3.85 22.75 14.438 1 95.44 197 MET B N 1
ATOM 4925 C CA . MET B 1 197 ? 3.143 23.281 15.602 1 95.44 197 MET B CA 1
ATOM 4926 C C . MET B 1 197 ? 3.279 24.797 15.672 1 95.44 197 MET B C 1
ATOM 4928 O O . MET B 1 197 ? 2.314 25.5 15.977 1 95.44 197 MET B O 1
ATOM 4932 N N . LEU B 1 198 ? 4.441 25.219 15.391 1 96.31 198 LEU B N 1
ATOM 4933 C CA . LEU B 1 198 ? 4.707 26.641 15.453 1 96.31 198 LEU B CA 1
ATOM 4934 C C . LEU B 1 198 ? 3.893 27.391 14.406 1 96.31 198 LEU B C 1
ATOM 4936 O O . LEU B 1 198 ? 3.27 28.422 14.711 1 96.31 198 LEU B O 1
ATOM 4940 N N . VAL B 1 199 ? 3.895 26.938 13.211 1 97.38 199 VAL B N 1
ATOM 4941 C CA . VAL B 1 199 ? 3.199 27.609 12.117 1 97.38 199 VAL B CA 1
ATOM 4942 C C . VAL B 1 199 ? 1.689 27.5 12.312 1 97.38 199 VAL B C 1
ATOM 4944 O O . VAL B 1 199 ? 0.929 28.344 11.82 1 97.38 199 VAL B O 1
ATOM 4947 N N . SER B 1 200 ? 1.287 26.484 13.023 1 97.38 200 SER B N 1
ATOM 4948 C CA . SER B 1 200 ? -0.134 26.281 13.297 1 97.38 200 SER B CA 1
ATOM 4949 C C . SER B 1 200 ? -0.708 27.438 14.109 1 97.38 200 SER B C 1
ATOM 4951 O O . SER B 1 200 ? -1.894 27.75 14 1 97.38 200 SER B O 1
ATOM 4953 N N . ILE B 1 201 ? 0.043 28.094 14.906 1 97.19 201 ILE B N 1
ATOM 4954 C CA . ILE B 1 201 ? -0.426 29.062 15.891 1 97.19 201 ILE B CA 1
ATOM 4955 C C . ILE B 1 201 ? -1.089 30.234 15.18 1 97.19 201 ILE B C 1
ATOM 4957 O O . ILE B 1 201 ? -2.279 30.5 15.375 1 97.19 201 ILE B O 1
ATOM 4961 N N . PRO B 1 202 ? -0.333 30.969 14.312 1 97.75 202 PRO B N 1
ATOM 4962 C CA . PRO B 1 202 ? -1.011 32.062 13.641 1 97.75 202 PRO B CA 1
ATOM 4963 C C . PRO B 1 202 ? -2.17 31.609 12.758 1 97.75 202 PRO B C 1
ATOM 4965 O O . PRO B 1 202 ? -3.154 32.344 12.594 1 97.75 202 PRO B O 1
ATOM 4968 N N . VAL B 1 203 ? -2.1 30.438 12.195 1 97.88 203 VAL B N 1
ATOM 4969 C CA . VAL B 1 203 ? -3.146 29.906 11.328 1 97.88 203 VAL B CA 1
ATOM 4970 C C . VAL B 1 203 ? -4.422 29.688 12.141 1 97.88 203 VAL B C 1
ATOM 4972 O O . VAL B 1 203 ? -5.516 30.047 11.695 1 97.88 203 VAL B O 1
ATOM 4975 N N . LEU B 1 204 ? -4.25 29.094 13.344 1 97.69 204 LEU B N 1
ATOM 4976 C CA . LEU B 1 204 ? -5.395 28.859 14.219 1 97.69 204 LEU B CA 1
ATOM 4977 C C . LEU B 1 204 ? -5.996 30.172 14.703 1 97.69 204 LEU B C 1
ATOM 4979 O O . LEU B 1 204 ? -7.215 30.297 14.828 1 97.69 204 LEU B O 1
ATOM 4983 N N . ILE B 1 205 ? -5.172 31.156 14.953 1 97.69 205 ILE B N 1
ATOM 4984 C CA . ILE B 1 205 ? -5.633 32.438 15.453 1 97.69 205 ILE B CA 1
ATOM 4985 C C . ILE B 1 205 ? -6.477 33.125 14.383 1 97.69 205 ILE B C 1
ATOM 4987 O O . ILE B 1 205 ? -7.605 33.562 14.656 1 97.69 205 ILE B O 1
ATOM 4991 N N . VAL B 1 206 ? -5.934 33.219 13.18 1 97.88 206 VAL B N 1
ATOM 4992 C CA . VAL B 1 206 ? -6.637 33.906 12.109 1 97.88 206 VAL B CA 1
ATOM 4993 C C . VAL B 1 206 ? -7.93 33.156 11.773 1 97.88 206 VAL B C 1
ATOM 4995 O O . VAL B 1 206 ? -8.969 33.781 11.523 1 97.88 206 VAL B O 1
ATOM 4998 N N . SER B 1 207 ? -7.859 31.844 11.766 1 97.69 207 SER B N 1
ATOM 4999 C CA . SER B 1 207 ? -9.047 31.062 11.43 1 97.69 207 SER B CA 1
ATOM 5000 C C . SER B 1 207 ? -10.109 31.172 12.523 1 97.69 207 SER B C 1
ATOM 5002 O O . SER B 1 207 ? -11.305 31.141 12.242 1 97.69 207 SER B O 1
ATOM 5004 N N . TYR B 1 208 ? -9.656 31.297 13.781 1 96.5 208 TYR B N 1
ATOM 5005 C CA . TYR B 1 208 ? -10.594 31.5 14.883 1 96.5 208 TYR B CA 1
ATOM 5006 C C . TYR B 1 208 ? -11.375 32.781 14.703 1 96.5 208 TYR B C 1
ATOM 5008 O O . TYR B 1 208 ? -12.609 32.781 14.766 1 96.5 208 TYR B O 1
ATOM 5016 N N . PHE B 1 209 ? -10.656 33.875 14.477 1 97.5 209 PHE B N 1
ATOM 5017 C CA . PHE B 1 209 ? -11.305 35.188 14.359 1 97.5 209 PHE B CA 1
ATOM 5018 C C . PHE B 1 209 ? -12.203 35.219 13.125 1 97.5 209 PHE B C 1
ATOM 5020 O O . PHE B 1 209 ? -13.273 35.812 13.156 1 97.5 209 PHE B O 1
ATOM 5027 N N . PHE B 1 210 ? -11.773 34.594 12.086 1 98 210 PHE B N 1
ATOM 5028 C CA . PHE B 1 210 ? -12.617 34.562 10.906 1 98 210 PHE B CA 1
ATOM 5029 C C . PHE B 1 210 ? -13.875 33.719 11.156 1 98 210 PHE B C 1
ATOM 5031 O O . PHE B 1 210 ? -14.961 34.094 10.703 1 98 210 PHE B O 1
ATOM 5038 N N . SER B 1 211 ? -13.695 32.594 11.82 1 97.25 211 SER B N 1
ATOM 5039 C CA . SER B 1 211 ? -14.836 31.734 12.117 1 97.25 211 SER B CA 1
ATOM 5040 C C . SER B 1 211 ? -15.891 32.5 12.922 1 97.25 211 SER B C 1
ATOM 5042 O O . SER B 1 211 ? -17.094 32.375 12.641 1 97.25 211 SER B O 1
ATOM 5044 N N . VAL B 1 212 ? -15.438 33.25 13.922 1 95.12 212 VAL B N 1
ATOM 5045 C CA . VAL B 1 212 ? -16.359 34.031 14.75 1 95.12 212 VAL B CA 1
ATOM 5046 C C . VAL B 1 212 ? -17.016 35.125 13.906 1 95.12 212 VAL B C 1
ATOM 5048 O O . VAL B 1 212 ? -18.219 35.375 14.047 1 95.12 212 VAL B O 1
ATOM 5051 N N . TYR B 1 213 ? -16.266 35.75 13.031 1 96.75 213 TYR B N 1
ATOM 5052 C CA . TYR B 1 213 ? -16.766 36.812 12.172 1 96.75 213 TYR B CA 1
ATOM 5053 C C . TYR B 1 213 ? -17.828 36.281 11.219 1 96.75 213 TYR B C 1
ATOM 5055 O O . TYR B 1 213 ? -18.922 36.844 11.125 1 96.75 213 TYR B O 1
ATOM 5063 N N . ILE B 1 214 ? -17.547 35.188 10.555 1 96.12 214 ILE B N 1
ATOM 5064 C CA . ILE B 1 214 ? -18.422 34.688 9.508 1 96.12 214 ILE B CA 1
ATOM 5065 C C . ILE B 1 214 ? -19.641 34.031 10.141 1 96.12 214 ILE B C 1
ATOM 5067 O O . ILE B 1 214 ? -20.719 33.969 9.531 1 96.12 214 ILE B O 1
ATOM 5071 N N . GLY B 1 215 ? -19.422 33.469 11.336 1 94.62 215 GLY B N 1
ATOM 5072 C CA . GLY B 1 215 ? -20.531 32.844 12.062 1 94.62 215 GLY B CA 1
ATOM 5073 C C . GLY B 1 215 ? -21.656 33.812 12.344 1 94.62 215 GLY B C 1
ATOM 5074 O O . GLY B 1 215 ? -22.812 33.406 12.445 1 94.62 215 GLY B O 1
ATOM 5075 N N . LYS B 1 216 ? -21.375 35.062 12.438 1 93.12 216 LYS B N 1
ATOM 5076 C CA . LYS B 1 216 ? -22.391 36.094 12.703 1 93.12 216 LYS B CA 1
ATOM 5077 C C . LYS B 1 216 ? -23.109 36.5 11.422 1 93.12 216 LYS B C 1
ATOM 5079 O O . LYS B 1 216 ? -24.203 37.062 11.469 1 93.12 216 LYS B O 1
ATOM 5084 N N . LYS B 1 217 ? -22.562 36.125 10.312 1 94.25 217 LYS B N 1
ATOM 5085 C CA . LYS B 1 217 ? -23.062 36.625 9.039 1 94.25 217 LYS B CA 1
ATOM 5086 C C . LYS B 1 217 ? -23.875 35.531 8.312 1 94.25 217 LYS B C 1
ATOM 5088 O O . LYS B 1 217 ? -24.703 35.875 7.445 1 94.25 217 LYS B O 1
ATOM 5093 N N . ILE B 1 218 ? -23.641 34.344 8.633 1 93.75 218 ILE B N 1
ATOM 5094 C CA . ILE B 1 218 ? -24.297 33.25 7.918 1 93.75 218 ILE B CA 1
ATOM 5095 C C . ILE B 1 218 ? -25.188 32.469 8.883 1 93.75 218 ILE B C 1
ATOM 5097 O O . ILE B 1 218 ? -24.766 32.125 9.984 1 93.75 218 ILE B O 1
ATOM 5101 N N . THR B 1 219 ? -26.438 32.281 8.5 1 89.44 219 THR B N 1
ATOM 5102 C CA . THR B 1 219 ? -27.359 31.453 9.25 1 89.44 219 THR B CA 1
ATOM 5103 C C . THR B 1 219 ? -27.75 30.219 8.445 1 89.44 219 THR B C 1
ATOM 5105 O O . THR B 1 219 ? -27.969 30.297 7.234 1 89.44 219 THR B O 1
ATOM 5108 N N . THR B 1 220 ? -27.719 29.125 9.125 1 88.56 220 THR B N 1
ATOM 5109 C CA . THR B 1 220 ? -28.094 27.859 8.5 1 88.56 220 THR B CA 1
ATOM 5110 C C . THR B 1 220 ? -29.297 27.234 9.211 1 88.56 220 THR B C 1
ATOM 5112 O O . THR B 1 220 ? -29.719 27.719 10.266 1 88.56 220 THR B O 1
ATOM 5115 N N . PRO B 1 221 ? -29.875 26.188 8.562 1 77.44 221 PRO B N 1
ATOM 5116 C CA . PRO B 1 221 ? -30.984 25.516 9.227 1 77.44 221 PRO B CA 1
ATOM 5117 C C . PRO B 1 221 ? -30.609 25 10.617 1 77.44 221 PRO B C 1
ATOM 5119 O O . PRO B 1 221 ? -31.484 24.812 11.469 1 77.44 221 PRO B O 1
ATOM 5122 N N . GLU B 1 222 ? -29.422 24.812 10.859 1 80.25 222 GLU B N 1
ATOM 5123 C CA . GLU B 1 222 ? -28.969 24.359 12.164 1 80.25 222 GLU B CA 1
ATOM 5124 C C . GLU B 1 222 ? -29.109 25.453 13.219 1 80.25 222 GLU B C 1
ATOM 5126 O O . GLU B 1 222 ? -29.219 25.156 14.414 1 80.25 222 GLU B O 1
ATOM 5131 N N . SER B 1 223 ? -29.047 26.547 12.75 1 71.69 223 SER B N 1
ATOM 5132 C CA . SER B 1 223 ? -29.141 27.703 13.648 1 71.69 223 SER B CA 1
ATOM 5133 C C . SER B 1 223 ? -30.547 27.859 14.203 1 71.69 223 SER B C 1
ATOM 5135 O O . SER B 1 223 ? -30.734 28.469 15.258 1 71.69 223 SER B O 1
ATOM 5137 N N . GLU B 1 224 ? -31.453 27.359 13.383 1 62.38 224 GLU B N 1
ATOM 5138 C CA . GLU B 1 224 ? -32.844 27.578 13.742 1 62.38 224 GLU B CA 1
ATOM 5139 C C . GLU B 1 224 ? -33.406 26.406 14.562 1 62.38 224 GLU B C 1
ATOM 5141 O O . GLU B 1 224 ? -34.531 26.469 15.055 1 62.38 224 GLU B O 1
ATOM 5146 N N . VAL B 1 225 ? -32.656 25.344 14.516 1 55.06 225 VAL B N 1
ATOM 5147 C CA . VAL B 1 225 ? -33.219 24.172 15.195 1 55.06 225 VAL B CA 1
ATOM 5148 C C . VAL B 1 225 ? -33.219 24.406 16.703 1 55.06 225 VAL B C 1
ATOM 5150 O O . VAL B 1 225 ? -32.188 24.859 17.266 1 55.06 225 VAL B O 1
ATOM 5153 N N . ILE B 1 226 ? -34.344 24.484 17.312 1 49.44 226 ILE B N 1
ATOM 5154 C CA . ILE B 1 226 ? -34.594 24.469 18.75 1 49.44 226 ILE B CA 1
ATOM 5155 C C . ILE B 1 226 ? -33.75 23.375 19.406 1 49.44 226 ILE B C 1
ATOM 5157 O O . ILE B 1 226 ? -33.594 22.281 18.844 1 49.44 226 ILE B O 1
ATOM 5161 N N . PRO B 1 227 ? -32.844 23.734 20.406 1 50.5 227 PRO B N 1
ATOM 5162 C CA . PRO B 1 227 ? -32.062 22.75 21.156 1 50.5 227 PRO B CA 1
ATOM 5163 C C . PRO B 1 227 ? -32.75 21.391 21.234 1 50.5 227 PRO B C 1
ATOM 5165 O O . PRO B 1 227 ? -33.844 21.281 21.781 1 50.5 227 PRO B O 1
ATOM 5168 N N . ASP B 1 228 ? -32.906 20.688 20.219 1 46.94 228 ASP B N 1
ATOM 5169 C CA . ASP B 1 228 ? -33.75 19.5 20.188 1 46.94 228 ASP B CA 1
ATOM 5170 C C . ASP B 1 228 ? -33.062 18.312 20.844 1 46.94 228 ASP B C 1
ATOM 5172 O O . ASP B 1 228 ? -31.828 18.234 20.844 1 46.94 228 ASP B O 1
ATOM 5176 N N . GLN B 1 229 ? -33.719 17.547 21.766 1 51.5 229 GLN B N 1
ATOM 5177 C CA . GLN B 1 229 ? -33.531 16.219 22.312 1 51.5 229 GLN B CA 1
ATOM 5178 C C . GLN B 1 229 ? -32.781 15.32 21.328 1 51.5 229 GLN B C 1
ATOM 5180 O O . GLN B 1 229 ? -32.031 14.422 21.75 1 51.5 229 GLN B O 1
ATOM 5185 N N . ASP B 1 230 ? -32.625 15.781 20.141 1 53.41 230 ASP B N 1
ATOM 5186 C CA . ASP B 1 230 ? -32.094 14.898 19.109 1 53.41 230 ASP B CA 1
ATOM 5187 C C . ASP B 1 230 ? -30.562 14.938 19.094 1 53.41 230 ASP B C 1
ATOM 5189 O O . ASP B 1 230 ? -29.922 13.914 18.875 1 53.41 230 ASP B O 1
ATOM 5193 N N . VAL B 1 231 ? -29.969 16.125 19.422 1 56.94 231 VAL B N 1
ATOM 5194 C CA . VAL B 1 231 ? -28.516 16.219 19.391 1 56.94 231 VAL B CA 1
ATOM 5195 C C . VAL B 1 231 ? -27.922 15.469 20.594 1 56.94 231 VAL B C 1
ATOM 5197 O O . VAL B 1 231 ? -26.922 14.758 20.453 1 56.94 231 VAL B O 1
ATOM 5200 N N . GLU B 1 232 ? -28.469 15.852 21.703 1 57.78 232 GLU B N 1
ATOM 5201 C CA . GLU B 1 232 ? -28.031 15.086 22.859 1 57.78 232 GLU B CA 1
ATOM 5202 C C . GLU B 1 232 ? -28.203 13.586 22.641 1 57.78 232 GLU B C 1
ATOM 5204 O O . GLU B 1 232 ? -27.359 12.789 23.047 1 57.78 232 GLU B O 1
ATOM 5209 N N . ALA B 1 233 ? -29.281 13.367 21.969 1 58.31 233 ALA B N 1
ATOM 5210 C CA . ALA B 1 233 ? -29.516 11.961 21.656 1 58.31 233 ALA B CA 1
ATOM 5211 C C . ALA B 1 233 ? -28.453 11.414 20.703 1 58.31 233 ALA B C 1
ATOM 5213 O O . ALA B 1 233 ? -27.969 10.297 20.891 1 58.31 233 ALA B O 1
ATOM 5214 N N . ALA B 1 234 ? -28.109 12.273 19.844 1 58.47 234 ALA B N 1
ATOM 5215 C CA . ALA B 1 234 ? -27.109 11.852 18.875 1 58.47 234 ALA B CA 1
ATOM 5216 C C . ALA B 1 234 ? -25.734 11.703 19.547 1 58.47 234 ALA B C 1
ATOM 5218 O O . ALA B 1 234 ? -24.984 10.781 19.234 1 58.47 234 ALA B O 1
ATOM 5219 N N . TYR B 1 235 ? -25.453 12.703 20.391 1 64.44 235 TYR B N 1
ATOM 5220 C CA . TYR B 1 235 ? -24.219 12.602 21.172 1 64.44 235 TYR B CA 1
ATOM 5221 C C . TYR B 1 235 ? -24.219 11.344 22.031 1 64.44 235 TYR B C 1
ATOM 5223 O O . TYR B 1 235 ? -23.234 10.609 22.062 1 64.44 235 TYR B O 1
ATOM 5231 N N . GLU B 1 236 ? -25.297 11.156 22.656 1 67.06 236 GLU B N 1
ATOM 5232 C CA . GLU B 1 236 ? -25.438 9.977 23.5 1 67.06 236 GLU B CA 1
ATOM 5233 C C . GLU B 1 236 ? -25.453 8.703 22.656 1 67.06 236 GLU B C 1
ATOM 5235 O O . GLU B 1 236 ? -24.906 7.672 23.062 1 67.06 236 GLU B O 1
ATOM 5240 N N . GLU B 1 237 ? -26.016 8.859 21.578 1 63.28 237 GLU B N 1
ATOM 5241 C CA . GLU B 1 237 ? -26.047 7.715 20.672 1 63.28 237 GLU B CA 1
ATOM 5242 C C . GLU B 1 237 ? -24.656 7.359 20.188 1 63.28 237 GLU B C 1
ATOM 5244 O O . GLU B 1 237 ? -24.297 6.184 20.109 1 63.28 237 GLU B O 1
ATOM 5249 N N . LEU B 1 238 ? -23.984 8.391 19.859 1 62.44 238 LEU B N 1
ATOM 5250 C CA . LEU B 1 238 ? -22.609 8.141 19.422 1 62.44 238 LEU B CA 1
ATOM 5251 C C . LEU B 1 238 ? -21.781 7.543 20.562 1 62.44 238 LEU B C 1
ATOM 5253 O O . LEU B 1 238 ? -21.047 6.578 20.344 1 62.44 238 LEU B O 1
ATOM 5257 N N . ARG B 1 239 ? -21.938 8.125 21.656 1 69.62 239 ARG B N 1
ATOM 5258 C CA . ARG B 1 239 ? -21.234 7.605 22.828 1 69.62 239 ARG B CA 1
ATOM 5259 C C . ARG B 1 239 ? -21.641 6.156 23.109 1 69.62 239 ARG B C 1
ATOM 5261 O O . ARG B 1 239 ? -20.781 5.324 23.422 1 69.62 239 ARG B O 1
ATOM 5268 N N . ASN B 1 240 ? -22.875 5.891 22.891 1 68.62 240 ASN B N 1
ATOM 5269 C CA . ASN B 1 240 ? -23.406 4.559 23.172 1 68.62 240 ASN B CA 1
ATOM 5270 C C . ASN B 1 240 ? -23.047 3.57 22.062 1 68.62 240 ASN B C 1
ATOM 5272 O O . ASN B 1 240 ? -23.141 2.357 22.266 1 68.62 240 ASN B O 1
ATOM 5276 N N . SER B 1 241 ? -22.734 4.176 20.984 1 68.69 241 SER B N 1
ATOM 5277 C CA . SER B 1 241 ? -22.375 3.281 19.891 1 68.69 241 SER B CA 1
ATOM 5278 C C . SER B 1 241 ? -21.031 2.594 20.141 1 68.69 241 SER B C 1
ATOM 5280 O O . SER B 1 241 ? -20.75 1.552 19.547 1 68.69 241 SER B O 1
ATOM 5282 N N . TYR B 1 242 ? -20.453 3.223 21.062 1 73.06 242 TYR B N 1
ATOM 5283 C CA . TYR B 1 242 ? -19.203 2.574 21.453 1 73.06 242 TYR B CA 1
ATOM 5284 C C . TYR B 1 242 ? -19.406 1.649 22.641 1 73.06 242 TYR B C 1
ATOM 5286 O O . TYR B 1 242 ? -20.156 1.978 23.562 1 73.06 242 TYR B O 1
ATOM 5294 N N . THR B 1 243 ? -19.016 0.442 22.594 1 66.38 243 THR B N 1
ATOM 5295 C CA . THR B 1 243 ? -19.219 -0.515 23.672 1 66.38 243 THR B CA 1
ATOM 5296 C C . THR B 1 243 ? -18.656 0.037 24.984 1 66.38 243 THR B C 1
ATOM 5298 O O . THR B 1 243 ? -19.344 -0.013 26.016 1 66.38 243 THR B O 1
ATOM 5301 N N . ARG B 1 244 ? -17.422 0.5 25.094 1 79.19 244 ARG B N 1
ATOM 5302 C CA . ARG B 1 244 ? -16.734 1.105 26.234 1 79.19 244 ARG B CA 1
ATOM 5303 C C . ARG B 1 244 ? -15.734 2.164 25.766 1 79.19 244 ARG B C 1
ATOM 5305 O O . ARG B 1 244 ? -14.93 1.916 24.859 1 79.19 244 ARG B O 1
ATOM 5312 N N . LEU B 1 245 ? -15.945 3.326 26.359 1 83.06 245 LEU B N 1
ATOM 5313 C CA . LEU B 1 245 ? -14.992 4.379 26.016 1 83.06 245 LEU B CA 1
ATOM 5314 C C . LEU B 1 245 ? -13.695 4.207 26.812 1 83.06 245 LEU B C 1
ATOM 5316 O O . LEU B 1 245 ? -13.727 3.844 27.984 1 83.06 245 LEU B O 1
ATOM 5320 N N . PRO B 1 246 ? -12.617 4.391 26.141 1 88.62 246 PRO B N 1
ATOM 5321 C CA . PRO B 1 246 ? -11.344 4.27 26.844 1 88.62 246 PRO B CA 1
ATOM 5322 C C . PRO B 1 246 ? -11.039 5.477 27.734 1 88.62 246 PRO B C 1
ATOM 5324 O O . PRO B 1 246 ? -11.781 6.457 27.719 1 88.62 246 PRO B O 1
ATOM 5327 N N . SER B 1 247 ? -10 5.312 28.547 1 87.5 247 SER B N 1
ATOM 5328 C CA . SER B 1 247 ? -9.555 6.418 29.391 1 87.5 247 SER B CA 1
ATOM 5329 C C . SER B 1 247 ? -8.852 7.488 28.578 1 87.5 247 SER B C 1
ATOM 5331 O O . SER B 1 247 ? -8.344 7.211 27.484 1 87.5 247 SER B O 1
ATOM 5333 N N . THR B 1 248 ? -8.906 8.688 29.062 1 85.44 248 THR B N 1
ATOM 5334 C CA . THR B 1 248 ? -8.234 9.789 28.391 1 85.44 248 THR B CA 1
ATOM 5335 C C . THR B 1 248 ? -6.738 9.531 28.266 1 85.44 248 THR B C 1
ATOM 5337 O O . THR B 1 248 ? -6.133 9.82 27.234 1 85.44 248 THR B O 1
ATOM 5340 N N . LEU B 1 249 ? -6.176 9.008 29.219 1 87.69 249 LEU B N 1
ATOM 5341 C CA . LEU B 1 249 ? -4.742 8.734 29.219 1 87.69 249 LEU B CA 1
ATOM 5342 C C . LEU B 1 249 ? -4.375 7.727 28.141 1 87.69 249 LEU B C 1
ATOM 5344 O O . LEU B 1 249 ? -3.43 7.945 27.375 1 87.69 249 LEU B O 1
ATOM 5348 N N . THR B 1 250 ? -5.137 6.703 28.078 1 89.19 250 THR B N 1
ATOM 5349 C CA . THR B 1 250 ? -4.848 5.668 27.094 1 89.19 250 THR B CA 1
ATOM 5350 C C . THR B 1 250 ? -5.137 6.164 25.688 1 89.19 250 THR B C 1
ATOM 5352 O O . THR B 1 250 ? -4.547 5.68 24.719 1 89.19 250 THR B O 1
ATOM 5355 N N . SER B 1 251 ? -6.043 7.109 25.625 1 87.69 251 SER B N 1
ATOM 5356 C CA . SER B 1 251 ? -6.391 7.664 24.328 1 87.69 251 SER B CA 1
ATOM 5357 C C . SER B 1 251 ? -5.297 8.594 23.812 1 87.69 251 SER B C 1
ATOM 5359 O O . SER B 1 251 ? -5.105 8.727 22.594 1 87.69 251 SER B O 1
ATOM 5361 N N . VAL B 1 252 ? -4.543 9.195 24.672 1 87.06 252 VAL B N 1
ATOM 5362 C CA . VAL B 1 252 ? -3.545 10.188 24.297 1 87.06 252 VAL B CA 1
ATOM 5363 C C . VAL B 1 252 ? -2.189 9.516 24.094 1 87.06 252 VAL B C 1
ATOM 5365 O O . VAL B 1 252 ? -1.36 9.992 23.312 1 87.06 252 VAL B O 1
ATOM 5368 N N . LEU B 1 253 ? -1.976 8.461 24.656 1 90.94 253 LEU B N 1
ATOM 5369 C CA . LEU B 1 253 ? -0.666 7.828 24.719 1 90.94 253 LEU B CA 1
ATOM 5370 C C . LEU B 1 253 ? -0.161 7.461 23.328 1 90.94 253 LEU B C 1
ATOM 5372 O O . LEU B 1 253 ? 1.013 7.668 23.016 1 90.94 253 LEU B O 1
ATOM 5376 N N . PRO B 1 254 ? -1.023 6.902 22.5 1 90.69 254 PRO B N 1
ATOM 5377 C CA . PRO B 1 254 ? -0.527 6.516 21.172 1 90.69 254 PRO B CA 1
ATOM 5378 C C . PRO B 1 254 ? -0.011 7.703 20.359 1 90.69 254 PRO B C 1
ATOM 5380 O O . PRO B 1 254 ? 0.806 7.531 19.453 1 90.69 254 PRO B O 1
ATOM 5383 N N . ILE B 1 255 ? -0.431 8.883 20.672 1 85.62 255 ILE B N 1
ATOM 5384 C CA . ILE B 1 255 ? -0.052 10.078 19.938 1 85.62 255 ILE B CA 1
ATOM 5385 C C . ILE B 1 255 ? 1.16 10.734 20.594 1 85.62 255 ILE B C 1
ATOM 5387 O O . ILE B 1 255 ? 2.131 11.086 19.922 1 85.62 255 ILE B O 1
ATOM 5391 N N . ILE B 1 256 ? 1.227 10.812 21.891 1 88.75 256 ILE B N 1
ATOM 5392 C CA . ILE B 1 256 ? 2.225 11.57 22.641 1 88.75 256 ILE B CA 1
ATOM 5393 C C . ILE B 1 256 ? 3.492 10.734 22.797 1 88.75 256 ILE B C 1
ATOM 5395 O O . ILE B 1 256 ? 4.602 11.273 22.781 1 88.75 256 ILE B O 1
ATOM 5399 N N . ALA B 1 257 ? 3.299 9.484 22.984 1 92.31 257 ALA B N 1
ATOM 5400 C CA . ALA B 1 257 ? 4.449 8.625 23.234 1 92.31 257 ALA B CA 1
ATOM 5401 C C . ALA B 1 257 ? 5.457 8.703 22.094 1 92.31 257 ALA B C 1
ATOM 5403 O O . ALA B 1 257 ? 6.652 8.906 22.328 1 92.31 257 ALA B O 1
ATOM 5404 N N . PRO B 1 258 ? 5.039 8.578 20.844 1 89.75 258 PRO B N 1
ATOM 5405 C CA . PRO B 1 258 ? 6.008 8.703 19.75 1 89.75 258 PRO B CA 1
ATOM 5406 C C . PRO B 1 258 ? 6.715 10.062 19.734 1 89.75 258 PRO B C 1
ATOM 5408 O O . PRO B 1 258 ? 7.91 10.133 19.453 1 89.75 258 PRO B O 1
ATOM 5411 N N . ILE B 1 259 ? 6.008 11.078 20.031 1 85.12 259 ILE B N 1
ATOM 5412 C CA . ILE B 1 259 ? 6.578 12.422 20.047 1 85.12 259 ILE B CA 1
ATOM 5413 C C . ILE B 1 259 ? 7.648 12.508 21.125 1 85.12 259 ILE B C 1
ATOM 5415 O O . ILE B 1 259 ? 8.742 13.039 20.891 1 85.12 259 ILE B O 1
ATOM 5419 N N . ILE B 1 260 ? 7.379 11.992 22.297 1 91.12 260 ILE B N 1
ATOM 5420 C CA . ILE B 1 260 ? 8.32 12.008 23.422 1 91.12 260 ILE B CA 1
ATOM 5421 C C . ILE B 1 260 ? 9.547 11.164 23.078 1 91.12 260 ILE B C 1
ATOM 5423 O O . ILE B 1 260 ? 10.68 11.555 23.359 1 91.12 260 ILE B O 1
ATOM 5427 N N . LEU B 1 261 ? 9.305 10.031 22.5 1 91.19 261 LEU B N 1
ATOM 5428 C CA . LEU B 1 261 ? 10.414 9.156 22.125 1 91.19 261 LEU B CA 1
ATOM 5429 C C . LEU B 1 261 ? 11.305 9.828 21.078 1 91.19 261 LEU B C 1
ATOM 5431 O O . LEU B 1 261 ? 12.531 9.789 21.203 1 91.19 261 LEU B O 1
ATOM 5435 N N . MET B 1 262 ? 10.703 10.422 20.094 1 85.94 262 MET B N 1
ATOM 5436 C CA . MET B 1 262 ? 11.461 11.117 19.062 1 85.94 262 MET B CA 1
ATOM 5437 C C . MET B 1 262 ? 12.242 12.289 19.656 1 85.94 262 MET B C 1
ATOM 5439 O O . MET B 1 262 ? 13.383 12.539 19.281 1 85.94 262 MET B O 1
ATOM 5443 N N . ALA B 1 263 ? 11.656 12.984 20.516 1 86.44 263 ALA B N 1
ATOM 5444 C CA . ALA B 1 263 ? 12.32 14.094 21.203 1 86.44 263 ALA B CA 1
ATOM 5445 C C . ALA B 1 263 ? 13.508 13.594 22.016 1 86.44 263 ALA B C 1
ATOM 5447 O O . ALA B 1 263 ? 14.586 14.203 22 1 86.44 263 ALA B O 1
ATOM 5448 N N . GLY B 1 264 ? 13.25 12.617 22.766 1 88 264 GLY B N 1
ATOM 5449 C CA . GLY B 1 264 ? 14.344 12.023 23.531 1 88 264 GLY B CA 1
ATOM 5450 C C . GLY B 1 264 ? 15.5 11.578 22.656 1 88 264 GLY B C 1
ATOM 5451 O O . GLY B 1 264 ? 16.656 11.805 23 1 88 264 GLY B O 1
ATOM 5452 N N . GLY B 1 265 ? 15.195 10.883 21.547 1 87 265 GLY B N 1
ATOM 5453 C CA . GLY B 1 265 ? 16.234 10.477 20.609 1 87 265 GLY B CA 1
ATOM 5454 C C . GLY B 1 265 ? 17.016 11.648 20.047 1 87 265 GLY B C 1
ATOM 5455 O O . GLY B 1 265 ? 18.234 11.578 19.922 1 87 265 GLY B O 1
ATOM 5456 N N . SER B 1 266 ? 16.328 12.664 19.75 1 79.94 266 SER B N 1
ATOM 5457 C CA . SER B 1 266 ? 16.953 13.859 19.203 1 79.94 266 SER B CA 1
ATOM 5458 C C . SER B 1 266 ? 17.875 14.516 20.234 1 79.94 266 SER B C 1
ATOM 5460 O O . SER B 1 266 ? 18.969 14.969 19.906 1 79.94 266 SER B O 1
ATOM 5462 N N . ILE B 1 267 ? 17.422 14.57 21.406 1 82.62 267 ILE B N 1
ATOM 5463 C CA . ILE B 1 267 ? 18.203 15.156 22.5 1 82.62 267 ILE B CA 1
ATOM 5464 C C . ILE B 1 267 ? 19.453 14.305 22.734 1 82.62 267 ILE B C 1
ATOM 5466 O O . ILE B 1 267 ? 20.547 14.836 22.922 1 82.62 267 ILE B O 1
ATOM 5470 N N . ALA B 1 268 ? 19.219 13.062 22.734 1 86 268 ALA B N 1
ATOM 5471 C CA . ALA B 1 268 ? 20.344 12.156 22.953 1 86 268 ALA B CA 1
ATOM 5472 C C . ALA B 1 268 ? 21.375 12.281 21.828 1 86 268 ALA B C 1
ATOM 5474 O O . ALA B 1 268 ? 22.578 12.234 22.078 1 86 268 ALA B O 1
ATOM 5475 N N . ASN B 1 269 ? 20.938 12.406 20.656 1 80.12 269 ASN B N 1
ATOM 5476 C CA . ASN B 1 269 ? 21.844 12.586 19.516 1 80.12 269 ASN B CA 1
ATOM 5477 C C . ASN B 1 269 ? 22.594 13.914 19.609 1 80.12 269 ASN B C 1
ATOM 5479 O O . ASN B 1 269 ? 23.766 13.992 19.234 1 80.12 269 ASN B O 1
ATOM 5483 N N . MET B 1 270 ? 21.938 14.867 20.016 1 76.94 270 MET B N 1
ATOM 5484 C CA . MET B 1 270 ? 22.531 16.203 20.125 1 76.94 270 MET B CA 1
ATOM 5485 C C . MET B 1 270 ? 23.641 16.219 21.156 1 76.94 270 MET B C 1
ATOM 5487 O O . MET B 1 270 ? 24.672 16.891 20.953 1 76.94 270 MET B O 1
ATOM 5491 N N . PHE B 1 271 ? 23.375 15.422 22.156 1 81.12 271 PHE B N 1
ATOM 5492 C CA . PHE B 1 271 ? 24.359 15.391 23.219 1 81.12 271 PHE B CA 1
ATOM 5493 C C . PHE B 1 271 ? 25.344 14.242 23.031 1 81.12 271 PHE B C 1
ATOM 5495 O O . PHE B 1 271 ? 26.156 13.961 23.906 1 81.12 271 PHE B O 1
ATOM 5502 N N . LYS B 1 272 ? 25.219 13.5 21.891 1 79.75 272 LYS B N 1
ATOM 5503 C CA . LYS B 1 272 ? 26.109 12.406 21.484 1 79.75 272 LYS B CA 1
ATOM 5504 C C . LYS B 1 272 ? 26.125 11.305 22.547 1 79.75 272 LYS B C 1
ATOM 5506 O O . LYS B 1 272 ? 27.188 10.789 22.891 1 79.75 272 LYS B O 1
ATOM 5511 N N . TRP B 1 273 ? 24.953 11.195 23.156 1 78.81 273 TRP B N 1
ATOM 5512 C CA . TRP B 1 273 ? 24.797 10.062 24.078 1 78.81 273 TRP B CA 1
ATOM 5513 C C . TRP B 1 273 ? 24.688 8.75 23.297 1 78.81 273 TRP B C 1
ATOM 5515 O O . TRP B 1 273 ? 23.578 8.227 23.125 1 78.81 273 TRP B O 1
ATOM 5525 N N . THR B 1 274 ? 25.688 8.281 22.75 1 71.56 274 THR B N 1
ATOM 5526 C CA . THR B 1 274 ? 25.562 7.156 21.828 1 71.56 274 THR B CA 1
ATOM 5527 C C . THR B 1 274 ? 26.016 5.859 22.484 1 71.56 274 THR B C 1
ATOM 5529 O O . THR B 1 274 ? 26.234 4.855 21.812 1 71.56 274 THR B O 1
ATOM 5532 N N . GLU B 1 275 ? 26.188 5.922 23.828 1 79.81 275 GLU B N 1
ATOM 5533 C CA . GLU B 1 275 ? 26.578 4.703 24.531 1 79.81 275 GLU B CA 1
ATOM 5534 C C . GLU B 1 275 ? 25.562 4.328 25.594 1 79.81 275 GLU B C 1
ATOM 5536 O O . GLU B 1 275 ? 24.734 5.156 26 1 79.81 275 GLU B O 1
ATOM 5541 N N . GLY B 1 276 ? 25.516 3.066 25.922 1 82.44 276 GLY B N 1
ATOM 5542 C CA . GLY B 1 276 ? 24.672 2.549 26.984 1 82.44 276 GLY B CA 1
ATOM 5543 C C . GLY B 1 276 ? 23.203 2.895 26.797 1 82.44 276 GLY B C 1
ATOM 5544 O O . GLY B 1 276 ? 22.609 2.576 25.766 1 82.44 276 GLY B O 1
ATOM 5545 N N . LEU B 1 277 ? 22.703 3.625 27.734 1 85.88 277 LEU B N 1
ATOM 5546 C CA . LEU B 1 277 ? 21.281 3.998 27.766 1 85.88 277 LEU B CA 1
ATOM 5547 C C . LEU B 1 277 ? 20.969 5.004 26.656 1 85.88 277 LEU B C 1
ATOM 5549 O O . LEU B 1 277 ? 19.859 5.027 26.125 1 85.88 277 LEU B O 1
ATOM 5553 N N . GLY B 1 278 ? 22.016 5.859 26.422 1 85.75 278 GLY B N 1
ATOM 5554 C CA . GLY B 1 278 ? 21.844 6.824 25.344 1 85.75 278 GLY B CA 1
ATOM 5555 C C . GLY B 1 278 ? 21.594 6.18 24 1 85.75 278 GLY B C 1
ATOM 5556 O O . GLY B 1 278 ? 20.781 6.68 23.203 1 85.75 278 GLY B O 1
ATOM 5557 N N . ARG B 1 279 ? 22.234 5.043 23.875 1 87.94 279 ARG B N 1
ATOM 5558 C CA . ARG B 1 279 ? 22.062 4.297 22.625 1 87.94 279 ARG B CA 1
ATOM 5559 C C . ARG B 1 279 ? 20.641 3.785 22.484 1 87.94 279 ARG B C 1
ATOM 5561 O O . ARG B 1 279 ? 20.078 3.793 21.375 1 87.94 279 ARG B O 1
ATOM 5568 N N . LEU B 1 280 ? 20.094 3.381 23.516 1 91.38 280 LEU B N 1
ATOM 5569 C CA . LEU B 1 280 ? 18.734 2.873 23.516 1 91.38 280 LEU B CA 1
ATOM 5570 C C . LEU B 1 280 ? 17.734 3.998 23.266 1 91.38 280 LEU B C 1
ATOM 5572 O O . LEU B 1 280 ? 16.719 3.801 22.578 1 91.38 280 LEU B O 1
ATOM 5576 N N . ILE B 1 281 ? 18.047 5.117 23.812 1 90.12 281 ILE B N 1
ATOM 5577 C CA . ILE B 1 281 ? 17.156 6.27 23.656 1 90.12 281 ILE B CA 1
ATOM 5578 C C . ILE B 1 281 ? 17.156 6.73 22.203 1 90.12 281 ILE B C 1
ATOM 5580 O O . ILE B 1 281 ? 16.109 7.055 21.641 1 90.12 281 ILE B O 1
ATOM 5584 N N . VAL B 1 282 ? 18.328 6.699 21.656 1 87.12 282 VAL B N 1
ATOM 5585 C CA . VAL B 1 282 ? 18.438 7.078 20.266 1 87.12 282 VAL B CA 1
ATOM 5586 C C . VAL B 1 282 ? 17.703 6.059 19.391 1 87.12 282 VAL B C 1
ATOM 5588 O O . VAL B 1 282 ? 17.016 6.426 18.438 1 87.12 282 VAL B O 1
ATOM 5591 N N . PHE B 1 283 ? 17.828 4.793 19.75 1 91 283 PHE B N 1
ATOM 5592 C CA . PHE B 1 283 ? 17.188 3.701 19.016 1 91 283 PHE B CA 1
ATOM 5593 C C . PHE B 1 283 ? 15.664 3.828 19.094 1 91 283 PHE B C 1
ATOM 5595 O O . PHE B 1 283 ? 14.984 3.748 18.062 1 91 283 PHE B O 1
ATOM 5602 N N . LEU B 1 284 ? 15.211 4.16 20.25 1 91.5 284 LEU B N 1
ATOM 5603 C CA . LEU B 1 284 ? 13.773 4.266 20.453 1 91.5 284 LEU B CA 1
ATOM 5604 C C . LEU B 1 284 ? 13.227 5.559 19.859 1 91.5 284 LEU B C 1
ATOM 5606 O O . LEU B 1 284 ? 12.023 5.68 19.625 1 91.5 284 LEU B O 1
ATOM 5610 N N . GLY B 1 285 ? 14.133 6.473 19.641 1 87.31 285 GLY B N 1
ATOM 5611 C CA . GLY B 1 285 ? 13.734 7.758 19.078 1 87.31 285 GLY B CA 1
ATOM 5612 C C . GLY B 1 285 ? 13.586 7.734 17.578 1 87.31 285 GLY B C 1
ATOM 5613 O O . GLY B 1 285 ? 13.078 8.688 16.984 1 87.31 285 GLY B O 1
ATOM 5614 N N . ASN B 1 286 ? 14.008 6.598 16.953 1 87.88 286 ASN B N 1
ATOM 5615 C CA . ASN B 1 286 ? 13.781 6.434 15.531 1 87.88 286 ASN B CA 1
ATOM 5616 C C . ASN B 1 286 ? 12.297 6.527 15.18 1 87.88 286 ASN B C 1
ATOM 5618 O O . ASN B 1 286 ? 11.461 5.918 15.852 1 87.88 286 ASN B O 1
ATOM 5622 N N . PRO B 1 287 ? 12.023 7.352 14.211 1 84.94 287 PRO B N 1
ATOM 5623 C CA . PRO B 1 287 ? 10.609 7.59 13.898 1 84.94 287 PRO B CA 1
ATOM 5624 C C . PRO B 1 287 ? 9.836 6.301 13.664 1 84.94 287 PRO B C 1
ATOM 5626 O O . PRO B 1 287 ? 8.688 6.172 14.109 1 84.94 287 PRO B O 1
ATOM 5629 N N . MET B 1 288 ? 10.383 5.395 12.938 1 88.25 288 MET B N 1
ATOM 5630 C CA . MET B 1 288 ? 9.711 4.133 12.648 1 88.25 288 MET B CA 1
ATOM 5631 C C . MET B 1 288 ? 9.398 3.375 13.938 1 88.25 288 MET B C 1
ATOM 5633 O O . MET B 1 288 ? 8.266 2.926 14.141 1 88.25 288 MET B O 1
ATOM 5637 N N . LEU B 1 289 ? 10.336 3.27 14.812 1 91.56 289 LEU B N 1
ATOM 5638 C CA . LEU B 1 289 ? 10.156 2.549 16.062 1 91.56 289 LEU B CA 1
ATOM 5639 C C . LEU B 1 289 ? 9.211 3.309 17 1 91.56 289 LEU B C 1
ATOM 5641 O O . LEU B 1 289 ? 8.398 2.699 17.688 1 91.56 289 LEU B O 1
ATOM 5645 N N . ALA B 1 290 ? 9.445 4.602 17.031 1 90.19 290 ALA B N 1
ATOM 5646 C CA . ALA B 1 290 ? 8.586 5.43 17.875 1 90.19 290 ALA B CA 1
ATOM 5647 C C . ALA B 1 290 ? 7.113 5.242 17.516 1 90.19 290 ALA B C 1
ATOM 5649 O O . ALA B 1 290 ? 6.27 5.078 18.406 1 90.19 290 ALA B O 1
ATOM 5650 N N . LEU B 1 291 ? 6.852 5.246 16.281 1 89 291 LEU B N 1
ATOM 5651 C CA . LEU B 1 291 ? 5.465 5.102 15.852 1 89 291 LEU B CA 1
ATOM 5652 C C . LEU B 1 291 ? 4.988 3.664 16.031 1 89 291 LEU B C 1
ATOM 5654 O O . LEU B 1 291 ? 3.812 3.424 16.312 1 89 291 LEU B O 1
ATOM 5658 N N . ALA B 1 292 ? 5.887 2.699 15.828 1 93.88 292 ALA B N 1
ATOM 5659 C CA . ALA B 1 292 ? 5.531 1.314 16.125 1 93.88 292 ALA B CA 1
ATOM 5660 C C . ALA B 1 292 ? 5.102 1.16 17.578 1 93.88 292 ALA B C 1
ATOM 5662 O O . ALA B 1 292 ? 4.133 0.458 17.875 1 93.88 292 ALA B O 1
ATOM 5663 N N . ILE B 1 293 ? 5.844 1.807 18.438 1 94.69 293 ILE B N 1
ATOM 5664 C CA . ILE B 1 293 ? 5.5 1.782 19.859 1 94.69 293 ILE B CA 1
ATOM 5665 C C . ILE B 1 293 ? 4.164 2.486 20.078 1 94.69 293 ILE B C 1
ATOM 5667 O O . ILE B 1 293 ? 3.334 2.023 20.875 1 94.69 293 ILE B O 1
ATOM 5671 N N . GLY B 1 294 ? 4.047 3.646 19.406 1 92.88 294 GLY B N 1
ATOM 5672 C CA . GLY B 1 294 ? 2.744 4.289 19.438 1 92.88 294 GLY B CA 1
ATOM 5673 C C . GLY B 1 294 ? 1.608 3.357 19.062 1 92.88 294 GLY B C 1
ATOM 5674 O O . GLY B 1 294 ? 0.56 3.354 19.703 1 92.88 294 GLY B O 1
ATOM 5675 N N . PHE B 1 295 ? 1.752 2.533 18.031 1 94 295 PHE B N 1
ATOM 5676 C CA . PHE B 1 295 ? 0.739 1.587 17.578 1 94 295 PHE B CA 1
ATOM 5677 C C . PHE B 1 295 ? 0.509 0.499 18.625 1 94 295 PHE B C 1
ATOM 5679 O O . PHE B 1 295 ? -0.626 0.071 18.844 1 94 295 PHE B O 1
ATOM 5686 N N . LEU B 1 296 ? 1.559 0.032 19.281 1 95.25 296 LEU B N 1
ATOM 5687 C CA . LEU B 1 296 ? 1.412 -0.961 20.328 1 95.25 296 LEU B CA 1
ATOM 5688 C C . LEU B 1 296 ? 0.564 -0.416 21.484 1 95.25 296 LEU B C 1
ATOM 5690 O O . LEU B 1 296 ? -0.231 -1.148 22.078 1 95.25 296 LEU B O 1
ATOM 5694 N N . LEU B 1 297 ? 0.769 0.816 21.75 1 94.06 297 LEU B N 1
ATOM 5695 C CA . LEU B 1 297 ? -0.044 1.45 22.797 1 94.06 297 LEU B CA 1
ATOM 5696 C C . LEU B 1 297 ? -1.498 1.566 22.344 1 94.06 297 LEU B C 1
ATOM 5698 O O . LEU B 1 297 ? -2.414 1.484 23.156 1 94.06 297 LEU B O 1
ATOM 5702 N N . ALA B 1 298 ? -1.682 1.754 21.047 1 92.25 298 ALA B N 1
ATOM 5703 C CA . ALA B 1 298 ? -3.043 1.785 20.516 1 92.25 298 ALA B CA 1
ATOM 5704 C C . ALA B 1 298 ? -3.717 0.424 20.656 1 92.25 298 ALA B C 1
ATOM 5706 O O . ALA B 1 298 ? -4.938 0.344 20.844 1 92.25 298 ALA B O 1
ATOM 5707 N N . VAL B 1 299 ? -2.918 -0.63 20.594 1 93.19 299 VAL B N 1
ATOM 5708 C CA . VAL B 1 299 ? -3.459 -1.977 20.766 1 93.19 299 VAL B CA 1
ATOM 5709 C C . VAL B 1 299 ? -3.998 -2.146 22.188 1 93.19 299 VAL B C 1
ATOM 5711 O O . VAL B 1 299 ? -4.988 -2.85 22.391 1 93.19 299 VAL B O 1
ATOM 5714 N N . ILE B 1 300 ? -3.355 -1.481 23.125 1 92.19 300 ILE B N 1
ATOM 5715 C CA . ILE B 1 300 ? -3.842 -1.518 24.5 1 92.19 300 ILE B CA 1
ATOM 5716 C C . ILE B 1 300 ? -5.246 -0.919 24.578 1 92.19 300 ILE B C 1
ATOM 5718 O O . ILE B 1 300 ? -6.09 -1.384 25.344 1 92.19 300 ILE B O 1
ATOM 5722 N N . LEU B 1 301 ? -5.512 0.025 23.766 1 90.25 301 LEU B N 1
ATOM 5723 C CA . LEU B 1 301 ? -6.844 0.615 23.688 1 90.25 301 LEU B CA 1
ATOM 5724 C C . LEU B 1 301 ? -7.871 -0.42 23.234 1 90.25 301 LEU B C 1
ATOM 5726 O O . LEU B 1 301 ? -9.008 -0.418 23.703 1 90.25 301 LEU B O 1
ATOM 5730 N N . LEU B 1 302 ? -7.441 -1.24 22.344 1 91.5 302 LEU B N 1
ATOM 5731 C CA . LEU B 1 302 ? -8.336 -2.297 21.875 1 91.5 302 LEU B CA 1
ATOM 5732 C C . LEU B 1 302 ? -8.68 -3.254 23.016 1 91.5 302 LEU B C 1
ATOM 5734 O O . LEU B 1 302 ? -9.82 -3.701 23.125 1 91.5 302 LEU B O 1
ATOM 5738 N N . ALA B 1 303 ? -7.676 -3.514 23.797 1 90.88 303 ALA B N 1
ATOM 5739 C CA . ALA B 1 303 ? -7.906 -4.387 24.938 1 90.88 303 ALA B CA 1
ATOM 5740 C C . ALA B 1 303 ? -8.844 -3.732 25.953 1 90.88 303 ALA B C 1
ATOM 5742 O O . ALA B 1 303 ? -9.758 -4.379 26.453 1 90.88 303 ALA B O 1
ATOM 5743 N N . GLU B 1 304 ? -8.633 -2.502 26.172 1 90.5 304 GLU B N 1
ATOM 5744 C CA . GLU B 1 304 ? -9.43 -1.759 27.141 1 90.5 304 GLU B CA 1
ATOM 5745 C C . GLU B 1 304 ? -10.891 -1.652 26.688 1 90.5 304 GLU B C 1
ATOM 5747 O O . GLU B 1 304 ? -11.797 -1.643 27.516 1 90.5 304 GLU B O 1
ATOM 5752 N N . THR B 1 305 ? -11.117 -1.592 25.391 1 91.06 305 THR B N 1
ATOM 5753 C CA . THR B 1 305 ? -12.469 -1.402 24.875 1 91.06 305 THR B CA 1
ATOM 5754 C C . THR B 1 305 ? -13.078 -2.736 24.453 1 91.06 305 THR B C 1
ATOM 5756 O O . THR B 1 305 ? -14.117 -2.771 23.797 1 91.06 305 THR B O 1
ATOM 5759 N N . HIS B 1 306 ? -12.398 -3.889 24.75 1 90.5 306 HIS B N 1
ATOM 5760 C CA . HIS B 1 306 ? -12.859 -5.25 24.484 1 90.5 306 HIS B CA 1
ATOM 5761 C C . HIS B 1 306 ? -13.055 -5.484 22.984 1 90.5 306 HIS B C 1
ATOM 5763 O O . HIS B 1 306 ? -14.078 -6.039 22.578 1 90.5 306 HIS B O 1
ATOM 5769 N N . MET B 1 307 ? -12.109 -4.906 22.234 1 91.44 307 MET B N 1
ATOM 5770 C CA . MET B 1 307 ? -12.211 -5.062 20.797 1 91.44 307 MET B CA 1
ATOM 5771 C C . MET B 1 307 ? -11.023 -5.828 20.234 1 91.44 307 MET B C 1
ATOM 5773 O O . MET B 1 307 ? -10.688 -5.703 19.062 1 91.44 307 MET B O 1
ATOM 5777 N N . MET B 1 308 ? -10.445 -6.641 21.016 1 91.12 308 MET B N 1
ATOM 5778 C CA . MET B 1 308 ? -9.266 -7.387 20.578 1 91.12 308 MET B CA 1
ATOM 5779 C C . MET B 1 308 ? -9.617 -8.375 19.484 1 91.12 308 MET B C 1
ATOM 5781 O O . MET B 1 308 ? -8.773 -8.703 18.641 1 91.12 308 MET B O 1
ATOM 5785 N N . ASP B 1 309 ? -10.812 -8.812 19.453 1 90.25 309 ASP B N 1
ATOM 5786 C CA . ASP B 1 309 ? -11.266 -9.766 18.453 1 90.25 309 ASP B CA 1
ATOM 5787 C C . ASP B 1 309 ? -11.297 -9.125 17.062 1 90.25 309 ASP B C 1
ATOM 5789 O O . ASP B 1 309 ? -11.32 -9.828 16.047 1 90.25 309 ASP B O 1
ATOM 5793 N N . ARG B 1 310 ? -11.227 -7.832 17.047 1 92 310 ARG B N 1
ATOM 5794 C CA . ARG B 1 310 ? -11.305 -7.105 15.789 1 92 310 ARG B CA 1
ATOM 5795 C C . ARG B 1 310 ? -9.922 -6.609 15.359 1 92 310 ARG B C 1
ATOM 5797 O O . ARG B 1 310 ? -9.781 -5.973 14.312 1 92 310 ARG B O 1
ATOM 5804 N N . PHE B 1 311 ? -8.977 -7.02 16.125 1 93.94 311 PHE B N 1
ATOM 5805 C CA . PHE B 1 311 ? -7.625 -6.523 15.906 1 93.94 311 PHE B CA 1
ATOM 5806 C C . PHE B 1 311 ? -7.148 -6.855 14.5 1 93.94 311 PHE B C 1
ATOM 5808 O O . PHE B 1 311 ? -6.645 -5.984 13.789 1 93.94 311 PHE B O 1
ATOM 5815 N N . HIS B 1 312 ? -7.297 -8.031 14.031 1 91.62 312 HIS B N 1
ATOM 5816 C CA . HIS B 1 312 ? -6.887 -8.461 12.695 1 91.62 312 HIS B CA 1
ATOM 5817 C C . HIS B 1 312 ? -7.598 -7.664 11.617 1 91.62 312 HIS B C 1
ATOM 5819 O O . HIS B 1 312 ? -6.961 -7.176 10.68 1 91.62 312 HIS B O 1
ATOM 5825 N N . ARG B 1 313 ? -8.836 -7.52 11.766 1 91.25 313 ARG B N 1
ATOM 5826 C CA . ARG B 1 313 ? -9.656 -6.805 10.789 1 91.25 313 ARG B CA 1
ATOM 5827 C C . ARG B 1 313 ? -9.281 -5.324 10.742 1 91.25 313 ARG B C 1
ATOM 5829 O O . ARG B 1 313 ? -9.227 -4.727 9.672 1 91.25 313 ARG B O 1
ATOM 5836 N N . PHE B 1 314 ? -9.07 -4.75 11.914 1 92.06 314 PHE B N 1
ATOM 5837 C CA . PHE B 1 314 ? -8.688 -3.346 11.969 1 92.06 314 PHE B CA 1
ATOM 5838 C C . PHE B 1 314 ? -7.359 -3.113 11.258 1 92.06 314 PHE B C 1
ATOM 5840 O O . PHE B 1 314 ? -7.195 -2.119 10.547 1 92.06 314 PHE B O 1
ATOM 5847 N N . THR B 1 315 ? -6.5 -4.031 11.453 1 94.44 315 THR B N 1
ATOM 5848 C CA . THR B 1 315 ? -5.211 -3.918 10.781 1 94.44 315 THR B CA 1
ATOM 5849 C C . THR B 1 315 ? -5.383 -4.043 9.266 1 94.44 315 THR B C 1
ATOM 5851 O O . THR B 1 315 ? -4.809 -3.262 8.508 1 94.44 315 THR B O 1
ATOM 5854 N N . GLU B 1 316 ? -6.102 -4.949 8.844 1 91.38 316 GLU B N 1
ATOM 5855 C CA . GLU B 1 316 ? -6.375 -5.152 7.422 1 91.38 316 GLU B CA 1
ATOM 5856 C C . GLU B 1 316 ? -6.996 -3.906 6.797 1 91.38 316 GLU B C 1
ATOM 5858 O O . GLU B 1 316 ? -6.555 -3.453 5.738 1 91.38 316 GLU B O 1
ATOM 5863 N N . GLU B 1 317 ? -7.965 -3.369 7.43 1 91.31 317 GLU B N 1
ATOM 5864 C CA . GLU B 1 317 ? -8.648 -2.18 6.93 1 91.31 317 GLU B CA 1
ATOM 5865 C C . GLU B 1 317 ? -7.723 -0.97 6.922 1 91.31 317 GLU B C 1
ATOM 5867 O O . GLU B 1 317 ? -7.766 -0.152 6 1 91.31 317 GLU B O 1
ATOM 5872 N N . GLY B 1 318 ? -6.992 -0.86 8.016 1 91.12 318 GLY B N 1
ATOM 5873 C CA . GLY B 1 318 ? -6.008 0.208 8.047 1 91.12 318 GLY B CA 1
ATOM 5874 C C . GLY B 1 318 ? -5.027 0.152 6.887 1 91.12 318 GLY B C 1
ATOM 5875 O O . GLY B 1 318 ? -4.695 1.182 6.297 1 91.12 318 GLY B O 1
ATOM 5876 N N . LEU B 1 319 ? -4.578 -1.03 6.547 1 92.62 319 LEU B N 1
ATOM 5877 C CA . LEU B 1 319 ? -3.641 -1.213 5.445 1 92.62 319 LEU B CA 1
ATOM 5878 C C . LEU B 1 319 ? -4.305 -0.906 4.105 1 92.62 319 LEU B C 1
ATOM 5880 O O . LEU B 1 319 ? -3.656 -0.414 3.182 1 92.62 319 LEU B O 1
ATOM 5884 N N . ARG B 1 320 ? -5.531 -1.149 3.969 1 92 320 ARG B N 1
ATOM 5885 C CA . ARG B 1 320 ? -6.285 -0.805 2.768 1 92 320 ARG B CA 1
ATOM 5886 C C . ARG B 1 320 ? -6.375 0.707 2.592 1 92 320 ARG B C 1
ATOM 5888 O O . ARG B 1 320 ? -6.309 1.21 1.468 1 92 320 ARG B O 1
ATOM 5895 N N . ILE B 1 321 ? -6.469 1.382 3.713 1 87 321 ILE B N 1
ATOM 5896 C CA . ILE B 1 321 ? -6.605 2.834 3.695 1 87 321 ILE B CA 1
ATOM 5897 C C . ILE B 1 321 ? -5.273 3.473 3.305 1 87 321 ILE B C 1
ATOM 5899 O O . ILE B 1 321 ? -5.242 4.457 2.562 1 87 321 ILE B O 1
ATOM 5903 N N . VAL B 1 322 ? -4.242 2.912 3.752 1 89.19 322 VAL B N 1
ATOM 5904 C CA . VAL B 1 322 ? -2.924 3.506 3.555 1 89.19 322 VAL B CA 1
ATOM 5905 C C . VAL B 1 322 ? -2.457 3.266 2.121 1 89.19 322 VAL B C 1
ATOM 5907 O O . VAL B 1 322 ? -1.677 4.051 1.576 1 89.19 322 VAL B O 1
ATOM 5910 N N . GLY B 1 323 ? -2.91 2.232 1.474 1 91.69 323 GLY B N 1
ATOM 5911 C CA . GLY B 1 323 ? -2.457 1.833 0.15 1 91.69 323 GLY B CA 1
ATOM 5912 C C . GLY B 1 323 ? -2.393 2.986 -0.832 1 91.69 323 GLY B C 1
ATOM 5913 O O . GLY B 1 323 ? -1.306 3.41 -1.23 1 91.69 323 GLY B O 1
ATOM 5914 N N . PRO B 1 324 ? -3.523 3.559 -1.175 1 89.31 324 PRO B N 1
ATOM 5915 C CA . PRO B 1 324 ? -3.531 4.652 -2.146 1 89.31 324 PRO B CA 1
ATOM 5916 C C . PRO B 1 324 ? -2.65 5.828 -1.721 1 89.31 324 PRO B C 1
ATOM 5918 O O . PRO B 1 324 ? -1.977 6.434 -2.559 1 89.31 324 PRO B O 1
ATOM 5921 N N . ILE B 1 325 ? -2.59 6.133 -0.422 1 82.12 325 ILE B N 1
ATOM 5922 C CA . ILE B 1 325 ? -1.862 7.285 0.103 1 82.12 325 ILE B CA 1
ATOM 5923 C C . ILE B 1 325 ? -0.365 7.098 -0.126 1 82.12 325 ILE B C 1
ATOM 5925 O O . ILE B 1 325 ? 0.301 7.977 -0.675 1 82.12 325 ILE B O 1
ATOM 5929 N N . ILE B 1 326 ? 0.104 5.98 0.259 1 88.38 326 ILE B N 1
ATOM 5930 C CA . ILE B 1 326 ? 1.545 5.76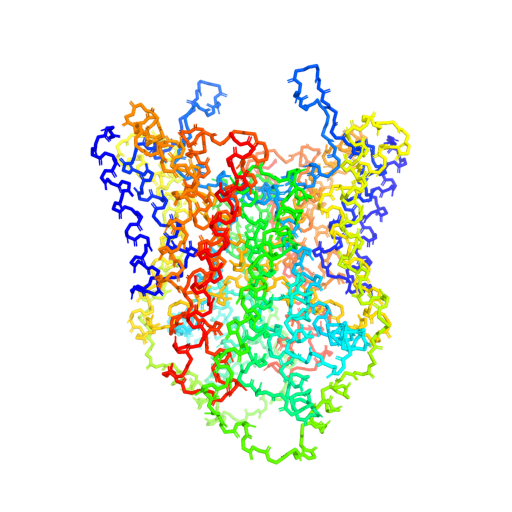2 0.2 1 88.38 326 ILE B CA 1
ATOM 5931 C C . ILE B 1 326 ? 1.977 5.551 -1.249 1 88.38 326 ILE B C 1
ATOM 5933 O O . ILE B 1 326 ? 3.086 5.926 -1.634 1 88.38 326 ILE B O 1
ATOM 5937 N N . PHE B 1 327 ? 1.114 4.992 -2.094 1 91.88 327 PHE B N 1
ATOM 5938 C CA . PHE B 1 327 ? 1.466 4.773 -3.49 1 91.88 327 PHE B CA 1
ATOM 5939 C C . PHE B 1 327 ? 1.555 6.098 -4.242 1 91.88 327 PHE B C 1
ATOM 5941 O O . PHE B 1 327 ? 2.434 6.281 -5.086 1 91.88 327 PHE B O 1
ATOM 5948 N N . ILE B 1 328 ? 0.648 7.031 -3.947 1 88.31 328 ILE B N 1
ATOM 5949 C CA . ILE B 1 328 ? 0.733 8.359 -4.543 1 88.31 328 ILE B CA 1
ATOM 5950 C C . ILE B 1 328 ? 2.02 9.047 -4.09 1 88.31 328 ILE B C 1
ATOM 5952 O O . ILE B 1 328 ? 2.693 9.703 -4.887 1 88.31 328 ILE B O 1
ATOM 5956 N N . THR B 1 329 ? 2.326 8.867 -2.799 1 84.75 329 THR B N 1
ATOM 5957 C CA . THR B 1 329 ? 3.545 9.453 -2.248 1 84.75 329 THR B CA 1
ATOM 5958 C C . THR B 1 329 ? 4.777 8.906 -2.959 1 84.75 329 THR B C 1
ATOM 5960 O O . THR B 1 329 ? 5.68 9.664 -3.322 1 84.75 329 THR B O 1
ATOM 5963 N N . ALA B 1 330 ? 4.777 7.625 -3.1 1 90.38 330 ALA B N 1
ATOM 5964 C CA . ALA B 1 330 ? 5.895 6.98 -3.787 1 90.38 330 ALA B CA 1
ATOM 5965 C C . ALA B 1 330 ? 6 7.457 -5.23 1 90.38 330 ALA B C 1
ATOM 5967 O O . ALA B 1 330 ? 7.102 7.637 -5.754 1 90.38 330 ALA B O 1
ATOM 5968 N N . ALA B 1 331 ? 4.875 7.621 -5.922 1 92.19 331 ALA B N 1
ATOM 5969 C CA . ALA B 1 331 ? 4.867 8.117 -7.297 1 92.19 331 ALA B CA 1
ATOM 5970 C C . ALA B 1 331 ? 5.434 9.531 -7.367 1 92.19 331 ALA B C 1
ATOM 5972 O O . ALA B 1 331 ? 6.082 9.898 -8.352 1 92.19 331 ALA B O 1
ATOM 5973 N N . GLY B 1 332 ? 5.148 10.359 -6.359 1 85.69 332 GLY B N 1
ATOM 5974 C CA . GLY B 1 332 ? 5.793 11.664 -6.27 1 85.69 332 GLY B CA 1
ATOM 5975 C C . GLY B 1 332 ? 7.305 11.578 -6.199 1 85.69 332 GLY B C 1
ATOM 5976 O O . GLY B 1 332 ? 8.008 12.398 -6.797 1 85.69 332 GLY B O 1
ATOM 5977 N N . GLY B 1 333 ? 7.797 10.648 -5.43 1 86.38 333 GLY B N 1
ATOM 5978 C CA . GLY B 1 333 ? 9.227 10.398 -5.375 1 86.38 333 GLY B CA 1
ATOM 5979 C C . GLY B 1 333 ? 9.82 10.023 -6.719 1 86.38 333 GLY B C 1
ATOM 5980 O O . GLY B 1 333 ? 10.945 10.406 -7.035 1 86.38 333 GLY B O 1
ATOM 5981 N N . VAL B 1 334 ? 9.062 9.234 -7.496 1 92.5 334 VAL B N 1
ATOM 5982 C CA . VAL B 1 334 ? 9.5 8.859 -8.836 1 92.5 334 VAL B CA 1
ATOM 5983 C C . VAL B 1 334 ? 9.703 10.109 -9.688 1 92.5 334 VAL B C 1
ATOM 5985 O O . VAL B 1 334 ? 10.727 10.258 -10.359 1 92.5 334 VAL B O 1
ATOM 5988 N N . LEU B 1 335 ? 8.711 10.961 -9.664 1 90.31 335 LEU B N 1
ATOM 5989 C CA . LEU B 1 335 ? 8.812 12.188 -10.445 1 90.31 335 LEU B CA 1
ATOM 5990 C C . LEU B 1 335 ? 10.023 13.008 -10.031 1 90.31 335 LEU B C 1
ATOM 5992 O O . LEU B 1 335 ? 10.766 13.516 -10.875 1 90.31 335 LEU B O 1
ATOM 5996 N N . GLY B 1 336 ? 10.25 13.172 -8.75 1 86.56 336 GLY B N 1
ATOM 5997 C CA . GLY B 1 336 ? 11.422 13.875 -8.25 1 86.56 336 GLY B CA 1
ATOM 5998 C C . GLY B 1 336 ? 12.727 13.281 -8.742 1 86.56 336 GLY B C 1
ATOM 5999 O O . GLY B 1 336 ? 13.633 14.008 -9.148 1 86.56 336 GLY B O 1
ATOM 6000 N N . LYS B 1 337 ? 12.844 11.977 -8.68 1 88.62 337 LYS B N 1
ATOM 6001 C CA . LYS B 1 337 ? 14.055 11.281 -9.109 1 88.62 337 LYS B CA 1
ATOM 6002 C C . LYS B 1 337 ? 14.281 11.461 -10.609 1 88.62 337 LYS B C 1
ATOM 6004 O O . LYS B 1 337 ? 15.422 11.617 -11.055 1 88.62 337 LYS B O 1
ATOM 6009 N N . VAL B 1 338 ? 13.219 11.414 -11.375 1 91.75 338 VAL B N 1
ATOM 6010 C CA . VAL B 1 338 ? 13.32 11.562 -12.828 1 91.75 338 VAL B CA 1
ATOM 6011 C C . VAL B 1 338 ? 13.758 12.984 -13.172 1 91.75 338 VAL B C 1
ATOM 6013 O O . VAL B 1 338 ? 14.617 13.188 -14.031 1 91.75 338 VAL B O 1
ATOM 6016 N N . ILE B 1 339 ? 13.188 13.969 -12.523 1 87.75 339 ILE B N 1
ATOM 6017 C CA . ILE B 1 339 ? 13.57 15.352 -12.75 1 87.75 339 ILE B CA 1
ATOM 6018 C C . ILE B 1 339 ? 15.055 15.539 -12.43 1 87.75 339 ILE B C 1
ATOM 6020 O O . ILE B 1 339 ? 15.789 16.188 -13.188 1 87.75 339 ILE B O 1
ATOM 6024 N N . ALA B 1 340 ? 15.516 14.93 -11.352 1 86.44 340 ALA B N 1
ATOM 6025 C CA . ALA B 1 340 ? 16.891 15.062 -10.891 1 86.44 340 ALA B CA 1
ATOM 6026 C C . ALA B 1 340 ? 17.875 14.477 -11.898 1 86.44 340 ALA B C 1
ATOM 6028 O O . ALA B 1 340 ? 19.031 14.898 -11.977 1 86.44 340 ALA B O 1
ATOM 6029 N N . GLU B 1 341 ? 17.375 13.531 -12.625 1 87.75 341 GLU B N 1
ATOM 6030 C CA . GLU B 1 341 ? 18.25 12.844 -13.57 1 87.75 341 GLU B CA 1
ATOM 6031 C C . GLU B 1 341 ? 18.281 13.57 -14.914 1 87.75 341 GLU B C 1
ATOM 6033 O O . GLU B 1 341 ? 19.094 13.242 -15.781 1 87.75 341 GLU B O 1
ATOM 6038 N N . THR B 1 342 ? 17.438 14.531 -15.117 1 87.38 342 THR B N 1
ATOM 6039 C CA . THR B 1 342 ? 17.453 15.344 -16.328 1 87.38 342 THR B CA 1
ATOM 6040 C C . THR B 1 342 ? 18.297 16.594 -16.125 1 87.38 342 THR B C 1
ATOM 6042 O O . THR B 1 342 ? 18.797 16.859 -15.016 1 87.38 342 THR B O 1
ATOM 6045 N N . ASP B 1 343 ? 18.391 17.344 -17.172 1 82.06 343 ASP B N 1
ATOM 6046 C CA . ASP B 1 343 ? 19.219 18.531 -17.109 1 82.06 343 ASP B CA 1
ATOM 6047 C C . ASP B 1 343 ? 18.422 19.719 -16.578 1 82.06 343 ASP B C 1
ATOM 6049 O O . ASP B 1 343 ? 18.891 20.875 -16.641 1 82.06 343 ASP B O 1
ATOM 6053 N N . VAL B 1 344 ? 17.312 19.484 -16.094 1 81.06 344 VAL B N 1
ATOM 6054 C CA . VAL B 1 344 ? 16.438 20.547 -15.617 1 81.06 344 VAL B CA 1
ATOM 6055 C C . VAL B 1 344 ? 17.094 21.281 -14.453 1 81.06 344 VAL B C 1
ATOM 6057 O O . VAL B 1 344 ? 17.125 22.516 -14.43 1 81.06 344 VAL B O 1
ATOM 6060 N N . VAL B 1 345 ? 17.594 20.578 -13.539 1 76.19 345 VAL B N 1
ATOM 6061 C CA . VAL B 1 345 ? 18.156 21.156 -12.336 1 76.19 345 VAL B CA 1
ATOM 6062 C C . VAL B 1 345 ? 19.375 22.016 -12.695 1 76.19 345 VAL B C 1
ATOM 6064 O O . VAL B 1 345 ? 19.531 23.125 -12.188 1 76.19 345 VAL B O 1
ATOM 6067 N N . ASP B 1 346 ? 20.188 21.422 -13.477 1 78.94 346 ASP B N 1
ATOM 6068 C CA . ASP B 1 346 ? 21.391 22.141 -13.906 1 78.94 346 ASP B CA 1
ATOM 6069 C C . ASP B 1 346 ? 21.016 23.422 -14.648 1 78.94 346 ASP B C 1
ATOM 6071 O O . ASP B 1 346 ? 21.656 24.453 -14.461 1 78.94 346 ASP B O 1
ATOM 6075 N N . PHE B 1 347 ? 20.094 23.266 -15.484 1 78.5 347 PHE B N 1
ATOM 6076 C CA . PHE B 1 347 ? 19.672 24.422 -16.25 1 78.5 347 PHE B CA 1
ATOM 6077 C C . PHE B 1 347 ? 19.141 25.516 -15.336 1 78.5 347 PHE B C 1
ATOM 6079 O O . PHE B 1 347 ? 19.484 26.688 -15.492 1 78.5 347 PHE B O 1
ATOM 6086 N N . ILE B 1 348 ? 18.344 25.125 -14.422 1 75.5 348 ILE B N 1
ATOM 6087 C CA . ILE B 1 348 ? 17.766 26.109 -13.508 1 75.5 348 ILE B CA 1
ATOM 6088 C C . ILE B 1 348 ? 18.859 26.703 -12.633 1 75.5 348 ILE B C 1
ATOM 6090 O O . ILE B 1 348 ? 18.875 27.922 -12.398 1 75.5 348 ILE B O 1
ATOM 6094 N N . SER B 1 349 ? 19.719 25.922 -12.18 1 73.12 349 SER B N 1
ATOM 6095 C CA . SER B 1 349 ? 20.812 26.375 -11.336 1 73.12 349 SER B CA 1
ATOM 6096 C C . SER B 1 349 ? 21.688 27.406 -12.062 1 73.12 349 SER B C 1
ATOM 6098 O O . SER B 1 349 ? 22.203 28.328 -11.438 1 73.12 349 SER B O 1
ATOM 6100 N N . ASN B 1 350 ? 21.781 27.234 -13.289 1 76.19 350 ASN B N 1
ATOM 6101 C CA . ASN B 1 350 ? 22.703 28.078 -14.055 1 76.19 350 ASN B CA 1
ATOM 6102 C C . ASN B 1 350 ? 22.016 29.328 -14.562 1 76.19 350 ASN B C 1
ATOM 6104 O O . ASN B 1 350 ? 22.672 30.297 -14.977 1 76.19 350 ASN B O 1
ATOM 6108 N N . ASN B 1 351 ? 20.703 29.344 -14.664 1 67.62 351 ASN B N 1
ATOM 6109 C CA . ASN B 1 351 ? 20.031 30.453 -15.336 1 67.62 351 ASN B CA 1
ATOM 6110 C C . ASN B 1 351 ? 19.031 31.156 -14.414 1 67.62 351 ASN B C 1
ATOM 6112 O O . ASN B 1 351 ? 18.359 32.094 -14.82 1 67.62 351 ASN B O 1
ATOM 6116 N N . ALA B 1 352 ? 18.609 30.438 -13.414 1 59.5 352 ALA B N 1
ATOM 6117 C CA . ALA B 1 352 ? 17.391 30.953 -12.781 1 59.5 352 ALA B CA 1
ATOM 6118 C C . ALA B 1 352 ? 17.703 31.688 -11.484 1 59.5 352 ALA B C 1
ATOM 6120 O O . ALA B 1 352 ? 17.391 31.203 -10.398 1 59.5 352 ALA B O 1
ATOM 6121 N N . THR B 1 353 ? 18.344 32.812 -11.773 1 63.16 353 THR B N 1
ATOM 6122 C CA . THR B 1 353 ? 18.516 33.719 -10.648 1 63.16 353 THR B CA 1
ATOM 6123 C C . THR B 1 353 ? 17.156 34.094 -10.062 1 63.16 353 THR B C 1
ATOM 6125 O O . THR B 1 353 ? 17.016 34.219 -8.844 1 63.16 353 THR B O 1
ATOM 6128 N N . GLU B 1 354 ? 16.156 34.156 -10.938 1 61.5 354 GLU B N 1
ATOM 6129 C CA . GLU B 1 354 ? 14.836 34.562 -10.484 1 61.5 354 GLU B CA 1
ATOM 6130 C C . GLU B 1 354 ? 14.164 33.5 -9.648 1 61.5 354 GLU B C 1
ATOM 6132 O O . GLU B 1 354 ? 13.492 33.781 -8.656 1 61.5 354 GLU B O 1
ATOM 6137 N N . LEU B 1 355 ? 14.336 32.312 -10.039 1 64.06 355 LEU B N 1
ATOM 6138 C CA . LEU B 1 355 ? 13.727 31.25 -9.242 1 64.06 355 LEU B CA 1
ATOM 6139 C C . LEU B 1 355 ? 14.352 31.188 -7.848 1 64.06 355 LEU B C 1
ATOM 6141 O O . LEU B 1 355 ? 13.656 30.953 -6.859 1 64.06 355 LEU B O 1
ATOM 6145 N N . ALA B 1 356 ? 15.617 31.406 -7.953 1 65.25 356 ALA B N 1
ATOM 6146 C CA . ALA B 1 356 ? 16.312 31.516 -6.672 1 65.25 356 ALA B CA 1
ATOM 6147 C C . ALA B 1 356 ? 15.703 32.594 -5.805 1 65.25 356 ALA B C 1
ATOM 6149 O O . ALA B 1 356 ? 15.641 32.469 -4.578 1 65.25 356 ALA B O 1
ATOM 6150 N N . GLY B 1 357 ? 15.25 33.531 -6.492 1 72.56 357 GLY B N 1
ATOM 6151 C CA . GLY B 1 357 ? 14.648 34.656 -5.785 1 72.56 357 GLY B CA 1
ATOM 6152 C C . GLY B 1 357 ? 13.297 34.344 -5.184 1 72.56 357 GLY B C 1
ATOM 6153 O O . GLY B 1 357 ? 12.898 34.906 -4.172 1 72.56 357 GLY B O 1
ATOM 6154 N N . LEU B 1 358 ? 12.602 33.406 -5.773 1 79.44 358 LEU B N 1
ATOM 6155 C CA . LEU B 1 358 ? 11.297 33.031 -5.25 1 79.44 358 LEU B CA 1
ATOM 6156 C C . LEU B 1 358 ? 11.438 32.281 -3.916 1 79.44 358 LEU B C 1
ATOM 6158 O O . LEU B 1 358 ? 10.547 32.375 -3.062 1 79.44 358 LEU B O 1
ATOM 6162 N N . GLY B 1 359 ? 12.555 31.656 -3.768 1 85.81 359 GLY B N 1
ATOM 6163 C CA . GLY B 1 359 ? 12.812 30.969 -2.51 1 85.81 359 GLY B CA 1
ATOM 6164 C C . GLY B 1 359 ? 11.656 30.094 -2.057 1 85.81 359 GLY B C 1
ATOM 6165 O O . GLY B 1 359 ? 11.156 29.266 -2.824 1 85.81 359 GLY B O 1
ATOM 6166 N N . LEU B 1 360 ? 11.141 30.375 -0.93 1 92.69 360 LEU B N 1
ATOM 6167 C CA . LEU B 1 360 ? 10.102 29.578 -0.29 1 92.69 360 LEU B CA 1
ATOM 6168 C C . LEU B 1 360 ? 8.75 29.797 -0.952 1 92.69 360 LEU B C 1
ATOM 6170 O O . LEU B 1 360 ? 7.82 29.016 -0.771 1 92.69 360 LEU B O 1
ATOM 6174 N N . PHE B 1 361 ? 8.586 30.781 -1.738 1 92.56 361 PHE B N 1
ATOM 6175 C CA . PHE B 1 361 ? 7.316 31.078 -2.387 1 92.56 361 PHE B CA 1
ATOM 6176 C C . PHE B 1 361 ? 7.066 30.125 -3.547 1 92.56 361 PHE B C 1
ATOM 6178 O O . PHE B 1 361 ? 5.918 29.859 -3.908 1 92.56 361 PHE B O 1
ATOM 6185 N N . PHE B 1 362 ? 8.148 29.609 -4.074 1 90.88 362 PHE B N 1
ATOM 6186 C CA . PHE B 1 362 ? 7.988 28.672 -5.188 1 90.88 362 PHE B CA 1
ATOM 6187 C C . PHE B 1 362 ? 7.238 27.422 -4.746 1 90.88 362 PHE B C 1
ATOM 6189 O O . PHE B 1 362 ? 6.195 27.094 -5.312 1 90.88 362 PHE B O 1
ATOM 6196 N N . PRO B 1 363 ? 7.773 26.703 -3.715 1 94.56 363 PRO B N 1
ATOM 6197 C CA . PRO B 1 363 ? 7.02 25.531 -3.271 1 94.56 363 PRO B CA 1
ATOM 6198 C C . PRO B 1 363 ? 5.594 25.875 -2.842 1 94.56 363 PRO B C 1
ATOM 6200 O O . PRO B 1 363 ? 4.672 25.094 -3.064 1 94.56 363 PRO B O 1
ATOM 6203 N N . PHE B 1 364 ? 5.383 27 -2.281 1 96.25 364 PHE B N 1
ATOM 6204 C CA . PHE B 1 364 ? 4.051 27.438 -1.867 1 96.25 364 PHE B CA 1
ATOM 6205 C C . PHE B 1 364 ? 3.125 27.562 -3.07 1 96.25 364 PHE B C 1
ATOM 6207 O O . PHE B 1 364 ? 2.012 27.047 -3.062 1 96.25 364 PHE B O 1
ATOM 6214 N N . LEU B 1 365 ? 3.57 28.219 -4.07 1 92.44 365 LEU B N 1
ATOM 6215 C CA . LEU B 1 365 ? 2.746 28.5 -5.238 1 92.44 365 LEU B CA 1
ATOM 6216 C C . LEU B 1 365 ? 2.422 27.234 -6 1 92.44 365 LEU B C 1
ATOM 6218 O O . LEU B 1 365 ? 1.298 27.047 -6.48 1 92.44 365 LEU B O 1
ATOM 6222 N N . VAL B 1 366 ? 3.377 26.391 -6.09 1 90.69 366 VAL B N 1
ATOM 6223 C CA . VAL B 1 366 ? 3.158 25.125 -6.793 1 90.69 366 VAL B CA 1
ATOM 6224 C C . VAL B 1 366 ? 2.117 24.297 -6.047 1 90.69 366 VAL B C 1
ATOM 6226 O O . VAL B 1 366 ? 1.19 23.75 -6.66 1 90.69 366 VAL B O 1
ATOM 6229 N N . ALA B 1 367 ? 2.285 24.203 -4.75 1 95.12 367 ALA B N 1
ATOM 6230 C CA . ALA B 1 367 ? 1.337 23.438 -3.939 1 95.12 367 ALA B CA 1
ATOM 6231 C C . ALA B 1 367 ? -0.061 24.047 -4.016 1 95.12 367 ALA B C 1
ATOM 6233 O O . ALA B 1 367 ? -1.056 23.328 -4.098 1 95.12 367 ALA B O 1
ATOM 6234 N N . ALA B 1 368 ? -0.1 25.359 -3.99 1 94.31 368 ALA B N 1
ATOM 6235 C CA . ALA B 1 368 ? -1.382 26.047 -4.062 1 94.31 368 ALA B CA 1
ATOM 6236 C C . ALA B 1 368 ? -2.076 25.781 -5.395 1 94.31 368 ALA B C 1
ATOM 6238 O O . ALA B 1 368 ? -3.299 25.641 -5.445 1 94.31 368 ALA B O 1
ATOM 6239 N N . LEU B 1 369 ? -1.314 25.766 -6.383 1 89.69 369 LEU B N 1
ATOM 6240 C CA . LEU B 1 369 ? -1.854 25.5 -7.715 1 89.69 369 LEU B CA 1
ATOM 6241 C C . LEU B 1 369 ? -2.439 24.094 -7.793 1 89.69 369 LEU B C 1
ATOM 6243 O O . LEU B 1 369 ? -3.543 23.906 -8.312 1 89.69 369 LEU B O 1
ATOM 6247 N N . PHE B 1 370 ? -1.742 23.156 -7.281 1 88.75 370 PHE B N 1
ATOM 6248 C CA . PHE B 1 370 ? -2.215 21.781 -7.293 1 88.75 370 PHE B CA 1
ATOM 6249 C C . PHE B 1 370 ? -3.457 21.625 -6.422 1 88.75 370 PHE B C 1
ATOM 6251 O O . PHE B 1 370 ? -4.41 20.938 -6.809 1 88.75 370 PHE B O 1
ATOM 6258 N N . LYS B 1 371 ? -3.402 22.234 -5.293 1 92.75 371 LYS B N 1
ATOM 6259 C CA . LYS B 1 371 ? -4.539 22.141 -4.379 1 92.75 371 LYS B CA 1
ATOM 6260 C C . LYS B 1 371 ? -5.793 22.75 -5.004 1 92.75 371 LYS B C 1
ATOM 6262 O O . LYS B 1 371 ? -6.871 22.141 -4.949 1 92.75 371 LYS B O 1
ATOM 6267 N N . THR B 1 372 ? -5.652 23.875 -5.586 1 88.75 372 THR B N 1
ATOM 6268 C CA . THR B 1 372 ? -6.785 24.562 -6.195 1 88.75 372 THR B CA 1
ATOM 6269 C C . THR B 1 372 ? -7.32 23.766 -7.383 1 88.75 372 THR B C 1
ATOM 6271 O O . THR B 1 372 ? -8.539 23.688 -7.586 1 88.75 372 THR B O 1
ATOM 6274 N N . ALA B 1 373 ? -6.48 23.156 -8.023 1 83.5 373 ALA B N 1
ATOM 6275 C CA . ALA B 1 373 ? -6.867 22.453 -9.25 1 83.5 373 ALA B CA 1
ATOM 6276 C C . ALA B 1 373 ? -7.445 21.078 -8.938 1 83.5 373 ALA B C 1
ATOM 6278 O O . ALA B 1 373 ? -8.383 20.625 -9.602 1 83.5 373 ALA B O 1
ATOM 6279 N N . GLN B 1 374 ? -6.898 20.422 -7.957 1 81.25 374 GLN B N 1
ATOM 6280 C CA . GLN B 1 374 ? -7.23 19.016 -7.766 1 81.25 374 GLN B CA 1
ATOM 6281 C C . GLN B 1 374 ? -8.109 18.828 -6.535 1 81.25 374 GLN B C 1
ATOM 6283 O O . GLN B 1 374 ? -8.875 17.859 -6.461 1 81.25 374 GLN B O 1
ATOM 6288 N N . GLY B 1 375 ? -7.965 19.688 -5.559 1 85.12 375 GLY B N 1
ATOM 6289 C CA . GLY B 1 375 ? -8.844 19.672 -4.402 1 85.12 375 GLY B CA 1
ATOM 6290 C C . GLY B 1 375 ? -8.422 18.672 -3.344 1 85.12 375 GLY B C 1
ATOM 6291 O O . GLY B 1 375 ? -9.242 18.203 -2.553 1 85.12 375 GLY B O 1
ATOM 6292 N N . SER B 1 376 ? -7.172 18.188 -3.389 1 87.62 376 SER B N 1
ATOM 6293 C CA . SER B 1 376 ? -6.625 17.281 -2.381 1 87.62 376 SER B CA 1
ATOM 6294 C C . SER B 1 376 ? -5.324 17.828 -1.799 1 87.62 376 SER B C 1
ATOM 6296 O O . SER B 1 376 ? -4.324 17.953 -2.508 1 87.62 376 SER B O 1
ATOM 6298 N N . ALA B 1 377 ? -5.367 18.094 -0.505 1 92.69 377 ALA B N 1
ATOM 6299 C CA . ALA B 1 377 ? -4.188 18.641 0.157 1 92.69 377 ALA B CA 1
ATOM 6300 C C . ALA B 1 377 ? -3.037 17.641 0.16 1 92.69 377 ALA B C 1
ATOM 6302 O O . ALA B 1 377 ? -1.888 18 -0.098 1 92.69 377 ALA B O 1
ATOM 6303 N N . THR B 1 378 ? -3.332 16.453 0.35 1 88.12 378 THR B N 1
ATOM 6304 C CA . THR B 1 378 ? -2.307 15.414 0.407 1 88.12 378 THR B CA 1
ATOM 6305 C C . THR B 1 378 ? -1.623 15.25 -0.947 1 88.12 378 THR B C 1
ATOM 6307 O O . THR B 1 378 ? -0.394 15.211 -1.027 1 88.12 378 THR B O 1
ATOM 6310 N N . VAL B 1 379 ? -2.395 15.18 -1.953 1 87.12 379 VAL B N 1
ATOM 6311 C CA . VAL B 1 379 ? -1.841 15.016 -3.293 1 87.12 379 VAL B CA 1
ATOM 6312 C C . VAL B 1 379 ? -1.002 16.234 -3.658 1 87.12 379 VAL B C 1
ATOM 6314 O O . VAL B 1 379 ? 0.07 16.109 -4.254 1 87.12 379 VAL B O 1
ATOM 6317 N N . ALA B 1 380 ? -1.5 17.391 -3.293 1 92.5 380 ALA B N 1
ATOM 6318 C CA . ALA B 1 380 ? -0.769 18.625 -3.564 1 92.5 380 ALA B CA 1
ATOM 6319 C C . ALA B 1 380 ? 0.594 18.625 -2.877 1 92.5 380 ALA B C 1
ATOM 6321 O O . ALA B 1 380 ? 1.604 19 -3.482 1 92.5 380 ALA B O 1
ATOM 6322 N N . MET B 1 381 ? 0.607 18.203 -1.692 1 94.69 381 MET B N 1
ATOM 6323 C CA . MET B 1 381 ? 1.847 18.188 -0.92 1 94.69 381 MET B CA 1
ATOM 6324 C C . MET B 1 381 ? 2.828 17.172 -1.492 1 94.69 381 MET B C 1
ATOM 6326 O O . MET B 1 381 ? 4.008 17.484 -1.687 1 94.69 381 MET B O 1
ATOM 6330 N N . VAL B 1 382 ? 2.371 16.047 -1.815 1 89.44 382 VAL B N 1
ATOM 6331 C CA . VAL B 1 382 ? 3.219 14.953 -2.289 1 89.44 382 VAL B CA 1
ATOM 6332 C C . VAL B 1 382 ? 3.799 15.305 -3.658 1 89.44 382 VAL B C 1
ATOM 6334 O O . VAL B 1 382 ? 5 15.164 -3.885 1 89.44 382 VAL B O 1
ATOM 6337 N N . THR B 1 383 ? 2.969 15.773 -4.527 1 88 383 THR B N 1
ATOM 6338 C CA . THR B 1 383 ? 3.406 16.109 -5.875 1 88 383 THR B CA 1
ATOM 6339 C C . THR B 1 383 ? 4.395 17.266 -5.848 1 88 383 THR B C 1
ATOM 6341 O O . THR B 1 383 ? 5.441 17.219 -6.5 1 88 383 THR B O 1
ATOM 6344 N N . THR B 1 384 ? 4.055 18.234 -5.062 1 93.5 384 THR B N 1
ATOM 6345 C CA . THR B 1 384 ? 4.918 19.406 -4.988 1 93.5 384 THR B CA 1
ATOM 6346 C C . THR B 1 384 ? 6.27 19.047 -4.375 1 93.5 384 THR B C 1
ATOM 6348 O O . THR B 1 384 ? 7.309 19.516 -4.84 1 93.5 384 THR B O 1
ATOM 6351 N N . SER B 1 385 ? 6.234 18.281 -3.348 1 94.44 385 SER B N 1
ATOM 6352 C CA . SER B 1 385 ? 7.492 17.906 -2.711 1 94.44 385 SER B CA 1
ATOM 6353 C C . SER B 1 385 ? 8.383 17.109 -3.662 1 94.44 385 SER B C 1
ATOM 6355 O O . SER B 1 385 ? 9.602 17.25 -3.639 1 94.44 385 SER B O 1
ATOM 6357 N N . GLY B 1 386 ? 7.797 16.297 -4.465 1 89.31 386 GLY B N 1
ATOM 6358 C CA . GLY B 1 386 ? 8.555 15.594 -5.484 1 89.31 386 GLY B CA 1
ATOM 6359 C C . GLY B 1 386 ? 9.227 16.516 -6.484 1 89.31 386 GLY B C 1
ATOM 6360 O O . GLY B 1 386 ? 10.359 16.266 -6.906 1 89.31 386 GLY B O 1
ATOM 6361 N N . ILE B 1 387 ? 8.531 17.562 -6.855 1 87.62 387 ILE B N 1
ATOM 6362 C CA . ILE B 1 387 ? 9.023 18.531 -7.828 1 87.62 387 ILE B CA 1
ATOM 6363 C C . ILE B 1 387 ? 10.102 19.406 -7.195 1 87.62 387 ILE B C 1
ATOM 6365 O O . ILE B 1 387 ? 11.102 19.734 -7.844 1 87.62 387 ILE B O 1
ATOM 6369 N N . VAL B 1 388 ? 9.984 19.703 -5.938 1 91.62 388 VAL B N 1
ATOM 6370 C CA . VAL B 1 388 ? 10.828 20.672 -5.262 1 91.62 388 VAL B CA 1
ATOM 6371 C C . VAL B 1 388 ? 12.117 20 -4.789 1 91.62 388 VAL B C 1
ATOM 6373 O O . VAL B 1 388 ? 13.172 20.625 -4.723 1 91.62 388 VAL B O 1
ATOM 6376 N N . ALA B 1 389 ? 12.047 18.75 -4.535 1 91.25 389 ALA B N 1
ATOM 6377 C CA . ALA B 1 389 ? 13.156 18.016 -3.926 1 91.25 389 ALA B CA 1
ATOM 6378 C C . ALA B 1 389 ? 14.453 18.234 -4.688 1 91.25 389 ALA B C 1
ATOM 6380 O O . ALA B 1 389 ? 15.461 18.656 -4.105 1 91.25 389 ALA B O 1
ATOM 6381 N N . PRO B 1 390 ? 14.508 18.031 -5.992 1 88.38 390 PRO B N 1
ATOM 6382 C CA . PRO B 1 390 ? 15.758 18.234 -6.723 1 88.38 390 PRO B CA 1
ATOM 6383 C C . PRO B 1 390 ? 16.125 19.703 -6.891 1 88.38 390 PRO B C 1
ATOM 6385 O O . PRO B 1 390 ? 17.25 20.031 -7.277 1 88.38 390 PRO B O 1
ATOM 6388 N N . LEU B 1 391 ? 15.219 20.625 -6.582 1 87.88 391 LEU B N 1
ATOM 6389 C CA . LEU B 1 391 ? 15.43 22.047 -6.801 1 87.88 391 LEU B CA 1
ATOM 6390 C C . LEU B 1 391 ? 15.898 22.734 -5.52 1 87.88 391 LEU B C 1
ATOM 6392 O O . LEU B 1 391 ? 16.219 23.922 -5.531 1 87.88 391 LEU B O 1
ATOM 6396 N N . LEU B 1 392 ? 15.961 22.031 -4.441 1 90.19 392 LEU B N 1
ATOM 6397 C CA . LEU B 1 392 ? 16.266 22.609 -3.135 1 90.19 392 LEU B CA 1
ATOM 6398 C C . LEU B 1 392 ? 17.578 23.375 -3.178 1 90.19 392 LEU B C 1
ATOM 6400 O O . LEU B 1 392 ? 17.656 24.516 -2.705 1 90.19 392 LEU B O 1
ATOM 6404 N N . PRO B 1 393 ? 18.672 22.812 -3.732 1 84.62 393 PRO B N 1
ATOM 6405 C CA . PRO B 1 393 ? 19.922 23.547 -3.754 1 84.62 393 PRO B CA 1
ATOM 6406 C C . PRO B 1 393 ? 19.844 24.859 -4.539 1 84.62 393 PRO B C 1
ATOM 6408 O O . PRO B 1 393 ? 20.438 25.859 -4.148 1 84.62 393 PRO B O 1
ATOM 6411 N N . VAL B 1 394 ? 19.094 24.797 -5.586 1 83.69 394 VAL B N 1
ATOM 6412 C CA . VAL B 1 394 ? 18.953 25.969 -6.434 1 83.69 394 VAL B CA 1
ATOM 6413 C C . VAL B 1 394 ? 18.141 27.047 -5.695 1 83.69 394 VAL B C 1
ATOM 6415 O O . VAL B 1 394 ? 18.375 28.234 -5.891 1 83.69 394 VAL B O 1
ATOM 6418 N N . LEU B 1 395 ? 17.266 26.578 -4.809 1 86.94 395 LEU B N 1
ATOM 6419 C CA . LEU B 1 395 ? 16.438 27.5 -4.047 1 86.94 395 LEU B CA 1
ATOM 6420 C C . LEU B 1 395 ? 17.172 28 -2.807 1 86.94 395 LEU B C 1
ATOM 6422 O O . LEU B 1 395 ? 16.641 28.844 -2.068 1 86.94 395 LEU B O 1
ATOM 6426 N N . GLY B 1 396 ? 18.312 27.469 -2.631 1 82.5 396 GLY B N 1
ATOM 6427 C CA . GLY B 1 396 ? 19.125 27.891 -1.5 1 82.5 396 GLY B CA 1
ATOM 6428 C C . GLY B 1 396 ? 18.672 27.266 -0.186 1 82.5 396 GLY B C 1
ATOM 6429 O O . GLY B 1 396 ? 18.906 27.844 0.881 1 82.5 396 GLY B O 1
ATOM 6430 N N . LEU B 1 397 ? 17.969 26.266 -0.261 1 89.38 397 LEU B N 1
ATOM 6431 C CA . LEU B 1 397 ? 17.453 25.578 0.92 1 89.38 397 LEU B CA 1
ATOM 6432 C C . LEU B 1 397 ? 18.234 24.297 1.184 1 89.38 397 LEU B C 1
ATOM 6434 O O . LEU B 1 397 ? 17.891 23.234 0.652 1 89.38 397 LEU B O 1
ATOM 6438 N N . GLU B 1 398 ? 19.234 24.375 2.092 1 87.81 398 GLU B N 1
ATOM 6439 C CA . GLU B 1 398 ? 20.156 23.25 2.209 1 87.81 398 GLU B CA 1
ATOM 6440 C C . GLU B 1 398 ? 20.172 22.688 3.627 1 87.81 398 GLU B C 1
ATOM 6442 O O . GLU B 1 398 ? 20.234 21.469 3.816 1 87.81 398 GLU B O 1
ATOM 6447 N N . THR B 1 399 ? 20.047 23.562 4.605 1 91.31 399 THR B N 1
ATOM 6448 C CA . THR B 1 399 ? 20.078 23.078 5.988 1 91.31 399 THR B CA 1
ATOM 6449 C C . THR B 1 399 ? 18.75 22.422 6.359 1 91.31 399 THR B C 1
ATOM 6451 O O . THR B 1 399 ? 17.703 22.734 5.777 1 91.31 399 THR B O 1
ATOM 6454 N N . PRO B 1 400 ? 18.75 21.547 7.32 1 92.06 400 PRO B N 1
ATOM 6455 C CA . PRO B 1 400 ? 17.516 20.891 7.75 1 92.06 400 PRO B CA 1
ATOM 6456 C C . PRO B 1 400 ? 16.422 21.906 8.125 1 92.06 400 PRO B C 1
ATOM 6458 O O . PRO B 1 400 ? 15.242 21.688 7.824 1 92.06 400 PRO B O 1
ATOM 6461 N N . LEU B 1 401 ? 16.859 22.906 8.773 1 93.56 401 LEU B N 1
ATOM 6462 C CA . LEU B 1 401 ? 15.891 23.938 9.164 1 93.56 401 LEU B CA 1
ATOM 6463 C C . LEU B 1 401 ? 15.297 24.625 7.938 1 93.56 401 LEU B C 1
ATOM 6465 O O . LEU B 1 401 ? 14.094 24.859 7.883 1 93.56 401 LEU B O 1
ATOM 6469 N N . GLN B 1 402 ? 16.125 24.906 6.926 1 93.69 402 GLN B N 1
ATOM 6470 C CA . GLN B 1 402 ? 15.664 25.531 5.699 1 93.69 402 GLN B CA 1
ATOM 6471 C C . GLN B 1 402 ? 14.75 24.594 4.906 1 93.69 402 GLN B C 1
ATOM 6473 O O . GLN B 1 402 ? 13.727 25.031 4.375 1 93.69 402 GLN B O 1
ATOM 6478 N N . VAL B 1 403 ? 15.109 23.391 4.859 1 94.94 403 VAL B N 1
ATOM 6479 C CA . VAL B 1 403 ? 14.289 22.391 4.176 1 94.94 403 VAL B CA 1
ATOM 6480 C C . VAL B 1 403 ? 12.977 22.203 4.926 1 94.94 403 VAL B C 1
ATOM 6482 O O . VAL B 1 403 ? 11.93 21.984 4.309 1 94.94 403 VAL B O 1
ATOM 6485 N N . GLY B 1 404 ? 13.086 22.25 6.285 1 96.06 404 GLY B N 1
ATOM 6486 C CA . GLY B 1 404 ? 11.867 22.203 7.082 1 96.06 404 GLY B CA 1
ATOM 6487 C C . GLY B 1 404 ? 10.898 23.328 6.75 1 96.06 404 GLY B C 1
ATOM 6488 O O . GLY B 1 404 ? 9.688 23.109 6.707 1 96.06 404 GLY B O 1
ATOM 6489 N N . LEU B 1 405 ? 11.43 24.484 6.492 1 96.12 405 LEU B N 1
ATOM 6490 C CA . LEU B 1 405 ? 10.594 25.625 6.105 1 96.12 405 LEU B CA 1
ATOM 6491 C C . LEU B 1 405 ? 9.977 25.391 4.73 1 96.12 405 LEU B C 1
ATOM 6493 O O . LEU B 1 405 ? 8.852 25.828 4.473 1 96.12 405 LEU B O 1
ATOM 6497 N N . ALA B 1 406 ? 10.703 24.734 3.896 1 95.81 406 ALA B N 1
ATOM 6498 C CA . ALA B 1 406 ? 10.141 24.375 2.594 1 95.81 406 ALA B CA 1
ATOM 6499 C C . ALA B 1 406 ? 8.945 23.453 2.746 1 95.81 406 ALA B C 1
ATOM 6501 O O . ALA B 1 406 ? 7.945 23.594 2.037 1 95.81 406 ALA B O 1
ATOM 6502 N N . VAL B 1 407 ? 9.062 22.516 3.656 1 96.75 407 VAL B N 1
ATOM 6503 C CA . VAL B 1 407 ? 7.949 21.625 3.947 1 96.75 407 VAL B CA 1
ATOM 6504 C C . VAL B 1 407 ? 6.742 22.438 4.414 1 96.75 407 VAL B C 1
ATOM 6506 O O . VAL B 1 407 ? 5.617 22.188 3.977 1 96.75 407 VAL B O 1
ATOM 6509 N N . MET B 1 408 ? 7.016 23.406 5.266 1 97.69 408 MET B N 1
ATOM 6510 C CA . MET B 1 408 ? 5.941 24.266 5.781 1 97.69 408 MET B CA 1
ATOM 6511 C C . MET B 1 408 ? 5.332 25.094 4.664 1 97.69 408 MET B C 1
ATOM 6513 O O . MET B 1 408 ? 4.121 25.328 4.648 1 97.69 408 MET B O 1
ATOM 6517 N N . ALA B 1 409 ? 6.145 25.547 3.768 1 97.38 409 ALA B N 1
ATOM 6518 C CA . ALA B 1 409 ? 5.645 26.328 2.633 1 97.38 409 ALA B CA 1
ATOM 6519 C C . ALA B 1 409 ? 4.734 25.469 1.751 1 97.38 409 ALA B C 1
ATOM 6521 O O . ALA B 1 409 ? 3.699 25.938 1.28 1 97.38 409 ALA B O 1
ATOM 6522 N N . ILE B 1 410 ? 5.156 24.297 1.514 1 97.19 410 ILE B N 1
ATOM 6523 C CA . ILE B 1 410 ? 4.348 23.344 0.748 1 97.19 410 ILE B CA 1
ATOM 6524 C C . ILE B 1 410 ? 3.018 23.109 1.461 1 97.19 410 ILE B C 1
ATOM 6526 O O . ILE B 1 410 ? 1.957 23.141 0.833 1 97.19 410 ILE B O 1
ATOM 6530 N N . SER B 1 411 ? 3.107 22.859 2.736 1 97.69 411 SER B N 1
ATOM 6531 C CA . SER B 1 411 ? 1.91 22.656 3.545 1 97.69 411 SER B CA 1
ATOM 6532 C C . SER B 1 411 ? 0.978 23.859 3.465 1 97.69 411 SER B C 1
ATOM 6534 O O . SER B 1 411 ? -0.237 23.703 3.324 1 97.69 411 SER B O 1
ATOM 6536 N N . ALA B 1 412 ? 1.572 25.016 3.586 1 97.56 412 ALA B N 1
ATOM 6537 C CA . ALA B 1 412 ? 0.795 26.25 3.508 1 97.56 412 ALA B CA 1
ATOM 6538 C C . ALA B 1 412 ? 0.055 26.344 2.176 1 97.56 412 ALA B C 1
ATOM 6540 O O . ALA B 1 412 ? -1.117 26.734 2.137 1 97.56 412 ALA B O 1
ATOM 6541 N N . GLY B 1 413 ? 0.723 26.031 1.161 1 96.38 413 GLY B N 1
ATOM 6542 C CA . GLY B 1 413 ? 0.091 26.031 -0.148 1 96.38 413 GLY B CA 1
ATOM 6543 C C . GLY B 1 413 ? -1.054 25.047 -0.262 1 96.38 413 GLY B C 1
ATOM 6544 O O . GLY B 1 413 ? -2.057 25.328 -0.924 1 96.38 413 GLY B O 1
ATOM 6545 N N . SER B 1 414 ? -0.885 23.938 0.371 1 95.38 414 SER B N 1
ATOM 6546 C CA . SER B 1 414 ? -1.891 22.891 0.293 1 95.38 414 SER B CA 1
ATOM 6547 C C . SER B 1 414 ? -3.137 23.25 1.093 1 95.38 414 SER B C 1
ATOM 6549 O O . SER B 1 414 ? -4.191 22.641 0.923 1 95.38 414 SER B O 1
ATOM 6551 N N . LEU B 1 415 ? -2.982 24.281 1.9 1 93.31 415 LEU B N 1
ATOM 6552 C CA . LEU B 1 415 ? -4.109 24.781 2.686 1 93.31 415 LEU B CA 1
ATOM 6553 C C . LEU B 1 415 ? -5 25.688 1.847 1 93.31 415 LEU B C 1
ATOM 6555 O O . LEU B 1 415 ? -6.172 25.891 2.172 1 93.31 415 LEU B O 1
ATOM 6559 N N . THR B 1 416 ? -4.309 26.203 0.752 1 85.75 416 THR B N 1
ATOM 6560 C CA . THR B 1 416 ? -4.984 27.312 0.09 1 85.75 416 THR B CA 1
ATOM 6561 C C . THR B 1 416 ? -6.066 26.797 -0.854 1 85.75 416 THR B C 1
ATOM 6563 O O . THR B 1 416 ? -5.797 25.969 -1.723 1 85.75 416 THR B O 1
ATOM 6566 N N . VAL B 1 417 ? -7.168 27.172 -0.63 1 81.38 417 VAL B N 1
ATOM 6567 C CA . VAL B 1 417 ? -8.5 27.375 -1.179 1 81.38 417 VAL B CA 1
ATOM 6568 C C . VAL B 1 417 ? -9.203 26.031 -1.359 1 81.38 417 VAL B C 1
ATOM 6570 O O . VAL B 1 417 ? -8.875 25.281 -2.275 1 81.38 417 VAL B O 1
ATOM 6573 N N . SER B 1 418 ? -9.945 25.609 -0.495 1 88.25 418 SER B N 1
ATOM 6574 C CA . SER B 1 418 ? -10.844 24.453 -0.57 1 88.25 418 SER B CA 1
ATOM 6575 C C . SER B 1 418 ? -12.164 24.828 -1.233 1 88.25 418 SER B C 1
ATOM 6577 O O . SER B 1 418 ? -12.867 25.734 -0.764 1 88.25 418 SER B O 1
ATOM 6579 N N . HIS B 1 419 ? -12.484 24.25 -2.371 1 89.5 419 HIS B N 1
ATOM 6580 C CA . HIS B 1 419 ? -13.727 24.531 -3.09 1 89.5 419 HIS B CA 1
ATOM 6581 C C . HIS B 1 419 ? -14.367 23.25 -3.604 1 89.5 419 HIS B C 1
ATOM 6583 O O . HIS B 1 419 ? -14.141 22.172 -3.053 1 89.5 419 HIS B O 1
ATOM 6589 N N . ALA B 1 420 ? -15.258 23.391 -4.543 1 83.38 420 ALA B N 1
ATOM 6590 C CA . ALA B 1 420 ? -16.188 22.328 -4.926 1 83.38 420 ALA B CA 1
ATOM 6591 C C . ALA B 1 420 ? -15.453 21.062 -5.309 1 83.38 420 ALA B C 1
ATOM 6593 O O . ALA B 1 420 ? -16 19.953 -5.195 1 83.38 420 ALA B O 1
ATOM 6594 N N . ASN B 1 421 ? -14.234 21.141 -5.68 1 83.06 421 ASN B N 1
ATOM 6595 C CA . ASN B 1 421 ? -13.508 19.938 -6.082 1 83.06 421 ASN B CA 1
ATOM 6596 C C . ASN B 1 421 ? -12.852 19.25 -4.891 1 83.06 421 ASN B C 1
ATOM 6598 O O . ASN B 1 421 ? -12.25 18.188 -5.031 1 83.06 421 ASN B O 1
ATOM 6602 N N . ASP B 1 422 ? -12.969 19.781 -3.752 1 86.12 422 ASP B N 1
ATOM 6603 C CA . ASP B 1 422 ? -12.391 19.266 -2.516 1 86.12 422 ASP B CA 1
ATOM 6604 C C . ASP B 1 422 ? -13.422 18.484 -1.708 1 86.12 422 ASP B C 1
ATOM 6606 O O . ASP B 1 422 ? -14.492 19.016 -1.384 1 86.12 422 ASP B O 1
ATOM 6610 N N . SER B 1 423 ? -13.086 17.281 -1.426 1 83.81 423 SER B N 1
ATOM 6611 C CA . SER B 1 423 ? -14 16.453 -0.643 1 83.81 423 SER B CA 1
ATOM 6612 C C . SER B 1 423 ? -14.281 17.078 0.722 1 83.81 423 SER B C 1
ATOM 6614 O O . SER B 1 423 ? -15.398 16.984 1.235 1 83.81 423 SER B O 1
ATOM 6616 N N . HIS B 1 424 ? -13.211 17.672 1.312 1 88.81 424 HIS B N 1
ATOM 6617 C CA . HIS B 1 424 ? -13.375 18.281 2.627 1 88.81 424 HIS B CA 1
ATOM 6618 C C . HIS B 1 424 ? -14.375 19.438 2.578 1 88.81 424 HIS B C 1
ATOM 6620 O O . HIS B 1 424 ? -15.109 19.672 3.543 1 88.81 424 HIS B O 1
ATOM 6626 N N . PHE B 1 425 ? -14.461 20.156 1.488 1 90.75 425 PHE B N 1
ATOM 6627 C CA . PHE B 1 425 ? -15.43 21.219 1.266 1 90.75 425 PHE B CA 1
ATOM 6628 C C . PHE B 1 425 ? -16.859 20.688 1.405 1 90.75 425 PHE B C 1
ATOM 6630 O O . PHE B 1 425 ? -17.688 21.297 2.084 1 90.75 425 PHE B O 1
ATOM 6637 N N . TRP B 1 426 ? -17.141 19.578 0.929 1 86.06 426 TRP B N 1
ATOM 6638 C CA . TRP B 1 426 ? -18.484 19.016 0.934 1 86.06 426 TRP B CA 1
ATOM 6639 C C . TRP B 1 426 ? -18.828 18.406 2.295 1 86.06 426 TRP B C 1
ATOM 6641 O O . TRP B 1 426 ? -19.969 18.438 2.73 1 86.06 426 TRP B O 1
ATOM 6651 N N . VAL B 1 427 ? -17.797 17.812 2.887 1 88.75 427 VAL B N 1
ATOM 6652 C CA . VAL B 1 427 ? -18.031 17.281 4.23 1 88.75 427 VAL B CA 1
ATOM 6653 C C . VAL B 1 427 ? -18.484 18.406 5.156 1 88.75 427 VAL B C 1
ATOM 6655 O O . VAL B 1 427 ? -19.5 18.281 5.852 1 88.75 427 VAL B O 1
ATOM 6658 N N . VAL B 1 428 ? -17.797 19.484 5.113 1 92.38 428 VAL B N 1
ATOM 6659 C CA . VAL B 1 428 ? -18.109 20.625 5.973 1 92.38 428 VAL B CA 1
ATOM 6660 C C . VAL B 1 428 ? -19.469 21.203 5.57 1 92.38 428 VAL B C 1
ATOM 6662 O O . VAL B 1 428 ? -20.312 21.469 6.426 1 92.38 428 VAL B O 1
ATOM 6665 N N . THR B 1 429 ? -19.703 21.375 4.305 1 89.81 429 THR B N 1
ATOM 6666 C CA . THR B 1 429 ? -20.906 21.984 3.775 1 89.81 429 THR B CA 1
ATOM 6667 C C . THR B 1 429 ? -22.141 21.141 4.117 1 89.81 429 THR B C 1
ATOM 6669 O O . THR B 1 429 ? -23.125 21.672 4.645 1 89.81 429 THR B O 1
ATOM 6672 N N . ASN B 1 430 ? -22.062 19.891 3.947 1 87.25 430 ASN B N 1
ATOM 6673 C CA . ASN B 1 430 ? -23.203 19.016 4.129 1 87.25 430 ASN B CA 1
ATOM 6674 C C . ASN B 1 430 ? -23.516 18.797 5.605 1 87.25 430 ASN B C 1
ATOM 6676 O O . ASN B 1 430 ? -24.688 18.859 6.012 1 87.25 430 ASN B O 1
ATOM 6680 N N . PHE B 1 431 ? -22.578 18.641 6.348 1 86.25 431 PHE B N 1
ATOM 6681 C CA . PHE B 1 431 ? -22.812 18.344 7.754 1 86.25 431 PHE B CA 1
ATOM 6682 C C . PHE B 1 431 ? -23.234 19.609 8.508 1 86.25 431 PHE B C 1
ATOM 6684 O O . PHE B 1 431 ? -23.906 19.516 9.539 1 86.25 431 PHE B O 1
ATOM 6691 N N . SER B 1 432 ? -22.859 20.734 8.055 1 89.94 432 SER B N 1
ATOM 6692 C CA . SER B 1 432 ? -23.25 21.984 8.695 1 89.94 432 SER B CA 1
ATOM 6693 C C . SER B 1 432 ? -24.516 22.562 8.062 1 89.94 432 SER B C 1
ATOM 6695 O O . SER B 1 432 ? -24.969 23.641 8.453 1 89.94 432 SER B O 1
ATOM 6697 N N . LYS B 1 433 ? -24.969 21.891 7.027 1 86.81 433 LYS B N 1
ATOM 6698 C CA . LYS B 1 433 ? -26.188 22.281 6.324 1 86.81 433 LYS B CA 1
ATOM 6699 C C . LYS B 1 433 ? -26.047 23.672 5.711 1 86.81 433 LYS B C 1
ATOM 6701 O O . LYS B 1 433 ? -26.984 24.469 5.773 1 86.81 433 LYS B O 1
ATOM 6706 N N . MET B 1 434 ? -24.891 23.969 5.297 1 91.06 434 MET B N 1
ATOM 6707 C CA . MET B 1 434 ? -24.656 25.203 4.539 1 91.06 434 MET B CA 1
ATOM 6708 C C . MET B 1 434 ? -24.969 25 3.061 1 91.06 434 MET B C 1
ATOM 6710 O O . MET B 1 434 ? -24.828 23.891 2.543 1 91.06 434 MET B O 1
ATOM 6714 N N . THR B 1 435 ? -25.406 26.031 2.4 1 89.31 435 THR B N 1
ATOM 6715 C CA . THR B 1 435 ? -25.453 26 0.942 1 89.31 435 THR B CA 1
ATOM 6716 C C . THR B 1 435 ? -24.047 26.156 0.349 1 89.31 435 THR B C 1
ATOM 6718 O O . THR B 1 435 ? -23.141 26.625 1.025 1 89.31 435 THR B O 1
ATOM 6721 N N . PRO B 1 436 ? -23.891 25.734 -0.908 1 90.56 436 PRO B N 1
ATOM 6722 C CA . PRO B 1 436 ? -22.578 25.906 -1.54 1 90.56 436 PRO B CA 1
ATOM 6723 C C . PRO B 1 436 ? -22.125 27.359 -1.545 1 90.56 436 PRO B C 1
ATOM 6725 O O . PRO B 1 436 ? -20.938 27.641 -1.343 1 90.56 436 PRO B O 1
ATOM 6728 N N . GLN B 1 437 ? -23.078 28.25 -1.737 1 90.5 437 GLN B N 1
ATOM 6729 C CA . GLN B 1 437 ? -22.734 29.672 -1.755 1 90.5 437 GLN B CA 1
ATOM 6730 C C . GLN B 1 437 ? -22.234 30.125 -0.387 1 90.5 437 GLN B C 1
ATOM 6732 O O . GLN B 1 437 ? -21.281 30.906 -0.296 1 90.5 437 GLN B O 1
ATOM 6737 N N . GLN B 1 438 ? -22.891 29.688 0.602 1 92.94 438 GLN B N 1
ATOM 6738 C CA . GLN B 1 438 ? -22.469 30.016 1.964 1 92.94 438 GLN B CA 1
ATOM 6739 C C . GLN B 1 438 ? -21.109 29.406 2.277 1 92.94 438 GLN B C 1
ATOM 6741 O O . GLN B 1 438 ? -20.281 30.016 2.957 1 92.94 438 GLN B O 1
ATOM 6746 N N . ALA B 1 439 ? -20.891 28.203 1.796 1 93.62 439 ALA B N 1
ATOM 6747 C CA . ALA B 1 439 ? -19.625 27.531 2.029 1 93.62 439 ALA B CA 1
ATOM 6748 C C . ALA B 1 439 ? -18.484 28.234 1.32 1 93.62 439 ALA B C 1
ATOM 6750 O O . ALA B 1 439 ? -17.359 28.297 1.837 1 93.62 439 ALA B O 1
ATOM 6751 N N . TYR B 1 440 ? -18.734 28.766 0.111 1 93.88 440 TYR B N 1
ATOM 6752 C CA . TYR B 1 440 ? -17.703 29.516 -0.602 1 93.88 440 TYR B CA 1
ATOM 6753 C C . TYR B 1 440 ? -17.297 30.75 0.182 1 93.88 440 TYR B C 1
ATOM 6755 O O . TYR B 1 440 ? -16.109 31.125 0.203 1 93.88 440 TYR B O 1
ATOM 6763 N N . ARG B 1 441 ? -18.188 31.312 0.873 1 94.81 441 ARG B N 1
ATOM 6764 C CA . ARG B 1 441 ? -17.938 32.531 1.635 1 94.81 441 ARG B CA 1
ATOM 6765 C C . ARG B 1 441 ? -17.328 32.219 2.994 1 94.81 441 ARG B C 1
ATOM 6767 O O . ARG B 1 441 ? -16.812 33.094 3.674 1 94.81 441 ARG B O 1
ATOM 6774 N N . SER B 1 442 ? -17.375 31.031 3.369 1 95.75 442 SER B N 1
ATOM 6775 C CA . SER B 1 442 ? -16.891 30.656 4.695 1 95.75 442 SER B CA 1
ATOM 6776 C C . SER B 1 442 ? -15.719 29.703 4.602 1 95.75 442 SER B C 1
ATOM 6778 O O . SER B 1 442 ? -14.562 30.109 4.734 1 95.75 442 SER B O 1
ATOM 6780 N N . GLN B 1 443 ? -15.992 28.469 4.086 1 94.88 443 GLN B N 1
ATOM 6781 C CA . GLN B 1 443 ? -14.984 27.422 4.039 1 94.88 443 GLN B CA 1
ATOM 6782 C C . GLN B 1 443 ? -13.859 27.781 3.07 1 94.88 443 GLN B C 1
ATOM 6784 O O . GLN B 1 443 ? -12.68 27.609 3.389 1 94.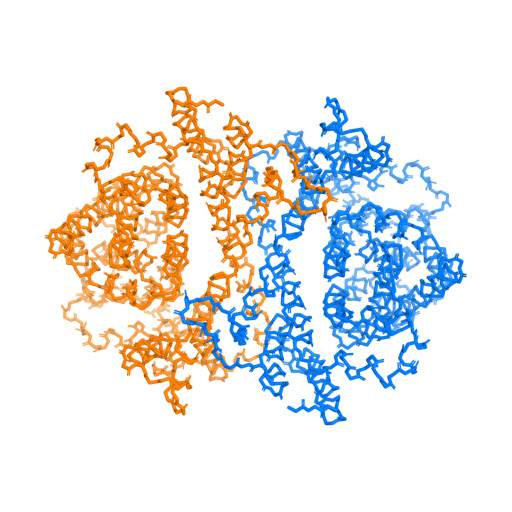88 443 GLN B O 1
ATOM 6789 N N . THR B 1 444 ? -14.211 28.234 1.899 1 95.19 444 THR B N 1
ATOM 6790 C CA . THR B 1 444 ? -13.211 28.578 0.896 1 95.19 444 THR B CA 1
ATOM 6791 C C . THR B 1 444 ? -12.375 29.781 1.357 1 95.19 444 THR B C 1
ATOM 6793 O O . THR B 1 444 ? -11.156 29.766 1.228 1 95.19 444 THR B O 1
ATOM 6796 N N . VAL B 1 445 ? -13 30.703 1.921 1 96.06 445 VAL B N 1
ATOM 6797 C CA . VAL B 1 445 ? -12.32 31.922 2.35 1 96.06 445 VAL B CA 1
ATOM 6798 C C . VAL B 1 445 ? -11.406 31.625 3.531 1 96.06 445 VAL B C 1
ATOM 6800 O O . VAL B 1 445 ? -10.258 32.062 3.574 1 96.06 445 VAL B O 1
ATOM 6803 N N . VAL B 1 446 ? -11.906 30.844 4.469 1 97.12 446 VAL B N 1
ATOM 6804 C CA . VAL B 1 446 ? -11.094 30.578 5.648 1 97.12 446 VAL B CA 1
ATOM 6805 C C . VAL B 1 446 ? -9.836 29.812 5.25 1 97.12 446 VAL B C 1
ATOM 6807 O O . VAL B 1 446 ? -8.75 30.062 5.77 1 97.12 446 VAL B O 1
ATOM 6810 N N . THR B 1 447 ? -9.953 28.828 4.375 1 96.62 447 THR B N 1
ATOM 6811 C CA . THR B 1 447 ? -8.789 28.047 3.963 1 96.62 447 THR B CA 1
ATOM 6812 C C . THR B 1 447 ? -7.797 28.906 3.197 1 96.62 447 THR B C 1
ATOM 6814 O O . THR B 1 447 ? -6.586 28.719 3.299 1 96.62 447 THR B O 1
ATOM 6817 N N . GLY B 1 448 ? -8.344 29.844 2.379 1 96.19 448 GLY B N 1
ATOM 6818 C CA . GLY B 1 448 ? -7.469 30.828 1.744 1 96.19 448 GLY B CA 1
ATOM 6819 C C . GLY B 1 448 ? -6.695 31.672 2.738 1 96.19 448 GLY B C 1
ATOM 6820 O O . GLY B 1 448 ? -5.488 31.875 2.586 1 96.19 448 GLY B O 1
ATOM 6821 N N . LEU B 1 449 ? -7.402 32.156 3.717 1 97.25 449 LEU B N 1
ATOM 6822 C CA . LEU B 1 449 ? -6.773 32.969 4.758 1 97.25 449 LEU B CA 1
ATOM 6823 C C . LEU B 1 449 ? -5.73 32.156 5.516 1 97.25 449 LEU B C 1
ATOM 6825 O O . LEU B 1 449 ? -4.66 32.656 5.855 1 97.25 449 LEU B O 1
ATOM 6829 N N . MET B 1 450 ? -6.078 30.953 5.801 1 97.75 450 MET B N 1
ATOM 6830 C CA . MET B 1 450 ? -5.164 30.062 6.512 1 97.75 450 MET B CA 1
ATOM 6831 C C . MET B 1 450 ? -3.879 29.859 5.719 1 97.75 450 MET B C 1
ATOM 6833 O O . MET B 1 450 ? -2.781 29.969 6.27 1 97.75 450 MET B O 1
ATOM 6837 N N . GLY B 1 451 ? -4.016 29.547 4.461 1 97.69 451 GLY B N 1
ATOM 6838 C CA . GLY B 1 451 ? -2.857 29.328 3.611 1 97.69 451 GLY B CA 1
ATOM 6839 C C . GLY B 1 451 ? -1.948 30.531 3.512 1 97.69 451 GLY B C 1
ATOM 6840 O O . GLY B 1 451 ? -0.729 30.422 3.654 1 97.69 451 GLY B O 1
ATOM 6841 N N . VAL B 1 452 ? -2.553 31.703 3.295 1 97 452 VAL B N 1
ATOM 6842 C CA . VAL B 1 452 ? -1.787 32.938 3.146 1 97 452 VAL B CA 1
ATOM 6843 C C . VAL B 1 452 ? -1.107 33.281 4.469 1 97 452 VAL B C 1
ATOM 6845 O O . VAL B 1 452 ? 0.055 33.688 4.488 1 97 452 VAL B O 1
ATOM 6848 N N . THR B 1 453 ? -1.847 33.125 5.547 1 97.75 453 THR B N 1
ATOM 6849 C CA . THR B 1 453 ? -1.287 33.406 6.867 1 97.75 453 THR B CA 1
ATOM 6850 C C . THR B 1 453 ? -0.096 32.5 7.152 1 97.75 453 THR B C 1
ATOM 6852 O O . THR B 1 453 ? 0.932 32.969 7.66 1 97.75 453 THR B O 1
ATOM 6855 N N . ALA B 1 454 ? -0.303 31.266 6.875 1 98 454 ALA B N 1
ATOM 6856 C CA . ALA B 1 454 ? 0.778 30.312 7.09 1 98 454 ALA B CA 1
ATOM 6857 C C . ALA B 1 454 ? 2.016 30.688 6.281 1 98 454 ALA B C 1
ATOM 6859 O O . ALA B 1 454 ? 3.133 30.672 6.801 1 98 454 ALA B O 1
ATOM 6860 N N . MET B 1 455 ? 1.819 31.031 5.023 1 97.56 455 MET B N 1
ATOM 6861 C CA . MET B 1 455 ? 2.945 31.359 4.156 1 97.56 455 MET B CA 1
ATOM 6862 C C . MET B 1 455 ? 3.656 32.625 4.641 1 97.56 455 MET B C 1
ATOM 6864 O O . MET B 1 455 ? 4.887 32.688 4.609 1 97.56 455 MET B O 1
ATOM 6868 N N . LEU B 1 456 ? 2.893 33.625 5.027 1 97.19 456 LEU B N 1
ATOM 6869 C CA . LEU B 1 456 ? 3.477 34.844 5.535 1 97.19 456 LEU B CA 1
ATOM 6870 C C . LEU B 1 456 ? 4.312 34.594 6.781 1 97.19 456 LEU B C 1
ATOM 6872 O O . LEU B 1 456 ? 5.395 35.156 6.945 1 97.19 456 LEU B O 1
ATOM 6876 N N . PHE B 1 457 ? 3.777 33.781 7.605 1 97.25 457 PHE B N 1
ATOM 6877 C CA . PHE B 1 457 ? 4.516 33.438 8.82 1 97.25 457 PHE B CA 1
ATOM 6878 C C . PHE B 1 457 ? 5.789 32.688 8.492 1 97.25 457 PHE B C 1
ATOM 6880 O O . PHE B 1 457 ? 6.844 32.938 9.078 1 97.25 457 PHE B O 1
ATOM 6887 N N . VAL B 1 458 ? 5.695 31.719 7.609 1 97.06 458 VAL B N 1
ATOM 6888 C CA . VAL B 1 458 ? 6.859 30.953 7.176 1 97.06 458 VAL B CA 1
ATOM 6889 C C . VAL B 1 458 ? 7.902 31.906 6.578 1 97.06 458 VAL B C 1
ATOM 6891 O O . VAL B 1 458 ? 9.102 31.734 6.82 1 97.06 458 VAL B O 1
ATOM 6894 N N . TRP B 1 459 ? 7.465 32.844 5.805 1 95 459 TRP B N 1
ATOM 6895 C CA . TRP B 1 459 ? 8.359 33.812 5.199 1 95 459 TRP B CA 1
ATOM 6896 C C . TRP B 1 459 ? 9.062 34.656 6.27 1 95 459 TRP B C 1
ATOM 6898 O O . TRP B 1 459 ? 10.266 34.875 6.191 1 95 459 TRP B O 1
ATOM 6908 N N . VAL B 1 460 ? 8.336 35.094 7.258 1 95.5 460 VAL B N 1
ATOM 6909 C CA . VAL B 1 460 ? 8.906 35.875 8.344 1 95.5 460 VAL B CA 1
ATOM 6910 C C . VAL B 1 460 ? 9.945 35.031 9.094 1 95.5 460 VAL B C 1
ATOM 6912 O O . VAL B 1 460 ? 11.016 35.531 9.438 1 95.5 460 VAL B O 1
ATOM 6915 N N . LEU B 1 461 ? 9.609 33.781 9.344 1 94.38 461 LEU B N 1
ATOM 6916 C CA . LEU B 1 461 ? 10.547 32.906 10.016 1 94.38 461 LEU B CA 1
ATOM 6917 C C . LEU B 1 461 ? 11.828 32.75 9.203 1 94.38 461 LEU B C 1
ATOM 6919 O O . LEU B 1 461 ? 12.922 32.656 9.773 1 94.38 461 LEU B O 1
ATOM 6923 N N . SER B 1 462 ? 11.672 32.656 7.941 1 93 462 SER B N 1
ATOM 6924 C CA . SER B 1 462 ? 12.812 32.438 7.055 1 93 462 SER B CA 1
ATOM 6925 C C . SER B 1 462 ? 13.766 33.625 7.09 1 93 462 SER B C 1
ATOM 6927 O O . SER B 1 462 ? 14.969 33.469 6.855 1 93 462 SER B O 1
ATOM 6929 N N . LEU B 1 463 ? 13.289 34.844 7.344 1 90.38 463 LEU B N 1
ATOM 6930 C CA . LEU B 1 463 ? 14.125 36.031 7.422 1 90.38 463 LEU B CA 1
ATOM 6931 C C . LEU B 1 463 ? 15.086 35.938 8.602 1 90.38 463 LEU B C 1
ATOM 6933 O O . LEU B 1 463 ? 16.156 36.562 8.586 1 90.38 463 LEU B O 1
ATOM 6937 N N . PHE B 1 464 ? 14.734 35.094 9.578 1 87.5 464 PHE B N 1
ATOM 6938 C CA . PHE B 1 464 ? 15.562 34.969 10.766 1 87.5 464 PHE B CA 1
ATOM 6939 C C . PHE B 1 464 ? 16.469 33.75 10.656 1 87.5 464 PHE B C 1
ATOM 6941 O O . PHE B 1 464 ? 17.484 33.656 11.359 1 87.5 464 PHE B O 1
ATOM 6948 N N . ILE B 1 465 ? 16.062 32.812 9.883 1 78.19 465 ILE B N 1
ATOM 6949 C CA . ILE B 1 465 ? 16.766 31.531 9.844 1 78.19 465 ILE B CA 1
ATOM 6950 C C . ILE B 1 465 ? 17.641 31.469 8.602 1 78.19 465 ILE B C 1
ATOM 6952 O O . ILE B 1 465 ? 18.703 30.844 8.617 1 78.19 465 ILE B O 1
ATOM 6956 N N . VAL B 1 466 ? 17.156 31.938 7.48 1 67.06 466 VAL B N 1
ATOM 6957 C CA . VAL B 1 466 ? 17.906 31.875 6.227 1 67.06 466 VAL B CA 1
ATOM 6958 C C . VAL B 1 466 ? 18.719 33.156 6.055 1 67.06 466 VAL B C 1
ATOM 6960 O O . VAL B 1 466 ? 18.25 34.25 6.34 1 67.06 466 VAL B O 1
#

Foldseek 3Di:
DDFPVLVVLVVVLLVQLLCCCQVVVHALLVSLQVSLLVSLVVLPAAQCFDADPVRHGPGHHLVRLLVCLLCLLCVQCVLLLLLLLLLLLLLLQQCLLVQLLVVQCVVVDLPQLLLSLLQSLQQSLQSHALLSSCVLCLLVLLLSCLVNVAQLQLNLQSSSQNNLLSLLQAPPNLLLCLLCSLQPNSLPNLLSRVVSVVLSVLLSVLSNVLSNVLSVVDHFPSSVDNSDPVSVVVVVVSVVVQQDHDDNVLSCCLPVQLSVLLVQLVVLVVVVVCDDVSVVSVVCNNSSNSSVVSSVSSLVSCVRSVNNVCVVVSSVVSVVVCVSLSSSSSSLSSSLSSCLPGCNQVNCLVPPPPLLVCQLVVLLQQLLSSCVSNQALSSSSSNSSSVCNSNCVSNVQDDSNSSSLSSLSNSLSSLAFHAPNHPSLCSSCVSSRHDRVSSCVRVRVSSNVSSVSSNVVSVVVVVVVD/DDFPVLVVLVVVLLVQLLCCCQPVVHALLVSLQVSLLVSLVVLPAAQCFDADPVRHGPGHHLVRLLVVLLCLLCVQCVLLLLLLLLLLLLLLQQCLLVQLLVVQCVVVDLPQLLLSLLQSLQQSLQSHALLSSCVLCLLVLLLSCQVNVAQLQLNLQSSSQNNLLSLLQAPPNLLLCLLCSLQPNSLPNLLSRVVSVVLSVLLSVLSNVLSNVLSVVDHFPSSVDNSDPVSVVVVVVSVVVQQDHDDNVLSCCLPVQLSVLLVQLVVLVVVVVCDDVSVVSVVCNNSSNSSVVSSVSSLVSCVRSVNNVCVVVSSVVSVVVCVSLSSSSSSLSSSLSSCLVGCNQVNCLVPPPPLLVCQLVVLLQQLLSSCVSNQALSSSSSNSSSVCNSNCVSNVQDDSNSSSLSSLSNSLSSLAFHAPNHPSLVSSCVSSRHDRVSSCVRVRVSSNVSSVSSNVVSVVVVVVVD

Nearest PDB structures (foldseek):
  8thi-assembly1_A  TM=7.414E-01  e=5.240E-08  Haemophilus influenzae Rd KW20
  8y4x-assembly1_A  TM=7.229E-01  e=2.167E-07  Fusobacterium nucleatum
  7qha-assembly1_B  TM=6.929E-01  e=1.618E-07  Photobacterium profundum SS9
  8w6t-assembly1_B  TM=6.394E-01  e=2.231E-05  Homo sapiens
  8wu1-assembly1_R  TM=1.677E-01  e=8.227E+00  Homo sapiens

Sequence (932 aa):
MTGLPLMGVFVLAIVALILMISKLRIHPFLSLLFVSLVFGLIGGVPLLDAKDADGEVITTGITSLIGEGFSSTFKSFGLVIIFGTLIGYVLEKTGAAFQLADALVRLIGKRHPVLAIQLMGWIVCIPVFSDSGFVILNPVRRALAQRTGASPVAMAIALSAGLFTSHVFIPPTPGPIASASNLGLEDNLLLVIGLGMLVSIPVLIVSYFFSVYIGKKITTPESEVIPDQDVEAAYEELRNSYTRLPSTLTSVLPIIAPIILMAGGSIANMFKWTEGLGRLIVFLGNPMLALAIGFLLAVILLAETHMMDRFHRFTEEGLRIVGPIIFITAAGGVLGKVIAETDVVDFISNNATELAGLGLFFPFLVAALFKTAQGSATVAMVTTSGIVAPLLPVLGLETPLQVGLAVMAISAGSLTVSHANDSHFWVVTNFSKMTPQQAYRSQTVVTGLMGVTAMLFVWVLSLFIVMTGLPLMGVFVLAIVALILMISKLRIHPFLSLLFVSLVFGLIGGVPLLDAKDADGEVITTGITSLIGEGFSSTFKSFGLVIIFGTLIGYVLEKTGAAFQLADALVRLIGKRHPVLAIQLMGWIVCIPVFSDSGFVILNPVRRALAQRTGASPVAMAIALSAGLFTSHVFIPPTPGPIASASNLGLEDNLLLVIGLGMLVSIPVLIVSYFFSVYIGKKITTPESEVIPDQDVEAAYEELRNSYTRLPSTLTSVLPIIAPIILMAGGSIANMFKWTEGLGRLIVFLGNPMLALAIGFLLAVILLAETHMMDRFHRFTEEGLRIVGPIIFITAAGGVLGKVIAETDVVDFISNNATELAGLGLFFPFLVAALFKTAQGSATVAMVTTSGIVAPLLPVLGLETPLQVGLAVMAISAGSLTVSHANDSHFWVVTNFSKMTPQQAYRSQTVVTGLMGVTAMLFVWVLSLFIV